Protein AF-A0A849WE98-F1 (afdb_monomer)

Secondary structure (DSSP, 8-state):
--------------PPPEEEEEEESS----PPPSSSSEEEE----S---EEEEE-SEEEEEEEEES-TTB--EEEEEEE-TT-EEEEEE-PPBPEEEEEEEESS-SEEEEEEETTT--EEEEEE-TT---EEEEESEEEEEEEEETTEEEEEEEEEE-TT-EEEEEE-PPBPSB---B-SS---------B--SSSS---B----SS---EEB-GGGTS--EE---S--S----------S-SSS----EE-SS-EEE-BSSSS---EE-TT--S--------SSSSS--------BSS---EE-STT--EEE-------EEE--B-SSSSEEE---SSS--EEESSS--EE------SSS------EEEEETTTEEEEE---SSS-S-B--TTT----S-----------EEEE-SSSSSS-EEEE-SSS-EEEETTTTEEEE----B-SSS-TTS-SSS-------B--SS-SS---B--B-SSS-----BTTTTB-------SS------B--SS-SS--------TT------SS----------SS--TT---BB--SSSS---BEE--TTSEEEE--TTT----EEEE-S-TTS---S---B--SSSSS----EEEETTEE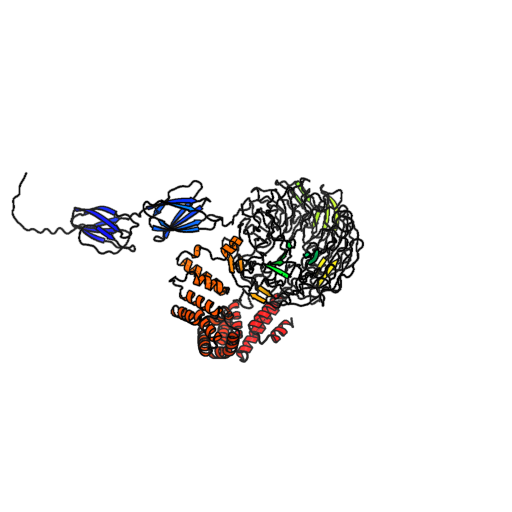EEE-TTS-EEEEEE-SS-----------SS-SSS-------STT-B---B-TTT--BS---------S-------SSSS---EEEEE--TTSS-SSEEEEEE-SSS----SS-EEESPPPS---------TTSSS-B------STTEEE---SSS---S-EEE-SSS-B-------TTSSSS------BTTTBEEEE-TTT--EEEEE------S-TT----------B----B--SSSSS-EE---BSSSS-EEEETTT--EEEE---SS--SS--SB------SSSSS------TTSB---BSSTTHHHHHHSSPPGGGGS-SHHHHHHHHHHHHHHHHTT-HHHHHHHHHHT-----TTHHHHHHHHHHHHHHTTS--HHHHHHHHHH-TT-HHHHHHHHHHHHHTT-HHHHHHHHHHHHHH-HHHHHHHHHHHGGGS-HHHHHHHHHHHHHHHHHHTHHHHHHHHHHHHHHTT-HHHHHHHHHHHHHTS-TTSHHHHHHHHHHHHHHHHHHHH--SGGGHHHHHHHHHHHHHHSGGGHHHHHHHTT--

Mean predicted aligned error: 20.15 Å

Foldseek 3Di:
DDDDDDDDDDDPPPQDFFKEKEWEQFAADDDDDDDDQEAEGEHDDDGDIDIDGDHFAKDWHWYYYPPPQWDIDIDIDGTDTPYYHYDYDYIDGAKFKEWEAEPDDQKKKWKAAPPPRDIDIDGRGVPRRDIDIDRFHKIWIWIDDVQFDIDIDIDGGDHPDYHYDYDDTHGLLKFWAFFPDFFWWAAKADAAFAQAAAAWAFAFAACTWTGTDDLVALDGFAIKDAFAAEAAFEWDWADFLPLPFIKTWWKWWLWGWIFGQAAQFTFDTFFFFQAFEWAFFQAPDPATTATFAAAFAFFWFATDFFQAQGGDFAAGAGFFFFEAWFFAAAFWTAFWFFFFGWIFGQAYTDIDTDGDDADATFFFFYWYKWAEPPRAIWIKAAFFAAGGATAANPPGHFAQAWDAWAFFAAEWEWDDFVPPRTTWIWTWFLKIFTDDLHFQFGLFIAFFEAAAQALLLAADDAFAHYWYKAPLAPPDGMWIKKFFWAFFFFAWFQHAQFTFKTWGTGHYYGAYYYYGADHDHFYDIYYYGGQKDWTADFSGSNSIYIDGDDQFRNAEWTWHCHPSSNGIDIWTHHPFQKTWDIDRGHYDGPDIGGDPDRNFGQHHYHHFNGANRVSAGWHWTGGQGKIFTGHPVRHTQEIDGDDGGIRTITFYWFHRHPCSGIWTYHFRFQQRWTWTAGRRYSHTNGIHRDGGHQEYYYYDHGHHRRHTWGWHWDQQQPHDDQFTKTFIGGRHHHGTTRDIDGDHAAASANGGWYMGHNRSHHFTWIDHHGWQQWGHTQTGSHGYHPRIDRDHATHFRHWYKHDQARPGRMWIWHDPSSGWIFTATTNHNHTPAIRRRDPDPFFLPVPCSNHGHKIYDTSRHPQVVPSTYKHFIGDLRRGTWIAGSNHRFTQFGHRDDPYDSGDGGIYTRYHTHNPSIGWTWGAYSSMTIMRGSCSCVSNVGSPPPPVLVDPDLVSVVVVLVVLVVCLQRVVLVVSVVVLPPCVDDDDLCVLSSLVSVLVSCLVVPHPNLVSLVVSCVSPVPPLLSLQVNLLVCLQVVVVPSNLVSLLVCCQPVVVVNVVSCSSCVVSHDPSSVVVCVVCLLVSCVNRVSLVVLQVQLVVCVVVVVNRRNSSSLLSSQQSDDPPDPVNVVSVVVVVVVLLVVVVVPPDSNCVNSNSNSLSSVCNSCVVCNVVSVVSSVVD

pLDDT: mean 71.1, std 13.67, range [28.27, 93.44]

Nearest PDB structures (foldseek):
  6hif-assembly1_Y  TM=7.312E-01  e=1.034E-02  Candidatus Kuenenia stuttgartensis
  1h8l-assembly1_A  TM=6.078E-01  e=1.089E-02  Lophonetta specularioides
  2nsm-assembly1_A  TM=5.826E-01  e=1.733E-02  Homo sapiens

Solvent-accessible surface area (backbone atoms only — not comparable to full-atom values): 52604 Å² total; per-residue (Å²): 137,81,81,88,85,89,80,90,78,93,74,89,77,79,73,56,61,9,40,34,38,40,38,43,83,69,10,49,73,69,82,87,73,99,74,74,70,67,47,69,42,62,58,75,70,70,88,48,71,50,75,47,76,44,73,61,44,80,46,69,41,41,39,35,60,68,52,78,48,44,49,69,47,74,48,76,49,77,38,56,71,66,40,75,50,75,52,75,55,78,81,52,70,36,55,13,39,36,32,52,41,59,86,66,53,61,33,39,39,40,37,33,31,76,87,78,69,51,73,47,79,45,76,43,45,83,91,45,70,58,74,47,79,42,68,36,45,50,29,41,36,37,37,41,38,91,44,32,49,64,50,73,48,76,49,75,40,43,71,89,44,74,51,73,47,83,41,81,61,54,63,34,36,30,30,51,36,72,39,62,72,93,40,24,16,22,11,16,27,39,34,43,18,35,62,69,55,16,22,19,4,31,9,18,4,48,49,2,24,11,19,32,24,47,24,94,64,45,62,58,19,27,57,13,48,22,30,3,32,38,74,19,37,42,46,43,55,46,54,56,57,66,87,82,24,21,16,21,30,16,10,5,19,17,10,16,14,20,4,6,6,29,62,36,32,6,6,27,18,29,37,21,4,1,20,20,19,23,27,76,20,71,25,56,69,64,77,38,42,11,4,18,23,17,38,18,4,60,57,12,22,24,27,15,15,5,36,46,2,41,80,72,35,54,70,40,35,38,20,14,37,21,7,12,11,11,26,41,77,44,50,25,17,30,51,28,18,10,62,43,22,34,36,26,43,22,82,79,49,51,78,46,69,64,49,76,41,42,75,68,21,22,18,24,9,29,33,25,39,40,72,36,81,92,85,40,48,17,9,12,1,9,11,42,10,42,15,39,18,8,34,18,68,89,81,54,60,74,60,41,64,25,19,31,51,40,14,6,15,24,19,48,31,64,44,46,34,85,74,82,85,46,46,23,38,37,21,32,10,35,31,4,10,23,24,44,54,79,57,24,22,22,72,21,23,5,24,14,26,17,78,67,43,58,38,47,38,12,53,45,56,50,37,64,48,29,29,41,55,38,48,26,11,64,76,80,54,28,10,40,16,33,42,22,42,44,14,22,40,39,18,15,5,44,70,63,24,28,28,3,26,42,42,31,28,45,41,48,9,55,24,50,64,64,19,17,40,78,44,83,48,40,19,38,36,15,26,9,6,42,23,10,27,40,39,43,48,28,69,18,74,45,29,52,22,50,61,78,53,73,90,15,1,23,20,7,32,45,45,19,24,14,88,73,66,40,19,22,15,32,21,15,8,2,61,48,16,33,34,27,20,22,37,52,65,69,61,43,77,78,44,73,52,60,50,97,59,42,83,41,29,9,20,20,18,50,11,20,33,22,13,64,49,86,70,44,50,22,22,26,47,22,13,32,29,41,14,23,18,16,35,67,86,74,46,76,60,31,61,41,68,36,100,52,77,12,83,22,47,16,31,23,63,6,5,31,42,11,68,25,8,23,12,35,14,20,6,20,21,84,61,9,40,13,47,34,30,17,31,48,59,37,55,64,72,41,14,4,66,47,57,25,45,76,48,44,23,39,65,44,62,23,52,56,4,28,14,22,24,21,13,2,31,18,40,40,94,90,53,102,62,94,37,29,30,27,19,4,15,42,12,32,6,7,48,45,57,51,51,79,10,66,46,76,55,66,41,85,38,47,28,21,14,27,48,28,43,23,8,40,34,6,29,42,2,8,14,46,40,21,21,29,24,34,16,21,5,1,27,26,30,6,10,2,42,78,47,76,39,77,52,87,46,30,29,17,45,15,16,27,49,20,6,47,66,66,78,56,38,27,26,21,36,19,20,18,13,31,44,29,36,32,34,26,31,25,67,67,35,54,71,69,41,70,43,67,70,55,76,72,90,68,51,91,78,62,72,80,38,54,38,34,26,44,22,31,34,40,25,22,10,53,58,88,74,76,86,48,18,20,22,39,9,29,25,28,7,26,62,21,22,25,26,31,43,72,71,61,47,45,60,37,56,45,57,78,82,90,61,62,74,39,26,22,15,13,7,43,4,43,15,27,80,50,81,69,43,5,13,12,43,33,37,29,74,26,17,44,28,2,13,30,62,26,22,63,42,38,54,54,41,45,50,73,66,74,73,57,72,51,96,46,71,65,29,53,50,51,49,51,48,49,52,51,48,36,55,77,45,64,23,42,70,60,48,45,51,62,58,59,79,65,77,83,74,96,54,103,54,52,39,55,54,28,39,53,52,17,47,37,24,47,78,70,73,42,91,18,68,66,31,32,50,55,14,33,76,71,38,80,84,46,60,69,47,54,52,49,50,24,43,53,24,32,62,68,68,41,53,70,61,20,51,55,45,49,41,51,40,38,53,76,40,51,79,56,40,57,61,52,44,69,78,48,50,88,75,42,45,73,70,19,47,54,47,46,66,73,45,45,66,63,43,33,73,75,37,51,40,21,58,54,26,41,51,49,13,53,52,25,48,79,70,68,39,55,72,59,13,51,42,21,46,45,47,20,48,61,48,37,56,96,83,42,75,71,36,55,56,54,48,51,55,51,49,53,49,52,47,55,54,56,63,69,56,79,49,83,87,48,55,27,54,55,50,38,52,48,59,54,45,40,72,43,44,56,94,44,50,73,57,55,52,47,66,68,65,80,111

Structure (mmCIF, N/CA/C/O backbone):
data_AF-A0A849WE98-F1
#
_entry.id   AF-A0A849WE98-F1
#
loop_
_atom_site.group_PDB
_atom_site.id
_atom_site.type_symbol
_atom_site.label_atom_id
_atom_site.label_alt_id
_atom_site.label_comp_id
_atom_site.label_asym_id
_atom_site.label_entity_id
_atom_site.label_seq_id
_atom_site.pdbx_PDB_ins_code
_atom_site.Cartn_x
_atom_site.Cartn_y
_atom_site.Cartn_z
_atom_site.occupancy
_atom_site.B_iso_or_equiv
_atom_site.auth_seq_id
_atom_site.auth_comp_id
_atom_site.auth_asym_id
_atom_site.auth_atom_id
_atom_site.pdbx_PDB_model_num
ATOM 1 N N . MET A 1 1 ? 22.144 98.375 -56.491 1.00 30.34 1 MET A N 1
ATOM 2 C CA . MET A 1 1 ? 22.682 98.282 -57.873 1.00 30.34 1 MET A CA 1
ATOM 3 C C . MET A 1 1 ? 23.345 96.912 -58.027 1.00 30.34 1 MET A C 1
ATOM 5 O O . MET A 1 1 ? 23.717 96.354 -57.009 1.00 30.34 1 MET A O 1
ATOM 9 N N . GLY A 1 2 ? 23.498 96.303 -59.203 1.00 35.88 2 GLY A N 1
ATOM 10 C CA . GLY A 1 2 ? 23.054 96.722 -60.537 1.00 35.88 2 GLY A CA 1
ATOM 11 C C . GLY A 1 2 ? 24.128 96.486 -61.607 1.00 35.88 2 GLY A C 1
ATOM 12 O O . GLY A 1 2 ? 25.064 97.265 -61.674 1.00 35.88 2 GLY A O 1
ATOM 13 N N . LYS A 1 3 ? 23.920 95.468 -62.458 1.00 30.59 3 LYS A N 1
ATOM 14 C CA . LYS A 1 3 ? 24.654 95.133 -63.703 1.00 30.59 3 LYS A CA 1
ATOM 15 C C . LYS A 1 3 ? 26.173 94.859 -63.618 1.00 30.59 3 LYS A C 1
ATOM 17 O O . LYS A 1 3 ? 26.987 95.758 -63.481 1.00 30.59 3 LYS A O 1
ATOM 22 N N . LEU A 1 4 ? 26.509 93.588 -63.868 1.00 41.06 4 LEU A N 1
ATOM 23 C CA . LEU A 1 4 ? 27.414 93.122 -64.938 1.00 41.06 4 LEU A CA 1
ATOM 24 C C . LEU A 1 4 ? 28.485 94.096 -65.472 1.00 41.06 4 LEU A C 1
ATOM 26 O O . LEU A 1 4 ? 28.142 95.056 -66.156 1.00 41.06 4 LEU A O 1
ATOM 30 N N . PHE A 1 5 ? 29.752 93.670 -65.414 1.00 30.39 5 PHE A N 1
ATOM 31 C CA . PHE A 1 5 ? 30.655 93.759 -66.571 1.00 30.39 5 PHE A CA 1
ATOM 32 C C . PHE A 1 5 ? 31.624 92.565 -66.624 1.00 30.39 5 PHE A C 1
ATOM 34 O O . PHE A 1 5 ? 31.990 92.005 -65.594 1.00 30.39 5 PHE A O 1
ATOM 41 N N . ASN A 1 6 ? 32.007 92.157 -67.837 1.00 31.67 6 ASN A N 1
ATOM 42 C CA . ASN A 1 6 ? 32.934 91.049 -68.094 1.00 31.67 6 ASN A CA 1
ATOM 43 C C . ASN A 1 6 ? 34.391 91.526 -68.152 1.00 31.67 6 ASN A C 1
ATOM 45 O O . ASN A 1 6 ? 34.673 92.483 -68.870 1.00 31.67 6 ASN A O 1
ATOM 49 N N . SER A 1 7 ? 35.322 90.731 -67.617 1.00 28.58 7 SER A N 1
ATOM 50 C CA . SER A 1 7 ? 36.527 90.317 -68.360 1.00 28.58 7 SER A CA 1
ATOM 51 C C . SER A 1 7 ? 37.216 89.113 -67.696 1.00 28.58 7 SER A C 1
ATOM 53 O O . SER A 1 7 ? 37.070 88.857 -66.505 1.00 28.58 7 SER A O 1
ATOM 55 N N . ARG A 1 8 ? 37.896 88.299 -68.514 1.00 36.81 8 ARG A N 1
ATOM 56 C CA . ARG A 1 8 ? 38.490 87.008 -68.126 1.00 36.81 8 ARG A CA 1
ATOM 57 C C . ARG A 1 8 ? 39.803 87.193 -67.363 1.00 36.81 8 ARG A C 1
ATOM 59 O O . ARG A 1 8 ? 40.654 87.923 -67.851 1.00 36.81 8 ARG A O 1
ATOM 66 N N . PHE A 1 9 ? 40.042 86.358 -66.352 1.00 28.70 9 PHE A N 1
ATOM 67 C CA . PHE A 1 9 ? 41.324 85.657 -66.180 1.00 28.70 9 PHE A CA 1
ATOM 68 C C . PHE A 1 9 ? 41.082 84.290 -65.522 1.00 28.70 9 PHE A C 1
ATOM 70 O O . PHE A 1 9 ? 40.252 84.175 -64.623 1.00 28.70 9 PHE A O 1
ATOM 77 N N . LEU A 1 10 ? 41.779 83.244 -65.981 1.00 34.91 10 LEU A N 1
ATOM 78 C CA . LEU A 1 10 ? 41.752 81.932 -65.327 1.00 34.91 10 LEU A CA 1
ATOM 79 C C . LEU A 1 10 ? 42.755 81.922 -64.171 1.00 34.91 10 LEU A C 1
ATOM 81 O O . LEU A 1 10 ? 43.957 81.955 -64.414 1.00 34.91 10 LEU A O 1
ATOM 85 N N . TYR A 1 11 ? 42.262 81.765 -62.944 1.00 28.27 11 TYR A N 1
ATOM 86 C CA . TYR A 1 11 ? 43.051 81.250 -61.824 1.00 28.27 11 TYR A CA 1
ATOM 87 C C . TYR A 1 11 ? 42.263 80.147 -61.118 1.00 28.27 11 TYR A C 1
ATOM 89 O O . TYR A 1 11 ? 41.365 80.399 -60.316 1.00 28.27 11 TYR A O 1
ATOM 97 N N . SER A 1 12 ? 42.589 78.900 -61.456 1.00 31.42 12 SER A N 1
ATOM 98 C CA . SER A 1 12 ? 41.998 77.700 -60.865 1.00 31.42 12 SER A CA 1
ATOM 99 C C . SER A 1 12 ? 42.571 77.446 -59.468 1.00 31.42 12 SER A C 1
ATOM 101 O O . SER A 1 12 ? 43.470 76.621 -59.293 1.00 31.42 12 SER A O 1
ATOM 103 N N . PHE A 1 13 ? 42.048 78.156 -58.468 1.00 33.81 13 PHE A N 1
ATOM 104 C CA . PHE A 1 13 ? 42.307 77.851 -57.062 1.00 33.81 13 PHE A CA 1
ATOM 105 C C . PHE A 1 13 ? 41.612 76.542 -56.671 1.00 33.81 13 PHE A C 1
ATOM 107 O O . PHE A 1 13 ? 40.451 76.527 -56.262 1.00 33.81 13 PHE A O 1
ATOM 114 N N . TYR A 1 14 ? 42.346 75.433 -56.784 1.00 37.06 14 TYR A N 1
ATOM 115 C CA . TYR A 1 14 ? 41.977 74.158 -56.171 1.00 37.06 14 TYR A CA 1
ATOM 116 C C . TYR A 1 14 ? 42.051 74.278 -54.642 1.00 37.06 14 TYR A C 1
ATOM 118 O O . TYR A 1 14 ? 43.050 73.923 -54.019 1.00 37.06 14 TYR A O 1
ATOM 126 N N . PHE A 1 15 ? 40.973 74.757 -54.021 1.00 39.69 15 PHE A N 1
ATOM 127 C CA . PHE A 1 15 ? 40.740 74.489 -52.606 1.00 39.69 15 PHE A CA 1
ATOM 128 C C . PHE A 1 15 ? 40.537 72.983 -52.436 1.00 39.69 15 PHE A C 1
ATOM 130 O O . PHE A 1 15 ? 39.613 72.408 -53.013 1.00 39.69 15 PHE A O 1
ATOM 137 N N . ALA A 1 16 ? 41.413 72.338 -51.664 1.00 39.88 16 ALA A N 1
ATOM 138 C CA . ALA A 1 16 ? 41.295 70.913 -51.385 1.00 39.88 16 ALA A CA 1
ATOM 139 C C . ALA A 1 16 ? 39.941 70.627 -50.694 1.00 39.88 16 ALA A C 1
ATOM 141 O O . ALA A 1 16 ? 39.622 71.290 -49.697 1.00 39.88 16 ALA A O 1
ATOM 142 N N . PRO A 1 17 ? 39.132 69.675 -51.201 1.00 44.41 17 PRO A N 1
ATOM 143 C CA . PRO A 1 17 ? 37.835 69.364 -50.610 1.00 44.41 17 PRO A CA 1
ATOM 144 C C . PRO A 1 17 ? 38.007 68.847 -49.178 1.00 44.41 17 PRO A C 1
ATOM 146 O O . PRO A 1 17 ? 38.946 68.102 -48.884 1.00 44.41 17 PRO A O 1
ATOM 149 N N . GLY A 1 18 ? 37.093 69.237 -48.287 1.00 46.66 18 GLY A N 1
ATOM 150 C CA . GLY A 1 18 ? 37.065 68.718 -46.921 1.00 46.66 18 GLY A CA 1
ATOM 151 C C . GLY A 1 18 ? 36.717 67.227 -46.923 1.00 46.66 18 GLY A C 1
ATOM 152 O O . GLY A 1 18 ? 35.858 66.789 -47.691 1.00 46.66 18 GLY A O 1
ATOM 153 N N . GLN A 1 19 ? 37.378 66.442 -46.070 1.00 48.06 19 GLN A N 1
ATOM 154 C CA . GLN A 1 19 ? 37.110 65.005 -45.932 1.00 48.06 19 GLN A CA 1
ATOM 155 C C . GLN A 1 19 ? 36.353 64.731 -44.635 1.00 48.06 19 GLN A C 1
ATOM 157 O O . GLN A 1 19 ? 36.938 64.711 -43.554 1.00 48.06 19 GLN A O 1
ATOM 162 N N . ILE A 1 20 ? 35.050 64.489 -44.736 1.00 44.78 20 ILE A N 1
ATOM 163 C CA . ILE A 1 20 ? 34.236 64.068 -43.596 1.00 44.78 20 ILE A CA 1
ATOM 164 C C . ILE A 1 20 ? 34.424 62.562 -43.429 1.00 44.78 20 ILE A C 1
ATOM 166 O O . ILE A 1 20 ? 34.173 61.820 -44.374 1.00 44.78 20 ILE A O 1
ATOM 170 N N . THR A 1 21 ? 34.802 62.092 -42.243 1.00 45.47 21 THR A N 1
ATOM 171 C CA . THR A 1 21 ? 34.803 60.662 -41.902 1.00 45.47 21 THR A CA 1
ATOM 172 C C . THR A 1 21 ? 33.703 60.400 -40.880 1.00 45.47 21 THR A C 1
ATOM 174 O O . THR A 1 21 ? 33.859 60.684 -39.694 1.00 45.47 21 THR A O 1
ATOM 177 N N . ILE A 1 22 ? 32.571 59.873 -41.340 1.00 48.91 22 ILE A N 1
ATOM 178 C CA . ILE A 1 22 ? 31.440 59.521 -40.479 1.00 48.91 22 ILE A CA 1
ATOM 179 C C . ILE A 1 22 ? 31.675 58.107 -39.932 1.00 48.91 22 ILE A C 1
ATOM 181 O O . ILE A 1 22 ? 31.893 57.154 -40.685 1.00 48.91 22 ILE A O 1
ATOM 185 N N . GLU A 1 23 ? 31.638 57.973 -38.608 1.00 42.00 23 GLU A N 1
ATOM 186 C CA . GLU A 1 23 ? 31.730 56.703 -37.885 1.00 42.00 23 GLU A CA 1
ATOM 187 C C . GLU A 1 23 ? 30.379 56.383 -37.243 1.00 42.00 23 GLU A C 1
ATOM 189 O O . GLU A 1 23 ? 30.131 56.655 -36.072 1.00 42.00 23 GLU A O 1
ATOM 194 N N . ALA A 1 24 ? 29.477 55.788 -38.024 1.00 42.25 24 ALA A N 1
ATOM 195 C CA . ALA A 1 24 ? 28.269 55.184 -37.478 1.00 42.25 24 ALA A CA 1
ATOM 196 C C . ALA A 1 24 ? 28.631 53.868 -36.764 1.00 42.25 24 ALA A C 1
ATOM 198 O O . ALA A 1 24 ? 29.145 52.944 -37.395 1.00 42.25 24 ALA A O 1
ATOM 199 N N . ARG A 1 25 ? 28.335 53.738 -35.460 1.00 39.88 25 ARG A N 1
ATOM 200 C CA . ARG A 1 25 ? 28.444 52.444 -34.751 1.00 39.88 25 ARG A CA 1
ATOM 201 C C . ARG A 1 25 ? 27.200 51.583 -34.947 1.00 39.88 25 ARG A C 1
ATOM 203 O O . ARG A 1 25 ? 26.441 51.326 -34.019 1.00 39.88 25 ARG A O 1
ATOM 210 N N . ALA A 1 26 ? 27.041 51.152 -36.188 1.00 38.09 26 ALA A N 1
ATOM 211 C CA . ALA A 1 26 ? 26.282 49.995 -36.636 1.00 38.09 26 ALA A CA 1
ATOM 212 C C . ALA A 1 26 ? 26.922 49.623 -37.983 1.00 38.09 26 ALA A C 1
ATOM 214 O O . ALA A 1 26 ? 26.966 50.447 -38.893 1.00 38.09 26 ALA A O 1
ATOM 215 N N . GLU A 1 27 ? 27.589 48.476 -38.050 1.00 36.53 27 GLU A N 1
ATOM 216 C CA . GLU A 1 27 ? 28.874 48.399 -38.758 1.00 36.53 27 GLU A CA 1
ATOM 217 C C . GLU A 1 27 ? 28.785 47.535 -40.030 1.00 36.53 27 GLU A C 1
ATOM 219 O O . GLU A 1 27 ? 28.421 46.368 -39.944 1.00 36.53 27 GLU A O 1
ATOM 224 N N . ILE A 1 28 ? 29.042 48.113 -41.213 1.00 37.34 28 ILE A N 1
ATOM 225 C CA . ILE A 1 28 ? 28.553 47.574 -42.501 1.00 37.34 28 ILE A CA 1
ATOM 226 C C . ILE A 1 28 ? 29.520 47.891 -43.671 1.00 37.34 28 ILE A C 1
ATOM 228 O O . ILE A 1 28 ? 30.320 48.825 -43.590 1.00 37.34 28 ILE A O 1
ATOM 232 N N . GLN A 1 29 ? 29.419 47.168 -44.799 1.00 36.12 29 GLN A N 1
ATOM 233 C CA . GLN A 1 29 ? 29.899 47.617 -46.121 1.00 36.12 29 GLN A CA 1
ATOM 234 C C . GLN A 1 29 ? 28.736 47.915 -47.081 1.00 36.12 29 GLN A C 1
ATOM 236 O O . GLN A 1 29 ? 27.791 47.139 -47.152 1.00 36.12 29 GLN A O 1
ATOM 241 N N . GLY A 1 30 ? 28.860 48.982 -47.874 1.00 36.53 30 GLY A N 1
ATOM 242 C CA . GLY A 1 30 ? 27.962 49.320 -48.985 1.00 36.53 30 GLY A CA 1
ATOM 243 C C . GLY A 1 30 ? 28.723 50.027 -50.116 1.00 36.53 30 GLY A C 1
ATOM 244 O O . GLY A 1 30 ? 29.850 50.487 -49.913 1.00 36.53 30 GLY A O 1
ATOM 245 N N . LYS A 1 31 ? 28.134 50.103 -51.318 1.00 35.88 31 LYS A N 1
ATOM 246 C CA . LYS A 1 31 ? 28.678 50.876 -52.455 1.00 35.88 31 LYS A CA 1
ATOM 247 C C . LYS A 1 31 ? 28.008 52.249 -52.541 1.00 35.88 31 LYS A C 1
ATOM 249 O O . LYS A 1 31 ? 26.790 52.345 -52.463 1.00 35.88 31 LYS A O 1
ATOM 254 N N . LEU A 1 32 ? 28.804 53.294 -52.767 1.00 34.97 32 LEU A N 1
ATOM 255 C CA . LEU A 1 32 ? 28.311 54.657 -52.985 1.00 34.97 32 LEU A CA 1
ATOM 256 C C . LEU A 1 32 ? 27.745 54.839 -54.403 1.00 34.97 32 LEU A C 1
ATOM 258 O O . LEU A 1 32 ? 28.328 54.353 -55.374 1.00 34.97 32 LEU A O 1
ATOM 262 N N . SER A 1 33 ? 26.654 55.602 -54.509 1.00 34.09 33 SER A N 1
ATOM 263 C CA . SER A 1 33 ? 26.149 56.175 -55.764 1.00 34.09 33 SER A CA 1
ATOM 264 C C . SER A 1 33 ? 26.646 57.628 -55.912 1.00 34.09 33 SER A C 1
ATOM 266 O O . SER A 1 33 ? 26.826 58.287 -54.887 1.00 34.09 33 SER A O 1
ATOM 268 N N . PRO A 1 34 ? 26.897 58.170 -57.124 1.00 37.91 34 PRO A N 1
ATOM 269 C CA . PRO A 1 34 ? 27.644 59.429 -57.265 1.00 37.91 34 PRO A CA 1
ATOM 270 C C . PRO A 1 34 ? 26.826 60.730 -57.163 1.00 37.91 34 PRO A C 1
ATOM 272 O O . PRO A 1 34 ? 27.397 61.798 -57.381 1.00 37.91 34 PRO A O 1
ATOM 275 N N . VAL A 1 35 ? 25.507 60.680 -56.929 1.00 40.25 35 VAL A N 1
ATOM 276 C CA . VAL A 1 35 ? 24.614 61.844 -57.104 1.00 40.25 35 VAL A CA 1
ATOM 277 C C . VAL A 1 35 ? 23.612 61.964 -55.947 1.00 40.25 35 VAL A C 1
ATOM 279 O O . VAL A 1 35 ? 22.845 61.038 -55.707 1.00 40.25 35 VAL A O 1
ATOM 282 N N . PHE A 1 36 ? 23.602 63.138 -55.300 1.00 37.28 36 PHE A N 1
ATOM 283 C CA . PHE A 1 36 ? 22.893 63.506 -54.055 1.00 37.28 36 PHE A CA 1
ATOM 284 C C . PHE A 1 36 ? 23.398 62.820 -52.756 1.00 37.28 36 PHE A C 1
ATOM 286 O O . PHE A 1 36 ? 23.848 61.677 -52.791 1.00 37.28 36 PHE A O 1
ATOM 293 N N . PRO A 1 37 ? 23.379 63.519 -51.595 1.00 46.62 37 PRO A N 1
ATOM 294 C CA . PRO A 1 37 ? 24.010 63.061 -50.350 1.00 46.62 37 PRO A CA 1
ATOM 295 C C . PRO A 1 37 ? 23.102 62.134 -49.517 1.00 46.62 37 PRO A C 1
ATOM 297 O O . PRO A 1 37 ? 22.776 62.425 -48.365 1.00 46.62 37 PRO A O 1
ATOM 300 N N . GLU A 1 38 ? 22.699 61.004 -50.095 1.00 43.53 38 GLU A N 1
ATOM 301 C CA . GLU A 1 38 ? 21.949 59.952 -49.399 1.00 43.53 38 GLU A CA 1
ATOM 302 C C . GLU A 1 38 ? 22.844 58.727 -49.149 1.00 43.53 38 GLU A C 1
ATOM 304 O O . GLU A 1 38 ? 23.472 58.200 -50.068 1.00 43.53 38 GLU A O 1
ATOM 309 N N . ILE A 1 39 ? 22.923 58.277 -47.892 1.00 52.22 39 ILE A N 1
ATOM 310 C CA . ILE A 1 39 ? 23.792 57.166 -47.479 1.00 52.22 39 ILE A CA 1
ATOM 311 C C . ILE A 1 39 ? 22.919 55.966 -47.098 1.00 52.22 39 ILE A C 1
ATOM 313 O O . ILE A 1 39 ? 22.299 55.955 -46.033 1.00 52.22 39 ILE A O 1
ATOM 317 N N . ILE A 1 40 ? 22.889 54.953 -47.967 1.00 48.66 40 ILE A N 1
ATOM 318 C CA . ILE A 1 40 ? 22.177 53.682 -47.757 1.00 48.66 40 ILE A CA 1
ATOM 319 C C . ILE A 1 40 ? 23.166 52.625 -47.245 1.00 48.66 40 ILE A C 1
ATOM 321 O O . ILE A 1 40 ? 24.296 52.553 -47.732 1.00 48.66 40 ILE A O 1
ATOM 325 N N . ILE A 1 41 ? 22.762 51.836 -46.242 1.00 50.31 41 ILE A N 1
ATOM 326 C CA . ILE A 1 41 ? 23.650 50.897 -45.541 1.00 50.31 41 ILE A CA 1
ATOM 327 C C . ILE A 1 41 ? 22.968 49.535 -45.278 1.00 50.31 41 ILE A C 1
ATOM 329 O O . ILE A 1 41 ? 21.850 49.482 -44.770 1.00 50.31 41 ILE A O 1
ATOM 333 N N . ASP A 1 42 ? 23.646 48.432 -45.616 1.00 41.50 42 ASP A N 1
ATOM 334 C CA . ASP A 1 42 ? 23.004 47.141 -45.930 1.00 41.50 42 ASP A CA 1
ATOM 335 C C . ASP A 1 42 ? 22.797 46.147 -44.751 1.00 41.50 42 ASP A C 1
ATOM 337 O O . ASP A 1 42 ? 21.653 45.786 -44.478 1.00 41.50 42 ASP A O 1
ATOM 341 N N . LYS A 1 43 ? 23.850 45.667 -44.052 1.00 41.47 43 LYS A N 1
ATOM 342 C CA . LYS A 1 43 ? 23.759 44.741 -42.885 1.00 41.47 43 LYS A CA 1
ATOM 343 C C . LYS A 1 43 ? 24.882 44.906 -41.841 1.00 41.47 43 LYS A C 1
ATOM 345 O O . LYS A 1 43 ? 26.052 44.905 -42.206 1.00 41.47 43 LYS A O 1
ATOM 350 N N . ILE A 1 44 ? 24.517 44.944 -40.555 1.00 45.09 44 ILE A N 1
ATOM 351 C CA . ILE A 1 44 ? 25.394 45.017 -39.357 1.00 45.09 44 ILE A CA 1
ATOM 352 C C . ILE A 1 44 ? 25.997 43.614 -39.090 1.00 45.09 44 ILE A C 1
ATOM 354 O O . ILE A 1 44 ? 25.173 42.707 -38.938 1.00 45.09 44 ILE A O 1
ATOM 358 N N . PRO A 1 45 ? 27.341 43.363 -39.054 1.00 39.22 45 PRO A N 1
ATOM 359 C CA . PRO A 1 45 ? 28.258 43.880 -38.010 1.00 39.22 45 PRO A CA 1
ATOM 360 C C . PRO A 1 45 ? 29.782 44.060 -38.355 1.00 39.22 45 PRO A C 1
ATOM 362 O O . PRO A 1 45 ? 30.275 43.706 -39.424 1.00 39.22 45 PRO A O 1
ATOM 365 N N . GLN A 1 46 ? 30.539 44.514 -37.340 1.00 37.75 46 GLN A N 1
ATOM 366 C CA . GLN A 1 46 ? 31.988 44.777 -37.197 1.00 37.75 46 GLN A CA 1
ATOM 367 C C . GLN A 1 46 ? 32.652 45.957 -37.956 1.00 37.75 46 GLN A C 1
ATOM 369 O O . GLN A 1 46 ? 32.500 46.195 -39.155 1.00 37.75 46 GLN A O 1
ATOM 374 N N . LYS A 1 47 ? 33.405 46.733 -37.159 1.00 42.06 47 LYS A N 1
ATOM 375 C CA . LYS A 1 47 ? 33.650 48.187 -37.239 1.00 42.06 47 LYS A CA 1
ATOM 376 C C . LYS A 1 47 ? 34.282 48.719 -38.531 1.00 42.06 47 LYS A C 1
ATOM 378 O O . LYS A 1 47 ? 35.446 48.444 -38.820 1.00 42.06 47 LYS A O 1
ATOM 383 N N . LYS A 1 48 ? 33.563 49.600 -39.242 1.00 46.50 48 LYS A N 1
ATOM 384 C CA . LYS A 1 48 ? 34.068 50.381 -40.392 1.00 46.50 48 LYS A CA 1
ATOM 385 C C . LYS A 1 48 ? 33.557 51.825 -40.383 1.00 46.50 48 LYS A C 1
ATOM 387 O O . LYS A 1 48 ? 32.478 52.107 -39.874 1.00 46.50 48 LYS A O 1
ATOM 392 N N . SER A 1 49 ? 34.355 52.725 -40.955 1.00 48.81 49 SER A N 1
ATOM 393 C CA . SER A 1 49 ? 34.059 54.149 -41.142 1.00 48.81 49 SER A CA 1
ATOM 394 C C . SER A 1 49 ? 33.829 54.471 -42.622 1.00 48.81 49 SER A C 1
ATOM 396 O O . SER A 1 49 ? 34.363 53.790 -43.500 1.00 48.81 49 SER A O 1
ATOM 398 N N . ALA A 1 50 ? 33.059 55.522 -42.913 1.00 51.47 50 ALA A N 1
ATOM 399 C CA . ALA A 1 50 ? 32.819 56.000 -44.275 1.00 51.47 50 ALA A CA 1
ATOM 400 C C . ALA A 1 50 ? 33.367 57.424 -44.437 1.00 51.47 50 ALA A C 1
ATOM 402 O O . ALA A 1 50 ? 32.987 58.327 -43.695 1.00 51.47 50 ALA A O 1
ATOM 403 N N . THR A 1 51 ? 34.264 57.634 -45.407 1.00 54.59 51 THR A N 1
ATOM 404 C CA . THR A 1 51 ? 34.799 58.971 -45.715 1.00 54.59 51 THR A CA 1
ATOM 405 C C . THR A 1 51 ? 34.164 59.521 -46.986 1.00 54.59 51 THR A C 1
ATOM 407 O O . THR A 1 51 ? 34.307 58.917 -48.047 1.00 54.59 51 THR A O 1
ATOM 410 N N . LEU A 1 52 ? 33.496 60.672 -46.884 1.00 58.16 52 LEU A N 1
ATOM 411 C CA . LEU A 1 52 ? 32.958 61.425 -48.014 1.00 58.16 52 LEU A CA 1
ATOM 412 C C . LEU A 1 52 ? 33.720 62.746 -48.170 1.00 58.16 52 LEU A C 1
ATOM 414 O O . LEU A 1 52 ? 33.881 63.509 -47.216 1.00 58.16 52 LEU A O 1
ATOM 418 N N . SER A 1 53 ? 34.159 63.030 -49.394 1.00 56.91 53 SER A N 1
ATOM 419 C CA . SER A 1 53 ? 34.689 64.342 -49.773 1.00 56.91 53 SER A CA 1
ATOM 420 C C . SER A 1 53 ? 33.530 65.228 -50.227 1.00 56.91 53 SER A C 1
ATOM 422 O O . SER A 1 53 ? 32.989 65.001 -51.308 1.00 56.91 53 SER A O 1
ATOM 424 N N . LEU A 1 54 ? 33.154 66.229 -49.427 1.00 59.28 54 LEU A N 1
ATOM 425 C CA . LEU A 1 54 ? 32.137 67.223 -49.797 1.00 59.28 54 LEU A CA 1
ATOM 426 C C . LEU A 1 54 ? 32.786 68.603 -50.011 1.00 59.28 54 LEU A C 1
ATOM 428 O O . LEU A 1 54 ? 33.803 68.912 -49.378 1.00 59.28 54 LEU A O 1
ATOM 432 N N . PRO A 1 55 ? 32.230 69.457 -50.893 1.00 52.38 55 PRO A N 1
ATOM 433 C CA . PRO A 1 55 ? 32.692 70.833 -51.023 1.00 52.38 55 PRO A CA 1
ATOM 434 C C . PRO A 1 55 ? 32.415 71.621 -49.725 1.00 52.38 55 PRO A C 1
ATOM 436 O O . PRO A 1 55 ? 31.443 71.313 -49.027 1.00 52.38 55 PRO A O 1
ATOM 439 N N . PRO A 1 56 ? 33.231 72.636 -49.382 1.00 54.97 56 PRO A N 1
ATOM 440 C CA . PRO A 1 56 ? 33.074 73.367 -48.125 1.00 54.97 56 PRO A CA 1
ATOM 441 C C . PRO A 1 56 ? 31.724 74.091 -48.032 1.00 54.97 56 PRO A C 1
ATOM 443 O O . PRO A 1 56 ? 31.312 74.750 -48.987 1.00 54.97 56 PRO A O 1
ATOM 446 N N . GLY A 1 57 ? 31.041 73.986 -46.891 1.00 59.22 57 GLY A N 1
ATOM 447 C CA . GLY A 1 57 ? 29.706 74.565 -46.693 1.00 59.22 57 GLY A CA 1
ATOM 448 C C . GLY A 1 57 ? 28.822 73.788 -45.714 1.00 59.22 57 GLY A C 1
ATOM 449 O O . GLY A 1 57 ? 29.273 72.843 -45.069 1.00 59.22 57 GLY A O 1
ATOM 450 N N . ASN A 1 58 ? 27.556 74.202 -45.606 1.00 66.75 58 ASN A N 1
ATOM 451 C CA . ASN A 1 58 ? 26.511 73.471 -44.882 1.00 66.75 58 ASN A CA 1
ATOM 452 C C . ASN A 1 58 ? 25.872 72.415 -45.793 1.00 66.75 58 ASN A C 1
ATOM 454 O O . ASN A 1 58 ? 25.502 72.726 -46.924 1.00 66.75 58 ASN A O 1
ATOM 458 N N . HIS A 1 59 ? 25.677 71.207 -45.269 1.00 65.25 59 HIS A N 1
ATOM 459 C CA . HIS A 1 59 ? 24.990 70.095 -45.932 1.00 65.25 59 HIS A CA 1
ATOM 460 C C . HIS A 1 59 ? 23.991 69.459 -44.961 1.00 65.25 59 HIS A C 1
ATOM 462 O O . HIS A 1 59 ? 24.242 69.453 -43.756 1.00 65.25 59 HIS A O 1
ATOM 468 N N . SER A 1 60 ? 22.896 68.889 -45.466 1.00 62.50 60 SER A N 1
ATOM 469 C CA . SER A 1 60 ? 22.109 67.904 -44.709 1.00 62.50 60 SER A CA 1
ATOM 470 C C . SER A 1 60 ? 22.517 66.506 -45.161 1.00 62.50 60 SER A C 1
ATOM 472 O O . SER A 1 60 ? 22.721 66.290 -46.358 1.00 62.50 60 SER A O 1
ATOM 474 N N . ILE A 1 61 ? 22.677 65.574 -44.222 1.00 64.12 61 ILE A N 1
ATOM 475 C CA . ILE A 1 61 ? 23.010 64.177 -44.512 1.00 64.12 61 ILE A CA 1
ATOM 476 C C . ILE A 1 61 ? 21.873 63.294 -44.016 1.00 64.12 61 ILE A C 1
ATOM 478 O O . ILE A 1 61 ? 21.571 63.272 -42.822 1.00 64.12 61 ILE A O 1
ATOM 482 N N . LEU A 1 62 ? 21.287 62.539 -44.947 1.00 63.59 62 LEU A N 1
ATOM 483 C CA . LEU A 1 62 ? 20.263 61.536 -44.685 1.00 63.59 62 LEU A CA 1
ATOM 484 C C . LEU A 1 62 ? 20.900 60.141 -44.725 1.00 63.59 62 LEU A C 1
ATOM 486 O O . LEU A 1 62 ? 21.390 59.698 -45.767 1.00 63.59 62 LEU A O 1
ATOM 490 N N . MET A 1 63 ? 20.893 59.447 -43.588 1.00 62.59 63 MET A N 1
ATOM 491 C CA . MET A 1 63 ? 21.370 58.069 -43.463 1.00 62.59 63 MET A CA 1
ATOM 492 C C . MET A 1 63 ? 20.188 57.108 -43.312 1.00 62.59 63 MET A C 1
ATOM 494 O O . MET A 1 63 ? 19.312 57.308 -42.465 1.00 62.59 63 MET A O 1
ATOM 49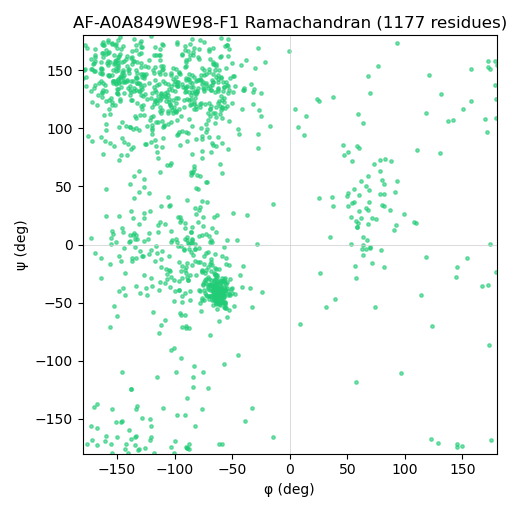8 N N . LYS A 1 64 ? 20.184 56.036 -44.108 1.00 56.94 64 LYS A N 1
ATOM 499 C CA . LYS A 1 64 ? 19.148 54.996 -44.133 1.00 56.94 64 LYS A CA 1
ATOM 500 C C . LYS A 1 64 ? 19.779 53.612 -44.035 1.00 56.94 64 LYS A C 1
ATOM 502 O O . LYS A 1 64 ? 20.645 53.261 -44.830 1.00 56.94 64 LYS A O 1
ATOM 507 N N . LEU A 1 65 ? 19.295 52.797 -43.106 1.00 58.25 65 LEU A N 1
ATOM 508 C CA . LEU A 1 65 ? 19.522 51.354 -43.149 1.00 58.25 65 LEU A CA 1
ATOM 509 C C . LEU A 1 65 ? 18.580 50.731 -44.195 1.00 58.25 65 LEU A C 1
ATOM 511 O O . LEU A 1 65 ? 17.448 51.191 -44.354 1.00 58.25 65 LEU A O 1
ATOM 515 N N . GLN A 1 66 ? 19.015 49.673 -44.890 1.00 52.53 66 GLN A N 1
ATOM 516 C CA . GLN A 1 66 ? 18.089 48.796 -45.628 1.00 52.53 66 GLN A CA 1
ATOM 517 C C . GLN A 1 66 ? 17.124 48.076 -44.674 1.00 52.53 66 GLN A C 1
ATOM 519 O O . GLN A 1 66 ? 16.018 47.695 -45.060 1.00 52.53 66 GLN A O 1
ATOM 524 N N . ASP A 1 67 ? 17.556 47.890 -43.426 1.00 56.78 67 ASP A N 1
ATOM 525 C CA . ASP A 1 67 ? 16.767 47.293 -42.364 1.00 56.78 67 ASP A CA 1
ATOM 526 C C . ASP A 1 67 ? 15.614 48.220 -41.945 1.00 56.78 67 ASP A C 1
ATOM 528 O O . ASP A 1 67 ? 15.822 49.290 -41.364 1.00 56.78 67 ASP A O 1
ATOM 532 N N . LYS A 1 68 ? 14.382 47.808 -42.265 1.00 60.88 68 LYS A N 1
ATOM 533 C CA . LYS A 1 68 ? 13.166 48.614 -42.070 1.00 60.88 68 LYS A CA 1
ATOM 534 C C . LYS A 1 68 ? 12.803 48.821 -40.601 1.00 60.88 68 LYS A C 1
ATOM 536 O O . LYS A 1 68 ? 12.010 49.714 -40.315 1.00 60.88 68 LYS A O 1
ATOM 541 N N . ASP A 1 69 ? 13.392 48.051 -39.690 1.00 59.59 69 ASP A N 1
ATOM 542 C CA . ASP A 1 69 ? 13.094 48.101 -38.256 1.00 59.59 69 ASP A CA 1
ATOM 543 C C . ASP A 1 69 ? 13.649 49.368 -37.569 1.00 59.59 69 ASP A C 1
ATOM 545 O O . ASP A 1 69 ? 13.336 49.632 -36.408 1.00 59.59 69 ASP A O 1
ATOM 549 N N . TYR A 1 70 ? 14.439 50.181 -38.281 1.00 65.25 70 TYR A N 1
ATOM 550 C CA . TYR A 1 70 ? 15.051 51.420 -37.791 1.00 65.25 70 TYR A CA 1
ATOM 551 C C . TYR A 1 70 ? 14.486 52.682 -38.466 1.00 65.25 70 TYR A C 1
ATOM 553 O O . TYR A 1 70 ? 13.907 52.651 -39.561 1.00 65.25 70 TYR A O 1
ATOM 561 N N . GLU A 1 71 ? 14.652 53.820 -37.795 1.00 63.47 71 GLU A N 1
ATOM 562 C CA . GLU A 1 71 ? 14.291 55.146 -38.303 1.00 63.47 71 GLU A CA 1
ATOM 563 C C . GLU A 1 71 ? 15.437 55.774 -39.122 1.00 63.47 71 GLU A C 1
ATOM 565 O O . GLU A 1 71 ? 16.609 55.605 -38.771 1.00 63.47 71 GLU A O 1
ATOM 570 N N . PRO A 1 72 ? 15.138 56.505 -40.214 1.00 61.47 72 PRO A N 1
ATOM 571 C CA . PRO A 1 72 ? 16.149 57.243 -40.965 1.00 61.47 72 PRO A CA 1
ATOM 572 C C . PRO A 1 72 ? 16.674 58.434 -40.150 1.00 61.47 72 PRO A C 1
ATOM 574 O O . PRO A 1 72 ? 15.899 59.186 -39.563 1.00 61.47 72 PRO A O 1
ATOM 577 N N . LEU A 1 73 ? 17.990 58.642 -40.156 1.00 63.69 73 LEU A N 1
ATOM 578 C CA . LEU A 1 73 ? 18.631 59.770 -39.477 1.00 63.69 73 LEU A CA 1
ATOM 579 C C . LEU A 1 73 ? 18.926 60.887 -40.475 1.00 63.69 73 LEU A C 1
ATOM 581 O O . LEU A 1 73 ? 19.809 60.722 -41.315 1.00 63.69 73 LEU A O 1
ATOM 585 N N . GLU A 1 74 ? 18.270 62.037 -40.337 1.00 69.19 74 GLU A N 1
ATOM 586 C CA . GLU A 1 74 ? 18.703 63.274 -40.993 1.00 69.19 74 GLU A CA 1
ATOM 587 C C . GLU A 1 74 ? 19.390 64.209 -39.989 1.00 69.19 74 GLU A C 1
ATOM 589 O O . GLU A 1 74 ? 18.930 64.366 -38.855 1.00 69.19 74 GLU A O 1
ATOM 594 N N . PHE A 1 75 ? 20.508 64.825 -40.378 1.00 68.56 75 PHE A N 1
ATOM 595 C CA . PHE A 1 75 ? 21.158 65.863 -39.577 1.00 68.56 75 PHE A CA 1
ATOM 596 C C . PHE A 1 75 ? 21.993 66.833 -40.433 1.00 68.56 75 PHE A C 1
ATOM 598 O O . PHE A 1 75 ? 22.644 66.409 -41.392 1.00 68.56 75 PHE A O 1
ATOM 605 N N . PRO A 1 76 ? 22.052 68.125 -40.057 1.00 65.31 76 PRO A N 1
ATOM 606 C CA . PRO A 1 76 ? 22.942 69.089 -40.688 1.00 65.31 76 PRO A CA 1
ATOM 607 C C . PRO A 1 76 ? 24.403 68.893 -40.252 1.00 65.31 76 PRO A C 1
ATOM 609 O O . PRO A 1 76 ? 24.692 68.498 -39.119 1.00 65.31 76 PRO A O 1
ATOM 612 N N . ILE A 1 77 ? 25.333 69.237 -41.143 1.00 70.44 77 ILE A N 1
ATOM 613 C CA . ILE A 1 77 ? 26.778 69.302 -40.897 1.00 70.44 77 ILE A CA 1
ATOM 614 C C . ILE A 1 77 ? 27.387 70.511 -41.623 1.00 70.44 77 ILE A C 1
ATOM 616 O O . ILE A 1 77 ? 27.025 70.809 -42.761 1.00 70.44 77 ILE A O 1
ATOM 620 N N . TYR A 1 78 ? 28.350 71.183 -40.986 1.00 68.31 78 TYR A N 1
ATOM 621 C CA . TYR A 1 78 ? 29.224 72.155 -41.647 1.00 68.31 78 TYR A CA 1
ATOM 622 C C . TYR A 1 78 ? 30.589 71.532 -41.959 1.00 68.31 78 TYR A C 1
ATOM 624 O O . TYR A 1 78 ? 31.158 70.814 -41.135 1.00 68.31 78 TYR A O 1
ATOM 632 N N . VAL A 1 79 ? 31.120 71.823 -43.146 1.00 66.81 79 VAL A N 1
ATOM 633 C CA . VAL A 1 79 ? 32.346 71.231 -43.692 1.00 66.81 79 VAL A CA 1
ATOM 634 C C . VAL A 1 79 ? 33.371 72.343 -43.945 1.00 66.81 79 VAL A C 1
ATOM 636 O O . VAL A 1 79 ? 33.237 73.073 -44.930 1.00 66.81 79 VAL A O 1
ATOM 639 N N . PRO A 1 80 ? 34.397 72.510 -43.088 1.00 54.44 80 PRO A N 1
ATOM 640 C CA . PRO A 1 80 ? 35.455 73.491 -43.310 1.00 54.44 80 PRO A CA 1
ATOM 641 C C . PRO A 1 80 ? 36.398 73.063 -44.446 1.00 54.44 80 PRO A C 1
ATOM 643 O O . PRO A 1 80 ? 36.690 71.879 -44.623 1.00 54.44 80 PRO A O 1
ATOM 646 N N . ALA A 1 81 ? 36.919 74.033 -45.202 1.00 56.94 81 ALA A N 1
ATOM 647 C CA . ALA A 1 81 ? 37.857 73.768 -46.292 1.00 56.94 81 ALA A CA 1
ATOM 648 C C . ALA A 1 81 ? 39.163 73.126 -45.786 1.00 56.94 81 ALA A C 1
ATOM 650 O O . ALA A 1 81 ? 39.736 73.574 -44.794 1.00 56.94 81 ALA A O 1
ATOM 651 N N . GLY A 1 82 ? 39.630 72.074 -46.467 1.00 54.31 82 GLY A N 1
ATOM 652 C CA . GLY A 1 82 ? 40.879 71.367 -46.152 1.00 54.31 82 GLY A CA 1
ATOM 653 C C . GLY A 1 82 ? 40.929 70.595 -44.822 1.00 54.31 82 GLY A C 1
ATOM 654 O O . GLY A 1 82 ? 41.927 69.927 -44.563 1.00 54.31 82 GLY A O 1
ATOM 655 N N . GLN A 1 83 ? 39.892 70.649 -43.979 1.00 55.16 83 GLN A N 1
ATOM 656 C CA . GLN A 1 83 ? 39.866 69.946 -42.690 1.00 55.16 83 GLN A CA 1
ATOM 657 C C . GLN A 1 83 ? 39.204 68.565 -42.787 1.00 55.16 83 GLN A C 1
ATOM 659 O O . GLN A 1 83 ? 38.488 68.257 -43.746 1.00 55.16 83 GLN A O 1
ATOM 664 N N . LYS A 1 84 ? 39.431 67.733 -41.760 1.00 57.94 84 LYS A N 1
ATOM 665 C CA . LYS A 1 84 ? 38.692 66.483 -41.563 1.00 57.94 84 LYS A CA 1
ATOM 666 C C . LYS A 1 84 ? 37.717 66.608 -40.403 1.00 57.94 84 LYS A C 1
ATOM 668 O O . LYS A 1 84 ? 38.128 66.913 -39.287 1.00 57.94 84 LYS A O 1
ATOM 673 N N . VAL A 1 85 ? 36.440 66.348 -40.669 1.00 59.78 85 VAL A N 1
ATOM 674 C CA . VAL A 1 85 ? 35.373 66.357 -39.657 1.00 59.78 85 VAL A CA 1
ATOM 675 C C . VAL A 1 85 ? 34.984 64.916 -39.359 1.00 59.78 85 VAL A C 1
ATOM 677 O O . VAL A 1 85 ? 34.709 64.154 -40.284 1.00 59.78 85 VAL A O 1
ATOM 680 N N . LYS A 1 86 ? 34.951 64.538 -38.080 1.00 61.88 86 LYS A N 1
ATOM 681 C CA . LYS A 1 86 ? 34.523 63.210 -37.630 1.00 61.88 86 LYS A CA 1
ATOM 682 C C . LYS A 1 86 ? 33.270 63.327 -36.770 1.00 61.88 86 LYS A C 1
ATOM 684 O O . LYS A 1 86 ? 33.229 64.144 -35.857 1.00 61.88 86 LYS A O 1
ATOM 689 N N . LEU A 1 87 ? 32.263 62.508 -37.071 1.00 61.88 87 LEU A N 1
ATOM 690 C CA . LEU A 1 87 ? 30.993 62.450 -36.343 1.00 61.88 87 LEU A CA 1
ATOM 691 C C . LEU A 1 87 ? 30.599 61.004 -36.054 1.00 61.88 87 LEU A C 1
ATOM 693 O O . LEU A 1 87 ? 30.799 60.123 -36.889 1.00 61.88 87 LEU A O 1
ATOM 697 N N . GLU A 1 88 ? 29.987 60.804 -34.891 1.00 58.31 88 GLU A N 1
ATOM 698 C CA . GLU A 1 88 ? 29.429 59.536 -34.423 1.00 58.31 88 GLU A CA 1
ATOM 699 C C . GLU A 1 88 ? 27.910 59.707 -34.235 1.00 58.31 88 GLU A C 1
ATOM 701 O O . GLU A 1 88 ? 27.441 60.750 -33.769 1.00 58.31 88 GLU A O 1
ATOM 706 N N . LYS A 1 89 ? 27.127 58.727 -34.699 1.00 60.78 89 LYS A N 1
ATOM 707 C CA . LYS A 1 89 ? 25.652 58.757 -34.738 1.00 60.78 89 LYS A CA 1
ATOM 708 C C . LYS A 1 89 ? 25.093 57.350 -34.501 1.00 60.78 89 LYS A C 1
ATOM 710 O O . LYS A 1 89 ? 25.703 56.366 -34.920 1.00 60.78 89 LYS A O 1
ATOM 715 N N . HIS A 1 90 ? 23.920 57.273 -33.872 1.00 58.16 90 HIS A N 1
ATOM 716 C CA . HIS A 1 90 ? 23.245 56.025 -33.503 1.00 58.16 90 HIS A CA 1
ATOM 717 C C . HIS A 1 90 ? 21.816 56.008 -34.052 1.00 58.16 90 HIS A C 1
ATOM 719 O O . HIS A 1 90 ? 21.078 56.972 -33.856 1.00 58.16 90 HIS A O 1
ATOM 725 N N . PHE A 1 91 ? 21.436 54.929 -34.740 1.00 59.84 91 PHE A N 1
ATOM 726 C CA . PHE A 1 91 ? 20.084 54.747 -35.275 1.00 59.84 91 PHE A CA 1
ATOM 727 C C . PHE A 1 91 ? 19.094 54.376 -34.166 1.00 59.84 91 PHE A C 1
ATOM 729 O O . PHE A 1 91 ? 19.409 53.568 -33.290 1.00 59.84 91 PHE A O 1
ATOM 736 N N . VAL A 1 92 ? 17.887 54.940 -34.232 1.00 60.12 92 VAL A N 1
ATOM 737 C CA . VAL A 1 92 ? 16.783 54.624 -33.317 1.00 60.12 92 VAL A CA 1
ATOM 738 C C . VAL A 1 92 ? 15.967 53.468 -33.897 1.00 60.12 92 VAL A C 1
ATOM 740 O O . VAL A 1 92 ? 15.685 53.432 -35.095 1.00 60.12 92 VAL A O 1
ATOM 743 N N . HIS A 1 93 ? 15.623 52.499 -33.052 1.00 63.69 93 HIS A N 1
ATOM 744 C CA . HIS A 1 93 ? 14.783 51.360 -33.420 1.00 63.69 93 HIS A CA 1
ATOM 745 C C . HIS A 1 93 ? 13.312 51.789 -33.389 1.00 63.69 93 HIS A C 1
ATOM 747 O O . HIS A 1 93 ? 12.869 52.374 -32.394 1.00 63.69 93 HIS A O 1
ATOM 753 N N . ARG A 1 94 ? 12.549 51.476 -34.440 1.00 70.31 94 ARG A N 1
ATOM 754 C CA . ARG A 1 94 ? 11.102 51.730 -34.478 1.00 70.31 94 ARG A CA 1
ATOM 755 C C . ARG A 1 94 ? 10.400 50.960 -33.373 1.00 70.31 94 ARG A C 1
ATOM 757 O O . ARG A 1 94 ? 10.830 49.864 -32.997 1.00 70.31 94 ARG A O 1
ATOM 764 N N . LYS A 1 95 ? 9.290 51.521 -32.899 1.00 70.12 95 LYS A N 1
ATOM 765 C CA . LYS A 1 95 ? 8.495 50.978 -31.799 1.00 70.12 95 LYS A CA 1
ATOM 766 C C . LYS A 1 95 ? 7.109 50.522 -32.251 1.00 70.12 95 LYS A C 1
ATOM 768 O O . LYS A 1 95 ? 6.437 51.218 -33.012 1.00 70.12 95 LYS A O 1
ATOM 773 N N . GLY A 1 96 ? 6.685 49.371 -31.739 1.00 75.75 96 GLY A N 1
ATOM 774 C CA . GLY A 1 96 ? 5.303 48.896 -31.783 1.00 75.75 96 GLY A CA 1
ATOM 775 C C . GLY A 1 96 ? 4.689 48.866 -30.383 1.00 75.75 96 GLY A C 1
ATOM 776 O O . GLY A 1 96 ? 5.400 49.001 -29.381 1.00 75.75 96 GLY A O 1
ATOM 777 N N . LYS A 1 97 ? 3.367 48.692 -30.310 1.00 78.31 97 LYS A N 1
ATOM 778 C CA . LYS A 1 97 ? 2.620 48.603 -29.050 1.00 78.31 97 LYS A CA 1
ATOM 779 C C . LYS A 1 97 ? 1.965 47.235 -28.896 1.00 78.31 97 LYS A C 1
ATOM 781 O O . LYS A 1 97 ? 1.434 46.673 -29.852 1.00 78.31 97 LYS A O 1
ATOM 786 N N . VAL A 1 98 ? 1.964 46.727 -27.671 1.00 79.25 98 VAL A N 1
ATOM 787 C CA . VAL A 1 98 ? 1.263 45.499 -27.288 1.00 79.25 98 VAL A CA 1
ATOM 788 C C . VAL A 1 98 ? 0.419 45.783 -26.055 1.00 79.25 98 VAL A C 1
ATOM 790 O O . VAL A 1 98 ? 0.895 46.416 -25.113 1.00 79.25 98 VAL A O 1
ATOM 793 N N . ARG A 1 99 ? -0.823 45.297 -26.061 1.00 79.38 99 ARG A N 1
ATOM 794 C CA . ARG A 1 99 ? -1.694 45.246 -24.889 1.00 79.38 99 ARG A CA 1
ATOM 795 C C . ARG A 1 99 ? -1.826 43.790 -24.451 1.00 79.38 99 ARG A C 1
ATOM 797 O O . ARG A 1 99 ? -2.070 42.901 -25.269 1.00 79.38 99 ARG A O 1
ATOM 804 N N . LEU A 1 100 ? -1.626 43.548 -23.165 1.00 75.31 100 LEU A N 1
ATOM 805 C CA . LEU A 1 100 ? -1.721 42.222 -22.567 1.00 75.31 100 LEU A CA 1
ATOM 806 C C . LEU A 1 100 ? -2.984 42.146 -21.711 1.00 75.31 100 LEU A C 1
ATOM 808 O O . LEU A 1 100 ? -3.413 43.148 -21.151 1.00 75.31 100 LEU A O 1
ATOM 812 N N . SER A 1 101 ? -3.602 40.970 -21.655 1.00 71.69 101 SER A N 1
ATOM 813 C CA . SER A 1 101 ? -4.820 40.737 -20.878 1.00 71.69 101 SER A CA 1
ATOM 814 C C . SER A 1 101 ? -4.928 39.251 -20.557 1.00 71.69 101 SER A C 1
ATOM 816 O O . SER A 1 101 ? -5.051 38.439 -21.471 1.00 71.69 101 SER A O 1
ATOM 818 N N . SER A 1 102 ? -4.880 38.871 -19.284 1.00 69.94 102 SER A N 1
ATOM 819 C CA . SER A 1 102 ? -5.146 37.489 -18.874 1.00 69.94 102 SER A CA 1
ATOM 820 C C . SER A 1 102 ? -6.538 37.375 -18.268 1.00 69.94 102 SER A C 1
ATOM 822 O O . SER A 1 102 ? -6.992 38.303 -17.605 1.00 69.94 102 SER A O 1
ATOM 824 N N . ILE A 1 103 ? -7.189 36.232 -18.488 1.00 68.31 103 ILE A N 1
ATOM 825 C CA . ILE A 1 103 ? -8.379 35.829 -17.724 1.00 68.31 103 ILE A CA 1
ATOM 826 C C . ILE A 1 103 ? -8.016 35.178 -16.379 1.00 68.31 103 ILE A C 1
ATOM 828 O O . ILE A 1 103 ? -8.876 35.051 -15.520 1.00 68.31 103 ILE A O 1
ATOM 832 N N . VAL A 1 104 ? -6.746 34.800 -16.187 1.00 68.00 104 VAL A N 1
ATOM 833 C CA . VAL A 1 104 ? -6.221 34.129 -14.986 1.00 68.00 104 VAL A CA 1
ATOM 834 C C . VAL A 1 104 ? -5.002 34.863 -14.391 1.00 68.00 104 VAL A C 1
ATOM 836 O O . VAL A 1 104 ? -3.979 34.224 -14.135 1.00 68.00 104 VAL A O 1
ATOM 839 N N . PRO A 1 105 ? -5.043 36.194 -14.169 1.00 71.44 105 PRO A N 1
ATOM 840 C CA . PRO A 1 105 ? -3.929 36.927 -13.561 1.00 71.44 105 PRO A CA 1
ATOM 841 C C . PRO A 1 105 ? -3.573 36.406 -12.145 1.00 71.44 105 PRO A C 1
ATOM 843 O O . PRO A 1 105 ? -4.383 35.727 -11.515 1.00 71.44 105 PRO A O 1
ATOM 846 N N . PRO A 1 106 ? -2.373 36.723 -11.620 1.00 75.94 106 PRO A N 1
ATOM 847 C CA . PRO A 1 106 ? -1.266 37.361 -12.324 1.00 75.94 106 PRO A CA 1
ATOM 848 C C . PRO A 1 106 ? -0.545 36.389 -13.277 1.00 75.94 106 PRO A C 1
ATOM 850 O O . PRO A 1 106 ? -0.408 35.212 -12.969 1.00 75.94 106 PRO A O 1
ATOM 853 N N . VAL A 1 107 ? -0.055 36.877 -14.422 1.00 78.38 107 VAL A N 1
ATOM 854 C CA . VAL A 1 107 ? 0.690 36.069 -15.415 1.00 78.38 107 VAL A CA 1
ATOM 855 C C . VAL A 1 107 ? 1.980 36.774 -15.829 1.00 78.38 107 VAL A C 1
ATOM 857 O O . VAL A 1 107 ? 1.961 37.949 -16.197 1.00 78.38 107 VAL A O 1
ATOM 860 N N . GLU A 1 108 ? 3.099 36.052 -15.836 1.00 82.38 108 GLU A N 1
ATOM 861 C CA . GLU A 1 108 ? 4.352 36.512 -16.430 1.00 82.38 108 GLU A CA 1
ATOM 862 C C . GLU A 1 108 ? 4.349 36.320 -17.952 1.00 82.38 108 GLU A C 1
ATOM 864 O O . GLU A 1 108 ? 4.037 35.248 -18.470 1.00 82.38 108 GLU A O 1
ATOM 869 N N . ALA A 1 109 ? 4.744 37.357 -18.686 1.00 82.75 109 ALA A N 1
ATOM 870 C CA . ALA A 1 109 ? 4.879 37.356 -20.137 1.00 82.75 109 ALA A CA 1
ATOM 871 C C . ALA A 1 109 ? 6.318 37.709 -20.538 1.00 82.75 109 ALA A C 1
ATOM 873 O O . ALA A 1 109 ? 6.745 38.865 -20.449 1.00 82.75 109 ALA A O 1
ATOM 874 N N . ARG A 1 110 ? 7.070 36.711 -21.015 1.00 84.81 110 ARG A N 1
ATOM 875 C CA . ARG A 1 110 ? 8.450 36.859 -21.494 1.00 84.81 110 ARG A CA 1
ATOM 876 C C . ARG A 1 110 ? 8.497 36.951 -23.016 1.00 84.81 110 ARG A C 1
ATOM 878 O O . ARG A 1 110 ? 8.260 35.970 -23.714 1.00 84.81 110 ARG A O 1
ATOM 885 N N . PHE A 1 111 ? 8.915 38.102 -23.521 1.00 84.88 111 PHE A N 1
ATOM 886 C CA . PHE A 1 111 ? 9.130 38.378 -24.940 1.00 84.88 111 PHE A CA 1
ATOM 887 C C . PHE A 1 111 ? 10.612 38.243 -25.299 1.00 84.88 111 PHE A C 1
ATOM 889 O O . PHE A 1 111 ? 11.450 38.915 -24.702 1.00 84.88 111 PHE A O 1
ATOM 896 N N . VAL A 1 112 ? 10.945 37.437 -26.308 1.00 81.62 112 VAL A N 1
ATOM 897 C CA . VAL A 1 112 ? 12.310 37.265 -26.831 1.00 81.62 112 VAL A CA 1
ATOM 898 C C . VAL A 1 112 ? 12.345 37.646 -28.310 1.00 81.62 112 VAL A C 1
ATOM 900 O O . VAL A 1 112 ? 11.802 36.934 -29.156 1.00 81.62 112 VAL A O 1
ATOM 903 N N . ASN A 1 113 ? 12.988 38.772 -28.631 1.00 80.56 113 ASN A N 1
ATOM 904 C CA . ASN A 1 113 ? 13.138 39.241 -30.008 1.00 80.56 113 ASN A CA 1
ATOM 905 C C . ASN A 1 113 ? 14.088 38.305 -30.776 1.00 80.56 113 ASN A C 1
ATOM 907 O O . ASN A 1 113 ? 15.275 38.217 -30.457 1.00 80.56 113 ASN A O 1
ATOM 911 N N . GLN A 1 114 ? 13.581 37.632 -31.807 1.00 75.38 114 GLN A N 1
ATOM 912 C CA . GLN A 1 114 ? 14.273 36.538 -32.507 1.00 75.38 114 GLN A CA 1
ATOM 913 C C . GLN A 1 114 ? 15.494 36.999 -33.326 1.00 75.38 114 GLN A C 1
ATOM 915 O O . GLN A 1 114 ? 16.334 36.185 -33.698 1.00 75.38 114 GLN A O 1
ATOM 920 N N . LYS A 1 115 ? 15.601 38.304 -33.610 1.00 65.31 115 LYS A N 1
ATOM 921 C CA . LYS A 1 115 ? 16.644 38.909 -34.458 1.00 65.31 115 LYS A CA 1
ATOM 922 C C . LYS A 1 115 ? 17.773 39.566 -33.656 1.00 65.31 115 LYS A C 1
ATOM 924 O O . LYS A 1 115 ? 18.907 39.603 -34.120 1.00 65.31 115 LYS A O 1
ATOM 929 N N . SER A 1 116 ? 17.469 40.083 -32.463 1.00 64.62 116 SER A N 1
ATOM 930 C CA . SER A 1 116 ? 18.421 40.794 -31.591 1.00 64.62 116 SER A CA 1
ATOM 931 C C . SER A 1 116 ? 18.706 40.096 -30.256 1.00 64.62 116 SER A C 1
ATOM 933 O O . SER A 1 116 ? 19.558 40.559 -29.502 1.00 64.62 116 SER A O 1
ATOM 935 N N . GLY A 1 117 ? 17.983 39.022 -29.923 1.00 62.72 117 GLY A N 1
ATOM 936 C CA . GLY A 1 117 ? 18.118 38.285 -28.661 1.00 62.72 117 GLY A CA 1
ATOM 937 C C . GLY A 1 117 ? 17.621 39.030 -27.413 1.00 62.72 117 GLY A C 1
ATOM 938 O O . GLY A 1 117 ? 17.639 38.460 -26.321 1.00 62.72 117 GLY A O 1
ATOM 939 N N . LYS A 1 118 ? 17.165 40.286 -27.546 1.00 72.12 118 LYS A N 1
ATOM 940 C CA . LYS A 1 118 ? 16.635 41.090 -26.434 1.00 72.12 118 LYS A CA 1
ATOM 941 C C . LYS A 1 118 ? 15.450 40.390 -25.771 1.00 72.12 118 LYS A C 1
ATOM 943 O O . LYS A 1 118 ? 14.504 39.990 -26.453 1.00 72.12 118 LYS A O 1
ATOM 948 N N . LYS A 1 119 ? 15.488 40.322 -24.440 1.00 78.56 119 LYS A N 1
ATOM 949 C CA . LYS A 1 119 ? 14.407 39.802 -23.599 1.00 78.56 119 LYS A CA 1
ATOM 950 C C . LYS A 1 119 ? 13.685 40.953 -22.902 1.00 78.56 119 LYS A C 1
ATOM 952 O O . LYS A 1 119 ? 14.337 41.866 -22.402 1.00 78.56 119 LYS A O 1
ATOM 957 N N . PHE A 1 120 ? 12.362 40.884 -22.852 1.00 81.56 120 PHE A N 1
ATOM 958 C CA . PHE A 1 120 ? 11.493 41.791 -22.104 1.00 81.56 120 PHE A CA 1
ATOM 959 C C . PHE A 1 120 ? 10.537 40.944 -21.259 1.00 81.56 120 PHE A C 1
ATOM 961 O O . PHE A 1 120 ? 10.166 39.844 -21.671 1.00 81.56 120 PHE A O 1
ATOM 968 N N . TYR A 1 121 ? 10.165 41.444 -20.086 1.00 83.00 121 TYR A N 1
ATOM 969 C CA . TYR A 1 121 ? 9.357 40.729 -19.101 1.00 83.00 121 TYR A CA 1
ATOM 970 C C . TYR A 1 121 ? 8.256 41.666 -18.606 1.00 83.00 121 TYR A C 1
ATOM 972 O O . TYR A 1 121 ? 8.540 42.821 -18.281 1.00 83.00 121 TYR A O 1
ATOM 980 N N . PHE A 1 122 ? 7.023 41.171 -18.550 1.00 84.12 122 PHE A N 1
ATOM 981 C CA . PHE A 1 122 ? 5.860 41.897 -18.042 1.00 84.12 122 PHE A CA 1
ATOM 982 C C . PHE A 1 122 ? 5.093 40.993 -17.076 1.00 84.12 122 PHE A C 1
ATOM 984 O O . PHE A 1 122 ? 4.939 39.808 -17.353 1.00 84.12 122 PHE A O 1
ATOM 991 N N . LEU A 1 123 ? 4.616 41.544 -15.960 1.00 81.31 123 LEU A N 1
ATOM 992 C CA . LEU A 1 123 ? 3.768 40.842 -14.997 1.00 81.31 123 LEU A CA 1
ATOM 993 C C . LEU A 1 123 ? 2.360 41.423 -15.108 1.00 81.31 123 LEU A C 1
ATOM 995 O O . LEU A 1 123 ? 2.102 42.513 -14.606 1.00 81.31 123 LEU A O 1
ATOM 999 N N . ILE A 1 124 ? 1.479 40.702 -15.791 1.00 79.94 124 ILE A N 1
ATOM 1000 C CA . ILE A 1 124 ? 0.103 41.108 -16.076 1.00 79.94 124 ILE A CA 1
ATOM 1001 C C . ILE A 1 124 ? -0.716 40.880 -14.811 1.00 79.94 124 ILE A C 1
ATOM 1003 O O . ILE A 1 124 ? -0.773 39.751 -14.326 1.00 79.94 124 ILE A O 1
ATOM 1007 N N . ARG A 1 125 ? -1.338 41.928 -14.270 1.00 78.75 125 ARG A N 1
ATOM 1008 C CA . ARG A 1 125 ? -2.142 41.872 -13.037 1.00 78.75 125 ARG A CA 1
ATOM 1009 C C . ARG A 1 125 ? -3.630 42.050 -13.335 1.00 78.75 125 ARG A C 1
ATOM 1011 O O . ARG A 1 125 ? -4.014 42.379 -14.457 1.00 78.75 125 ARG A O 1
ATOM 1018 N N . GLU A 1 126 ? -4.473 41.844 -12.328 1.00 63.03 126 GLU A N 1
ATOM 1019 C CA . GLU A 1 126 ? -5.881 42.236 -12.418 1.00 63.03 126 GLU A CA 1
ATOM 1020 C C . GLU A 1 126 ? -6.002 43.716 -12.802 1.00 63.03 126 GLU A C 1
ATOM 1022 O O . GLU A 1 126 ? -5.277 44.566 -12.285 1.00 63.03 126 GLU A O 1
ATOM 1027 N N . GLN A 1 127 ? -6.920 44.010 -13.727 1.00 58.62 127 GLN A N 1
ATOM 1028 C CA . GLN A 1 127 ? -7.176 45.347 -14.285 1.00 58.62 127 GLN A CA 1
ATOM 1029 C C . GLN A 1 127 ? -6.012 45.980 -15.086 1.00 58.62 127 GLN A C 1
ATOM 1031 O O . GLN A 1 127 ? -6.135 47.127 -15.521 1.00 58.62 127 GLN A O 1
ATOM 1036 N N . ASP A 1 128 ? -4.910 45.264 -15.341 1.00 58.38 128 ASP A N 1
ATOM 1037 C CA . ASP A 1 128 ? -3.754 45.819 -16.055 1.00 58.38 128 ASP A CA 1
ATOM 1038 C C . ASP A 1 128 ? -3.940 45.803 -17.585 1.00 58.38 128 ASP A C 1
ATOM 1040 O O . ASP A 1 128 ? -3.606 44.844 -18.278 1.00 58.38 128 ASP A O 1
ATOM 1044 N N . TYR A 1 129 ? -4.490 46.899 -18.117 1.00 61.56 129 TYR A N 1
ATOM 1045 C CA . TYR A 1 129 ? -4.680 47.137 -19.556 1.00 61.56 129 TYR A CA 1
ATOM 1046 C C . TYR A 1 129 ? -3.532 47.945 -20.201 1.00 61.56 129 TYR A C 1
ATOM 1048 O O . TYR A 1 129 ? -3.735 48.585 -21.241 1.00 61.56 129 TYR A O 1
ATOM 1056 N N . ALA A 1 130 ? -2.341 47.977 -19.590 1.00 60.12 130 ALA A N 1
ATOM 1057 C CA . ALA A 1 130 ? -1.234 48.817 -20.041 1.00 60.12 130 ALA A CA 1
ATOM 1058 C C . ALA A 1 130 ? -0.770 48.524 -21.485 1.00 60.12 130 ALA A C 1
ATOM 1060 O O . ALA A 1 130 ? -0.707 47.385 -21.950 1.00 60.12 130 ALA A O 1
ATOM 1061 N N . GLU A 1 131 ? -0.390 49.587 -22.204 1.00 72.31 131 GLU A N 1
ATOM 1062 C CA . GLU A 1 131 ? 0.219 49.485 -23.534 1.00 72.31 131 GLU A CA 1
ATOM 1063 C C . GLU A 1 131 ? 1.746 49.472 -23.426 1.00 72.31 131 GLU A C 1
ATOM 1065 O O . GLU A 1 131 ? 2.404 50.515 -23.348 1.00 72.31 131 GLU A O 1
ATOM 1070 N N . HIS A 1 132 ? 2.330 48.279 -23.452 1.00 77.25 132 HIS A N 1
ATOM 1071 C CA . HIS A 1 132 ? 3.776 48.110 -23.434 1.00 77.25 132 HIS A CA 1
ATOM 1072 C C . HIS A 1 132 ? 4.379 48.427 -24.809 1.00 77.25 132 HIS A C 1
ATOM 1074 O O . HIS A 1 132 ? 3.849 48.050 -25.856 1.00 77.25 132 HIS A O 1
ATOM 1080 N N . THR A 1 133 ? 5.507 49.139 -24.809 1.00 77.12 133 THR A N 1
ATOM 1081 C CA . THR A 1 133 ? 6.174 49.609 -26.032 1.00 77.12 133 THR A CA 1
ATOM 1082 C C . THR A 1 133 ? 7.430 48.783 -26.302 1.00 77.12 133 THR A C 1
ATOM 1084 O O . THR A 1 133 ? 8.405 48.856 -25.552 1.00 77.12 133 THR A O 1
ATOM 1087 N N . LEU A 1 134 ? 7.415 48.010 -27.387 1.00 79.31 134 LEU A N 1
ATOM 1088 C CA . LEU A 1 134 ? 8.479 47.081 -27.782 1.00 79.31 134 LEU A CA 1
ATOM 1089 C C . LEU A 1 134 ? 9.169 47.545 -29.072 1.00 79.31 134 LEU A C 1
ATOM 1091 O O . LEU A 1 134 ? 8.660 48.408 -29.786 1.00 79.31 134 LEU A O 1
ATOM 1095 N N . ASP A 1 135 ? 10.355 47.005 -29.357 1.00 79.00 135 ASP A N 1
ATOM 1096 C CA . ASP A 1 135 ? 11.005 47.205 -30.658 1.00 79.00 135 ASP A CA 1
ATOM 1097 C C . ASP A 1 135 ? 10.176 46.504 -31.758 1.00 79.00 135 ASP A C 1
ATOM 1099 O O . ASP A 1 135 ? 9.554 45.474 -31.507 1.00 79.00 135 ASP A O 1
ATOM 1103 N N . VAL A 1 136 ? 10.142 47.046 -32.977 1.00 77.88 136 VAL A N 1
ATOM 1104 C CA . VAL A 1 136 ? 9.532 46.367 -34.140 1.00 77.88 136 VAL A CA 1
ATOM 1105 C C . VAL A 1 136 ? 10.343 45.115 -34.505 1.00 77.88 136 VAL A C 1
ATOM 1107 O O . VAL A 1 136 ? 11.573 45.146 -34.469 1.00 77.88 136 VAL A O 1
ATOM 1110 N N . GLY A 1 137 ? 9.668 44.015 -34.855 1.00 76.12 137 GLY A N 1
ATOM 1111 C CA . GLY A 1 137 ? 10.308 42.770 -35.299 1.00 76.12 137 GLY A CA 1
ATOM 1112 C C . GLY A 1 137 ? 9.581 41.492 -34.865 1.00 76.12 137 GLY A C 1
ATOM 1113 O O . GLY A 1 137 ? 8.480 41.534 -34.324 1.00 76.12 137 GLY A O 1
ATOM 1114 N N . GLU A 1 138 ? 10.214 40.342 -35.103 1.00 80.50 138 GLU A N 1
ATOM 1115 C CA . GLU A 1 138 ? 9.706 39.019 -34.709 1.00 80.50 138 GLU A CA 1
ATOM 1116 C C . GLU A 1 138 ? 10.025 38.686 -33.247 1.00 80.50 138 GLU A C 1
ATOM 1118 O O . GLU A 1 138 ? 11.175 38.797 -32.807 1.00 80.50 138 GLU A O 1
ATOM 1123 N N . TYR A 1 139 ? 9.018 38.212 -32.514 1.00 83.00 139 TYR A N 1
ATOM 1124 C CA . TYR A 1 139 ? 9.118 37.820 -31.111 1.00 83.00 139 TYR A CA 1
ATOM 1125 C C . TYR A 1 139 ? 8.610 36.400 -30.873 1.00 83.00 139 TYR A C 1
ATOM 1127 O O . TYR A 1 139 ? 7.621 35.963 -31.456 1.00 83.00 139 TYR A O 1
ATOM 1135 N N . GLU A 1 140 ? 9.259 35.707 -29.944 1.00 80.75 140 GLU A N 1
ATOM 1136 C CA . GLU A 1 140 ? 8.723 34.518 -29.284 1.00 80.75 140 GLU A CA 1
ATOM 1137 C C . GLU A 1 140 ? 8.301 34.929 -27.870 1.00 80.75 140 GLU A C 1
ATOM 1139 O O . GLU A 1 140 ? 9.080 35.522 -27.122 1.00 80.75 140 GLU A O 1
ATOM 1144 N N . MET A 1 141 ? 7.030 34.708 -27.559 1.00 78.94 141 MET A N 1
ATOM 1145 C CA . MET A 1 141 ? 6.324 35.218 -26.391 1.00 78.94 141 MET A CA 1
ATOM 1146 C C . MET A 1 141 ? 5.849 34.023 -25.567 1.00 78.94 141 MET A C 1
ATOM 1148 O O . MET A 1 141 ? 4.983 33.270 -26.011 1.00 78.94 141 MET A O 1
ATOM 1152 N N . THR A 1 142 ? 6.446 33.838 -24.394 1.00 77.38 142 THR A N 1
ATOM 1153 C CA . THR A 1 142 ? 6.130 32.761 -23.449 1.00 77.38 142 THR A CA 1
ATOM 1154 C C . THR A 1 142 ? 5.333 33.334 -22.284 1.00 77.38 142 THR A C 1
ATOM 1156 O O . THR A 1 142 ? 5.794 34.272 -21.635 1.00 77.38 142 THR A O 1
ATOM 1159 N N . PHE A 1 143 ? 4.165 32.761 -22.014 1.00 75.94 143 PHE A N 1
ATOM 1160 C CA . PHE A 1 143 ? 3.339 33.056 -20.848 1.00 75.94 143 PHE A CA 1
ATOM 1161 C C . PHE A 1 143 ? 3.540 31.984 -19.778 1.00 75.94 143 PHE A C 1
ATOM 1163 O O . PHE A 1 143 ? 3.500 30.792 -20.088 1.00 75.94 143 PHE A O 1
ATOM 1170 N N . GLN A 1 144 ? 3.763 32.406 -18.537 1.00 69.25 144 GLN A N 1
ATOM 1171 C CA . GLN A 1 144 ? 4.033 31.549 -17.384 1.00 69.25 144 GLN A CA 1
ATOM 1172 C C . GLN A 1 144 ? 3.268 32.057 -16.159 1.00 69.25 144 GLN A C 1
ATOM 1174 O O . GLN A 1 144 ? 3.164 33.258 -15.926 1.00 69.25 144 GLN A O 1
ATOM 1179 N N . LYS A 1 145 ? 2.738 31.125 -15.376 1.00 65.44 145 LYS A N 1
ATOM 1180 C CA . LYS A 1 145 ? 2.151 31.342 -14.055 1.00 65.44 145 LYS A CA 1
ATOM 1181 C C . LYS A 1 145 ? 2.404 30.045 -13.277 1.00 65.44 145 LYS A C 1
ATOM 1183 O O . LYS A 1 145 ? 2.402 28.973 -13.885 1.00 65.44 145 LYS A O 1
ATOM 1188 N N . GLU A 1 146 ? 2.715 30.139 -11.985 1.00 59.56 146 GLU A N 1
ATOM 1189 C CA . GLU A 1 146 ? 2.730 28.958 -11.107 1.00 59.56 146 GLU A CA 1
ATOM 1190 C C . GLU A 1 146 ? 1.354 28.295 -11.226 1.00 59.56 146 GLU A C 1
ATOM 1192 O O . GLU A 1 146 ? 0.363 29.018 -11.297 1.00 59.56 146 GLU A O 1
ATOM 1197 N N . ASN A 1 147 ? 1.288 26.967 -11.321 1.00 54.00 147 ASN A N 1
ATOM 1198 C CA . ASN A 1 147 ? 0.022 26.233 -11.446 1.00 54.00 147 ASN A CA 1
ATOM 1199 C C . ASN A 1 147 ? -0.655 26.320 -12.835 1.00 54.00 147 ASN A C 1
ATOM 1201 O O . ASN A 1 147 ? -1.858 26.165 -12.962 1.00 54.00 147 ASN A O 1
ATOM 1205 N N . TYR A 1 148 ? 0.079 26.627 -13.917 1.00 65.00 148 TYR A N 1
ATOM 1206 C CA . TYR A 1 148 ? -0.507 26.816 -15.259 1.00 65.00 148 TYR A CA 1
ATOM 1207 C C . TYR A 1 148 ? 0.419 26.355 -16.399 1.00 65.00 148 TYR A C 1
ATOM 1209 O O . TYR A 1 148 ? 1.607 26.691 -16.426 1.00 65.00 148 TYR A O 1
ATOM 1217 N N . PHE A 1 149 ? -0.120 25.632 -17.392 1.00 59.41 149 PHE A N 1
ATOM 1218 C CA . PHE A 1 149 ? 0.653 25.116 -18.529 1.00 59.41 149 PHE A CA 1
ATOM 1219 C C . PHE A 1 149 ? 1.198 26.267 -19.381 1.00 59.41 149 PHE A C 1
ATOM 1221 O O . PHE A 1 149 ? 0.454 27.004 -20.029 1.00 59.41 149 PHE A O 1
ATOM 1228 N N . SER A 1 150 ? 2.524 26.439 -19.392 1.00 62.25 150 SER A N 1
ATOM 1229 C CA . SER A 1 150 ? 3.137 27.624 -19.994 1.00 62.25 150 SER A CA 1
ATOM 1230 C C . SER A 1 150 ? 2.973 27.656 -21.514 1.00 62.25 150 SER A C 1
ATOM 1232 O O . SER A 1 150 ? 3.497 26.799 -22.225 1.00 62.25 150 SER A O 1
ATOM 1234 N N . GLN A 1 151 ? 2.304 28.678 -22.039 1.00 66.75 151 GLN A N 1
ATOM 1235 C CA . GLN A 1 151 ? 1.979 28.778 -23.459 1.00 66.75 151 GLN A CA 1
ATOM 1236 C C . GLN A 1 151 ? 2.996 29.660 -24.195 1.00 66.75 151 GLN A C 1
ATOM 1238 O O . GLN A 1 151 ? 3.207 30.812 -23.822 1.00 66.75 151 GLN A O 1
ATOM 1243 N N . THR A 1 152 ? 3.609 29.160 -25.274 1.00 68.88 152 THR A N 1
ATOM 1244 C CA . THR A 1 152 ? 4.515 29.956 -26.127 1.00 68.88 152 THR A CA 1
ATOM 1245 C C . THR A 1 152 ? 3.915 30.193 -27.512 1.00 68.88 152 THR A C 1
ATOM 1247 O O . THR A 1 152 ? 3.496 29.254 -28.185 1.00 68.88 152 THR A O 1
ATOM 1250 N N . LYS A 1 153 ? 3.897 31.455 -27.953 1.00 72.56 153 LYS A N 1
ATOM 1251 C CA . LYS A 1 153 ? 3.405 31.906 -29.265 1.00 72.56 153 LYS A CA 1
ATOM 1252 C C . LYS A 1 153 ? 4.470 32.763 -29.958 1.00 72.56 153 LYS A C 1
ATOM 1254 O O . LYS A 1 153 ? 5.211 33.489 -29.301 1.00 72.56 153 LYS A O 1
ATOM 1259 N N . ARG A 1 154 ? 4.550 32.707 -31.290 1.00 78.25 154 ARG A N 1
ATOM 1260 C CA . ARG A 1 154 ? 5.385 33.619 -32.097 1.00 78.25 154 ARG A CA 1
ATOM 1261 C C . ARG A 1 154 ? 4.527 34.736 -32.680 1.00 78.25 154 ARG A C 1
ATOM 1263 O O . ARG A 1 154 ? 3.402 34.464 -33.096 1.00 78.25 154 ARG A O 1
ATOM 1270 N N . VAL A 1 155 ? 5.036 35.968 -32.718 1.00 78.75 155 VAL A N 1
ATOM 1271 C CA . VAL A 1 155 ? 4.305 37.110 -33.284 1.00 78.75 155 VAL A CA 1
ATOM 1272 C C . VAL A 1 155 ? 5.216 38.223 -33.816 1.00 78.75 155 VAL A C 1
ATOM 1274 O O . VAL A 1 155 ? 6.217 38.584 -33.194 1.00 78.75 155 VAL A O 1
ATOM 1277 N N . THR A 1 156 ? 4.820 38.812 -34.946 1.00 82.50 156 THR A N 1
ATOM 1278 C CA . THR A 1 156 ? 5.425 40.025 -35.509 1.00 82.50 156 THR A CA 1
ATOM 1279 C C . THR A 1 156 ? 4.863 41.269 -34.817 1.00 82.50 156 THR A C 1
ATOM 1281 O O . THR A 1 156 ? 3.674 41.555 -34.941 1.00 82.50 156 THR A O 1
ATOM 1284 N N . ILE A 1 157 ? 5.701 42.068 -34.159 1.00 80.62 157 ILE A N 1
ATOM 1285 C CA . ILE A 1 157 ? 5.324 43.399 -33.660 1.00 80.62 157 ILE A CA 1
ATOM 1286 C C . ILE A 1 157 ? 5.611 44.434 -34.752 1.00 80.62 157 ILE A C 1
ATOM 1288 O O . ILE A 1 157 ? 6.738 44.521 -35.243 1.00 80.62 157 ILE A O 1
ATOM 1292 N N . ARG A 1 158 ? 4.601 45.228 -35.129 1.00 78.62 158 ARG A N 1
ATOM 1293 C CA . ARG A 1 158 ? 4.673 46.213 -36.223 1.00 78.62 158 ARG A CA 1
ATOM 1294 C C . ARG A 1 158 ? 4.457 47.650 -35.744 1.00 78.62 158 ARG A C 1
ATOM 1296 O O . ARG A 1 158 ? 3.967 47.905 -34.647 1.00 78.62 158 ARG A O 1
ATOM 1303 N N . GLU A 1 159 ? 4.846 48.605 -36.584 1.00 68.56 159 GLU A N 1
ATOM 1304 C CA . GLU A 1 159 ? 4.669 50.037 -36.330 1.00 68.56 159 GLU A CA 1
ATOM 1305 C C . GLU A 1 159 ? 3.173 50.414 -36.372 1.00 68.56 159 GLU A C 1
ATOM 1307 O O . GLU A 1 159 ? 2.474 50.040 -37.312 1.00 68.56 159 GLU A O 1
ATOM 1312 N N . LYS A 1 160 ? 2.692 51.181 -35.380 1.00 61.41 160 LYS A N 1
ATOM 1313 C CA . LYS A 1 160 ? 1.296 51.673 -35.236 1.00 61.41 160 LYS A CA 1
ATOM 1314 C C . LYS A 1 160 ? 0.198 50.608 -35.049 1.00 61.41 160 LYS A C 1
ATOM 1316 O O . LYS A 1 160 ? -0.958 50.978 -34.863 1.00 61.41 160 LYS A O 1
ATOM 1321 N N . GLU A 1 161 ? 0.538 49.325 -35.040 1.00 57.84 161 GLU A N 1
ATOM 1322 C CA . GLU A 1 161 ? -0.376 48.234 -34.689 1.00 57.84 161 GLU A CA 1
ATOM 1323 C C . GLU A 1 161 ? -0.435 48.066 -33.155 1.00 57.84 161 GLU A C 1
ATOM 1325 O O . GLU A 1 161 ? 0.572 48.266 -32.470 1.00 57.84 161 GLU A O 1
ATOM 1330 N N . VAL A 1 162 ? -1.613 47.731 -32.613 1.00 66.00 162 VAL A N 1
ATOM 1331 C CA . VAL A 1 162 ? -1.809 47.389 -31.192 1.00 66.00 162 VAL A CA 1
ATOM 1332 C C . VAL A 1 162 ? -2.343 45.967 -31.132 1.00 66.00 162 VAL A C 1
ATOM 1334 O O . VAL A 1 162 ? -3.527 45.726 -31.359 1.00 66.00 162 VAL A O 1
ATOM 1337 N N . LEU A 1 163 ? -1.456 45.017 -30.851 1.00 63.22 163 LEU A N 1
ATOM 1338 C CA . LEU A 1 163 ? -1.834 43.615 -30.695 1.00 63.22 163 LEU A CA 1
ATOM 1339 C C . LEU A 1 163 ? -2.381 43.390 -29.283 1.00 63.22 163 LEU A C 1
ATOM 1341 O O . LEU A 1 163 ? -1.738 43.786 -28.311 1.00 63.22 163 LEU A O 1
ATOM 1345 N N . SER A 1 164 ? -3.552 42.758 -29.189 1.00 65.81 164 SER A N 1
ATOM 1346 C CA . SER A 1 164 ? -4.191 42.379 -27.927 1.00 65.81 164 SER A CA 1
ATOM 1347 C C . SER A 1 164 ? -4.188 40.862 -27.796 1.00 65.81 164 SER A C 1
ATOM 1349 O O . SER A 1 164 ? -4.675 40.167 -28.687 1.00 65.81 164 SER A O 1
ATOM 1351 N N . PHE A 1 165 ? -3.667 40.350 -26.684 1.00 68.25 165 PHE A N 1
ATOM 1352 C CA . PHE A 1 165 ? -3.609 38.913 -26.420 1.00 68.25 165 PHE A CA 1
ATOM 1353 C C . PHE A 1 165 ? -4.504 38.563 -25.227 1.00 68.25 165 PHE A C 1
ATOM 1355 O O . PHE A 1 165 ? -4.102 38.849 -24.099 1.00 68.25 165 PHE A O 1
ATOM 1362 N N . PRO A 1 166 ? -5.689 37.954 -25.437 1.00 64.19 166 PRO A N 1
ATOM 1363 C CA . PRO A 1 166 ? -6.409 37.269 -24.371 1.00 64.19 166 PRO A CA 1
ATOM 1364 C C . PRO A 1 166 ? -5.648 35.985 -24.022 1.00 64.19 166 PRO A C 1
ATOM 1366 O O . PRO A 1 166 ? -5.503 35.078 -24.846 1.00 64.19 166 PRO A O 1
ATOM 1369 N N . ILE A 1 167 ? -5.098 35.938 -22.813 1.00 69.50 167 ILE A N 1
ATOM 1370 C CA . ILE A 1 167 ? -4.257 34.838 -22.343 1.00 69.50 167 ILE A CA 1
ATOM 1371 C C . ILE A 1 167 ? -5.122 33.883 -21.533 1.00 69.50 167 ILE A C 1
ATOM 1373 O O . ILE A 1 167 ? -5.329 34.081 -20.333 1.00 69.50 167 ILE A O 1
ATOM 1377 N N . HIS A 1 168 ? -5.596 32.852 -22.227 1.00 68.75 168 HIS A N 1
ATOM 1378 C CA . HIS A 1 168 ? -6.037 31.600 -21.633 1.00 68.75 168 HIS A CA 1
ATOM 1379 C C . HIS A 1 168 ? -4.788 30.729 -21.456 1.00 68.75 168 HIS A C 1
ATOM 1381 O O . HIS A 1 168 ? -4.253 30.192 -22.432 1.00 68.75 168 HIS A O 1
ATOM 1387 N N . LEU A 1 169 ? -4.279 30.665 -20.227 1.00 62.34 169 LEU A N 1
ATOM 1388 C CA . LEU A 1 169 ? -3.474 29.525 -19.808 1.00 62.34 169 LEU A CA 1
ATOM 1389 C C . LEU A 1 169 ? -4.467 28.462 -19.348 1.00 62.34 169 LEU A C 1
ATOM 1391 O O . LEU A 1 169 ? -5.384 28.779 -18.594 1.00 62.34 169 LEU A O 1
ATOM 1395 N N . GLU A 1 170 ? -4.310 27.232 -19.816 1.00 59.28 170 GLU A N 1
ATOM 1396 C CA . GLU A 1 170 ? -4.935 26.099 -19.140 1.00 59.28 170 GLU A CA 1
ATOM 1397 C C . GLU A 1 170 ? -4.238 25.936 -17.786 1.00 59.28 170 GLU A C 1
ATOM 1399 O O . GLU A 1 170 ? -3.002 26.066 -17.734 1.00 59.28 170 GLU A O 1
ATOM 1404 N N . PRO A 1 171 ? -4.977 25.690 -16.691 1.00 58.16 171 PRO A N 1
ATOM 1405 C CA . PRO A 1 171 ? -4.329 25.224 -15.484 1.00 58.16 171 PRO A CA 1
ATOM 1406 C C . PRO A 1 171 ? -3.504 23.988 -15.867 1.00 58.16 171 PRO A C 1
ATOM 1408 O O . PRO A 1 171 ? -4.002 23.048 -16.485 1.00 58.16 171 PRO A O 1
ATOM 1411 N N . MET A 1 172 ? -2.227 23.974 -15.465 1.00 58.22 172 MET A N 1
ATOM 1412 C CA . MET A 1 172 ? -1.802 22.739 -14.841 1.00 58.22 172 MET A CA 1
ATOM 1413 C C . MET A 1 172 ? -2.738 22.727 -13.678 1.00 58.22 172 MET A C 1
ATOM 1415 O O . MET A 1 172 ? -2.766 23.675 -12.905 1.00 58.22 172 MET A O 1
ATOM 1419 N N . LEU A 1 173 ? -3.503 21.687 -13.533 1.00 63.38 173 LEU A N 1
ATOM 1420 C CA . LEU A 1 173 ? -4.375 21.665 -12.398 1.00 63.38 173 LEU A CA 1
ATOM 1421 C C . LEU A 1 173 ? -3.544 21.479 -11.099 1.00 63.38 173 LEU A C 1
ATOM 1423 O O . LEU A 1 173 ? -4.120 21.284 -10.041 1.00 63.38 173 LEU A O 1
ATOM 1427 N N . LEU A 1 174 ? -2.189 21.530 -11.222 1.00 66.00 174 LEU A N 1
ATOM 1428 C CA . LEU A 1 174 ? -1.095 21.569 -10.243 1.00 66.00 174 LEU A CA 1
ATOM 1429 C C . LEU A 1 174 ? -1.250 22.807 -9.395 1.00 66.00 174 LEU A C 1
ATOM 1431 O O . LEU A 1 174 ? -1.081 23.869 -9.949 1.00 66.00 174 LEU A O 1
ATOM 1435 N N . GLU A 1 175 ? -1.419 22.718 -8.091 1.00 67.88 175 GLU A N 1
ATOM 1436 C CA . GLU A 1 175 ? -1.395 23.843 -7.163 1.00 67.88 175 GLU A CA 1
ATOM 1437 C C . GLU A 1 175 ? -0.571 23.492 -5.943 1.00 67.88 175 GLU A C 1
ATOM 1439 O O . GLU A 1 175 ? 0.050 22.446 -5.919 1.00 67.88 175 GLU A O 1
ATOM 1444 N N . SER A 1 176 ? -0.368 24.416 -5.008 1.00 71.19 176 SER A N 1
ATOM 1445 C CA . SER A 1 176 ? 0.611 24.226 -3.935 1.00 71.19 176 SER A CA 1
ATOM 1446 C C . SER A 1 176 ? 0.515 25.274 -2.824 1.00 71.19 176 SER A C 1
ATOM 1448 O O . SER A 1 176 ? 0.049 26.385 -3.022 1.00 71.19 176 SER A O 1
ATOM 1450 N N . TRP A 1 177 ? 1.014 24.934 -1.640 1.00 68.00 177 TRP A N 1
ATOM 1451 C CA . TRP A 1 177 ? 0.876 25.612 -0.343 1.00 68.00 177 TRP A CA 1
ATOM 1452 C C . TRP A 1 177 ? 2.237 25.302 0.396 1.00 68.00 177 TRP A C 1
ATOM 1454 O O . TRP A 1 177 ? 2.931 24.363 -0.001 1.00 68.00 177 TRP A O 1
ATOM 1464 N N . THR A 1 178 ? 2.699 25.993 1.460 1.00 71.62 178 THR A N 1
ATOM 1465 C CA . THR A 1 178 ? 3.830 25.481 2.314 1.00 71.62 178 THR A CA 1
ATOM 1466 C C . THR A 1 178 ? 3.604 25.612 3.826 1.00 71.62 178 THR A C 1
ATOM 1468 O O . THR A 1 178 ? 3.129 26.645 4.285 1.00 71.62 178 THR A O 1
ATOM 1471 N N . LEU A 1 179 ? 3.922 24.537 4.558 1.00 70.56 179 LEU A N 1
ATOM 1472 C CA . LEU A 1 179 ? 3.474 24.164 5.894 1.00 70.56 179 LEU A CA 1
ATOM 1473 C C . LEU A 1 179 ? 4.372 24.690 7.000 1.00 70.56 179 LEU A C 1
ATOM 1475 O O . LEU A 1 179 ? 5.589 24.704 6.868 1.00 70.56 179 LEU A O 1
ATOM 1479 N N . GLY A 1 180 ? 3.726 25.231 8.034 1.00 57.78 180 GLY A N 1
ATOM 1480 C CA . GLY A 1 180 ? 4.348 26.162 8.967 1.00 57.78 180 GLY A CA 1
ATOM 1481 C C . GLY A 1 180 ? 5.005 25.484 10.159 1.00 57.78 180 GLY A C 1
ATOM 1482 O O . GLY A 1 180 ? 4.346 24.725 10.841 1.00 57.78 180 GLY A O 1
ATOM 1483 N N . GLU A 1 181 ? 6.246 25.865 10.462 1.00 53.22 181 GLU A N 1
ATOM 1484 C CA . GLU A 1 181 ? 7.183 25.136 11.340 1.00 53.22 181 GLU A CA 1
ATOM 1485 C C . GLU A 1 181 ? 7.800 23.914 10.626 1.00 53.22 181 GLU A C 1
ATOM 1487 O O . GLU A 1 181 ? 7.223 23.376 9.684 1.00 53.22 181 GLU A O 1
ATOM 1492 N N . GLU A 1 182 ? 8.999 23.487 11.033 1.00 48.44 182 GLU A N 1
ATOM 1493 C CA . GLU A 1 182 ? 9.875 22.607 10.235 1.00 48.44 182 GLU A CA 1
ATOM 1494 C C . GLU A 1 182 ? 10.104 21.234 10.876 1.00 48.44 182 GLU A C 1
ATOM 1496 O O . GLU A 1 182 ? 11.152 20.940 11.457 1.00 48.44 182 GLU A O 1
ATOM 1501 N N . GLN A 1 183 ? 9.138 20.346 10.718 1.00 52.09 183 GLN A N 1
ATOM 1502 C CA . GLN A 1 183 ? 9.328 18.916 10.904 1.00 52.09 183 GLN A CA 1
ATOM 1503 C C . GLN A 1 183 ? 8.766 18.247 9.617 1.00 52.09 183 GLN A C 1
ATOM 1505 O O . GLN A 1 183 ? 8.357 18.923 8.681 1.00 52.09 183 GLN A O 1
ATOM 1510 N N . GLU A 1 184 ? 8.967 16.957 9.398 1.00 60.06 184 GLU A N 1
ATOM 1511 C CA . GLU A 1 184 ? 9.146 16.421 8.026 1.00 60.06 184 GLU A CA 1
ATOM 1512 C C . GLU A 1 184 ? 7.848 15.776 7.466 1.00 60.06 184 GLU A C 1
ATOM 1514 O O . GLU A 1 184 ? 6.860 15.976 8.128 1.00 60.06 184 GLU A O 1
ATOM 1519 N N . THR A 1 185 ? 7.720 15.019 6.345 1.00 62.97 185 THR A N 1
ATOM 1520 C CA . THR A 1 185 ? 6.390 14.414 5.968 1.00 62.97 185 THR A CA 1
ATOM 1521 C C . THR A 1 185 ? 6.338 12.939 5.539 1.00 62.97 185 THR A C 1
ATOM 1523 O O . THR A 1 185 ? 6.741 12.603 4.431 1.00 62.97 185 THR A O 1
ATOM 1526 N N . LYS A 1 186 ? 5.760 12.127 6.440 1.00 65.25 186 LYS A N 1
ATOM 1527 C CA . LYS A 1 186 ? 5.358 10.719 6.404 1.00 65.25 186 LYS A CA 1
ATOM 1528 C C . LYS A 1 186 ? 3.885 10.556 5.876 1.00 65.25 186 LYS A C 1
ATOM 1530 O O . LYS A 1 186 ? 3.641 11.131 4.839 1.00 65.25 186 LYS A O 1
ATOM 1535 N N . SER A 1 187 ? 2.933 9.805 6.457 1.00 70.06 187 SER A N 1
ATOM 1536 C CA . SER A 1 187 ? 1.806 9.097 5.762 1.00 70.06 187 SER A CA 1
ATOM 1537 C C . SER A 1 187 ? 0.320 9.341 5.947 1.00 70.06 187 SER A C 1
ATOM 1539 O O . SER A 1 187 ? -0.111 9.431 7.078 1.00 70.06 187 SER A O 1
ATOM 1541 N N . ILE A 1 188 ? -0.452 9.164 4.876 1.00 73.12 188 ILE A N 1
ATOM 1542 C CA . ILE A 1 188 ? -1.863 9.536 4.742 1.00 73.12 188 ILE A CA 1
ATOM 1543 C C . ILE A 1 188 ? -2.886 8.365 4.821 1.00 73.12 188 ILE A C 1
ATOM 1545 O O . ILE A 1 188 ? -2.849 7.497 3.963 1.00 73.12 188 ILE A O 1
ATOM 1549 N N . TYR A 1 189 ? -3.824 8.364 5.793 1.00 79.75 189 TYR A N 1
ATOM 1550 C CA . TYR A 1 189 ? -4.825 7.305 6.141 1.00 79.75 189 TYR A CA 1
ATOM 1551 C C . TYR A 1 189 ? -6.191 7.900 6.525 1.00 79.75 189 TYR A C 1
ATOM 1553 O O . TYR A 1 189 ? -6.165 9.099 6.580 1.00 79.75 189 TYR A O 1
ATOM 1561 N N . LEU A 1 190 ? -7.302 7.201 6.897 1.00 76.88 190 LEU A N 1
ATOM 1562 C CA . LEU A 1 190 ? -8.472 7.802 7.632 1.00 76.88 190 LEU A CA 1
ATOM 1563 C C . LEU A 1 190 ? -9.685 6.869 8.113 1.00 76.88 190 LEU A C 1
ATOM 1565 O O . LEU A 1 190 ? -9.632 5.706 7.775 1.00 76.88 190 LEU A O 1
ATOM 1569 N N . ALA A 1 191 ? -10.698 7.242 8.955 1.00 74.19 191 ALA A N 1
ATOM 1570 C CA . ALA A 1 191 ? -12.206 7.071 8.801 1.00 74.19 191 ALA A CA 1
ATOM 1571 C C . ALA A 1 191 ? -13.193 7.905 9.711 1.00 74.19 191 ALA A C 1
ATOM 1573 O O . ALA A 1 191 ? -12.733 8.316 10.761 1.00 74.19 191 ALA A O 1
ATOM 1574 N N . ASP A 1 192 ? -14.443 8.204 9.230 1.00 72.06 192 ASP A N 1
ATOM 1575 C CA . ASP A 1 192 ? -15.401 9.392 9.368 1.00 72.06 192 ASP A CA 1
ATOM 1576 C C . ASP A 1 192 ? -15.395 10.350 10.594 1.00 72.06 192 ASP A C 1
ATOM 1578 O O . ASP A 1 192 ? -15.844 9.874 11.610 1.00 72.06 192 ASP A O 1
ATOM 1582 N N . VAL A 1 193 ? -15.082 11.677 10.523 1.00 69.62 193 VAL A N 1
ATOM 1583 C CA . VAL A 1 193 ? -14.952 12.596 11.702 1.00 69.62 193 VAL A CA 1
ATOM 1584 C C . VAL A 1 193 ? -16.098 13.477 12.228 1.00 69.62 193 VAL A C 1
ATOM 1586 O O . VAL A 1 193 ? -16.780 13.091 13.156 1.00 69.62 193 VAL A O 1
ATOM 1589 N N . ASP A 1 194 ? -16.179 14.761 11.868 1.00 65.81 194 ASP A N 1
ATOM 1590 C CA . ASP A 1 194 ? -16.717 15.895 12.628 1.00 65.81 194 ASP A CA 1
ATOM 1591 C C . ASP A 1 194 ? -18.271 15.780 12.803 1.00 65.81 194 ASP A C 1
ATOM 1593 O O . ASP A 1 194 ? -18.930 16.630 13.396 1.00 65.81 194 ASP A O 1
ATOM 1597 N N . GLY A 1 195 ? -18.866 14.675 12.331 1.00 67.06 195 GLY A N 1
ATOM 1598 C CA . GLY A 1 195 ? -20.226 14.214 12.589 1.00 67.06 195 GLY A CA 1
ATOM 1599 C C . GLY A 1 195 ? -21.287 14.707 11.610 1.00 67.06 195 GLY A C 1
ATOM 1600 O O . GLY A 1 195 ? -22.474 14.624 11.935 1.00 67.06 195 GLY A O 1
ATOM 1601 N N . ASN A 1 196 ? -20.916 15.299 10.461 1.00 68.75 196 ASN A N 1
ATOM 1602 C CA . ASN A 1 196 ? -21.885 15.979 9.588 1.00 68.75 196 ASN A CA 1
ATOM 1603 C C . ASN A 1 196 ? -21.885 15.716 8.036 1.00 68.75 196 ASN A C 1
ATOM 1605 O O . ASN A 1 196 ? -22.656 16.394 7.353 1.00 68.75 196 ASN A O 1
ATOM 1609 N N . GLY A 1 197 ? -21.125 14.762 7.445 1.00 66.19 197 GLY A N 1
ATOM 1610 C CA . GLY A 1 197 ? -20.960 14.489 5.977 1.00 66.19 197 GLY A CA 1
ATOM 1611 C C . GLY A 1 197 ? -19.864 15.226 5.119 1.00 66.19 197 GLY A C 1
ATOM 1612 O O . GLY A 1 197 ? -20.242 16.092 4.330 1.00 66.19 197 GLY A O 1
ATOM 1613 N N . LYS A 1 198 ? -18.548 14.936 5.269 1.00 67.75 198 LYS A N 1
ATOM 1614 C CA . LYS A 1 198 ? -17.359 14.892 4.343 1.00 67.75 198 LYS A CA 1
ATOM 1615 C C . LYS A 1 198 ? -15.953 15.023 4.945 1.00 67.75 198 LYS A C 1
ATOM 1617 O O . LYS A 1 198 ? -15.810 15.683 5.964 1.00 67.75 198 LYS A O 1
ATOM 1622 N N . LEU A 1 199 ? -14.936 14.420 4.293 1.00 75.31 199 LEU A N 1
ATOM 1623 C CA . LEU A 1 199 ? -13.553 14.134 4.770 1.00 75.31 199 LEU A CA 1
ATOM 1624 C C . LEU A 1 199 ? -12.476 15.242 4.794 1.00 75.31 199 LEU A C 1
ATOM 1626 O O . LEU A 1 199 ? -12.524 16.224 4.057 1.00 75.31 199 LEU A O 1
ATOM 1630 N N . GLU A 1 200 ? -11.449 14.984 5.627 1.00 78.88 200 GLU A N 1
ATOM 1631 C CA . GLU A 1 200 ? -10.360 15.897 6.021 1.00 78.88 200 GLU A CA 1
ATOM 1632 C C . GLU A 1 200 ? -8.951 15.261 6.000 1.00 78.88 200 GLU A C 1
ATOM 1634 O O . GLU A 1 200 ? -8.818 14.050 6.126 1.00 78.88 200 GLU A O 1
ATOM 1639 N N . LEU A 1 201 ? -7.847 16.027 5.895 1.00 81.19 201 LEU A N 1
ATOM 1640 C CA . LEU A 1 201 ? -6.519 15.473 6.204 1.00 81.19 201 LEU A CA 1
ATOM 1641 C C . LEU A 1 201 ? -6.318 15.513 7.725 1.00 81.19 201 LEU A C 1
ATOM 1643 O O . LEU A 1 201 ? -6.244 16.584 8.304 1.00 81.19 201 LEU A O 1
ATOM 1647 N N . LEU A 1 202 ? -6.175 14.360 8.385 1.00 77.81 202 LEU A N 1
ATOM 1648 C CA . LEU A 1 202 ? -5.645 14.215 9.764 1.00 77.81 202 LEU A CA 1
ATOM 1649 C C . LEU A 1 202 ? -4.105 14.395 9.678 1.00 77.81 202 LEU A C 1
ATOM 1651 O O . LEU A 1 202 ? -3.709 15.259 8.914 1.00 77.81 202 LEU A O 1
ATOM 1655 N N . CYS A 1 203 ? -3.211 13.695 10.387 1.00 74.06 203 CYS A N 1
ATOM 1656 C CA . CYS A 1 203 ? -1.773 13.591 10.088 1.00 74.06 203 CYS A CA 1
ATOM 1657 C C . CYS A 1 203 ? -0.949 12.749 11.047 1.00 74.06 203 CYS A C 1
ATOM 1659 O O . CYS A 1 203 ? -0.928 13.067 12.220 1.00 74.06 203 CYS A O 1
ATOM 1661 N N . PHE A 1 204 ? -0.224 11.749 10.527 1.00 74.31 204 PHE A N 1
ATOM 1662 C CA . PHE A 1 204 ? 0.738 10.854 11.208 1.00 74.31 204 PHE A CA 1
ATOM 1663 C C . PHE A 1 204 ? 1.958 11.654 11.892 1.00 74.31 204 PHE A C 1
ATOM 1665 O O . PHE A 1 204 ? 1.961 12.853 11.670 1.00 74.31 204 PHE A O 1
ATOM 1672 N N . SER A 1 205 ? 3.016 11.159 12.639 1.00 65.31 205 SER A N 1
ATOM 1673 C CA . SER A 1 205 ? 4.502 11.551 12.529 1.00 65.31 205 SER A CA 1
ATOM 1674 C C . SER A 1 205 ? 5.673 10.656 13.135 1.00 65.31 205 SER A C 1
ATOM 1676 O O . SER A 1 205 ? 5.376 9.981 14.079 1.00 65.31 205 SER A O 1
ATOM 1678 N N . PRO A 1 206 ? 6.954 10.503 12.632 1.00 61.72 206 PRO A N 1
ATOM 1679 C CA . PRO A 1 206 ? 8.129 9.695 13.092 1.00 61.72 206 PRO A CA 1
ATOM 1680 C C . PRO A 1 206 ? 8.663 9.745 14.521 1.00 61.72 206 PRO A C 1
ATOM 1682 O O . PRO A 1 206 ? 9.236 8.800 15.069 1.00 61.72 206 PRO A O 1
ATOM 1685 N N . GLN A 1 207 ? 8.672 10.910 15.106 1.00 57.34 207 GLN A N 1
ATOM 1686 C CA . GLN A 1 207 ? 9.312 11.163 16.366 1.00 57.34 207 GLN A CA 1
ATOM 1687 C C . GLN A 1 207 ? 8.434 12.058 17.235 1.00 57.34 207 GLN A C 1
ATOM 1689 O O . GLN A 1 207 ? 8.924 12.360 18.319 1.00 57.34 207 GLN A O 1
ATOM 1694 N N . GLY A 1 208 ? 7.194 12.485 16.876 1.00 59.25 208 GLY A N 1
ATOM 1695 C CA . GLY A 1 208 ? 6.126 11.889 16.033 1.00 59.25 208 GLY A CA 1
ATOM 1696 C C . GLY A 1 208 ? 4.587 12.025 16.396 1.00 59.25 208 GLY A C 1
ATOM 1697 O O . GLY A 1 208 ? 4.128 11.364 17.320 1.00 59.25 208 GLY A O 1
ATOM 1698 N N . SER A 1 209 ? 3.777 12.832 15.683 1.00 66.88 209 SER A N 1
ATOM 1699 C CA . SER A 1 209 ? 2.522 13.518 16.065 1.00 66.88 209 SER A CA 1
ATOM 1700 C C . SER A 1 209 ? 1.216 13.204 15.286 1.00 66.88 209 SER A C 1
ATOM 1702 O O . SER A 1 209 ? 1.233 13.393 14.099 1.00 66.88 209 SER A O 1
ATOM 1704 N N . ILE A 1 210 ? 0.060 12.898 15.888 1.00 77.06 210 ILE A N 1
ATOM 1705 C CA . ILE A 1 210 ? -1.311 12.936 15.333 1.00 77.06 210 ILE A CA 1
ATOM 1706 C C . ILE A 1 210 ? -1.765 14.414 15.247 1.00 77.06 210 ILE A C 1
ATOM 1708 O O . ILE A 1 210 ? -1.591 15.144 16.230 1.00 77.06 210 ILE A O 1
ATOM 1712 N N . THR A 1 211 ? -2.379 14.892 14.150 1.00 74.38 211 THR A N 1
ATOM 1713 C CA . THR A 1 211 ? -2.934 16.277 14.012 1.00 74.38 211 THR A CA 1
ATOM 1714 C C . THR A 1 211 ? -3.857 16.444 12.823 1.00 74.38 211 THR A C 1
ATOM 1716 O O . THR A 1 211 ? -3.461 15.987 11.781 1.00 74.38 211 THR A O 1
ATOM 1719 N N . ALA A 1 212 ? -4.987 17.136 12.869 1.00 80.25 212 ALA A N 1
ATOM 1720 C CA . ALA A 1 212 ? -5.971 17.063 11.798 1.00 80.25 212 ALA A CA 1
ATOM 1721 C C . ALA A 1 212 ? -6.722 18.322 11.460 1.00 80.25 212 ALA A C 1
ATOM 1723 O O . ALA A 1 212 ? -6.746 19.298 12.224 1.00 80.25 212 ALA A O 1
ATOM 1724 N N . TYR A 1 213 ? -7.226 18.308 10.225 1.00 75.44 213 TYR A N 1
ATOM 1725 C CA . TYR A 1 213 ? -7.509 19.542 9.572 1.00 75.44 213 TYR A CA 1
ATOM 1726 C C . TYR A 1 213 ? -8.158 19.526 8.183 1.00 75.44 213 TYR A C 1
ATOM 1728 O O . TYR A 1 213 ? -7.651 18.990 7.208 1.00 75.44 213 TYR A O 1
ATOM 1736 N N . ASP A 1 214 ? -9.107 20.446 8.143 1.00 76.31 214 ASP A N 1
ATOM 1737 C CA . ASP A 1 214 ? -9.880 21.059 7.071 1.00 76.31 214 ASP A CA 1
ATOM 1738 C C . ASP A 1 214 ? -9.090 21.787 5.968 1.00 76.31 214 ASP A C 1
ATOM 1740 O O . ASP A 1 214 ? -8.910 23.012 5.997 1.00 76.31 214 ASP A O 1
ATOM 1744 N N . PHE A 1 215 ? -8.639 21.105 4.919 1.00 72.06 215 PHE A N 1
ATOM 1745 C CA . PHE A 1 215 ? -8.202 21.838 3.729 1.00 72.06 215 PHE A CA 1
ATOM 1746 C C . PHE A 1 215 ? -9.368 22.579 3.105 1.00 72.06 215 PHE A C 1
ATOM 1748 O O . PHE A 1 215 ? -9.164 23.600 2.486 1.00 72.06 215 PHE A O 1
ATOM 1755 N N . TRP A 1 216 ? -10.613 22.230 3.347 1.00 73.44 216 TRP A N 1
ATOM 1756 C CA . TRP A 1 216 ? -11.728 23.068 2.915 1.00 73.44 216 TRP A CA 1
ATOM 1757 C C . TRP A 1 216 ? -11.734 24.525 3.472 1.00 73.44 216 TRP A C 1
ATOM 1759 O O . TRP A 1 216 ? -12.444 25.396 2.945 1.00 73.44 216 TRP A O 1
ATOM 1769 N N . LYS A 1 217 ? -10.863 24.878 4.447 1.00 72.69 217 LYS A N 1
ATOM 1770 C CA . LYS A 1 217 ? -10.819 26.199 5.117 1.00 72.69 217 LYS A CA 1
ATOM 1771 C C . LYS A 1 217 ? -9.462 26.922 5.296 1.00 72.69 217 LYS A C 1
ATOM 1773 O O . LYS A 1 217 ? -9.471 28.038 5.816 1.00 72.69 217 LYS A O 1
ATOM 1778 N N . LYS A 1 218 ? -8.305 26.471 4.790 1.00 74.19 218 LYS A N 1
ATOM 1779 C CA . LYS A 1 218 ? -7.027 27.265 4.811 1.00 74.19 218 LYS A CA 1
ATOM 1780 C C . LYS A 1 218 ? -6.524 27.681 6.218 1.00 74.19 218 LYS A C 1
ATOM 1782 O O . LYS A 1 218 ? -5.736 28.616 6.318 1.00 74.19 218 LYS A O 1
ATOM 1787 N N . ALA A 1 219 ? -6.981 27.043 7.308 1.00 70.25 219 ALA A N 1
ATOM 1788 C CA . ALA A 1 219 ? -6.832 27.589 8.668 1.00 70.25 219 ALA A CA 1
ATOM 1789 C C . ALA A 1 219 ? -7.002 26.579 9.833 1.00 70.25 219 ALA A C 1
ATOM 1791 O O . ALA A 1 219 ? -8.062 26.543 10.445 1.00 70.25 219 ALA A O 1
ATOM 1792 N N . ARG A 1 220 ? -5.959 25.772 10.097 1.00 79.62 220 ARG A N 1
ATOM 1793 C CA . ARG A 1 220 ? -5.669 24.903 11.272 1.00 79.62 220 ARG A CA 1
ATOM 1794 C C . ARG A 1 220 ? -6.859 24.415 12.152 1.00 79.62 220 ARG A C 1
ATOM 1796 O O . ARG A 1 220 ? -7.507 25.256 12.755 1.00 79.62 220 ARG A O 1
ATOM 1803 N N . LEU A 1 221 ? -7.035 23.094 12.388 1.00 76.38 221 LEU A N 1
ATOM 1804 C CA . LEU A 1 221 ? -7.926 22.568 13.450 1.00 76.38 221 LEU A CA 1
ATOM 1805 C C . LEU A 1 221 ? -7.279 21.900 14.743 1.00 76.38 221 LEU A C 1
ATOM 1807 O O . LEU A 1 221 ? -7.471 22.510 15.789 1.00 76.38 221 LEU A O 1
ATOM 1811 N N . TRP A 1 222 ? -6.535 20.758 14.802 1.00 74.00 222 TRP A N 1
ATOM 1812 C CA . TRP A 1 222 ? -6.144 20.088 16.116 1.00 74.00 222 TRP A CA 1
ATOM 1813 C C . TRP A 1 222 ? -4.795 19.253 16.155 1.00 74.00 222 TRP A C 1
ATOM 1815 O O . TRP A 1 222 ? -4.458 18.781 15.091 1.00 74.00 222 TRP A O 1
ATOM 1825 N N . HIS A 1 223 ? -4.002 19.055 17.273 1.00 76.00 223 HIS A N 1
ATOM 1826 C CA . HIS A 1 223 ? -2.721 18.208 17.451 1.00 76.00 223 HIS A CA 1
ATOM 1827 C C . HIS A 1 223 ? -2.283 17.867 18.890 1.00 76.00 223 HIS A C 1
ATOM 1829 O O . HIS A 1 223 ? -2.029 18.746 19.707 1.00 76.00 223 HIS A O 1
ATOM 1835 N N . ILE A 1 224 ? -1.988 16.607 19.188 1.00 71.31 224 ILE A N 1
ATOM 1836 C CA . ILE A 1 224 ? -2.338 16.049 20.499 1.00 71.31 224 ILE A CA 1
ATOM 1837 C C . ILE A 1 224 ? -1.218 15.454 21.424 1.00 71.31 224 ILE A C 1
ATOM 1839 O O . ILE A 1 224 ? -1.440 14.480 22.100 1.00 71.31 224 ILE A O 1
ATOM 1843 N N . PRO A 1 225 ? -0.053 16.090 21.611 1.00 56.47 225 PRO A N 1
ATOM 1844 C CA . PRO A 1 225 ? 1.225 15.584 22.239 1.00 56.47 225 PRO A CA 1
ATOM 1845 C C . PRO A 1 225 ? 1.479 14.152 22.846 1.00 56.47 225 PRO A C 1
ATOM 1847 O O . PRO A 1 225 ? 0.614 13.368 23.177 1.00 56.47 225 PRO A O 1
ATOM 1850 N N . TYR A 1 226 ? 2.760 13.842 23.098 1.00 56.41 226 TYR A N 1
ATOM 1851 C CA . TYR A 1 226 ? 3.379 12.554 23.501 1.00 56.41 226 TYR A CA 1
ATOM 1852 C C . TYR A 1 226 ? 2.524 11.423 24.275 1.00 56.41 226 TYR A C 1
ATOM 1854 O O . TYR A 1 226 ? 2.460 11.512 25.486 1.00 56.41 226 TYR A O 1
ATOM 1862 N N . LYS A 1 227 ? 2.198 10.229 23.657 1.00 50.81 227 LYS A N 1
ATOM 1863 C CA . LYS A 1 227 ? 1.674 8.847 24.107 1.00 50.81 227 LYS A CA 1
ATOM 1864 C C . LYS A 1 227 ? 2.398 7.481 23.723 1.00 50.81 227 LYS A C 1
ATOM 1866 O O . LYS A 1 227 ? 1.754 6.501 23.980 1.00 50.81 227 LYS A O 1
ATOM 1871 N N . LEU A 1 228 ? 3.557 7.296 23.033 1.00 51.62 228 LEU A N 1
ATOM 1872 C CA . LEU A 1 228 ? 4.054 6.134 22.183 1.00 51.62 228 LEU A CA 1
ATOM 1873 C C . LEU A 1 228 ? 5.457 6.249 21.460 1.00 51.62 228 LEU A C 1
ATOM 1875 O O . LEU A 1 228 ? 5.622 7.323 20.967 1.00 51.62 228 LEU A O 1
ATOM 1879 N N . PRO A 1 229 ? 6.491 5.360 21.303 1.00 39.09 229 PRO A N 1
ATOM 1880 C CA . PRO A 1 229 ? 7.829 5.671 20.682 1.00 39.09 229 PRO A CA 1
ATOM 1881 C C . PRO A 1 229 ? 8.159 5.382 19.200 1.00 39.09 229 PRO A C 1
ATOM 1883 O O . PRO A 1 229 ? 8.941 6.144 18.626 1.00 39.09 229 PRO A O 1
ATOM 1886 N N . GLU A 1 230 ? 7.727 4.270 18.598 1.00 49.75 230 GLU A N 1
ATOM 1887 C CA . GLU A 1 230 ? 8.359 3.745 17.370 1.00 49.75 230 GLU A CA 1
ATOM 1888 C C . GLU A 1 230 ? 7.350 3.331 16.283 1.00 49.75 230 GLU A C 1
ATOM 1890 O O . GLU A 1 230 ? 6.184 3.663 16.378 1.00 49.75 230 GLU A O 1
ATOM 1895 N N . ILE A 1 231 ? 7.793 2.709 15.192 1.00 47.25 231 ILE A N 1
ATOM 1896 C CA . ILE A 1 231 ? 7.132 2.809 13.880 1.00 47.25 231 ILE A CA 1
ATOM 1897 C C . ILE A 1 231 ? 5.787 2.090 13.726 1.00 47.25 231 ILE A C 1
ATOM 1899 O O . ILE A 1 231 ? 5.837 0.913 13.475 1.00 47.25 231 ILE A O 1
ATOM 1903 N N . ALA A 1 232 ? 4.615 2.737 13.672 1.00 43.34 232 ALA A N 1
ATOM 1904 C CA . ALA A 1 232 ? 3.363 2.080 13.226 1.00 43.34 232 ALA A CA 1
ATOM 1905 C C . ALA A 1 232 ? 2.986 2.334 11.776 1.00 43.34 232 ALA A C 1
ATOM 1907 O O . ALA A 1 232 ? 3.125 3.436 11.267 1.00 43.34 232 ALA A O 1
ATOM 1908 N N . TYR A 1 233 ? 2.498 1.287 11.119 1.00 49.28 233 TYR A N 1
ATOM 1909 C CA . TYR A 1 233 ? 2.556 1.160 9.665 1.00 49.28 233 TYR A CA 1
ATOM 1910 C C . TYR A 1 233 ? 1.249 0.655 9.044 1.00 49.28 233 TYR A C 1
ATOM 1912 O O . TYR A 1 233 ? 1.290 0.067 7.970 1.00 49.28 233 TYR A O 1
ATOM 1920 N N . HIS A 1 234 ? 0.120 0.822 9.724 1.00 57.69 234 HIS A N 1
ATOM 1921 C CA . HIS A 1 234 ? -1.226 0.579 9.194 1.00 57.69 234 HIS A CA 1
ATOM 1922 C C . HIS A 1 234 ? -2.231 1.053 10.229 1.00 57.69 234 HIS A C 1
ATOM 1924 O O . HIS A 1 234 ? -1.840 1.108 11.386 1.00 57.69 234 HIS A O 1
ATOM 1930 N N . VAL A 1 235 ? -3.477 1.329 9.834 1.00 63.94 235 VAL A N 1
ATOM 1931 C CA . VAL A 1 235 ? -4.636 1.743 10.658 1.00 63.94 235 VAL A CA 1
ATOM 1932 C C . VAL A 1 235 ? -5.913 1.222 9.996 1.00 63.94 235 VAL A C 1
ATOM 1934 O O . VAL A 1 235 ? -5.875 0.935 8.804 1.00 63.94 235 VAL A O 1
ATOM 1937 N N . VAL A 1 236 ? -7.014 1.083 10.735 1.00 72.25 236 VAL A N 1
ATOM 1938 C CA . VAL A 1 236 ? -8.360 0.680 10.282 1.00 72.25 236 VAL A CA 1
ATOM 1939 C C . VAL A 1 236 ? -9.419 1.408 11.134 1.00 72.25 236 VAL A C 1
ATOM 1941 O O . VAL A 1 236 ? -9.030 2.032 12.107 1.00 72.25 236 VAL A O 1
ATOM 1944 N N . PHE A 1 237 ? -10.713 1.399 10.788 1.00 73.62 237 PHE A N 1
ATOM 1945 C CA . PHE A 1 237 ? -11.756 2.204 11.457 1.00 73.62 237 PHE A CA 1
ATOM 1946 C C . PHE A 1 237 ? -13.133 1.516 11.488 1.00 73.62 237 PHE A C 1
ATOM 1948 O O . PHE A 1 237 ? -13.464 0.874 10.494 1.00 73.62 237 PHE A O 1
ATOM 1955 N N . HIS A 1 238 ? -13.940 1.657 12.558 1.00 74.75 238 HIS A N 1
ATOM 1956 C CA . HIS A 1 238 ? -15.289 1.042 12.661 1.00 74.75 238 HIS A CA 1
ATOM 1957 C C . HIS A 1 238 ? -16.106 1.510 13.887 1.00 74.75 238 HIS A C 1
ATOM 1959 O O . HIS A 1 238 ? -15.648 1.280 14.993 1.00 74.75 238 HIS A O 1
ATOM 1965 N N . ASP A 1 239 ? -17.312 2.085 13.776 1.00 75.50 239 ASP A N 1
ATOM 1966 C CA . ASP A 1 239 ? -18.080 2.527 14.975 1.00 75.50 239 ASP A CA 1
ATOM 1967 C C . ASP A 1 239 ? -18.536 1.344 15.850 1.00 75.50 239 ASP A C 1
ATOM 1969 O O . ASP A 1 239 ? -19.341 0.502 15.444 1.00 75.50 239 ASP A O 1
ATOM 1973 N N . ILE A 1 240 ? -17.980 1.256 17.054 1.00 73.69 240 ILE A N 1
ATOM 1974 C CA . ILE A 1 240 ? -17.957 0.051 17.874 1.00 73.69 240 ILE A CA 1
ATOM 1975 C C . ILE A 1 240 ? -18.784 0.186 19.162 1.00 73.69 240 ILE A C 1
ATOM 1977 O O . ILE A 1 240 ? -19.407 -0.805 19.552 1.00 73.69 240 ILE A O 1
ATOM 1981 N N . ASP A 1 241 ? -18.796 1.325 19.860 1.00 69.25 241 ASP A N 1
ATOM 1982 C CA . ASP A 1 241 ? -19.780 1.518 20.948 1.00 69.25 241 ASP A CA 1
ATOM 1983 C C . ASP A 1 241 ? -21.134 2.012 20.409 1.00 69.25 241 ASP A C 1
ATOM 1985 O O . ASP A 1 241 ? -22.132 1.946 21.130 1.00 69.25 241 ASP A O 1
ATOM 1989 N N . ARG A 1 242 ? -21.172 2.372 19.116 1.00 76.00 242 ARG A N 1
ATOM 1990 C CA . ARG A 1 242 ? -22.329 2.856 18.364 1.00 76.00 242 ARG A CA 1
ATOM 1991 C C . ARG A 1 242 ? -22.784 4.240 18.798 1.00 76.00 242 ARG A C 1
ATOM 1993 O O . ARG A 1 242 ? -23.978 4.480 18.996 1.00 76.00 242 ARG A O 1
ATOM 2000 N N . ASP A 1 243 ? -21.812 5.137 18.933 1.00 69.69 243 ASP A N 1
ATOM 2001 C CA . ASP A 1 243 ? -22.031 6.564 19.163 1.00 69.69 243 ASP A CA 1
ATOM 2002 C C . ASP A 1 243 ? -22.380 7.347 17.887 1.00 69.69 243 ASP A C 1
ATOM 2004 O O . ASP A 1 243 ? -22.964 8.429 17.980 1.00 69.69 243 ASP A O 1
ATOM 2008 N N . GLY A 1 244 ? -22.143 6.751 16.719 1.00 68.44 244 GLY A N 1
ATOM 2009 C CA . GLY A 1 244 ? -22.440 7.279 15.393 1.00 68.44 244 GLY A CA 1
ATOM 2010 C C . GLY A 1 244 ? -21.196 7.470 14.531 1.00 68.44 244 GLY A C 1
ATOM 2011 O O . GLY A 1 244 ? -21.342 7.739 13.339 1.00 68.44 244 GLY A O 1
ATOM 2012 N N . ILE A 1 245 ? -20.000 7.365 15.114 1.00 72.62 245 ILE A N 1
ATOM 2013 C CA . ILE A 1 245 ? -18.781 7.910 14.533 1.00 72.62 245 ILE A CA 1
ATOM 2014 C C . ILE A 1 245 ? -17.652 6.842 14.657 1.00 72.62 245 ILE A C 1
ATOM 2016 O O . ILE A 1 245 ? -17.559 6.210 15.700 1.00 72.62 245 ILE A O 1
ATOM 2020 N N . PRO A 1 246 ? -16.853 6.501 13.614 1.00 73.44 246 PRO A N 1
ATOM 2021 C CA . PRO A 1 246 ? -16.106 5.223 13.519 1.00 73.44 246 PRO A CA 1
ATOM 2022 C C . PRO A 1 246 ? -14.729 5.029 14.185 1.00 73.44 246 PRO A C 1
ATOM 2024 O O . PRO A 1 246 ? -13.777 5.780 13.982 1.00 73.44 246 PRO A O 1
ATOM 2027 N N . ASP A 1 247 ? -14.557 3.878 14.849 1.00 75.50 247 ASP A N 1
ATOM 2028 C CA . ASP A 1 247 ? -13.405 3.577 15.690 1.00 75.50 247 ASP A CA 1
ATOM 2029 C C . ASP A 1 247 ? -12.048 3.299 14.998 1.00 75.50 247 ASP A C 1
ATOM 2031 O O . ASP A 1 247 ? -11.778 2.161 14.631 1.00 75.50 247 ASP A O 1
ATOM 2035 N N . PHE A 1 248 ? -11.155 4.301 14.935 1.00 76.56 248 PHE A N 1
ATOM 2036 C CA . PHE A 1 248 ? -9.759 4.367 14.458 1.00 76.56 248 PHE A CA 1
ATOM 2037 C C . PHE A 1 248 ? -8.734 3.190 14.665 1.00 76.56 248 PHE A C 1
ATOM 2039 O O . PHE A 1 248 ? -7.551 3.483 14.695 1.00 76.56 248 PHE A O 1
ATOM 2046 N N . ILE A 1 249 ? -9.033 1.894 14.815 1.00 75.44 249 ILE A N 1
ATOM 2047 C CA . ILE A 1 249 ? -8.084 0.738 14.965 1.00 75.44 249 ILE A CA 1
ATOM 2048 C C . ILE A 1 249 ? -6.633 0.762 14.362 1.00 75.44 249 ILE A C 1
ATOM 2050 O O . ILE A 1 249 ? -6.393 0.265 13.267 1.00 75.44 249 ILE A O 1
ATOM 2054 N N . ILE A 1 250 ? -5.614 1.147 15.174 1.00 71.06 250 ILE A N 1
ATOM 2055 C CA . ILE A 1 250 ? -4.135 0.797 15.149 1.00 71.06 250 ILE A CA 1
ATOM 2056 C C . ILE A 1 250 ? -3.478 -0.510 16.026 1.00 71.06 250 ILE A C 1
ATOM 2058 O O . ILE A 1 250 ? -3.568 -1.150 17.940 1.00 71.06 250 ILE A O 1
ATOM 2062 N N . PRO A 1 251 ? -2.945 -0.993 14.778 1.00 61.25 251 PRO A N 1
ATOM 2063 C CA . PRO A 1 251 ? -1.700 -1.587 14.184 1.00 61.25 251 PRO A CA 1
ATOM 2064 C C . PRO A 1 251 ? -0.208 -1.188 14.356 1.00 61.25 251 PRO A C 1
ATOM 2066 O O . PRO A 1 251 ? 0.342 -0.440 13.555 1.00 61.25 251 PRO A O 1
ATOM 2069 N N . HIS A 1 252 ? 0.539 -1.904 15.234 1.00 57.97 252 HIS A N 1
ATOM 2070 C CA . HIS A 1 252 ? 2.021 -1.968 15.305 1.00 57.97 252 HIS A CA 1
ATOM 2071 C C . HIS A 1 252 ? 2.587 -3.042 16.299 1.00 57.97 252 HIS A C 1
ATOM 2073 O O . HIS A 1 252 ? 1.901 -3.947 16.732 1.00 57.97 252 HIS A O 1
ATOM 2079 N N . HIS A 1 253 ? 3.899 -2.943 16.563 1.00 56.47 253 HIS A N 1
ATOM 2080 C CA . HIS A 1 253 ? 4.857 -3.621 17.436 1.00 56.47 253 HIS A CA 1
ATOM 2081 C C . HIS A 1 253 ? 4.457 -3.887 18.861 1.00 56.47 253 HIS A C 1
ATOM 2083 O O . HIS A 1 253 ? 3.995 -4.931 19.184 1.00 56.47 253 HIS A O 1
ATOM 2089 N N . HIS A 1 254 ? 4.819 -3.028 19.773 1.00 51.31 254 HIS A N 1
ATOM 2090 C CA . HIS A 1 254 ? 4.412 -3.108 21.139 1.00 51.31 254 HIS A CA 1
ATOM 2091 C C . HIS A 1 254 ? 2.986 -2.521 21.305 1.00 51.31 254 HIS A C 1
ATOM 2093 O O . HIS A 1 254 ? 2.919 -1.648 22.160 1.00 51.31 254 HIS A O 1
ATOM 2099 N N . CYS A 1 255 ? 1.949 -2.885 20.483 1.00 58.72 255 CYS A N 1
ATOM 2100 C CA . CYS A 1 255 ? 0.498 -2.619 20.709 1.00 58.72 255 CYS A CA 1
ATOM 2101 C C . CYS A 1 255 ? -0.708 -3.169 19.968 1.00 58.72 255 CYS A C 1
ATOM 2103 O O . CYS A 1 255 ? -0.646 -3.546 18.813 1.00 58.72 255 CYS A O 1
ATOM 2105 N N . PHE A 1 256 ? -1.772 -3.262 20.798 1.00 68.38 256 PHE A N 1
ATOM 2106 C CA . PHE A 1 256 ? -3.172 -3.063 20.493 1.00 68.38 256 PHE A CA 1
ATOM 2107 C C . PHE A 1 256 ? -3.760 -1.859 21.232 1.00 68.38 256 PHE A C 1
ATOM 2109 O O . PHE A 1 256 ? -3.572 -1.874 22.448 1.00 68.38 256 PHE A O 1
ATOM 2116 N N . LEU A 1 257 ? -4.586 -1.002 20.604 1.00 70.50 257 LEU A N 1
ATOM 2117 C CA . LEU A 1 257 ? -5.407 0.041 21.257 1.00 70.50 257 LEU A CA 1
ATOM 2118 C C . LEU A 1 257 ? -6.626 0.527 20.331 1.00 70.50 257 LEU A C 1
ATOM 2120 O O . LEU A 1 257 ? -6.301 1.010 19.281 1.00 70.50 257 LEU A O 1
ATOM 2124 N N . VAL A 1 258 ? -7.979 0.549 20.561 1.00 73.94 258 VAL A N 1
ATOM 2125 C CA . VAL A 1 258 ? -9.058 1.160 19.599 1.00 73.94 258 VAL A CA 1
ATOM 2126 C C . VAL A 1 258 ? -10.001 2.190 20.226 1.00 73.94 258 VAL A C 1
ATOM 2128 O O . VAL A 1 258 ? -10.193 1.784 21.360 1.00 73.94 258 VAL A O 1
ATOM 2131 N N . ILE A 1 259 ? -10.488 3.335 19.555 1.00 73.81 259 ILE A N 1
ATOM 2132 C CA . ILE A 1 259 ? -11.158 4.786 19.693 1.00 73.81 259 ILE A CA 1
ATOM 2133 C C . ILE A 1 259 ? -12.055 5.103 18.468 1.00 73.81 259 ILE A C 1
ATOM 2135 O O . ILE A 1 259 ? -11.551 4.565 17.508 1.00 73.81 259 ILE A O 1
ATOM 2139 N N . SER A 1 260 ? -13.145 5.982 18.465 1.00 72.38 260 SER A N 1
ATOM 2140 C CA . SER A 1 260 ? -14.074 6.588 17.343 1.00 72.38 260 SER A CA 1
ATOM 2141 C C . SER A 1 260 ? -14.526 8.116 16.908 1.00 72.38 260 SER A C 1
ATOM 2143 O O . SER A 1 260 ? -15.616 8.230 16.383 1.00 72.38 260 SER A O 1
ATOM 2145 N N . GLY A 1 261 ? -13.862 9.318 17.073 1.00 70.56 261 GLY A N 1
ATOM 2146 C CA . GLY A 1 261 ? -14.086 10.707 17.810 1.00 70.56 261 GLY A CA 1
ATOM 2147 C C . GLY A 1 261 ? -14.020 11.220 19.414 1.00 70.56 261 GLY A C 1
ATOM 2148 O O . GLY A 1 261 ? -13.080 11.962 19.634 1.00 70.56 261 GLY A O 1
ATOM 2149 N N . LYS A 1 262 ? -14.558 10.903 20.683 1.00 74.75 262 LYS A N 1
ATOM 2150 C CA . LYS A 1 262 ? -15.854 10.514 21.500 1.00 74.75 262 LYS A CA 1
ATOM 2151 C C . LYS A 1 262 ? -15.762 11.177 22.812 1.00 74.75 262 LYS A C 1
ATOM 2153 O O . LYS A 1 262 ? -16.725 11.590 23.451 1.00 74.75 262 LYS A O 1
ATOM 2158 N N . THR A 1 263 ? -14.544 11.055 23.294 1.00 67.44 263 THR A N 1
ATOM 2159 C CA . THR A 1 263 ? -13.917 11.978 24.196 1.00 67.44 263 THR A CA 1
ATOM 2160 C C . THR A 1 263 ? -12.410 11.796 24.123 1.00 67.44 263 THR A C 1
ATOM 2162 O O . THR A 1 263 ? -11.728 12.095 25.088 1.00 67.44 263 THR A O 1
ATOM 2165 N N . HIS A 1 264 ? -11.868 11.275 23.012 1.00 71.75 264 HIS A N 1
ATOM 2166 C CA . HIS A 1 264 ? -10.475 10.844 22.787 1.00 71.75 264 HIS A CA 1
ATOM 2167 C C . HIS A 1 264 ? -9.883 9.795 23.710 1.00 71.75 264 HIS A C 1
ATOM 2169 O O . HIS A 1 264 ? -8.832 9.221 23.456 1.00 71.75 264 HIS A O 1
ATOM 2175 N N . ARG A 1 265 ? -10.538 9.659 24.842 1.00 67.69 265 ARG A N 1
ATOM 2176 C CA . ARG A 1 265 ? -10.066 9.131 26.087 1.00 67.69 265 ARG A CA 1
ATOM 2177 C C . ARG A 1 265 ? -10.215 7.630 26.017 1.00 67.69 265 ARG A C 1
ATOM 2179 O O . ARG A 1 265 ? -11.129 7.120 26.637 1.00 67.69 265 ARG A O 1
ATOM 2186 N N . GLU A 1 266 ? -9.269 7.022 25.313 1.00 71.50 266 GLU A N 1
ATOM 2187 C CA . GLU A 1 266 ? -9.138 5.660 24.780 1.00 71.50 266 GLU A CA 1
ATOM 2188 C C . GLU A 1 266 ? -10.086 4.468 25.275 1.00 71.50 266 GLU A C 1
ATOM 2190 O O . GLU A 1 266 ? -11.164 4.756 25.724 1.00 71.50 266 GLU A O 1
ATOM 2195 N N . LEU A 1 267 ? -9.939 3.142 25.104 1.00 70.38 267 LEU A N 1
ATOM 2196 C CA . LEU A 1 267 ? -10.850 2.055 25.615 1.00 70.38 267 LEU A CA 1
ATOM 2197 C C . LEU A 1 267 ? -10.224 0.693 25.799 1.00 70.38 267 LEU A C 1
ATOM 2199 O O . LEU A 1 267 ? -10.140 0.230 26.935 1.00 70.38 267 LEU A O 1
ATOM 2203 N N . PHE A 1 268 ? -9.897 0.008 24.681 1.00 69.69 268 PHE A N 1
ATOM 2204 C CA . PHE A 1 268 ? -9.495 -1.383 24.730 1.00 69.69 268 PHE A CA 1
ATOM 2205 C C . PHE A 1 268 ? -8.108 -1.714 24.223 1.00 69.69 268 PHE A C 1
ATOM 2207 O O . PHE A 1 268 ? -7.801 -1.508 23.068 1.00 69.69 268 PHE A O 1
ATOM 2214 N N . SER A 1 269 ? -7.275 -2.235 25.114 1.00 64.94 269 SER A N 1
ATOM 2215 C CA . SER A 1 269 ? -5.853 -2.534 25.044 1.00 64.94 269 SER A CA 1
ATOM 2216 C C . SER A 1 269 ? -5.625 -3.834 25.774 1.00 64.94 269 SER A C 1
ATOM 2218 O O . SER A 1 269 ? -6.440 -4.158 26.620 1.00 64.94 269 SER A O 1
ATOM 2220 N N . LEU A 1 270 ? -4.506 -4.528 25.570 1.00 63.41 270 LEU A N 1
ATOM 2221 C CA . LEU A 1 270 ? -4.102 -5.631 26.449 1.00 63.41 270 LEU A CA 1
ATOM 2222 C C . LEU A 1 270 ? -2.650 -6.059 26.290 1.00 63.41 270 LEU A C 1
ATOM 2224 O O . LEU A 1 270 ? -2.254 -6.111 25.127 1.00 63.41 270 LEU A O 1
ATOM 2228 N N . PRO A 1 271 ? -1.957 -6.530 27.369 1.00 42.75 271 PRO A N 1
ATOM 2229 C CA . PRO A 1 271 ? -0.519 -6.893 27.437 1.00 42.75 271 PRO A CA 1
ATOM 2230 C C . PRO A 1 271 ? 0.170 -7.826 26.416 1.00 42.75 271 PRO A C 1
ATOM 2232 O O . PRO A 1 271 ? -0.132 -9.006 26.281 1.00 42.75 271 PRO A O 1
ATOM 2235 N N . SER A 1 272 ? 1.200 -7.213 25.810 1.00 49.62 272 SER A N 1
ATOM 2236 C CA . SER A 1 272 ? 2.183 -7.529 24.763 1.00 49.62 272 SER A CA 1
ATOM 2237 C C . SER A 1 272 ? 1.779 -7.884 23.315 1.00 49.62 272 SER A C 1
ATOM 2239 O O . SER A 1 272 ? 2.405 -8.756 22.724 1.00 49.62 272 SER A O 1
ATOM 2241 N N . TYR A 1 273 ? 0.806 -7.176 22.692 1.00 53.69 273 TYR A N 1
ATOM 2242 C CA . TYR A 1 273 ? 0.534 -7.280 21.236 1.00 53.69 273 TYR A CA 1
ATOM 2243 C C . TYR A 1 273 ? 1.712 -6.848 20.387 1.00 53.69 273 TYR A C 1
ATOM 2245 O O . TYR A 1 273 ? 1.772 -5.705 19.987 1.00 53.69 273 TYR A O 1
ATOM 2253 N N . TRP A 1 274 ? 2.516 -7.850 20.060 1.00 45.28 274 TRP A N 1
ATOM 2254 C CA . TRP A 1 274 ? 3.701 -7.968 19.238 1.00 45.28 274 TRP A CA 1
ATOM 2255 C C . TRP A 1 274 ? 3.506 -8.810 17.918 1.00 45.28 274 TRP A C 1
ATOM 2257 O O . TRP A 1 274 ? 4.426 -9.430 17.389 1.00 45.28 274 TRP A O 1
ATOM 2267 N N . GLY A 1 275 ? 2.336 -8.796 17.273 1.00 50.53 275 GLY A N 1
ATOM 2268 C CA . GLY A 1 275 ? 2.091 -9.461 15.973 1.00 50.53 275 GLY A CA 1
ATOM 2269 C C . GLY A 1 275 ? 0.944 -8.803 15.189 1.00 50.53 275 GLY A C 1
ATOM 2270 O O . GLY A 1 275 ? 1.018 -7.596 15.302 1.00 50.53 275 GLY A O 1
ATOM 2271 N N . ARG A 1 276 ? -0.008 -9.448 14.426 1.00 53.28 276 ARG A N 1
ATOM 2272 C CA . ARG A 1 276 ? -0.926 -8.729 13.474 1.00 53.28 276 ARG A CA 1
ATOM 2273 C C . ARG A 1 276 ? -2.364 -9.217 12.840 1.00 53.28 276 ARG A C 1
ATOM 2275 O O . ARG A 1 276 ? -2.463 -8.925 11.679 1.00 53.28 276 ARG A O 1
ATOM 2282 N N . ILE A 1 277 ? -3.524 -9.780 13.329 1.00 65.00 277 ILE A N 1
ATOM 2283 C CA . ILE A 1 277 ? -4.915 -9.737 12.577 1.00 65.00 277 ILE A CA 1
ATOM 2284 C C . ILE A 1 277 ? -6.187 -9.410 13.435 1.00 65.00 277 ILE A C 1
ATOM 2286 O O . ILE A 1 277 ? -6.006 -9.612 14.613 1.00 65.00 277 ILE A O 1
ATOM 2290 N N . PHE A 1 278 ? -7.377 -8.917 12.927 1.00 73.25 278 PHE A N 1
ATOM 2291 C CA . PHE A 1 278 ? -8.769 -8.588 13.490 1.00 73.25 278 PHE A CA 1
ATOM 2292 C C . PHE A 1 278 ? -9.852 -8.810 12.417 1.00 73.25 278 PHE A C 1
ATOM 2294 O O . PHE A 1 278 ? -9.520 -9.110 11.279 1.00 73.25 278 PHE A O 1
ATOM 2301 N N . ALA A 1 279 ? -11.121 -8.634 12.819 1.00 71.81 279 ALA A N 1
ATOM 2302 C CA . ALA A 1 279 ? -12.414 -8.949 12.188 1.00 71.81 279 ALA A CA 1
ATOM 2303 C C . ALA A 1 279 ? -13.800 -8.512 12.879 1.00 71.81 279 ALA A C 1
ATOM 2305 O O . ALA A 1 279 ? -14.320 -9.240 13.708 1.00 71.81 279 ALA A O 1
ATOM 2306 N N . LEU A 1 280 ? -14.479 -7.374 12.628 1.00 77.31 280 LEU A N 1
ATOM 2307 C CA . LEU A 1 280 ? -15.644 -6.881 13.459 1.00 77.31 280 LEU A CA 1
ATOM 2308 C C . LEU A 1 280 ? -17.091 -7.337 13.120 1.00 77.31 280 LEU A C 1
ATOM 2310 O O . LEU A 1 280 ? -17.723 -6.657 12.318 1.00 77.31 280 LEU A O 1
ATOM 2314 N N . VAL A 1 281 ? -17.681 -8.386 13.749 1.00 75.19 281 VAL A N 1
ATOM 2315 C CA . VAL A 1 281 ? -18.919 -9.006 13.167 1.00 75.19 281 VAL A CA 1
ATOM 2316 C C . VAL A 1 281 ? -19.968 -9.890 13.966 1.00 75.19 281 VAL A C 1
ATOM 2318 O O . VAL A 1 281 ? -19.830 -11.095 14.112 1.00 75.19 281 VAL A O 1
ATOM 2321 N N . ASP A 1 282 ? -21.136 -9.341 14.317 1.00 78.81 282 ASP A N 1
ATOM 2322 C CA . ASP A 1 282 ? -22.486 -9.971 14.520 1.00 78.81 282 ASP A CA 1
ATOM 2323 C C . ASP A 1 282 ? -22.791 -11.412 15.115 1.00 78.81 282 ASP A C 1
ATOM 2325 O O . ASP A 1 282 ? -23.969 -11.770 15.214 1.00 78.81 282 ASP A O 1
ATOM 2329 N N . ALA A 1 283 ? -21.857 -12.209 15.638 1.00 72.00 283 ALA A N 1
ATOM 2330 C CA . ALA A 1 283 ? -21.936 -13.641 16.029 1.00 72.00 283 ALA A CA 1
ATOM 2331 C C . ALA A 1 283 ? -23.001 -14.157 17.070 1.00 72.00 283 ALA A C 1
ATOM 2333 O O . ALA A 1 283 ? -24.152 -14.449 16.742 1.00 72.00 283 ALA A O 1
ATOM 2334 N N . ASN A 1 284 ? -22.630 -14.436 18.338 1.00 70.12 284 ASN A N 1
ATOM 2335 C CA . ASN A 1 284 ? -23.330 -15.319 19.309 1.00 70.12 284 ASN A CA 1
ATOM 2336 C C . ASN A 1 284 ? -24.523 -14.707 20.100 1.00 70.12 284 ASN A C 1
ATOM 2338 O O . ASN A 1 284 ? -25.222 -15.429 20.808 1.00 70.12 284 ASN A O 1
ATOM 2342 N N . GLN A 1 285 ? -24.837 -13.438 19.845 1.00 76.69 285 GLN A N 1
ATOM 2343 C CA . GLN A 1 285 ? -26.106 -12.722 20.097 1.00 76.69 285 GLN A CA 1
ATOM 2344 C C . GLN A 1 285 ? -26.370 -11.909 21.411 1.00 76.69 285 GLN A C 1
ATOM 2346 O O . GLN A 1 285 ? -27.447 -12.059 21.985 1.00 76.69 285 GLN A O 1
ATOM 2351 N N . ASP A 1 286 ? -25.536 -10.932 21.815 1.00 70.06 286 ASP A N 1
ATOM 2352 C CA . ASP A 1 286 ? -26.000 -9.754 22.619 1.00 70.06 286 ASP A CA 1
ATOM 2353 C C . ASP A 1 286 ? -26.355 -8.530 21.751 1.00 70.06 286 ASP A C 1
ATOM 2355 O O . ASP A 1 286 ? -27.429 -7.964 21.953 1.00 70.06 286 ASP A O 1
ATOM 2359 N N . GLY A 1 287 ? -25.542 -8.157 20.749 1.00 69.81 287 GLY A N 1
ATOM 2360 C CA . GLY A 1 287 ? -25.954 -7.145 19.761 1.00 69.81 287 GLY A CA 1
ATOM 2361 C C . GLY A 1 287 ? -24.895 -6.192 19.203 1.00 69.81 287 GLY A C 1
ATOM 2362 O O . GLY A 1 287 ? -25.145 -5.629 18.140 1.00 69.81 287 GLY A O 1
ATOM 2363 N N . TYR A 1 288 ? -23.747 -6.014 19.853 1.00 71.25 288 TYR A N 1
ATOM 2364 C CA . TYR A 1 288 ? -22.600 -5.278 19.294 1.00 71.25 288 TYR A CA 1
ATOM 2365 C C . TYR A 1 288 ? -21.616 -6.300 18.706 1.00 71.25 288 TYR A C 1
ATOM 2367 O O . TYR A 1 288 ? -21.877 -7.499 18.809 1.00 71.25 288 TYR A O 1
ATOM 2375 N N . GLU A 1 289 ? -20.550 -5.844 18.047 1.00 75.88 289 GLU A N 1
ATOM 2376 C CA . GLU A 1 289 ? -19.422 -6.714 17.690 1.00 75.88 289 GLU A CA 1
ATOM 2377 C C . GLU A 1 289 ? -18.553 -7.031 18.917 1.00 75.88 289 GLU A C 1
ATOM 2379 O O . GLU A 1 289 ? -18.747 -6.465 19.994 1.00 75.88 289 GLU A O 1
ATOM 2384 N N . ASP A 1 290 ? -17.566 -7.913 18.747 1.00 77.12 290 ASP A N 1
ATOM 2385 C CA . ASP A 1 290 ? -16.718 -8.440 19.816 1.00 77.12 290 ASP A CA 1
ATOM 2386 C C . ASP A 1 290 ? -15.229 -8.279 19.424 1.00 77.12 290 ASP A C 1
ATOM 2388 O O . ASP A 1 290 ? -14.911 -7.292 18.759 1.00 77.12 290 ASP A O 1
ATOM 2392 N N . ILE A 1 291 ? -14.272 -9.133 19.823 1.00 82.00 291 ILE A N 1
ATOM 2393 C CA . ILE A 1 291 ? -12.897 -9.099 19.252 1.00 82.00 291 ILE A CA 1
ATOM 2394 C C . ILE A 1 291 ? -12.345 -10.511 18.997 1.00 82.00 291 ILE A C 1
ATOM 2396 O O . ILE A 1 291 ? -12.502 -11.284 19.910 1.00 82.00 291 ILE A O 1
ATOM 2400 N N . ILE A 1 292 ? -11.742 -10.811 17.812 1.00 75.94 292 ILE A N 1
ATOM 2401 C CA . ILE A 1 292 ? -11.351 -12.100 17.140 1.00 75.94 292 ILE A CA 1
ATOM 2402 C C . ILE A 1 292 ? -9.882 -12.393 17.362 1.00 75.94 292 ILE A C 1
ATOM 2404 O O . ILE A 1 292 ? -9.091 -11.565 16.972 1.00 75.94 292 ILE A O 1
ATOM 2408 N N . LEU A 1 293 ? -9.421 -13.502 17.953 1.00 74.31 293 LEU A N 1
ATOM 2409 C CA . LEU A 1 293 ? -8.116 -13.431 18.628 1.00 74.31 293 LEU A CA 1
ATOM 2410 C C . LEU A 1 293 ? -6.941 -14.034 17.924 1.00 74.31 293 LEU A C 1
ATOM 2412 O O . LEU A 1 293 ? -6.631 -15.212 17.919 1.00 74.31 293 LEU A O 1
ATOM 2416 N N . MET A 1 294 ? -6.153 -13.123 17.415 1.00 70.94 294 MET A N 1
ATOM 2417 C CA . MET A 1 294 ? -5.517 -13.359 16.153 1.00 70.94 294 MET A CA 1
ATOM 2418 C C . MET A 1 294 ? -4.023 -13.524 16.174 1.00 70.94 294 MET A C 1
ATOM 2420 O O . MET A 1 294 ? -3.270 -12.679 15.668 1.00 70.94 294 MET A O 1
ATOM 2424 N N . ARG A 1 295 ? -3.574 -14.581 16.874 1.00 67.19 295 ARG A N 1
ATOM 2425 C CA . ARG A 1 295 ? -2.174 -14.603 17.245 1.00 67.19 295 ARG A CA 1
ATOM 2426 C C . ARG A 1 295 ? -1.401 -15.952 17.385 1.00 67.19 295 ARG A C 1
ATOM 2428 O O . ARG A 1 295 ? -1.920 -16.944 17.878 1.00 67.19 295 ARG A O 1
ATOM 2435 N N . GLY A 1 296 ? -0.112 -15.959 16.956 1.00 55.06 296 GLY A N 1
ATOM 2436 C CA . GLY A 1 296 ? 0.879 -17.089 16.834 1.00 55.06 296 GLY A CA 1
ATOM 2437 C C . GLY A 1 296 ? 1.444 -18.150 17.892 1.00 55.06 296 GLY A C 1
ATOM 2438 O O . GLY A 1 296 ? 1.445 -19.276 17.428 1.00 55.06 296 GLY A O 1
ATOM 2439 N N . TYR A 1 297 ? 1.985 -17.916 19.154 1.00 49.88 297 TYR A N 1
ATOM 2440 C CA . TYR A 1 297 ? 3.089 -18.598 19.958 1.00 49.88 297 TYR A CA 1
ATOM 2441 C C . TYR A 1 297 ? 2.947 -18.699 21.586 1.00 49.88 297 TYR A C 1
ATOM 2443 O O . TYR A 1 297 ? 2.509 -17.737 22.194 1.00 49.88 297 TYR A O 1
ATOM 2451 N N . ASN A 1 298 ? 3.294 -19.815 22.325 1.00 44.50 298 ASN A N 1
ATOM 2452 C CA . ASN A 1 298 ? 2.969 -20.555 23.657 1.00 44.50 298 ASN A CA 1
ATOM 2453 C C . ASN A 1 298 ? 1.562 -20.956 24.365 1.00 44.50 298 ASN A C 1
ATOM 2455 O O . ASN A 1 298 ? 1.298 -20.358 25.395 1.00 44.50 298 ASN A O 1
ATOM 2459 N N . LYS A 1 299 ? 0.733 -22.009 23.990 1.00 49.44 299 LYS A N 1
ATOM 2460 C CA . LYS A 1 299 ? -0.622 -22.556 24.553 1.00 49.44 299 LYS A CA 1
ATOM 2461 C C . LYS A 1 299 ? -2.019 -22.761 23.763 1.00 49.44 299 LYS A C 1
ATOM 2463 O O . LYS A 1 299 ? -2.378 -23.925 23.741 1.00 49.44 299 LYS A O 1
ATOM 2468 N N . GLY A 1 300 ? -2.867 -21.790 23.291 1.00 65.69 300 GLY A N 1
ATOM 2469 C CA . GLY A 1 300 ? -4.330 -21.792 22.893 1.00 65.69 300 GLY A CA 1
ATOM 2470 C C . GLY A 1 300 ? -4.816 -20.768 21.799 1.00 65.69 300 GLY A C 1
ATOM 2471 O O . GLY A 1 300 ? -3.958 -20.475 20.993 1.00 65.69 300 GLY A O 1
ATOM 2472 N N . ILE A 1 301 ? -6.092 -20.284 21.728 1.00 76.25 301 ILE A N 1
ATOM 2473 C CA . ILE A 1 301 ? -6.757 -19.130 20.979 1.00 76.25 301 ILE A CA 1
ATOM 2474 C C . ILE A 1 301 ? -8.130 -18.654 21.644 1.00 76.25 301 ILE A C 1
ATOM 2476 O O . ILE A 1 301 ? -8.466 -19.304 22.625 1.00 76.25 301 ILE A O 1
ATOM 2480 N N . GLU A 1 302 ? -8.905 -17.580 21.273 1.00 76.56 302 GLU A N 1
ATOM 2481 C CA . GLU A 1 302 ? -9.840 -16.851 22.228 1.00 76.56 302 GLU A CA 1
ATOM 2482 C C . GLU A 1 302 ? -11.049 -15.899 21.827 1.00 76.56 302 GLU A C 1
ATOM 2484 O O . GLU A 1 302 ? -11.181 -15.569 20.658 1.00 76.56 302 GLU A O 1
ATOM 2489 N N . CYS A 1 303 ? -11.913 -15.434 22.779 1.00 82.38 303 CYS A N 1
ATOM 2490 C CA . CYS A 1 303 ? -12.752 -14.175 22.779 1.00 82.38 303 CYS A CA 1
ATOM 2491 C C . CYS A 1 303 ? -13.482 -13.844 24.126 1.00 82.38 303 CYS A C 1
ATOM 2493 O O . CYS A 1 303 ? -13.914 -14.767 24.824 1.00 82.38 303 CYS A O 1
ATOM 2495 N N . TYR A 1 304 ? -13.709 -12.537 24.393 1.00 79.00 304 TYR A N 1
ATOM 2496 C CA . TYR A 1 304 ? -14.258 -11.764 25.537 1.00 79.00 304 TYR A CA 1
ATOM 2497 C C . TYR A 1 304 ? -15.303 -10.719 25.072 1.00 79.00 304 TYR A C 1
ATOM 2499 O O . TYR A 1 304 ? -15.154 -10.139 23.993 1.00 79.00 304 TYR A O 1
ATOM 2507 N N . ASP A 1 305 ? -16.161 -10.362 26.037 1.00 74.25 305 ASP A N 1
ATOM 2508 C CA . ASP A 1 305 ? -17.017 -9.176 26.249 1.00 74.25 305 ASP A CA 1
ATOM 2509 C C . ASP A 1 305 ? -16.343 -7.782 25.916 1.00 74.25 305 ASP A C 1
ATOM 2511 O O . ASP A 1 305 ? -15.137 -7.706 26.038 1.00 74.25 305 ASP A O 1
ATOM 2515 N N . SER A 1 306 ? -17.068 -6.676 25.563 1.00 71.00 306 SER A N 1
ATOM 2516 C CA . SER A 1 306 ? -16.664 -5.316 25.062 1.00 71.00 306 SER A CA 1
ATOM 2517 C C . SER A 1 306 ? -16.700 -4.419 26.260 1.00 71.00 306 SER A C 1
ATOM 2519 O O . SER A 1 306 ? -15.978 -4.712 27.181 1.00 71.00 306 SER A O 1
ATOM 2521 N N . LYS A 1 307 ? -17.646 -3.482 26.384 1.00 69.44 307 LYS A N 1
ATOM 2522 C CA . LYS A 1 307 ? -18.839 -3.537 27.241 1.00 69.44 307 LYS A CA 1
ATOM 2523 C C . LYS A 1 307 ? -18.823 -4.408 28.505 1.00 69.44 307 LYS A C 1
ATOM 2525 O O . LYS A 1 307 ? -19.603 -4.125 29.397 1.00 69.44 307 LYS A O 1
ATOM 2530 N N . THR A 1 308 ? -18.007 -5.449 28.624 1.00 64.81 308 THR A N 1
ATOM 2531 C CA . THR A 1 308 ? -17.530 -5.970 29.916 1.00 64.81 308 THR A CA 1
ATOM 2532 C C . THR A 1 308 ? -16.150 -6.651 29.873 1.00 64.81 308 THR A C 1
ATOM 2534 O O . THR A 1 308 ? -15.714 -7.171 30.895 1.00 64.81 308 THR A O 1
ATOM 2537 N N . GLY A 1 309 ? -15.456 -6.698 28.743 1.00 67.25 309 GLY A N 1
ATOM 2538 C CA . GLY A 1 309 ? -14.078 -7.108 28.570 1.00 67.25 309 GLY A CA 1
ATOM 2539 C C . GLY A 1 309 ? -13.810 -8.584 28.768 1.00 67.25 309 GLY A C 1
ATOM 2540 O O . GLY A 1 309 ? -12.657 -8.960 28.692 1.00 67.25 309 GLY A O 1
ATOM 2541 N N . LYS A 1 310 ? -14.822 -9.378 29.129 1.00 73.75 310 LYS A N 1
ATOM 2542 C CA . LYS A 1 310 ? -14.838 -10.653 29.881 1.00 73.75 310 LYS A CA 1
ATOM 2543 C C . LYS A 1 310 ? -14.893 -12.007 29.138 1.00 73.75 310 LYS A C 1
ATOM 2545 O O . LYS A 1 310 ? -15.646 -12.158 28.198 1.00 73.75 310 LYS A O 1
ATOM 2550 N N . PRO A 1 311 ? -14.138 -13.021 29.617 1.00 72.31 311 PRO A N 1
ATOM 2551 C CA . PRO A 1 311 ? -13.702 -14.143 28.790 1.00 72.31 311 PRO A CA 1
ATOM 2552 C C . PRO A 1 311 ? -14.832 -15.109 28.506 1.00 72.31 311 PRO A C 1
ATOM 2554 O O . PRO A 1 311 ? -15.441 -15.600 29.461 1.00 72.31 311 PRO A O 1
ATOM 2557 N N . LEU A 1 312 ? -14.985 -15.522 27.249 1.00 79.06 312 LEU A N 1
ATOM 2558 C CA . LEU A 1 312 ? -15.742 -16.725 26.927 1.00 79.06 312 LEU A CA 1
ATOM 2559 C C . LEU A 1 312 ? -14.875 -17.983 26.769 1.00 79.06 312 LEU A C 1
ATOM 2561 O O . LEU A 1 312 ? -15.150 -18.947 27.490 1.00 79.06 312 LEU A O 1
ATOM 2565 N N . TRP A 1 313 ? -13.883 -18.073 25.864 1.00 78.06 313 TRP A N 1
ATOM 2566 C CA . TRP A 1 313 ? -13.362 -19.422 25.514 1.00 78.06 313 TRP A CA 1
ATOM 2567 C C . TRP A 1 313 ? -11.938 -19.580 24.929 1.00 78.06 313 TRP A C 1
ATOM 2569 O O . TRP A 1 313 ? -11.245 -18.620 24.648 1.00 78.06 313 TRP A O 1
ATOM 2579 N N . SER A 1 314 ? -11.451 -20.837 24.930 1.00 75.62 314 SER A N 1
ATOM 2580 C CA . SER A 1 314 ? -10.037 -21.261 24.802 1.00 75.62 314 SER A CA 1
ATOM 2581 C C . SER A 1 314 ? -9.905 -22.797 24.594 1.00 75.62 314 SER A C 1
ATOM 2583 O O . SER A 1 314 ? -10.732 -23.553 25.097 1.00 75.62 314 SER A O 1
ATOM 2585 N N . ASN A 1 315 ? -8.878 -23.282 23.872 1.00 68.25 315 ASN A N 1
ATOM 2586 C CA . ASN A 1 315 ? -8.531 -24.682 23.486 1.00 68.25 315 ASN A CA 1
ATOM 2587 C C . ASN A 1 315 ? -7.025 -25.016 23.304 1.00 68.25 315 ASN A C 1
ATOM 2589 O O . ASN A 1 315 ? -6.583 -25.922 24.012 1.00 68.25 315 ASN A O 1
ATOM 2593 N N . GLY A 1 316 ? -6.212 -24.427 22.395 1.00 58.88 316 GLY A N 1
ATOM 2594 C CA . GLY A 1 316 ? -4.926 -25.125 22.099 1.00 58.88 316 GLY A CA 1
ATOM 2595 C C . GLY A 1 316 ? -3.869 -24.815 21.002 1.00 58.88 316 GLY A C 1
ATOM 2596 O O . GLY A 1 316 ? -2.716 -25.150 21.266 1.00 58.88 316 GLY A O 1
ATOM 2597 N N . GLN A 1 317 ? -4.118 -24.352 19.766 1.00 64.62 317 GLN A N 1
ATOM 2598 C CA . GLN A 1 317 ? -3.246 -24.679 18.584 1.00 64.62 317 GLN A CA 1
ATOM 2599 C C . GLN A 1 317 ? -2.848 -23.456 17.654 1.00 64.62 317 GLN A C 1
ATOM 2601 O O . GLN A 1 317 ? -3.212 -22.357 17.990 1.00 64.62 317 GLN A O 1
ATOM 2606 N N . THR A 1 318 ? -1.940 -23.574 16.654 1.00 60.44 318 THR A N 1
ATOM 2607 C CA . THR A 1 318 ? -0.666 -22.778 16.353 1.00 60.44 318 THR A CA 1
ATOM 2608 C C . THR A 1 318 ? -0.456 -21.855 15.052 1.00 60.44 318 THR A C 1
ATOM 2610 O O . THR A 1 318 ? -0.475 -22.396 13.952 1.00 60.44 318 THR A O 1
ATOM 2613 N N . VAL A 1 319 ? -0.113 -20.526 15.079 1.00 61.72 319 VAL A N 1
ATOM 2614 C CA . VAL A 1 319 ? 0.139 -19.667 13.841 1.00 61.72 319 VAL A CA 1
ATOM 2615 C C . VAL A 1 319 ? 1.541 -19.069 13.608 1.00 61.72 319 VAL A C 1
ATOM 2617 O O . VAL A 1 319 ? 1.851 -17.991 14.114 1.00 61.72 319 VAL A O 1
ATOM 2620 N N . GLY A 1 320 ? 2.330 -19.599 12.670 1.00 51.72 320 GLY A N 1
ATOM 2621 C CA . GLY A 1 320 ? 3.037 -18.695 11.730 1.00 51.72 320 GLY A CA 1
ATOM 2622 C C . GLY A 1 320 ? 2.006 -17.826 11.071 1.00 51.72 320 GLY A C 1
ATOM 2623 O O . GLY A 1 320 ? 1.000 -18.465 10.818 1.00 51.72 320 GLY A O 1
ATOM 2624 N N . THR A 1 321 ? 2.304 -16.510 10.874 1.00 54.00 321 THR A N 1
ATOM 2625 C CA . THR A 1 321 ? 1.641 -15.130 10.801 1.00 54.00 321 THR A CA 1
ATOM 2626 C C . THR A 1 321 ? 1.628 -14.294 9.465 1.00 54.00 3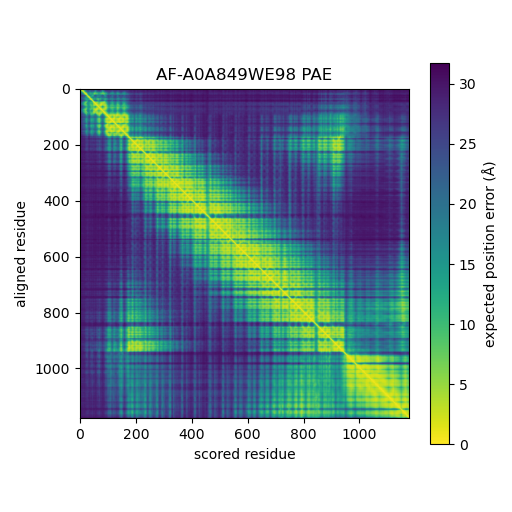21 THR A C 1
ATOM 2628 O O . THR A 1 321 ? 2.711 -13.980 8.990 1.00 54.00 321 THR A O 1
ATOM 2631 N N . PHE A 1 322 ? 0.465 -13.884 8.878 1.00 55.25 322 PHE A N 1
ATOM 2632 C CA . PHE A 1 322 ? 0.340 -13.154 7.572 1.00 55.25 322 PHE A CA 1
ATOM 2633 C C . PHE A 1 322 ? -0.983 -12.407 7.139 1.00 55.25 322 PHE A C 1
ATOM 2635 O O . PHE A 1 322 ? -0.792 -11.416 6.482 1.00 55.25 322 PHE A O 1
ATOM 2642 N N . CYS A 1 323 ? -2.270 -12.679 7.478 1.00 60.19 323 CYS A N 1
ATOM 2643 C CA . CYS A 1 323 ? -3.471 -12.415 6.640 1.00 60.19 323 CYS A CA 1
ATOM 2644 C C . CYS A 1 323 ? -4.909 -12.252 7.193 1.00 60.19 323 CYS A C 1
ATOM 2646 O O . CYS A 1 323 ? -5.307 -13.018 8.055 1.00 60.19 323 CYS A O 1
ATOM 2648 N N . PRO A 1 324 ? -5.763 -11.384 6.602 1.00 62.66 324 PRO A N 1
ATOM 2649 C CA . PRO A 1 324 ? -7.180 -11.255 6.915 1.00 62.66 324 PRO A CA 1
ATOM 2650 C C . PRO A 1 324 ? -8.012 -12.530 6.879 1.00 62.66 324 PRO A C 1
ATOM 2652 O O . PRO A 1 324 ? -8.009 -13.200 5.857 1.00 62.66 324 PRO A O 1
ATOM 2655 N N . PRO A 1 325 ? -8.823 -12.736 7.919 1.00 71.50 325 PRO A N 1
ATOM 2656 C CA . PRO A 1 325 ? -9.927 -13.685 8.048 1.00 71.50 325 PRO A CA 1
ATOM 2657 C C . PRO A 1 325 ? -11.323 -13.064 8.122 1.00 71.50 325 PRO A C 1
ATOM 2659 O O . PRO A 1 325 ? -11.458 -11.894 8.463 1.00 71.50 325 PRO A O 1
ATOM 2662 N N . VAL A 1 326 ? -12.326 -13.833 7.702 1.00 75.62 326 VAL A N 1
ATOM 2663 C CA . VAL A 1 326 ? -13.404 -13.415 6.781 1.00 75.62 326 VAL A CA 1
ATOM 2664 C C . VAL A 1 326 ? -14.550 -14.606 7.016 1.00 75.62 326 VAL A C 1
ATOM 2666 O O . VAL A 1 326 ? -14.228 -15.533 7.754 1.00 75.62 326 VAL A O 1
ATOM 2669 N N . LEU A 1 327 ? -15.849 -14.688 6.536 1.00 74.88 327 LEU A N 1
ATOM 2670 C CA . LEU A 1 327 ? -17.190 -15.190 7.141 1.00 74.88 327 LEU A CA 1
ATOM 2671 C C . LEU A 1 327 ? -18.027 -16.553 6.705 1.00 74.88 327 LEU A C 1
ATOM 2673 O O . LEU A 1 327 ? -17.391 -17.590 6.581 1.00 74.88 327 LEU A O 1
ATOM 2677 N N . LEU A 1 328 ? -19.435 -16.610 6.606 1.00 69.50 328 LEU A N 1
ATOM 2678 C CA . LEU A 1 328 ? -20.578 -17.571 6.064 1.00 69.50 328 LEU A CA 1
ATOM 2679 C C . LEU A 1 328 ? -22.143 -17.294 6.319 1.00 69.50 328 LEU A C 1
ATOM 2681 O O . LEU A 1 328 ? -22.792 -16.801 5.413 1.00 69.50 328 LEU A O 1
ATOM 2685 N N . ASN A 1 329 ? -22.855 -17.687 7.411 1.00 71.12 329 ASN A N 1
ATOM 2686 C CA . ASN A 1 329 ? -24.320 -17.493 7.594 1.00 71.12 329 ASN A CA 1
ATOM 2687 C C . ASN A 1 329 ? -24.816 -16.856 8.929 1.00 71.12 329 ASN A C 1
ATOM 2689 O O . ASN A 1 329 ? -25.735 -16.048 8.848 1.00 71.12 329 ASN A O 1
ATOM 2693 N N . GLN A 1 330 ? -24.282 -17.196 10.123 1.00 66.00 330 GLN A N 1
ATOM 2694 C CA . GLN A 1 330 ? -24.216 -16.301 11.322 1.00 66.00 330 GLN A CA 1
ATOM 2695 C C . GLN A 1 330 ? -23.390 -16.832 12.537 1.00 66.00 330 GLN A C 1
ATOM 2697 O O . GLN A 1 330 ? -23.470 -16.274 13.634 1.00 66.00 330 GLN A O 1
ATOM 2702 N N . LYS A 1 331 ? -22.695 -17.981 12.420 1.00 71.62 331 LYS A N 1
ATOM 2703 C CA . LYS A 1 331 ? -22.156 -18.763 13.553 1.00 71.62 331 LYS A CA 1
ATOM 2704 C C . LYS A 1 331 ? -20.821 -19.524 13.386 1.00 71.62 331 LYS A C 1
ATOM 2706 O O . LYS A 1 331 ? -20.538 -20.351 14.257 1.00 71.62 331 LYS A O 1
ATOM 2711 N N . ASN A 1 332 ? -19.982 -19.293 12.370 1.00 75.62 332 ASN A N 1
ATOM 2712 C CA . ASN A 1 332 ? -18.651 -19.925 12.257 1.00 75.62 332 ASN A CA 1
ATOM 2713 C C . ASN A 1 332 ? -17.591 -19.046 11.526 1.00 75.62 332 ASN A C 1
ATOM 2715 O O . ASN A 1 332 ? -17.921 -18.204 10.723 1.00 75.62 332 ASN A O 1
ATOM 2719 N N . LEU A 1 333 ? -16.301 -19.240 11.763 1.00 81.69 333 LEU A N 1
ATOM 2720 C CA . LEU A 1 333 ? -15.159 -18.486 11.268 1.00 81.69 333 LEU A CA 1
ATOM 2721 C C . LEU A 1 333 ? -14.549 -19.267 10.041 1.00 81.69 333 LEU A C 1
ATOM 2723 O O . LEU A 1 333 ? -14.676 -20.510 10.010 1.00 81.69 333 LEU A O 1
ATOM 2727 N N . LEU A 1 334 ? -13.910 -18.628 9.031 1.00 79.56 334 LEU A N 1
ATOM 2728 C CA . LEU A 1 334 ? -12.975 -19.311 8.091 1.00 79.56 334 LEU A CA 1
ATOM 2729 C C . LEU A 1 334 ? -11.490 -18.839 7.935 1.00 79.56 334 LEU A C 1
ATOM 2731 O O . LEU A 1 334 ? -11.141 -17.668 7.797 1.00 79.56 334 LEU A O 1
ATOM 2735 N N . TYR A 1 335 ? -10.595 -19.853 7.841 1.00 79.44 335 TYR A N 1
ATOM 2736 C CA . TYR A 1 335 ? -9.127 -19.737 7.662 1.00 79.44 335 TYR A CA 1
ATOM 2737 C C . TYR A 1 335 ? -8.490 -20.860 6.847 1.00 79.44 335 TYR A C 1
ATOM 2739 O O . TYR A 1 335 ? -9.165 -21.824 6.496 1.00 79.44 335 TYR A O 1
ATOM 2747 N N . ALA A 1 336 ? -7.178 -20.813 6.615 1.00 77.06 336 ALA A N 1
ATOM 2748 C CA . ALA A 1 336 ? -6.485 -21.760 5.751 1.00 77.06 336 ALA A CA 1
ATOM 2749 C C . ALA A 1 336 ? -5.098 -22.277 6.222 1.00 77.06 336 ALA A C 1
ATOM 2751 O O . ALA A 1 336 ? -4.089 -21.616 6.028 1.00 77.06 336 ALA A O 1
ATOM 2752 N N . ARG A 1 337 ? -5.003 -23.502 6.788 1.00 77.75 337 ARG A N 1
ATOM 2753 C CA . ARG A 1 337 ? -3.718 -24.090 7.253 1.00 77.75 337 ARG A CA 1
ATOM 2754 C C . ARG A 1 337 ? -3.575 -25.619 7.316 1.00 77.75 337 ARG A C 1
ATOM 2756 O O . ARG A 1 337 ? -4.136 -26.140 8.245 1.00 77.75 337 ARG A O 1
ATOM 2763 N N . ASP A 1 338 ? -2.780 -26.522 6.746 1.00 71.75 338 ASP A N 1
ATOM 2764 C CA . ASP A 1 338 ? -1.927 -26.909 5.611 1.00 71.75 338 ASP A CA 1
ATOM 2765 C C . ASP A 1 338 ? -2.233 -28.430 5.283 1.00 71.75 338 ASP A C 1
ATOM 2767 O O . ASP A 1 338 ? -1.645 -29.314 5.902 1.00 71.75 338 ASP A O 1
ATOM 2771 N N . GLY A 1 339 ? -3.295 -28.822 4.523 1.00 70.31 339 GLY A N 1
ATOM 2772 C CA . GLY A 1 339 ? -3.698 -30.253 4.344 1.00 70.31 339 GLY A CA 1
ATOM 2773 C C . GLY A 1 339 ? -5.177 -30.762 4.224 1.00 70.31 339 GLY A C 1
ATOM 2774 O O . GLY A 1 339 ? -5.333 -31.805 3.580 1.00 70.31 339 GLY A O 1
ATOM 2775 N N . LYS A 1 340 ? -6.224 -30.117 4.792 1.00 81.81 340 LYS A N 1
ATOM 2776 C CA . LYS A 1 340 ? -7.725 -30.377 4.755 1.00 81.81 340 LYS A CA 1
ATOM 2777 C C . LYS A 1 340 ? -8.453 -29.007 4.497 1.00 81.81 340 LYS A C 1
ATOM 2779 O O . LYS A 1 340 ? -7.703 -28.112 4.190 1.00 81.81 340 LYS A O 1
ATOM 2784 N N . LEU A 1 341 ? -9.768 -28.740 4.658 1.00 83.75 341 LEU A N 1
ATOM 2785 C CA . LEU A 1 341 ? -10.244 -27.386 5.125 1.00 83.75 341 LEU A CA 1
ATOM 2786 C C . LEU A 1 341 ? -10.643 -27.415 6.591 1.00 83.75 341 LEU A C 1
ATOM 2788 O O . LEU A 1 341 ? -10.453 -28.447 7.219 1.00 83.75 341 LEU A O 1
ATOM 2792 N N . ILE A 1 342 ? -11.196 -26.320 7.119 1.00 82.44 342 ILE A N 1
ATOM 2793 C CA . ILE A 1 342 ? -12.092 -26.253 8.268 1.00 82.44 342 ILE A CA 1
ATOM 2794 C C . ILE A 1 342 ? -13.026 -25.006 8.169 1.00 82.44 342 ILE A C 1
ATOM 2796 O O . ILE A 1 342 ? -12.671 -24.003 7.563 1.00 82.44 342 ILE A O 1
ATOM 2800 N N . LYS A 1 343 ? -14.197 -25.031 8.800 1.00 85.56 343 LYS A N 1
ATOM 2801 C CA . LYS A 1 343 ? -14.976 -23.868 9.258 1.00 85.56 343 LYS A CA 1
ATOM 2802 C C . LYS A 1 343 ? -15.186 -23.988 10.761 1.00 85.56 343 LYS A C 1
ATOM 2804 O O . LYS A 1 343 ? -15.060 -25.086 11.303 1.00 85.56 343 LYS A O 1
ATOM 2809 N N . LEU A 1 344 ? -15.463 -22.893 11.445 1.00 83.00 344 LEU A N 1
ATOM 2810 C CA . LEU A 1 344 ? -15.127 -22.853 12.859 1.00 83.00 344 LEU A CA 1
ATOM 2811 C C . LEU A 1 344 ? -16.172 -22.110 13.715 1.00 83.00 344 LEU A C 1
ATOM 2813 O O . LEU A 1 344 ? -16.199 -20.906 13.751 1.00 83.00 344 LEU A O 1
ATOM 2817 N N . ASP A 1 345 ? -17.039 -22.811 14.433 1.00 83.06 345 ASP A N 1
ATOM 2818 C CA . ASP A 1 345 ? -18.125 -22.274 15.284 1.00 83.06 345 ASP A CA 1
ATOM 2819 C C . ASP A 1 345 ? -17.775 -20.974 16.077 1.00 83.06 345 ASP A C 1
ATOM 2821 O O . ASP A 1 345 ? -16.607 -20.764 16.377 1.00 83.06 345 ASP A O 1
ATOM 2825 N N . ILE A 1 346 ? -18.743 -20.159 16.542 1.00 81.75 346 ILE A N 1
ATOM 2826 C CA . ILE A 1 346 ? -18.528 -19.019 17.497 1.00 81.75 346 ILE A CA 1
ATOM 2827 C C . ILE A 1 346 ? -19.305 -19.053 18.820 1.00 81.75 346 ILE A C 1
ATOM 2829 O O . ILE A 1 346 ? -19.325 -18.114 19.603 1.00 81.75 346 ILE A O 1
ATOM 2833 N N . THR A 1 347 ? -19.946 -20.165 19.129 1.00 79.50 347 THR A N 1
ATOM 2834 C CA . THR A 1 347 ? -20.692 -20.370 20.376 1.00 79.50 347 THR A CA 1
ATOM 2835 C C . THR A 1 347 ? -19.892 -21.171 21.416 1.00 79.50 347 THR A C 1
ATOM 2837 O O . THR A 1 347 ? -19.866 -20.818 22.588 1.00 79.50 347 THR A O 1
ATOM 2840 N N . ASN A 1 348 ? -19.143 -22.208 20.996 1.00 76.69 348 ASN A N 1
ATOM 2841 C CA . ASN A 1 348 ? -18.395 -23.149 21.867 1.00 76.69 348 ASN A CA 1
ATOM 2842 C C . ASN A 1 348 ? -16.839 -23.243 21.744 1.00 76.69 348 ASN A C 1
ATOM 2844 O O . ASN A 1 348 ? -16.153 -23.038 22.738 1.00 76.69 348 ASN A O 1
ATOM 2848 N N . GLY A 1 349 ? -16.290 -23.570 20.569 1.00 75.12 349 GLY A N 1
ATOM 2849 C CA . GLY A 1 349 ? -14.857 -23.478 20.212 1.00 75.12 349 GLY A CA 1
ATOM 2850 C C . GLY A 1 349 ? -14.530 -23.961 18.781 1.00 75.12 349 GLY A C 1
ATOM 2851 O O . GLY A 1 349 ? -13.527 -23.599 18.178 1.00 75.12 349 GLY A O 1
ATOM 2852 N N . LYS A 1 350 ? -15.399 -24.815 18.234 1.00 81.38 350 LYS A N 1
ATOM 2853 C CA . LYS A 1 350 ? -14.978 -26.000 17.473 1.00 81.38 350 LYS A CA 1
ATOM 2854 C C . LYS A 1 350 ? -14.811 -25.827 15.968 1.00 81.38 350 LYS A C 1
ATOM 2856 O O . LYS A 1 350 ? -15.206 -24.834 15.382 1.00 81.38 350 LYS A O 1
ATOM 2861 N N . GLU A 1 351 ? -14.256 -26.870 15.359 1.00 84.38 351 GLU A N 1
ATOM 2862 C CA . GLU A 1 351 ? -13.714 -26.873 14.010 1.00 84.38 351 GLU A CA 1
ATOM 2863 C C . GLU A 1 351 ? -14.061 -28.126 13.195 1.00 84.38 351 GLU A C 1
ATOM 2865 O O . GLU A 1 351 ? -13.690 -29.230 13.594 1.00 84.38 351 GLU A O 1
ATOM 2870 N N . ASP A 1 352 ? -14.665 -27.944 12.014 1.00 82.44 352 ASP A N 1
ATOM 2871 C CA . ASP A 1 352 ? -15.035 -29.019 11.078 1.00 82.44 352 ASP A CA 1
ATOM 2872 C C . ASP A 1 352 ? -14.581 -28.791 9.628 1.00 82.44 352 ASP A C 1
ATOM 2874 O O . ASP A 1 352 ? -14.757 -27.706 9.081 1.00 82.44 352 ASP A O 1
ATOM 2878 N N . ILE A 1 353 ? -13.962 -29.804 9.002 1.00 81.31 353 ILE A N 1
ATOM 2879 C CA . ILE A 1 353 ? -13.363 -29.707 7.658 1.00 81.31 353 ILE A CA 1
ATOM 2880 C C . ILE A 1 353 ? -14.387 -29.256 6.623 1.00 81.31 353 ILE A C 1
ATOM 2882 O O . ILE A 1 353 ? -15.366 -29.958 6.405 1.00 81.31 353 ILE A O 1
ATOM 2886 N N . TYR A 1 354 ? -14.115 -28.151 5.930 1.00 81.38 354 TYR A N 1
ATOM 2887 C CA . TYR A 1 354 ? -15.021 -27.628 4.912 1.00 81.38 354 TYR A CA 1
ATOM 2888 C C . TYR A 1 354 ? -14.765 -28.239 3.506 1.00 81.38 354 TYR A C 1
ATOM 2890 O O . TYR A 1 354 ? -15.545 -29.097 3.109 1.00 81.38 354 TYR A O 1
ATOM 2898 N N . LEU A 1 355 ? -13.689 -27.933 2.756 1.00 82.25 355 LEU A N 1
ATOM 2899 C CA . LEU A 1 355 ? -13.420 -28.537 1.417 1.00 82.25 355 LEU A CA 1
ATOM 2900 C C . LEU A 1 355 ? -11.917 -28.915 1.123 1.00 82.25 355 LEU A C 1
ATOM 2902 O O . LEU A 1 355 ? -11.190 -29.196 2.074 1.00 82.25 355 LEU A O 1
ATOM 2906 N N . LYS A 1 356 ? -11.456 -29.078 -0.148 1.00 82.19 356 LYS A N 1
ATOM 2907 C CA . LYS A 1 356 ? -10.025 -29.339 -0.537 1.00 82.19 356 LYS A CA 1
ATOM 2908 C C . LYS A 1 356 ? -9.432 -28.486 -1.697 1.00 82.19 356 LYS A C 1
ATOM 2910 O O . LYS A 1 356 ? -9.918 -28.579 -2.815 1.00 82.19 356 LYS A O 1
ATOM 2915 N N . TYR A 1 357 ? -8.347 -27.758 -1.402 1.00 79.06 357 TYR A N 1
ATOM 2916 C CA . TYR A 1 357 ? -7.501 -26.916 -2.276 1.00 79.06 357 TYR A CA 1
ATOM 2917 C C . TYR A 1 357 ? -6.456 -27.773 -2.988 1.00 79.06 357 TYR A C 1
ATOM 2919 O O . TYR A 1 357 ? -6.780 -28.807 -3.586 1.00 79.06 357 TYR A O 1
ATOM 2927 N N . SER A 1 358 ? -5.201 -27.442 -2.809 1.00 76.06 358 SER A N 1
ATOM 2928 C CA . SER A 1 358 ? -4.084 -27.942 -3.593 1.00 76.06 358 SER A CA 1
ATOM 2929 C C . SER A 1 358 ? -3.492 -29.261 -3.075 1.00 76.06 358 SER A C 1
ATOM 2931 O O . SER A 1 358 ? -4.067 -29.848 -2.160 1.00 76.06 358 SER A O 1
ATOM 2933 N N . ASP A 1 359 ? -2.353 -29.758 -3.604 1.00 67.44 359 ASP A N 1
ATOM 2934 C CA . ASP A 1 359 ? -1.733 -31.059 -3.306 1.00 67.44 359 ASP A CA 1
ATOM 2935 C C . ASP A 1 359 ? -0.374 -31.228 -2.527 1.00 67.44 359 ASP A C 1
ATOM 2937 O O . ASP A 1 359 ? -0.174 -32.355 -2.078 1.00 67.44 359 ASP A O 1
ATOM 2941 N N . ASN A 1 360 ? 0.448 -30.220 -2.135 1.00 64.25 360 ASN A N 1
ATOM 2942 C CA . ASN A 1 360 ? 1.594 -30.359 -1.158 1.00 64.25 360 ASN A CA 1
ATOM 2943 C C . ASN A 1 360 ? 1.434 -29.840 0.321 1.00 64.25 360 ASN A C 1
ATOM 2945 O O . ASN A 1 360 ? 1.032 -30.670 1.135 1.00 64.25 360 ASN A O 1
ATOM 2949 N N . ALA A 1 361 ? 1.751 -28.591 0.753 1.00 56.50 361 ALA A N 1
ATOM 2950 C CA . ALA A 1 361 ? 1.524 -28.170 2.179 1.00 56.50 361 ALA A CA 1
ATOM 2951 C C . ALA A 1 361 ? 1.343 -26.658 2.535 1.00 56.50 361 ALA A C 1
ATOM 2953 O O . ALA A 1 361 ? 1.232 -26.325 3.695 1.00 56.50 361 ALA A O 1
ATOM 2954 N N . SER A 1 362 ? 1.282 -25.754 1.579 1.00 63.22 362 SER A N 1
ATOM 2955 C CA . SER A 1 362 ? 1.262 -24.276 1.562 1.00 63.22 362 SER A CA 1
ATOM 2956 C C . SER A 1 362 ? 0.041 -23.429 1.994 1.00 63.22 362 SER A C 1
ATOM 2958 O O . SER A 1 362 ? -1.019 -23.747 1.536 1.00 63.22 362 SER A O 1
ATOM 2960 N N . ASN A 1 363 ? 0.124 -22.313 2.747 1.00 69.81 363 ASN A N 1
ATOM 2961 C CA . ASN A 1 363 ? -1.057 -21.608 3.345 1.00 69.81 363 ASN A CA 1
ATOM 2962 C C . ASN A 1 363 ? -1.442 -20.161 2.913 1.00 69.81 363 ASN A C 1
ATOM 2964 O O . ASN A 1 363 ? -1.982 -19.987 1.845 1.00 69.81 363 ASN A O 1
ATOM 2968 N N . ALA A 1 364 ? -1.357 -19.147 3.790 1.00 71.12 364 ALA A N 1
ATOM 2969 C CA . ALA A 1 364 ? -2.423 -18.153 3.921 1.00 71.12 364 ALA A CA 1
ATOM 2970 C C . ALA A 1 364 ? -2.125 -16.626 3.999 1.00 71.12 364 ALA A C 1
ATOM 2972 O O . ALA A 1 364 ? -1.737 -16.102 5.037 1.00 71.12 364 ALA A O 1
ATOM 2973 N N . ASP A 1 365 ? -2.476 -15.866 2.974 1.00 70.25 365 ASP A N 1
ATOM 2974 C CA . ASP A 1 365 ? -2.109 -14.475 2.706 1.00 70.25 365 ASP A CA 1
ATOM 2975 C C . ASP A 1 365 ? -3.260 -13.606 2.020 1.00 70.25 365 ASP A C 1
ATOM 2977 O O . ASP A 1 365 ? -3.263 -13.404 0.809 1.00 70.25 365 ASP A O 1
ATOM 2981 N N . ASP A 1 366 ? -4.122 -13.001 2.861 1.00 71.81 366 ASP A N 1
ATOM 2982 C CA . ASP A 1 366 ? -5.302 -12.052 2.888 1.00 71.81 366 ASP A CA 1
ATOM 2983 C C . ASP A 1 366 ? -6.718 -12.831 2.845 1.00 71.81 366 ASP A C 1
ATOM 2985 O O . ASP A 1 366 ? -6.638 -14.028 2.711 1.00 71.81 366 ASP A O 1
ATOM 2989 N N . ILE A 1 367 ? -7.995 -12.367 2.977 1.00 77.00 367 ILE A N 1
ATOM 2990 C CA . ILE A 1 367 ? -9.259 -12.949 2.326 1.00 77.00 367 ILE A CA 1
ATOM 2991 C C . ILE A 1 367 ? -10.307 -11.842 2.038 1.00 77.00 367 ILE A C 1
ATOM 2993 O O . ILE A 1 367 ? -10.299 -10.825 2.733 1.00 77.00 367 ILE A O 1
ATOM 2997 N N . ARG A 1 368 ? -11.201 -11.987 1.031 1.00 79.94 368 ARG A N 1
ATOM 2998 C CA . ARG A 1 368 ? -12.580 -11.417 1.016 1.00 79.94 368 ARG A CA 1
ATOM 2999 C C . ARG A 1 368 ? -13.683 -12.464 0.678 1.00 79.94 368 ARG A C 1
ATOM 3001 O O . ARG A 1 368 ? -13.389 -13.576 0.250 1.00 79.94 368 ARG A O 1
ATOM 3008 N N . ILE A 1 369 ? -14.952 -12.095 0.849 1.00 82.94 369 ILE A N 1
ATOM 3009 C CA . ILE A 1 369 ? -16.174 -12.638 0.227 1.00 82.94 369 ILE A CA 1
ATOM 3010 C C . ILE A 1 369 ? -16.401 -11.840 -1.034 1.00 82.94 369 ILE A C 1
ATOM 3012 O O . ILE A 1 369 ? -15.992 -10.680 -1.081 1.00 82.94 369 ILE A O 1
ATOM 3016 N N . VAL A 1 370 ? -17.151 -12.392 -1.983 1.00 78.19 370 VAL A N 1
ATOM 3017 C CA . VAL A 1 370 ? -17.817 -11.591 -3.013 1.00 78.19 370 VAL A CA 1
ATOM 3018 C C . VAL A 1 370 ? -19.234 -12.042 -3.303 1.00 78.19 370 VAL A C 1
ATOM 3020 O O . VAL A 1 370 ? -19.636 -13.180 -3.063 1.00 78.19 370 VAL A O 1
ATOM 3023 N N . SER A 1 371 ? -19.995 -11.134 -3.898 1.00 71.81 371 SER A N 1
ATOM 3024 C CA . SER A 1 371 ? -21.233 -11.492 -4.578 1.00 71.81 371 SER A CA 1
ATOM 3025 C C . SER A 1 371 ? -20.937 -11.897 -6.022 1.00 71.81 371 SER A C 1
ATOM 3027 O O . SER A 1 371 ? -20.121 -11.284 -6.705 1.00 71.81 371 SER A O 1
ATOM 3029 N N . LEU A 1 372 ? -21.618 -12.938 -6.495 1.00 69.56 372 LEU A N 1
ATOM 3030 C CA . LEU A 1 372 ? -21.505 -13.461 -7.855 1.00 69.56 372 LEU A CA 1
ATOM 3031 C C . LEU A 1 372 ? -22.825 -13.309 -8.617 1.00 69.56 372 LEU A C 1
ATOM 3033 O O . LEU A 1 372 ? -23.896 -13.217 -8.005 1.00 69.56 372 LEU A O 1
ATOM 3037 N N . PRO A 1 373 ? -22.791 -13.414 -9.960 1.00 64.75 373 PRO A N 1
ATOM 3038 C CA . PRO A 1 373 ? -24.001 -13.493 -10.766 1.00 64.75 373 PRO A CA 1
ATOM 3039 C C . PRO A 1 373 ? -25.010 -14.543 -10.272 1.00 64.75 373 PRO A C 1
ATOM 3041 O O . PRO A 1 373 ? -24.653 -15.648 -9.852 1.00 64.75 373 PRO A O 1
ATOM 3044 N N . GLU A 1 374 ? -26.296 -14.218 -10.431 1.00 65.19 374 GLU A N 1
ATOM 3045 C CA . GLU A 1 374 ? -27.450 -15.060 -10.064 1.00 65.19 374 GLU A CA 1
ATOM 3046 C C . GLU A 1 374 ? -27.656 -15.271 -8.545 1.00 65.19 374 GLU A C 1
ATOM 3048 O O . GLU A 1 374 ? -28.195 -16.302 -8.140 1.00 65.19 374 GLU A O 1
ATOM 3053 N N . ASN A 1 375 ? -27.260 -14.305 -7.702 1.00 61.62 375 ASN A N 1
ATOM 3054 C CA . ASN A 1 375 ? -27.312 -14.384 -6.229 1.00 61.62 375 ASN A CA 1
ATOM 3055 C C . ASN A 1 375 ? -26.560 -15.603 -5.663 1.00 61.62 375 ASN A C 1
ATOM 3057 O O . ASN A 1 375 ? -26.984 -16.222 -4.683 1.00 61.62 375 ASN A O 1
ATOM 3061 N N . LYS A 1 376 ? -25.439 -15.957 -6.291 1.00 68.00 376 LYS A N 1
ATOM 3062 C CA . LYS A 1 376 ? -24.439 -16.835 -5.680 1.00 68.00 376 LYS A CA 1
ATOM 3063 C C . LYS A 1 376 ? -23.480 -15.969 -4.872 1.00 68.00 376 LYS A C 1
ATOM 3065 O O . LYS A 1 376 ? -23.370 -14.769 -5.113 1.00 68.00 376 LYS A O 1
ATOM 3070 N N . GLN A 1 377 ? -22.775 -16.580 -3.937 1.00 79.25 377 GLN A N 1
ATOM 3071 C CA . GLN A 1 377 ? -21.688 -15.920 -3.233 1.00 79.25 377 GLN A CA 1
ATOM 3072 C C . GLN A 1 377 ? -20.389 -16.623 -3.610 1.00 79.25 377 GLN A C 1
ATOM 3074 O O . GLN A 1 377 ? -20.292 -17.851 -3.566 1.00 79.25 377 GLN A O 1
ATOM 3079 N N . GLY A 1 378 ? -19.443 -15.807 -4.044 1.00 81.38 378 GLY A N 1
ATOM 3080 C CA . GLY A 1 378 ? -18.063 -16.158 -4.299 1.00 81.38 378 GLY A CA 1
ATOM 3081 C C . GLY A 1 378 ? -17.248 -15.753 -3.091 1.00 81.38 378 GLY A C 1
ATOM 3082 O O . GLY A 1 378 ? -17.751 -15.171 -2.128 1.00 81.38 378 GLY A O 1
ATOM 3083 N N . ILE A 1 379 ? -15.990 -16.135 -3.089 1.00 85.38 379 ILE A N 1
ATOM 3084 C CA . ILE A 1 379 ? -15.149 -16.000 -1.925 1.00 85.38 379 ILE A CA 1
ATOM 3085 C C . ILE A 1 379 ? -13.718 -16.138 -2.395 1.00 85.38 379 ILE A C 1
ATOM 3087 O O . ILE A 1 379 ? -13.286 -17.142 -2.953 1.00 85.38 379 ILE A O 1
ATOM 3091 N N . LEU A 1 380 ? -12.960 -15.148 -2.017 1.00 85.88 380 LEU A N 1
ATOM 3092 C CA . LEU A 1 380 ? -12.309 -14.335 -2.989 1.00 85.88 380 LEU A CA 1
ATOM 3093 C C . LEU A 1 380 ? -10.930 -14.182 -2.439 1.00 85.88 380 LEU A C 1
ATOM 3095 O O . LEU A 1 380 ? -10.755 -13.431 -1.479 1.00 85.88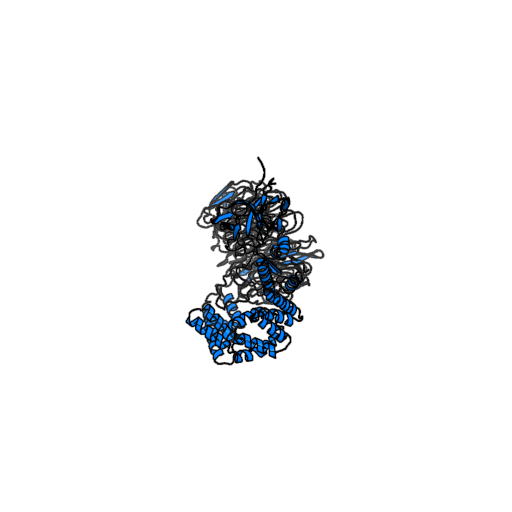 380 LEU A O 1
ATOM 3099 N N . CYS A 1 381 ? -9.986 -14.970 -2.945 1.00 79.44 381 CYS A N 1
ATOM 3100 C CA . CYS A 1 381 ? -8.665 -14.942 -2.372 1.00 79.44 381 CYS A CA 1
ATOM 3101 C C . CYS A 1 381 ? -7.544 -15.401 -3.329 1.00 79.44 381 CYS A C 1
ATOM 3103 O O . CYS A 1 381 ? -7.816 -15.968 -4.362 1.00 79.44 381 CYS A O 1
ATOM 3105 N N . TYR A 1 382 ? -6.290 -15.010 -3.130 1.00 80.00 382 TYR A N 1
ATOM 3106 C CA . TYR A 1 382 ? -5.206 -15.177 -4.108 1.00 80.00 382 TYR A CA 1
ATOM 3107 C C . TYR A 1 382 ? -3.991 -15.747 -3.440 1.00 80.00 382 TYR A C 1
ATOM 3109 O O . TYR A 1 382 ? -3.895 -15.326 -2.318 1.00 80.00 382 TYR A O 1
ATOM 3117 N N . SER A 1 383 ? -3.150 -16.641 -4.017 1.00 71.94 383 SER A N 1
ATOM 3118 C CA . SER A 1 383 ? -2.408 -17.742 -3.321 1.00 71.94 383 SER A CA 1
ATOM 3119 C C . SER A 1 383 ? -0.780 -17.730 -3.215 1.00 71.94 383 SER A C 1
ATOM 3121 O O . SER A 1 383 ? -0.205 -17.034 -4.001 1.00 71.94 383 SER A O 1
ATOM 3123 N N . GLU A 1 384 ? 0.134 -18.411 -2.419 1.00 70.69 384 GLU A N 1
ATOM 3124 C CA . GLU A 1 384 ? 1.653 -18.795 -2.755 1.00 70.69 384 GLU A CA 1
ATOM 3125 C C . GLU A 1 384 ? 2.347 -20.273 -3.170 1.00 70.69 384 GLU A C 1
ATOM 3127 O O . GLU A 1 384 ? 3.417 -20.570 -2.671 1.00 70.69 384 GLU A O 1
ATOM 3132 N N . ASP A 1 385 ? 1.843 -21.339 -3.885 1.00 65.19 385 ASP A N 1
ATOM 3133 C CA . ASP A 1 385 ? 2.137 -22.213 -5.101 1.00 65.19 385 ASP A CA 1
ATOM 3134 C C . ASP A 1 385 ? 1.014 -22.651 -6.238 1.00 65.19 385 ASP A C 1
ATOM 3136 O O . ASP A 1 385 ? 1.131 -23.746 -6.729 1.00 65.19 385 ASP A O 1
ATOM 3140 N N . GLU A 1 386 ? -0.014 -21.924 -6.811 1.00 69.88 386 GLU A N 1
ATOM 3141 C CA . GLU A 1 386 ? -1.243 -22.278 -7.635 1.00 69.88 386 GLU A CA 1
ATOM 3142 C C . GLU A 1 386 ? -2.068 -21.194 -8.489 1.00 69.88 386 GLU A C 1
ATOM 3144 O O . GLU A 1 386 ? -2.864 -21.608 -9.330 1.00 69.88 386 GLU A O 1
ATOM 3149 N N . GLY A 1 387 ? -1.942 -19.853 -8.437 1.00 72.44 387 GLY A N 1
ATOM 3150 C CA . GLY A 1 387 ? -2.941 -18.819 -8.852 1.00 72.44 387 GLY A CA 1
ATOM 3151 C C . GLY A 1 387 ? -3.413 -17.615 -7.944 1.00 72.44 387 GLY A C 1
ATOM 3152 O O . GLY A 1 387 ? -2.880 -17.260 -6.919 1.00 72.44 387 GLY A O 1
ATOM 3153 N N . LEU A 1 388 ? -4.439 -16.870 -8.361 1.00 81.75 388 LEU A N 1
ATOM 3154 C CA . LEU A 1 388 ? -5.301 -16.079 -7.484 1.00 81.75 388 LEU A CA 1
ATOM 3155 C C . LEU A 1 388 ? -6.262 -17.095 -6.751 1.00 81.75 388 LEU A C 1
ATOM 3157 O O . LEU A 1 388 ? -5.700 -17.900 -6.023 1.00 81.75 388 LEU A O 1
ATOM 3161 N N . LEU A 1 389 ? -7.575 -17.203 -6.994 1.00 84.12 389 LEU A N 1
ATOM 3162 C CA . LEU A 1 389 ? -8.511 -18.357 -6.818 1.00 84.12 389 LEU A CA 1
ATOM 3163 C C . LEU A 1 389 ? -9.784 -18.276 -5.888 1.00 84.12 389 LEU A C 1
ATOM 3165 O O . LEU A 1 389 ? -9.836 -17.619 -4.856 1.00 84.12 389 LEU A O 1
ATOM 3169 N N . CYS A 1 390 ? -10.874 -18.967 -6.289 1.00 86.06 390 CYS A N 1
ATOM 3170 C CA . CYS A 1 390 ? -12.172 -19.007 -5.569 1.00 86.06 390 CYS A CA 1
ATOM 3171 C C . CYS A 1 390 ? -13.060 -20.268 -5.805 1.00 86.06 390 CYS A C 1
ATOM 3173 O O . CYS A 1 390 ? -13.438 -20.485 -6.946 1.00 86.06 390 CYS A O 1
ATOM 3175 N N . PHE A 1 391 ? -13.469 -21.054 -4.778 1.00 84.56 391 PHE A N 1
ATOM 3176 C CA . PHE A 1 391 ? -13.825 -22.509 -4.833 1.00 84.56 391 PHE A CA 1
ATOM 3177 C C . PHE A 1 391 ? -15.164 -23.124 -4.218 1.00 84.56 391 PHE A C 1
ATOM 3179 O O . PHE A 1 391 ? -15.083 -24.200 -3.619 1.00 84.56 391 PHE A O 1
ATOM 3186 N N . ASP A 1 392 ? -16.355 -22.535 -4.416 1.00 83.56 392 ASP A N 1
ATOM 3187 C CA . ASP A 1 392 ? -17.808 -22.797 -4.096 1.00 83.56 392 ASP A CA 1
ATOM 3188 C C . ASP A 1 392 ? -18.336 -22.860 -2.650 1.00 83.56 392 ASP A C 1
ATOM 3190 O O . ASP A 1 392 ? -18.221 -23.878 -1.959 1.00 83.56 392 ASP A O 1
ATOM 3194 N N . LEU A 1 393 ? -19.026 -21.760 -2.285 1.00 81.75 393 LEU A N 1
ATOM 3195 C CA . LEU A 1 393 ? -19.536 -21.403 -0.960 1.00 81.75 393 LEU A CA 1
ATOM 3196 C C . LEU A 1 393 ? -20.613 -22.374 -0.485 1.00 81.75 393 LEU A C 1
ATOM 3198 O O . LEU A 1 393 ? -20.786 -22.563 0.712 1.00 81.75 393 LEU A O 1
ATOM 3202 N N . ILE A 1 394 ? -21.332 -23.020 -1.405 1.00 77.19 394 ILE A N 1
ATOM 3203 C CA . ILE A 1 394 ? -22.355 -24.022 -1.087 1.00 77.19 394 ILE A CA 1
ATOM 3204 C C . ILE A 1 394 ? -21.888 -25.442 -1.456 1.00 77.19 394 ILE A C 1
ATOM 3206 O O . ILE A 1 394 ? -22.291 -26.405 -0.798 1.00 77.19 394 ILE A O 1
ATOM 3210 N N . SER A 1 395 ? -21.081 -25.623 -2.512 1.00 75.94 395 SER A N 1
ATOM 3211 C CA . SER A 1 395 ? -20.811 -26.950 -3.105 1.00 75.94 395 SER A CA 1
ATOM 3212 C C . SER A 1 395 ? -19.348 -27.310 -3.413 1.00 75.94 395 SER A C 1
ATOM 3214 O O . SER A 1 395 ? -19.057 -28.486 -3.653 1.00 75.94 395 SER A O 1
ATOM 3216 N N . GLY A 1 396 ? -18.425 -26.355 -3.357 1.00 74.06 396 GLY A N 1
ATOM 3217 C CA . GLY A 1 396 ? -16.979 -26.563 -3.360 1.00 74.06 396 GLY A CA 1
ATOM 3218 C C . GLY A 1 396 ? -16.197 -26.833 -4.676 1.00 74.06 396 GLY A C 1
ATOM 3219 O O . GLY A 1 396 ? -15.244 -27.622 -4.600 1.00 74.06 396 GLY A O 1
ATOM 3220 N N . LYS A 1 397 ? -16.534 -26.278 -5.861 1.00 78.06 397 LYS A N 1
ATOM 3221 C CA . LYS A 1 397 ? -16.288 -26.824 -7.222 1.00 78.06 397 LYS A CA 1
ATOM 3222 C C . LYS A 1 397 ? -15.861 -25.844 -8.367 1.00 78.06 397 LYS A C 1
ATOM 3224 O O . LYS A 1 397 ? -16.677 -25.485 -9.218 1.00 78.06 397 LYS A O 1
ATOM 3229 N N . LYS A 1 398 ? -14.554 -25.588 -8.483 1.00 85.88 398 LYS A N 1
ATOM 3230 C CA . LYS A 1 398 ? -13.786 -25.012 -9.617 1.00 85.88 398 LYS A CA 1
ATOM 3231 C C . LYS A 1 398 ? -14.602 -24.466 -10.829 1.00 85.88 398 LYS A C 1
ATOM 3233 O O . LYS A 1 398 ? -14.942 -25.260 -11.711 1.00 85.88 398 LYS A O 1
ATOM 3238 N N . LEU A 1 399 ? -14.805 -23.142 -10.953 1.00 84.31 399 LEU A N 1
ATOM 3239 C CA . LEU A 1 399 ? -15.290 -22.436 -12.170 1.00 84.31 399 LEU A CA 1
ATOM 3240 C C . LEU A 1 399 ? -14.158 -21.735 -13.020 1.00 84.31 399 LEU A C 1
ATOM 3242 O O . LEU A 1 399 ? -13.654 -22.408 -13.918 1.00 84.31 399 LEU A O 1
ATOM 3246 N N . TRP A 1 400 ? -13.715 -20.466 -12.835 1.00 86.38 400 TRP A N 1
ATOM 3247 C CA . TRP A 1 400 ? -12.792 -19.700 -13.767 1.00 86.38 400 TRP A CA 1
ATOM 3248 C C . TRP A 1 400 ? -11.216 -19.888 -13.760 1.00 86.38 400 TRP A C 1
ATOM 3250 O O . TRP A 1 400 ? -10.498 -18.988 -14.191 1.00 86.38 400 TRP A O 1
ATOM 3260 N N . HIS A 1 401 ? -10.635 -21.040 -13.340 1.00 85.69 401 HIS A N 1
ATOM 3261 C CA . HIS A 1 401 ? -9.187 -21.252 -12.941 1.00 85.69 401 HIS A CA 1
ATOM 3262 C C . HIS A 1 401 ? -8.027 -20.590 -13.755 1.00 85.69 401 HIS A C 1
ATOM 3264 O O . HIS A 1 401 ? -7.904 -20.853 -14.945 1.00 85.69 401 HIS A O 1
ATOM 3270 N N . TRP A 1 402 ? -7.036 -19.942 -13.094 1.00 83.38 402 TRP A N 1
ATOM 3271 C CA . TRP A 1 402 ? -5.975 -19.113 -13.724 1.00 83.38 402 TRP A CA 1
ATOM 3272 C C . TRP A 1 402 ? -4.465 -19.089 -13.293 1.00 83.38 402 TRP A C 1
ATOM 3274 O O . TRP A 1 402 ? -3.766 -18.321 -13.883 1.00 83.38 402 TRP A O 1
ATOM 3284 N N . LYS A 1 403 ? -3.815 -19.797 -12.351 1.00 71.88 403 LYS A N 1
ATOM 3285 C CA . LYS A 1 403 ? -2.305 -19.768 -12.119 1.00 71.88 403 LYS A CA 1
ATOM 3286 C C . LYS A 1 403 ? -1.371 -18.643 -12.804 1.00 71.88 403 LYS A C 1
ATOM 3288 O O . LYS A 1 403 ? -0.898 -18.936 -13.889 1.00 71.88 403 LYS A O 1
ATOM 3293 N N . HIS A 1 404 ? -0.988 -17.463 -12.238 1.00 66.12 404 HIS A N 1
ATOM 3294 C CA . HIS A 1 404 ? 0.048 -16.451 -12.733 1.00 66.12 404 HIS A CA 1
ATOM 3295 C C . HIS A 1 404 ? 0.946 -15.943 -11.547 1.00 66.12 404 HIS A C 1
ATOM 3297 O O . HIS A 1 404 ? 0.554 -16.191 -10.411 1.00 66.12 404 HIS A O 1
ATOM 3303 N N . HIS A 1 405 ? 2.204 -15.456 -11.749 1.00 54.31 405 HIS A N 1
ATOM 3304 C CA . HIS A 1 405 ? 3.336 -15.616 -10.780 1.00 54.31 405 HIS A CA 1
ATOM 3305 C C . HIS A 1 405 ? 4.419 -14.461 -10.485 1.00 54.31 405 HIS A C 1
ATOM 3307 O O . HIS A 1 405 ? 5.566 -14.604 -10.919 1.00 54.31 405 HIS A O 1
ATOM 3313 N N . PRO A 1 406 ? 4.167 -13.376 -9.699 1.00 52.72 406 PRO A N 1
ATOM 3314 C CA . PRO A 1 406 ? 5.123 -12.443 -8.996 1.00 52.72 406 PRO A CA 1
ATOM 3315 C C . PRO A 1 406 ? 5.120 -12.469 -7.454 1.00 52.72 406 PRO A C 1
ATOM 3317 O O . PRO A 1 406 ? 4.057 -12.628 -6.896 1.00 52.72 406 PRO A O 1
ATOM 3320 N N . GLN A 1 407 ? 6.246 -12.217 -6.754 1.00 47.38 407 GLN A N 1
ATOM 3321 C CA . GLN A 1 407 ? 6.338 -12.181 -5.263 1.00 47.38 407 GLN A CA 1
ATOM 3322 C C . GLN A 1 407 ? 5.999 -10.813 -4.607 1.00 47.38 407 GLN A C 1
ATOM 3324 O O . GLN A 1 407 ? 6.091 -9.769 -5.216 1.00 47.38 407 GLN A O 1
ATOM 3329 N N . ASN A 1 408 ? 5.734 -10.797 -3.303 1.00 50.62 408 ASN A N 1
ATOM 3330 C CA . ASN A 1 408 ? 5.786 -9.634 -2.389 1.00 50.62 408 ASN A CA 1
ATOM 3331 C C . ASN A 1 408 ? 4.636 -8.582 -2.347 1.00 50.62 408 ASN A C 1
ATOM 3333 O O . ASN A 1 408 ? 4.946 -7.420 -2.193 1.00 50.62 408 ASN A O 1
ATOM 3337 N N . ILE A 1 409 ? 3.335 -8.885 -2.352 1.00 52.12 409 ILE A N 1
ATOM 3338 C CA . ILE A 1 409 ? 2.276 -7.843 -2.230 1.00 52.12 409 ILE A CA 1
ATOM 3339 C C . ILE A 1 409 ? 2.351 -6.896 -1.043 1.00 52.12 409 ILE A C 1
ATOM 3341 O O . ILE A 1 409 ? 3.182 -7.046 -0.160 1.00 52.12 409 ILE A O 1
ATOM 3345 N N . GLN A 1 410 ? 1.432 -5.931 -0.983 1.00 49.69 410 GLN A N 1
ATOM 3346 C CA . GLN A 1 410 ? 0.931 -5.486 0.313 1.00 49.69 410 GLN A CA 1
ATOM 3347 C C . GLN A 1 410 ? -0.530 -5.787 0.683 1.00 49.69 410 GLN A C 1
ATOM 3349 O O . GLN A 1 410 ? -0.737 -6.641 1.539 1.00 49.69 410 GLN A O 1
ATOM 3354 N N . ALA A 1 411 ? -1.552 -5.202 0.081 1.00 55.47 411 ALA A N 1
ATOM 3355 C CA . ALA A 1 411 ? -2.904 -5.756 0.235 1.00 55.47 411 ALA A CA 1
ATOM 3356 C C . ALA A 1 411 ? -3.808 -5.282 -0.895 1.00 55.47 411 ALA A C 1
ATOM 3358 O O . ALA A 1 411 ? -3.289 -4.835 -1.917 1.00 55.47 411 ALA A O 1
ATOM 3359 N N . MET A 1 412 ? -5.124 -5.423 -0.744 1.00 75.31 412 MET A N 1
ATOM 3360 C CA . MET A 1 412 ? -6.075 -5.241 -1.833 1.00 75.31 412 MET A CA 1
ATOM 3361 C C . MET A 1 412 ? -7.486 -4.838 -1.424 1.00 75.31 412 MET A C 1
ATOM 3363 O O . MET A 1 412 ? -7.850 -4.897 -0.249 1.00 75.31 412 MET A O 1
ATOM 3367 N N . THR A 1 413 ? -8.306 -4.518 -2.415 1.00 78.81 413 THR A N 1
ATOM 3368 C CA . THR A 1 413 ? -9.603 -3.870 -2.229 1.00 78.81 413 THR A CA 1
ATOM 3369 C C . THR A 1 413 ? -10.664 -4.399 -3.160 1.00 78.81 413 THR A C 1
ATOM 3371 O O . THR A 1 413 ? -10.350 -4.823 -4.265 1.00 78.81 413 THR A O 1
ATOM 3374 N N . LEU A 1 414 ? -11.913 -4.294 -2.725 1.00 83.06 414 LEU A N 1
ATOM 3375 C CA . LEU A 1 414 ? -13.095 -4.429 -3.567 1.00 83.06 414 LEU A CA 1
ATOM 3376 C C . LEU A 1 414 ? -13.666 -3.048 -3.841 1.00 83.06 414 LEU A C 1
ATOM 3378 O O . LEU A 1 414 ? -13.571 -2.182 -2.969 1.00 83.06 414 LEU A O 1
ATOM 3382 N N . ALA A 1 415 ? -14.251 -2.876 -5.017 1.00 79.75 415 ALA A N 1
ATOM 3383 C CA . ALA A 1 415 ? -15.247 -1.856 -5.289 1.00 79.75 415 ALA A CA 1
ATOM 3384 C C . ALA A 1 415 ? -15.945 -2.125 -6.617 1.00 79.75 415 ALA A C 1
ATOM 3386 O O . ALA A 1 415 ? -15.296 -2.253 -7.655 1.00 79.75 415 ALA A O 1
ATOM 3387 N N . ASP A 1 416 ? -17.270 -2.117 -6.575 1.00 77.12 416 ASP A N 1
ATOM 3388 C CA . ASP A 1 416 ? -18.128 -1.905 -7.736 1.00 77.12 416 ASP A CA 1
ATOM 3389 C C . ASP A 1 416 ? -17.893 -0.479 -8.265 1.00 77.12 416 ASP A C 1
ATOM 3391 O O . ASP A 1 416 ? -18.213 0.509 -7.599 1.00 77.12 416 ASP A O 1
ATOM 3395 N N . ILE A 1 417 ? -17.254 -0.374 -9.431 1.00 76.81 417 ILE A N 1
ATOM 3396 C CA . ILE A 1 417 ? -16.829 0.902 -10.035 1.00 76.81 417 ILE A CA 1
ATOM 3397 C C . ILE A 1 417 ? -17.706 1.342 -11.202 1.00 76.81 417 ILE A C 1
ATOM 3399 O O . ILE A 1 417 ? -17.735 2.533 -11.517 1.00 76.81 417 ILE A O 1
ATOM 3403 N N . ASP A 1 418 ? -18.430 0.411 -11.832 1.00 70.62 418 ASP A N 1
ATOM 3404 C CA . ASP A 1 418 ? -19.383 0.722 -12.901 1.00 70.62 418 ASP A CA 1
ATOM 3405 C C . ASP A 1 418 ? -20.852 0.698 -12.455 1.00 70.62 418 ASP A C 1
ATOM 3407 O O . ASP A 1 418 ? -21.740 1.013 -13.254 1.00 70.62 418 ASP A O 1
ATOM 3411 N N . GLN A 1 419 ? -21.085 0.440 -11.163 1.00 71.19 419 GLN A N 1
ATOM 3412 C CA . GLN A 1 419 ? -22.381 0.375 -10.487 1.00 71.19 419 GLN A CA 1
ATOM 3413 C C . GLN A 1 419 ? -23.313 -0.698 -11.072 1.00 71.19 419 GLN A C 1
ATOM 3415 O O . GLN A 1 419 ? -24.541 -0.557 -11.016 1.00 71.19 419 GLN A O 1
ATOM 3420 N N . ASP A 1 420 ? -22.761 -1.781 -11.640 1.00 69.12 420 ASP A N 1
ATOM 3421 C CA . ASP A 1 420 ? -23.562 -2.893 -12.169 1.00 69.12 420 ASP A CA 1
ATOM 3422 C C . ASP A 1 420 ? -24.013 -3.914 -11.103 1.00 69.12 420 ASP A C 1
ATOM 3424 O O . ASP A 1 420 ? -24.833 -4.795 -11.396 1.00 69.12 420 ASP A O 1
ATOM 3428 N N . GLY A 1 421 ? -23.575 -3.744 -9.849 1.00 65.25 421 GLY A N 1
ATOM 3429 C CA . GLY A 1 421 ? -23.933 -4.585 -8.707 1.00 65.25 421 GLY A CA 1
ATOM 3430 C C . GLY A 1 421 ? -22.969 -5.745 -8.462 1.00 65.25 421 GLY A C 1
ATOM 3431 O O . GLY A 1 421 ? -23.333 -6.702 -7.769 1.00 65.25 421 GLY A O 1
ATOM 3432 N N . LYS A 1 422 ? -21.764 -5.692 -9.035 1.00 72.81 422 LYS A N 1
ATOM 3433 C CA . LYS A 1 422 ? -20.661 -6.614 -8.757 1.00 72.81 422 LYS A CA 1
ATOM 3434 C C . LYS A 1 422 ? -19.429 -5.790 -8.436 1.00 72.81 422 LYS A C 1
ATOM 3436 O O . LYS A 1 422 ? -19.087 -4.886 -9.185 1.00 72.81 422 LYS A O 1
ATOM 3441 N N . ASP A 1 423 ? -18.727 -6.157 -7.373 1.00 80.88 423 ASP A N 1
ATOM 3442 C CA . ASP A 1 423 ? -17.414 -5.585 -7.123 1.00 80.88 423 ASP A CA 1
ATOM 3443 C C . ASP A 1 423 ? -16.493 -5.838 -8.320 1.00 80.88 423 ASP A C 1
ATOM 3445 O O . ASP A 1 423 ? -16.401 -6.963 -8.807 1.00 80.88 423 ASP A O 1
ATOM 3449 N N . GLU A 1 424 ? -15.743 -4.832 -8.745 1.00 86.38 424 GLU A N 1
ATOM 3450 C CA . GLU A 1 424 ? -14.396 -5.091 -9.211 1.00 86.38 424 GLU A CA 1
ATOM 3451 C C . GLU A 1 424 ? -13.412 -4.989 -8.031 1.00 86.38 424 GLU A C 1
ATOM 3453 O O . GLU A 1 424 ? -13.779 -4.962 -6.858 1.00 86.38 424 GLU A O 1
ATOM 3458 N N . ILE A 1 425 ? -12.119 -5.082 -8.311 1.00 85.44 425 ILE A N 1
ATOM 3459 C CA . ILE A 1 425 ? -11.152 -5.618 -7.359 1.00 85.44 425 ILE A CA 1
ATOM 3460 C C . ILE A 1 425 ? -9.791 -4.972 -7.639 1.00 85.44 425 ILE A C 1
ATOM 3462 O O . ILE A 1 425 ? -9.477 -4.796 -8.802 1.00 85.44 425 ILE A O 1
ATOM 3466 N N . PHE A 1 426 ? -8.966 -4.605 -6.654 1.00 83.19 426 PHE A N 1
ATOM 3467 C CA . PHE A 1 426 ? -7.784 -3.731 -6.840 1.00 83.19 426 PHE A CA 1
ATOM 3468 C C . PHE A 1 426 ? -6.581 -4.176 -5.992 1.00 83.19 426 PHE A C 1
ATOM 3470 O O . PHE A 1 426 ? -6.795 -4.539 -4.843 1.00 83.19 426 PHE A O 1
ATOM 3477 N N . ILE A 1 427 ? -5.318 -4.137 -6.473 1.00 75.62 427 ILE A N 1
ATOM 3478 C CA . ILE A 1 427 ? -4.130 -4.630 -5.699 1.00 75.62 427 ILE A CA 1
ATOM 3479 C C . ILE A 1 427 ? -2.750 -4.128 -6.187 1.00 75.62 427 ILE A C 1
ATOM 3481 O O . ILE A 1 427 ? -2.717 -3.628 -7.294 1.00 75.62 427 ILE A O 1
ATOM 3485 N N . HIS A 1 428 ? -1.604 -4.348 -5.495 1.00 74.50 428 HIS A N 1
ATOM 3486 C CA . HIS A 1 428 ? -0.330 -3.606 -5.565 1.00 74.50 428 HIS A CA 1
ATOM 3487 C C . HIS A 1 428 ? 1.038 -4.307 -5.840 1.00 74.50 428 HIS A C 1
ATOM 3489 O O . HIS A 1 428 ? 1.783 -4.648 -4.923 1.00 74.50 428 HIS A O 1
ATOM 3495 N N . LEU A 1 429 ? 1.345 -4.469 -7.136 1.00 66.88 429 LEU A N 1
ATOM 3496 C CA . LEU A 1 429 ? 2.497 -5.019 -7.904 1.00 66.88 429 LEU A CA 1
ATOM 3497 C C . LEU A 1 429 ? 3.544 -4.078 -8.467 1.00 66.88 429 LEU A C 1
ATOM 3499 O O . LEU A 1 429 ? 3.810 -3.032 -7.929 1.00 66.88 429 LEU A O 1
ATOM 3503 N N . GLU A 1 430 ? 4.117 -4.399 -9.614 1.00 61.25 430 GLU A N 1
ATOM 3504 C CA . GLU A 1 430 ? 4.541 -3.399 -10.563 1.00 61.25 430 GLU A CA 1
ATOM 3505 C C . GLU A 1 430 ? 3.459 -2.999 -11.520 1.00 61.25 430 GLU A C 1
ATOM 3507 O O . GLU A 1 430 ? 3.697 -2.085 -12.276 1.00 61.25 430 GLU A O 1
ATOM 3512 N N . GLN A 1 431 ? 2.275 -3.595 -11.502 1.00 70.19 431 GLN A N 1
ATOM 3513 C CA . GLN A 1 431 ? 1.100 -2.886 -11.970 1.00 70.19 431 GLN A CA 1
ATOM 3514 C C . GLN A 1 431 ? -0.177 -3.088 -11.106 1.00 70.19 431 GLN A C 1
ATOM 3516 O O . GLN A 1 431 ? -0.461 -4.214 -10.744 1.00 70.19 431 GLN A O 1
ATOM 3521 N N . LEU A 1 432 ? -0.905 -2.041 -10.657 1.00 74.06 432 LEU A N 1
ATOM 3522 C CA . LEU A 1 432 ? -2.117 -2.144 -9.816 1.00 74.06 432 LEU A CA 1
ATOM 3523 C C . LEU A 1 432 ? -3.186 -2.251 -10.894 1.00 74.06 432 LEU A C 1
ATOM 3525 O O . LEU A 1 432 ? -3.077 -1.688 -11.991 1.00 74.06 432 LEU A O 1
ATOM 3529 N N . TYR A 1 433 ? -4.102 -3.163 -10.652 1.00 80.75 433 TYR A N 1
ATOM 3530 C CA . TYR A 1 433 ? -4.880 -3.791 -11.697 1.00 80.75 433 TYR A CA 1
ATOM 3531 C C . TYR A 1 433 ? -6.291 -4.022 -11.185 1.00 80.75 433 TYR A C 1
ATOM 3533 O O . TYR A 1 433 ? -6.446 -4.349 -10.004 1.00 80.75 433 TYR A O 1
ATOM 3541 N N . CYS A 1 434 ? -7.301 -3.813 -12.040 1.00 86.25 434 CYS A N 1
ATOM 3542 C CA . CYS A 1 434 ? -8.705 -4.024 -11.673 1.00 86.25 434 CYS A CA 1
ATOM 3543 C C . CYS A 1 434 ? -9.504 -4.908 -12.656 1.00 86.25 434 CYS A C 1
ATOM 3545 O O . CYS A 1 434 ? -9.084 -5.106 -13.802 1.00 86.25 434 CYS A O 1
ATOM 3547 N N . LEU A 1 435 ? -10.545 -5.588 -12.147 1.00 86.00 435 LEU A N 1
ATOM 3548 C CA . LEU A 1 435 ? -11.027 -6.882 -12.639 1.00 86.00 435 LEU A CA 1
ATOM 3549 C C . LEU A 1 435 ? -12.516 -7.129 -12.462 1.00 86.00 435 LEU A C 1
ATOM 3551 O O . LEU A 1 435 ? -13.006 -7.125 -11.344 1.00 86.00 435 LEU A O 1
ATOM 3555 N N . ASP A 1 436 ? -13.167 -7.557 -13.536 1.00 83.25 436 ASP A N 1
ATOM 3556 C CA . ASP A 1 436 ? -14.443 -8.255 -13.485 1.00 83.25 436 ASP A CA 1
ATOM 3557 C C . ASP A 1 436 ? -14.350 -9.573 -12.681 1.00 83.25 436 ASP A C 1
ATOM 3559 O O . ASP A 1 436 ? -13.709 -10.561 -13.068 1.00 83.25 436 ASP A O 1
ATOM 3563 N N . MET A 1 437 ? -15.099 -9.575 -11.580 1.00 82.75 437 MET A N 1
ATOM 3564 C CA . MET A 1 437 ? -15.373 -10.692 -10.671 1.00 82.75 437 MET A CA 1
ATOM 3565 C C . MET A 1 437 ? -16.038 -11.909 -11.311 1.00 82.75 437 MET A C 1
ATOM 3567 O O . MET A 1 437 ? -15.893 -13.047 -10.868 1.00 82.75 437 MET A O 1
ATOM 3571 N N . SER A 1 438 ? -16.861 -11.680 -12.327 1.00 79.00 438 SER A N 1
ATOM 3572 C CA . SER A 1 438 ? -17.804 -12.686 -12.806 1.00 79.00 438 SER A CA 1
ATOM 3573 C C . SER A 1 438 ? -17.167 -13.713 -13.740 1.00 79.00 438 SER A C 1
ATOM 3575 O O . SER A 1 438 ? -17.641 -14.847 -13.833 1.00 79.00 438 SER A O 1
ATOM 3577 N N . THR A 1 439 ? -16.093 -13.327 -14.426 1.00 78.38 439 THR A N 1
ATOM 3578 C CA . THR A 1 439 ? -15.553 -14.070 -15.572 1.00 78.38 439 THR A CA 1
ATOM 3579 C C . THR A 1 439 ? -14.127 -14.542 -15.423 1.00 78.38 439 THR A C 1
ATOM 3581 O O . THR A 1 439 ? -13.768 -15.526 -16.070 1.00 78.38 439 THR A O 1
ATOM 3584 N N . GLY A 1 440 ? -13.308 -13.830 -14.660 1.00 75.81 440 GLY A N 1
ATOM 3585 C CA . GLY A 1 440 ? -11.878 -13.960 -14.830 1.00 75.81 440 GLY A CA 1
ATOM 3586 C C . GLY A 1 440 ? -11.266 -12.859 -15.667 1.00 75.81 440 GLY A C 1
ATOM 3587 O O . GLY A 1 440 ? -10.225 -13.106 -16.255 1.00 75.81 440 GLY A O 1
ATOM 3588 N N . LYS A 1 441 ? -11.840 -11.657 -15.746 1.00 81.69 441 LYS A N 1
ATOM 3589 C CA . LYS A 1 441 ? -11.315 -10.614 -16.634 1.00 81.69 441 LYS A CA 1
ATOM 3590 C C . LYS A 1 441 ? -10.815 -9.377 -15.921 1.00 81.69 441 LYS A C 1
ATOM 3592 O O . LYS A 1 441 ? -11.287 -8.992 -14.872 1.00 81.69 441 LYS A O 1
ATOM 3597 N N . VAL A 1 442 ? -9.873 -8.712 -16.557 1.00 84.50 442 VAL A N 1
ATOM 3598 C CA . VAL A 1 442 ? -9.594 -7.304 -16.349 1.00 84.50 442 VAL A CA 1
ATOM 3599 C C . VAL A 1 442 ? -10.912 -6.542 -16.521 1.00 84.50 442 VAL A C 1
ATOM 3601 O O . VAL A 1 442 ? -11.834 -6.986 -17.212 1.00 84.50 442 VAL A O 1
ATOM 3604 N N . LYS A 1 443 ? -10.877 -5.285 -16.119 1.00 84.25 443 LYS A N 1
ATOM 3605 C CA . LYS A 1 443 ? -11.075 -4.272 -17.151 1.00 84.25 443 LYS A CA 1
ATOM 3606 C C . LYS A 1 443 ? -9.696 -3.682 -17.559 1.00 84.25 443 LYS A C 1
ATOM 3608 O O . LYS A 1 443 ? -9.324 -3.822 -18.735 1.00 84.25 443 LYS A O 1
ATOM 3613 N N . TRP A 1 444 ? -8.811 -3.273 -16.612 1.00 82.56 444 TRP A N 1
ATOM 3614 C CA . TRP A 1 444 ? -7.614 -2.461 -16.956 1.00 82.56 444 TRP A CA 1
ATOM 3615 C C . TRP A 1 444 ? -6.305 -2.431 -15.972 1.00 82.56 444 TRP A C 1
ATOM 3617 O O . TRP A 1 444 ? -6.371 -3.093 -14.939 1.00 82.56 444 TRP A O 1
ATOM 3627 N N . GLN A 1 445 ? -5.104 -1.764 -16.247 1.00 80.12 445 GLN A N 1
ATOM 3628 C CA . GLN A 1 445 ? -3.773 -1.686 -15.435 1.00 80.12 445 GLN A CA 1
ATOM 3629 C C . GLN A 1 445 ? -2.992 -0.313 -15.171 1.00 80.12 445 GLN A C 1
ATOM 3631 O O . GLN A 1 445 ? -3.627 0.722 -15.375 1.00 80.12 445 GLN A O 1
ATOM 3636 N N . PHE A 1 446 ? -1.667 -0.288 -14.717 1.00 75.25 446 PHE A N 1
ATOM 3637 C CA . PHE A 1 446 ? -0.670 0.869 -14.640 1.00 75.25 446 PHE A CA 1
ATOM 3638 C C . PHE A 1 446 ? 0.968 0.589 -14.287 1.00 75.25 446 PHE A C 1
ATOM 3640 O O . PHE A 1 446 ? 1.017 -0.117 -13.316 1.00 75.25 446 PHE A O 1
ATOM 3647 N N . ASP A 1 447 ? 2.350 0.909 -14.662 1.00 70.62 447 ASP A N 1
ATOM 3648 C CA . ASP A 1 447 ? 3.646 1.833 -15.176 1.00 70.62 447 ASP A CA 1
ATOM 3649 C C . ASP A 1 447 ? 4.479 3.183 -14.590 1.00 70.62 447 ASP A C 1
ATOM 3651 O O . ASP A 1 447 ? 5.394 3.690 -15.215 1.00 70.62 447 ASP A O 1
ATOM 3655 N N . THR A 1 448 ? 4.221 4.019 -13.569 1.00 63.53 448 THR A N 1
ATOM 3656 C CA . THR A 1 448 ? 4.816 5.296 -13.084 1.00 63.53 448 THR A CA 1
ATOM 3657 C C . THR A 1 448 ? 6.348 5.411 -12.899 1.00 63.53 448 THR A C 1
ATOM 3659 O O . THR A 1 448 ? 6.842 6.218 -12.110 1.00 63.53 448 THR A O 1
ATOM 3662 N N . ARG A 1 449 ? 7.156 4.659 -13.628 1.00 64.81 449 ARG A N 1
ATOM 3663 C CA . ARG A 1 449 ? 8.584 4.692 -13.565 1.00 64.81 449 ARG A CA 1
ATOM 3664 C C . ARG A 1 449 ? 9.065 6.062 -13.940 1.00 64.81 449 ARG A C 1
ATOM 3666 O O . ARG A 1 449 ? 9.058 6.523 -15.068 1.00 64.81 449 ARG A O 1
ATOM 3673 N N . ASN A 1 450 ? 9.607 6.702 -12.947 1.00 54.41 450 ASN A N 1
ATOM 3674 C CA . ASN A 1 450 ? 10.590 7.747 -13.030 1.00 54.41 450 ASN A CA 1
ATOM 3675 C C . ASN A 1 450 ? 11.712 7.124 -14.063 1.00 54.41 450 ASN A C 1
ATOM 3677 O O . ASN A 1 450 ? 11.691 5.925 -14.335 1.00 54.41 450 ASN A O 1
ATOM 3681 N N . PRO A 1 451 ? 12.443 7.850 -14.978 1.00 42.94 451 PRO A N 1
ATOM 3682 C CA . PRO A 1 451 ? 13.877 7.737 -15.478 1.00 42.94 451 PRO A CA 1
ATOM 3683 C C . PRO A 1 451 ? 15.226 8.498 -14.992 1.00 42.94 451 PRO A C 1
ATOM 3685 O O . PRO A 1 451 ? 16.201 8.469 -15.746 1.00 42.94 451 PRO A O 1
ATOM 3688 N N . LYS A 1 452 ? 15.430 9.059 -13.759 1.00 39.88 452 LYS A N 1
ATOM 3689 C CA . LYS A 1 452 ? 16.678 9.382 -12.920 1.00 39.88 452 LYS A CA 1
ATOM 3690 C C . LYS A 1 452 ? 17.563 8.202 -12.294 1.00 39.88 452 LYS A C 1
ATOM 3692 O O . LYS A 1 452 ? 18.626 7.997 -12.872 1.00 39.88 452 LYS A O 1
ATOM 3697 N N . LYS A 1 453 ? 17.234 7.491 -11.169 1.00 40.62 453 LYS A N 1
ATOM 3698 C CA . LYS A 1 453 ? 17.892 6.256 -10.559 1.00 40.62 453 LYS A CA 1
ATOM 3699 C C . LYS A 1 453 ? 17.281 4.899 -11.052 1.00 40.62 453 LYS A C 1
ATOM 3701 O O . LYS A 1 453 ? 16.081 4.739 -10.894 1.00 40.62 453 LYS A O 1
ATOM 3706 N N . LEU A 1 454 ? 17.981 3.969 -11.719 1.00 39.75 454 LEU A N 1
ATOM 3707 C CA . LEU A 1 454 ? 17.362 2.900 -12.570 1.00 39.75 454 LEU A CA 1
ATOM 3708 C C . LEU A 1 454 ? 16.575 1.799 -11.830 1.00 39.75 454 LEU A C 1
ATOM 3710 O O . LEU A 1 454 ? 16.961 1.486 -10.712 1.00 39.75 454 LEU A O 1
ATOM 3714 N N . PRO A 1 455 ? 15.668 1.078 -12.534 1.00 40.84 455 PRO A N 1
ATOM 3715 C CA . PRO A 1 455 ? 15.421 -0.355 -12.410 1.00 40.84 455 PRO A CA 1
ATOM 3716 C C . PRO A 1 455 ? 16.082 -1.129 -11.276 1.00 40.84 455 PRO A C 1
ATOM 3718 O O . PRO A 1 455 ? 15.414 -1.585 -10.357 1.00 40.84 455 PRO A O 1
ATOM 3721 N N . ARG A 1 456 ? 17.403 -1.299 -11.282 1.00 34.44 456 ARG A N 1
ATOM 3722 C CA . ARG A 1 456 ? 18.031 -2.143 -10.255 1.00 34.44 456 ARG A CA 1
ATOM 3723 C C . ARG A 1 456 ? 18.291 -1.487 -8.903 1.00 34.44 456 ARG A C 1
ATOM 3725 O O . ARG A 1 456 ? 18.686 -2.168 -7.968 1.00 34.44 456 ARG A O 1
ATOM 3732 N N . GLU A 1 457 ? 18.019 -0.200 -8.754 1.00 37.50 457 GLU A N 1
ATOM 3733 C CA . GLU A 1 457 ? 18.228 0.556 -7.518 1.00 37.50 457 GLU A CA 1
ATOM 3734 C C . GLU A 1 457 ? 17.061 0.382 -6.522 1.00 37.50 457 GLU A C 1
ATOM 3736 O O . GLU A 1 457 ? 16.747 1.335 -5.813 1.00 37.50 457 GLU A O 1
ATOM 3741 N N . ILE A 1 458 ? 16.362 -0.771 -6.464 1.00 46.09 458 ILE A N 1
ATOM 3742 C CA . ILE A 1 458 ? 14.976 -0.812 -5.947 1.00 46.09 458 ILE A CA 1
ATOM 3743 C C . ILE A 1 458 ? 14.576 -1.958 -4.945 1.00 46.09 458 ILE A C 1
ATOM 3745 O O . ILE A 1 458 ? 13.440 -2.043 -4.513 1.00 46.09 458 ILE A O 1
ATOM 3749 N N . HIS A 1 459 ? 15.479 -2.784 -4.390 1.00 38.25 459 HIS A N 1
ATOM 3750 C CA . HIS A 1 459 ? 15.090 -3.951 -3.531 1.00 38.25 459 HIS A CA 1
ATOM 3751 C C . HIS A 1 459 ? 14.950 -3.847 -1.951 1.00 38.25 459 HIS A C 1
ATOM 3753 O O . HIS A 1 459 ? 14.662 -4.886 -1.347 1.00 38.25 459 HIS A O 1
ATOM 3759 N N . THR A 1 460 ? 15.228 -2.761 -1.185 1.00 34.75 460 THR A N 1
ATOM 3760 C CA . THR A 1 460 ? 15.335 -2.835 0.323 1.00 34.75 460 THR A CA 1
ATOM 3761 C C . THR A 1 460 ? 14.042 -2.476 0.970 1.00 34.75 460 THR A C 1
ATOM 3763 O O . THR A 1 460 ? 13.517 -3.259 1.765 1.00 34.75 460 THR A O 1
ATOM 3766 N N . GLU A 1 461 ? 13.612 -1.245 0.714 1.00 39.22 461 GLU A N 1
ATOM 3767 C CA . GLU A 1 461 ? 12.599 -0.596 1.514 1.00 39.22 461 GLU A CA 1
ATOM 3768 C C . GLU A 1 461 ? 11.331 -1.417 1.339 1.00 39.22 461 GLU A C 1
ATOM 3770 O O . GLU A 1 461 ? 11.180 -2.165 0.369 1.00 39.22 461 GLU A O 1
ATOM 3775 N N . LYS A 1 462 ? 10.446 -1.393 2.314 1.00 42.00 462 LYS A N 1
ATOM 3776 C CA . LYS A 1 462 ? 9.438 -2.435 2.464 1.00 42.00 462 LYS A CA 1
ATOM 3777 C C . LYS A 1 462 ? 8.089 -1.812 2.155 1.00 42.00 462 LYS A C 1
ATOM 3779 O O . LYS A 1 462 ? 7.733 -0.856 2.839 1.00 42.00 462 LYS A O 1
ATOM 3784 N N . TRP A 1 463 ? 7.424 -2.269 1.096 1.00 46.72 463 TRP A N 1
ATOM 3785 C CA . TRP A 1 463 ? 6.073 -1.815 0.758 1.00 46.72 463 TRP A CA 1
ATOM 3786 C C . TRP A 1 463 ? 5.224 -2.228 1.936 1.00 46.72 463 TRP A C 1
ATOM 3788 O O . TRP A 1 463 ? 5.458 -3.310 2.464 1.00 46.72 463 TRP A O 1
ATOM 3798 N N . GLU A 1 464 ? 4.282 -1.424 2.404 1.00 47.97 464 GLU A N 1
ATOM 3799 C CA . GLU A 1 464 ? 3.585 -1.701 3.665 1.00 47.97 464 GLU A CA 1
ATOM 3800 C C . GLU A 1 464 ? 2.015 -1.490 3.656 1.00 47.97 464 GLU A C 1
ATOM 3802 O O . GLU A 1 464 ? 1.492 -1.603 4.757 1.00 47.97 464 GLU A O 1
ATOM 3807 N N . THR A 1 465 ? 1.263 -1.234 2.538 1.00 52.38 465 THR A N 1
ATOM 3808 C CA . THR A 1 465 ? -0.252 -1.330 2.465 1.00 52.38 465 THR A CA 1
ATOM 3809 C C . THR A 1 465 ? -0.906 -1.702 1.104 1.00 52.38 465 THR A C 1
ATOM 3811 O O . THR A 1 465 ? -0.302 -1.664 0.040 1.00 52.38 465 THR A O 1
ATOM 3814 N N . ALA A 1 466 ? -2.214 -1.992 1.180 1.00 63.72 466 ALA A N 1
ATOM 3815 C CA . ALA A 1 466 ? -3.231 -2.101 0.130 1.00 63.72 466 ALA A CA 1
ATOM 3816 C C . ALA A 1 466 ? -3.605 -0.811 -0.630 1.00 63.72 466 ALA A C 1
ATOM 3818 O O . ALA A 1 466 ? -3.514 0.232 0.014 1.00 63.72 466 ALA A O 1
ATOM 3819 N N . PRO A 1 467 ? -4.161 -0.913 -1.872 1.00 75.81 467 PRO A N 1
ATOM 3820 C CA . PRO A 1 467 ? -5.249 -0.069 -2.369 1.00 75.81 467 PRO A CA 1
ATOM 3821 C C . PRO A 1 467 ? -6.421 -0.008 -1.378 1.00 75.81 467 PRO A C 1
ATOM 3823 O O . PRO A 1 467 ? -6.665 -0.952 -0.632 1.00 75.81 467 PRO A O 1
ATOM 3826 N N . LEU A 1 468 ? -7.230 1.037 -1.445 1.00 79.94 468 LEU A N 1
ATOM 3827 C CA . LEU A 1 468 ? -8.544 1.195 -0.793 1.00 79.94 468 LEU A CA 1
ATOM 3828 C C . LEU A 1 468 ? -9.425 2.037 -1.715 1.00 79.94 468 LEU A C 1
ATOM 3830 O O . LEU A 1 468 ? -8.893 2.922 -2.336 1.00 79.94 468 LEU A O 1
ATOM 3834 N N . VAL A 1 469 ? -10.718 1.830 -1.872 1.00 84.69 469 VAL A N 1
ATOM 3835 C CA . VAL A 1 469 ? -11.455 2.485 -2.964 1.00 84.69 469 VAL A CA 1
ATOM 3836 C C . VAL A 1 469 ? -12.607 3.265 -2.360 1.00 84.69 469 VAL A C 1
ATOM 3838 O O . VAL A 1 469 ? -13.380 2.664 -1.621 1.00 84.69 469 VAL A O 1
ATOM 3841 N N . ALA A 1 470 ? -12.723 4.566 -2.641 1.00 81.50 470 ALA A N 1
ATOM 3842 C CA . ALA A 1 470 ? -13.932 5.322 -2.326 1.00 81.50 470 ALA A CA 1
ATOM 3843 C C . ALA A 1 470 ? -14.046 6.668 -3.057 1.00 81.50 470 ALA A C 1
ATOM 3845 O O . ALA A 1 470 ? -13.089 7.440 -3.155 1.00 81.50 470 ALA A O 1
ATOM 3846 N N . ASP A 1 471 ? -15.291 6.930 -3.453 1.00 82.88 471 ASP A N 1
ATOM 3847 C CA . ASP A 1 471 ? -15.886 8.201 -3.872 1.00 82.88 471 ASP A CA 1
ATOM 3848 C C . ASP A 1 471 ? -15.820 9.242 -2.745 1.00 82.88 471 ASP A C 1
ATOM 3850 O O . ASP A 1 471 ? -16.826 9.595 -2.127 1.00 82.88 471 ASP A O 1
ATOM 3854 N N . LEU A 1 472 ? -14.617 9.720 -2.421 1.00 80.50 472 LEU A N 1
ATOM 3855 C CA . LEU A 1 472 ? -14.483 10.899 -1.563 1.00 80.50 472 LEU A CA 1
ATOM 3856 C C . LEU A 1 472 ? -14.797 12.217 -2.306 1.00 80.50 472 LEU A C 1
ATOM 3858 O O . LEU A 1 472 ? -14.732 13.348 -1.839 1.00 80.50 472 LEU A O 1
ATOM 3862 N N . ASP A 1 473 ? -15.281 12.063 -3.501 1.00 71.88 473 ASP A N 1
ATOM 3863 C CA . ASP A 1 473 ? -15.707 13.117 -4.357 1.00 71.88 473 ASP A CA 1
ATOM 3864 C C . ASP A 1 473 ? -17.200 13.357 -4.072 1.00 71.88 473 ASP A C 1
ATOM 3866 O O . ASP A 1 473 ? -17.527 14.254 -3.286 1.00 71.88 473 ASP A O 1
ATOM 3870 N N . GLN A 1 474 ? -18.061 12.433 -4.495 1.00 75.88 474 GLN A N 1
ATOM 3871 C CA . GLN A 1 474 ? -19.512 12.299 -4.287 1.00 75.88 474 GLN A CA 1
ATOM 3872 C C . GLN A 1 474 ? -20.441 12.941 -5.340 1.00 75.88 474 GLN A C 1
ATOM 3874 O O . GLN A 1 474 ? -21.467 13.524 -4.971 1.00 75.88 474 GLN A O 1
ATOM 3879 N N . ASP A 1 475 ? -20.199 12.793 -6.646 1.00 74.38 475 ASP A N 1
ATOM 3880 C CA . ASP A 1 475 ? -21.331 12.743 -7.598 1.00 74.38 475 ASP A CA 1
ATOM 3881 C C . ASP A 1 475 ? -21.908 11.311 -7.849 1.00 74.38 475 ASP A C 1
ATOM 3883 O O . ASP A 1 475 ? -22.773 11.158 -8.711 1.00 74.38 475 ASP A O 1
ATOM 3887 N N . GLY A 1 476 ? -21.426 10.252 -7.155 1.00 69.81 476 GLY A N 1
ATOM 3888 C CA . GLY A 1 476 ? -21.613 8.803 -7.441 1.00 69.81 476 GLY A CA 1
ATOM 3889 C C . GLY A 1 476 ? -20.711 8.068 -8.490 1.00 69.81 476 GLY A C 1
ATOM 3890 O O . GLY A 1 476 ? -21.247 7.705 -9.538 1.00 69.81 476 GLY A O 1
ATOM 3891 N N . SER A 1 477 ? -19.423 7.769 -8.215 1.00 77.50 477 SER A N 1
ATOM 3892 C CA . SER A 1 477 ? -18.507 6.797 -8.910 1.00 77.50 477 SER A CA 1
ATOM 3893 C C . SER A 1 477 ? -17.544 6.164 -7.880 1.00 77.50 477 SER A C 1
ATOM 3895 O O . SER A 1 477 ? -18.007 5.964 -6.763 1.00 77.50 477 SER A O 1
ATOM 3897 N N . SER A 1 478 ? -16.311 5.703 -8.181 1.00 83.56 478 SER A N 1
ATOM 3898 C CA . SER A 1 478 ? -15.413 5.181 -7.117 1.00 83.56 478 SER A CA 1
ATOM 3899 C C . SER A 1 478 ? -13.920 5.036 -7.439 1.00 83.56 478 SER A C 1
ATOM 3901 O O . SER A 1 478 ? -13.492 5.115 -8.588 1.00 83.56 478 SER A O 1
ATOM 3903 N N . GLU A 1 479 ? -13.104 4.879 -6.374 1.00 88.25 479 GLU A N 1
ATOM 3904 C CA . GLU A 1 479 ? -11.801 5.555 -6.317 1.00 88.25 479 GLU A CA 1
ATOM 3905 C C . GLU A 1 479 ? -10.644 5.032 -5.331 1.00 88.25 479 GLU A C 1
ATOM 3907 O O . GLU A 1 479 ? -10.525 5.488 -4.201 1.00 88.25 479 GLU A O 1
ATOM 3912 N N . VAL A 1 480 ? -9.767 4.084 -5.789 1.00 84.94 480 VAL A N 1
ATOM 3913 C CA . VAL A 1 480 ? -8.515 3.333 -5.283 1.00 84.94 480 VAL A CA 1
ATOM 3914 C C . VAL A 1 480 ? -7.256 3.995 -4.588 1.00 84.94 480 VAL A C 1
ATOM 3916 O O . VAL A 1 480 ? -6.724 4.869 -5.244 1.00 84.94 480 VAL A O 1
ATOM 3919 N N . VAL A 1 481 ? -6.637 3.462 -3.464 1.00 83.56 481 VAL A N 1
ATOM 3920 C CA . VAL A 1 481 ? -5.653 4.015 -2.402 1.00 83.56 481 VAL A CA 1
ATOM 3921 C C . VAL A 1 481 ? -4.244 3.304 -2.128 1.00 83.56 481 VAL A C 1
ATOM 3923 O O . VAL A 1 481 ? -4.309 2.400 -1.324 1.00 83.56 481 VAL A O 1
ATOM 3926 N N . VAL A 1 482 ? -2.972 3.657 -2.536 1.00 76.06 482 VAL A N 1
ATOM 3927 C CA . VAL A 1 482 ? -1.711 2.849 -2.146 1.00 76.06 482 VAL A CA 1
ATOM 3928 C C . VAL A 1 482 ? -0.250 3.367 -1.679 1.00 76.06 482 VAL A C 1
ATOM 3930 O O . VAL A 1 482 ? -0.205 3.950 -0.616 1.00 76.06 482 VAL A O 1
ATOM 3933 N N . TYR A 1 483 ? 0.994 3.088 -2.214 1.00 74.25 483 TYR A N 1
ATOM 3934 C CA . TYR A 1 483 ? 2.337 3.202 -1.469 1.00 74.25 483 TYR A CA 1
ATOM 3935 C C . TYR A 1 483 ? 3.707 3.526 -2.182 1.00 74.25 483 TYR A C 1
ATOM 3937 O O . TYR A 1 483 ? 3.655 3.518 -3.392 1.00 74.25 483 TYR A O 1
ATOM 3945 N N . THR A 1 484 ? 4.908 3.781 -1.532 1.00 66.62 484 THR A N 1
ATOM 3946 C CA . THR A 1 484 ? 6.374 3.676 -2.046 1.00 66.62 484 THR A CA 1
ATOM 3947 C C . THR A 1 484 ? 7.618 3.799 -1.052 1.00 66.62 484 THR A C 1
ATOM 3949 O O . THR A 1 484 ? 7.482 3.314 0.065 1.00 66.62 484 THR A O 1
ATOM 3952 N N . PRO A 1 485 ? 8.822 4.472 -1.291 1.00 57.31 485 PRO A N 1
ATOM 3953 C CA . PRO A 1 485 ? 9.757 5.026 -0.249 1.00 57.31 485 PRO A CA 1
ATOM 3954 C C . PRO A 1 485 ? 10.205 6.491 -0.185 1.00 57.31 485 PRO A C 1
ATOM 3956 O O . PRO A 1 485 ? 10.394 7.055 0.888 1.00 57.31 485 PRO A O 1
ATOM 3959 N N . GLU A 1 486 ? 10.558 7.129 -1.279 1.00 59.75 486 GLU A N 1
ATOM 3960 C CA . GLU A 1 486 ? 11.210 8.431 -1.218 1.00 59.75 486 GLU A CA 1
ATOM 3961 C C . GLU A 1 486 ? 10.221 9.536 -1.547 1.00 59.75 486 GLU A C 1
ATOM 3963 O O . GLU A 1 486 ? 10.308 10.267 -2.539 1.00 59.75 486 GLU A O 1
ATOM 3968 N N . ASN A 1 487 ? 9.334 9.685 -0.569 1.00 68.19 487 ASN A N 1
ATOM 3969 C CA . ASN A 1 487 ? 8.874 10.993 -0.173 1.00 68.19 487 ASN A CA 1
ATOM 3970 C C . ASN A 1 487 ? 7.789 11.646 -1.041 1.00 68.19 487 ASN A C 1
ATOM 3972 O O . ASN A 1 487 ? 8.045 12.732 -1.527 1.00 68.19 487 ASN A O 1
ATOM 3976 N N . LYS A 1 488 ? 6.628 11.021 -1.283 1.00 70.38 488 LYS A N 1
ATOM 3977 C CA . LYS A 1 488 ? 5.467 11.474 -2.090 1.00 70.38 488 LYS A CA 1
ATOM 3978 C C . LYS A 1 488 ? 4.286 10.451 -2.006 1.00 70.38 488 LYS A C 1
ATOM 3980 O O . LYS A 1 488 ? 4.405 9.524 -1.221 1.00 70.38 488 LYS A O 1
ATOM 3985 N N . ILE A 1 489 ? 3.212 10.607 -2.803 1.00 78.25 489 ILE A N 1
ATOM 3986 C CA . ILE A 1 489 ? 1.868 9.960 -2.763 1.00 78.25 489 ILE A CA 1
ATOM 3987 C C . ILE A 1 489 ? 1.156 9.837 -4.131 1.00 78.25 489 ILE A C 1
ATOM 3989 O O . ILE A 1 489 ? 1.664 10.376 -5.090 1.00 78.25 489 ILE A O 1
ATOM 3993 N N . TYR A 1 490 ? 0.031 9.143 -4.303 1.00 77.50 490 TYR A N 1
ATOM 3994 C CA . TYR A 1 490 ? -0.685 9.058 -5.584 1.00 77.50 490 TYR A CA 1
ATOM 3995 C C . TYR A 1 490 ? -2.185 8.857 -5.416 1.00 77.50 490 TYR A C 1
ATOM 3997 O O . TYR A 1 490 ? -2.495 8.298 -4.389 1.00 77.50 490 TYR A O 1
ATOM 4005 N N . ILE A 1 491 ? -3.048 9.175 -6.408 1.00 86.19 491 ILE A N 1
ATOM 4006 C CA . ILE A 1 491 ? -4.534 8.991 -6.475 1.00 86.19 491 ILE A CA 1
ATOM 4007 C C . ILE A 1 491 ? -5.032 9.046 -7.949 1.00 86.19 491 ILE A C 1
ATOM 4009 O O . ILE A 1 491 ? -4.434 9.777 -8.726 1.00 86.19 491 ILE A O 1
ATOM 4013 N N . LEU A 1 492 ? -5.951 8.168 -8.412 1.00 84.94 492 LEU A N 1
ATOM 4014 C CA . LEU A 1 492 ? -6.287 7.985 -9.859 1.00 84.94 492 LEU A CA 1
ATOM 4015 C C . LEU A 1 492 ? -7.642 7.279 -10.383 1.00 84.94 492 LEU A C 1
ATOM 4017 O O . LEU A 1 492 ? -7.769 6.069 -10.271 1.00 84.94 492 LEU A O 1
ATOM 4021 N N . ASN A 1 493 ? -8.634 7.958 -11.022 1.00 84.81 493 ASN A N 1
ATOM 4022 C CA . ASN A 1 493 ? -10.043 7.476 -11.307 1.00 84.81 493 ASN A CA 1
ATOM 4023 C C . ASN A 1 493 ? -10.226 5.972 -11.543 1.00 84.81 493 ASN A C 1
ATOM 4025 O O . ASN A 1 493 ? -9.712 5.450 -12.540 1.00 84.81 493 ASN A O 1
ATOM 4029 N N . ALA A 1 494 ? -11.052 5.310 -10.723 1.00 81.50 494 ALA A N 1
ATOM 4030 C CA . ALA A 1 494 ? -11.195 3.860 -10.796 1.00 81.50 494 ALA A CA 1
ATOM 4031 C C . ALA A 1 494 ? -12.204 3.344 -11.835 1.00 81.50 494 ALA A C 1
ATOM 4033 O O . ALA A 1 494 ? -12.349 2.129 -11.902 1.00 81.50 494 ALA A O 1
ATOM 4034 N N . GLN A 1 495 ? -12.839 4.191 -12.666 1.00 81.50 495 GLN A N 1
ATOM 4035 C CA . GLN A 1 495 ? -13.847 3.757 -13.664 1.00 81.50 495 GLN A CA 1
ATOM 4036 C C . GLN A 1 495 ? -13.498 3.993 -15.157 1.00 81.50 495 GLN A C 1
ATOM 4038 O O . GLN A 1 495 ? -14.125 3.433 -16.053 1.00 81.50 495 GLN A O 1
ATOM 4043 N N . THR A 1 496 ? -12.492 4.798 -15.489 1.00 78.19 496 THR A N 1
ATOM 4044 C CA . THR A 1 496 ? -11.905 4.842 -16.858 1.00 78.19 496 THR A CA 1
ATOM 4045 C C . THR A 1 496 ? -10.398 4.680 -16.864 1.00 78.19 496 THR A C 1
ATOM 4047 O O . THR A 1 496 ? -9.758 4.589 -17.919 1.00 78.19 496 THR A O 1
ATOM 4050 N N . GLY A 1 497 ? -9.841 4.739 -15.666 1.00 75.31 497 GLY A N 1
ATOM 4051 C CA . GLY A 1 497 ? -8.444 4.880 -15.446 1.00 75.31 497 GLY A CA 1
ATOM 4052 C C . GLY A 1 497 ? -7.955 6.306 -15.638 1.00 75.31 497 GLY A C 1
ATOM 4053 O O . GLY A 1 497 ? -7.258 6.575 -16.615 1.00 75.31 497 GLY A O 1
ATOM 4054 N N . ALA A 1 498 ? -8.267 7.216 -14.710 1.00 80.00 498 ALA A N 1
ATOM 4055 C CA . ALA A 1 498 ? -7.886 8.639 -14.786 1.00 80.00 498 ALA A CA 1
ATOM 4056 C C . ALA A 1 498 ? -7.340 9.333 -13.492 1.00 80.00 498 ALA A C 1
ATOM 4058 O O . ALA A 1 498 ? -8.064 10.036 -12.807 1.00 80.00 498 ALA A O 1
ATOM 4059 N N . LYS A 1 499 ? -6.029 9.197 -13.201 1.00 81.88 499 LYS A N 1
ATOM 4060 C CA . LYS A 1 499 ? -5.161 10.037 -12.329 1.00 81.88 499 LYS A CA 1
ATOM 4061 C C . LYS A 1 499 ? -5.652 11.485 -12.166 1.00 81.88 499 LYS A C 1
ATOM 4063 O O . LYS A 1 499 ? -5.865 12.084 -13.201 1.00 81.88 499 LYS A O 1
ATOM 4068 N N . ILE A 1 500 ? -5.782 12.074 -10.963 1.00 82.44 500 ILE A N 1
ATOM 4069 C CA . ILE A 1 500 ? -6.190 13.492 -10.804 1.00 82.44 500 ILE A CA 1
ATOM 4070 C C . ILE A 1 500 ? -5.298 14.492 -10.057 1.00 82.44 500 ILE A C 1
ATOM 4072 O O . ILE A 1 500 ? -5.515 15.627 -10.365 1.00 82.44 500 ILE A O 1
ATOM 4076 N N . ASN A 1 501 ? -4.182 14.275 -9.339 1.00 77.62 501 ASN A N 1
ATOM 4077 C CA . ASN A 1 501 ? -3.299 15.388 -8.859 1.00 77.62 501 ASN A CA 1
ATOM 4078 C C . ASN A 1 501 ? -1.707 15.322 -8.902 1.00 77.62 501 ASN A C 1
ATOM 4080 O O . ASN A 1 501 ? -1.173 15.284 -9.984 1.00 77.62 501 ASN A O 1
ATOM 4084 N N . GLU A 1 502 ? -0.897 15.498 -7.823 1.00 77.25 502 GLU A N 1
ATOM 4085 C CA . GLU A 1 502 ? 0.623 15.513 -7.699 1.00 77.25 502 GLU A CA 1
ATOM 4086 C C . GLU A 1 502 ? 1.315 16.670 -6.916 1.00 77.25 502 GLU A C 1
ATOM 4088 O O . GLU A 1 502 ? 1.192 17.831 -7.272 1.00 77.25 502 GLU A O 1
ATOM 4093 N N . PHE A 1 503 ? 2.209 16.321 -5.966 1.00 70.94 503 PHE A N 1
ATOM 4094 C CA . PHE A 1 503 ? 2.630 17.047 -4.751 1.00 70.94 503 PHE A CA 1
ATOM 4095 C C . PHE A 1 503 ? 4.228 17.099 -4.534 1.00 70.94 503 PHE A C 1
ATOM 4097 O O . PHE A 1 503 ? 4.911 17.208 -5.553 1.00 70.94 503 PHE A O 1
ATOM 4104 N N . SER A 1 504 ? 4.921 17.003 -3.343 1.00 71.88 504 SER A N 1
ATOM 4105 C CA . SER A 1 504 ? 6.341 16.423 -3.082 1.00 71.88 504 SER A CA 1
ATOM 4106 C C . SER A 1 504 ? 6.588 15.881 -1.574 1.00 71.88 504 SER A C 1
ATOM 4108 O O . SER A 1 504 ? 5.685 16.083 -0.830 1.00 71.88 504 SER A O 1
ATOM 4110 N N . THR A 1 505 ? 7.624 15.205 -0.979 1.00 67.25 505 THR A N 1
ATOM 4111 C CA . THR A 1 505 ? 7.820 14.968 0.546 1.00 67.25 505 THR A CA 1
ATOM 4112 C C . THR A 1 505 ? 9.214 15.114 1.294 1.00 67.25 505 THR A C 1
ATOM 4114 O O . THR A 1 505 ? 10.270 15.148 0.666 1.00 67.25 505 THR A O 1
ATOM 4117 N N . THR A 1 506 ? 9.262 15.259 2.650 1.00 55.91 506 THR A N 1
ATOM 4118 C CA . THR A 1 506 ? 10.492 15.575 3.467 1.00 55.91 506 THR A CA 1
ATOM 4119 C C . THR A 1 506 ? 11.358 14.396 4.007 1.00 55.91 506 THR A C 1
ATOM 4121 O O . THR A 1 506 ? 12.478 14.218 3.533 1.00 55.91 506 THR A O 1
ATOM 4124 N N . LYS A 1 507 ? 10.897 13.591 4.993 1.00 67.12 507 LYS A N 1
ATOM 4125 C CA . LYS A 1 507 ? 11.380 12.196 5.196 1.00 67.12 507 LYS A CA 1
ATOM 4126 C C . LYS A 1 507 ? 10.470 11.301 4.340 1.00 67.12 507 LYS A C 1
ATOM 4128 O O . LYS A 1 507 ? 9.571 11.813 3.684 1.00 67.12 507 LYS A O 1
ATOM 4133 N N . SER A 1 508 ? 10.670 9.983 4.453 1.00 64.62 508 SER A N 1
ATOM 4134 C CA . SER A 1 508 ? 9.688 8.881 4.289 1.00 64.62 508 SER A CA 1
ATOM 4135 C C . SER A 1 508 ? 8.223 9.270 4.615 1.00 64.62 508 SER A C 1
ATOM 4137 O O . SER A 1 508 ? 8.085 10.300 5.246 1.00 64.62 508 SER A O 1
ATOM 4139 N N . VAL A 1 509 ? 7.191 8.430 4.306 1.00 69.56 509 VAL A N 1
ATOM 4140 C CA . VAL A 1 509 ? 5.710 8.650 3.999 1.00 69.56 509 VAL A CA 1
ATOM 4141 C C . VAL A 1 509 ? 4.587 7.702 4.599 1.00 69.56 509 VAL A C 1
ATOM 4143 O O . VAL A 1 509 ? 3.610 7.606 3.917 1.00 69.56 509 VAL A O 1
ATOM 4146 N N . GLN A 1 510 ? 4.663 7.018 5.782 1.00 65.06 510 GLN A N 1
ATOM 4147 C CA . GLN A 1 510 ? 4.013 5.763 6.458 1.00 65.06 510 GLN A CA 1
ATOM 4148 C C . GLN A 1 510 ? 2.630 4.868 6.461 1.00 65.06 510 GLN A C 1
ATOM 4150 O O . GLN A 1 510 ? 2.757 3.892 7.200 1.00 65.06 510 GLN A O 1
ATOM 4155 N N . SER A 1 511 ? 1.442 4.963 5.753 1.00 67.69 511 SER A N 1
ATOM 4156 C CA . SER A 1 511 ? 0.211 4.045 5.525 1.00 67.69 511 SER A CA 1
ATOM 4157 C C . SER A 1 511 ? -1.214 4.732 5.386 1.00 67.69 511 SER A C 1
ATOM 4159 O O . SER A 1 511 ? -1.114 5.941 5.255 1.00 67.69 511 SER A O 1
ATOM 4161 N N . LEU A 1 512 ? -2.427 4.047 5.295 1.00 75.25 512 LEU A N 1
ATOM 4162 C CA . LEU A 1 512 ? -3.758 4.432 4.617 1.00 75.25 512 LEU A CA 1
ATOM 4163 C C . LEU A 1 512 ? -5.233 4.023 5.167 1.00 75.25 512 LEU A C 1
ATOM 4165 O O . LEU A 1 512 ? -5.298 2.877 5.595 1.00 75.25 512 LEU A O 1
ATOM 4169 N N . ILE A 1 513 ? -6.372 4.844 5.068 1.00 75.44 513 ILE A N 1
ATOM 4170 C CA . ILE A 1 513 ? -7.930 4.654 5.077 1.00 75.44 513 ILE A CA 1
ATOM 4171 C C . ILE A 1 513 ? -8.947 5.843 4.642 1.00 75.44 513 ILE A C 1
ATOM 4173 O O . ILE A 1 513 ? -8.661 6.378 3.591 1.00 75.44 513 ILE A O 1
ATOM 4177 N N . LEU A 1 514 ? -10.130 6.225 5.253 1.00 80.12 514 LEU A N 1
ATOM 4178 C CA . LEU A 1 514 ? -11.321 7.036 4.711 1.00 80.12 514 LEU A CA 1
ATOM 4179 C C . LEU A 1 514 ? -12.246 8.026 5.642 1.00 80.12 514 LEU A C 1
ATOM 4181 O O . LEU A 1 514 ? -13.375 7.623 5.912 1.00 80.12 514 LEU A O 1
ATOM 4185 N N . PHE A 1 515 ? -11.911 9.265 6.178 1.00 72.06 515 PHE A N 1
ATOM 4186 C CA . PHE A 1 515 ? -12.598 10.117 7.263 1.00 72.06 515 PHE A CA 1
ATOM 4187 C C . PHE A 1 515 ? -13.035 11.584 7.036 1.00 72.06 515 PHE A C 1
ATOM 4189 O O . PHE A 1 515 ? -12.238 12.365 6.570 1.00 72.06 515 PHE A O 1
ATOM 4196 N N . ASP A 1 516 ? -14.139 12.006 7.673 1.00 70.88 516 ASP A N 1
ATOM 4197 C CA . ASP A 1 516 ? -15.091 13.140 7.506 1.00 70.88 516 ASP A CA 1
ATOM 4198 C C . ASP A 1 516 ? -14.832 14.430 8.405 1.00 70.88 516 ASP A C 1
ATOM 4200 O O . ASP A 1 516 ? -15.289 14.274 9.495 1.00 70.88 516 ASP A O 1
ATOM 4204 N N . ALA A 1 517 ? -14.197 15.637 8.201 1.00 63.31 517 ALA A N 1
ATOM 4205 C CA . ALA A 1 517 ? -14.087 16.712 9.294 1.00 63.31 517 ALA A CA 1
ATOM 4206 C C . ALA A 1 517 ? -14.712 18.113 9.240 1.00 63.31 517 ALA A C 1
ATOM 4208 O O . ALA A 1 517 ? -14.523 18.881 10.199 1.00 63.31 517 ALA A O 1
ATOM 4209 N N . ASN A 1 518 ? -15.409 18.543 8.209 1.00 61.16 518 ASN A N 1
ATOM 4210 C CA . ASN A 1 518 ? -16.068 19.853 8.339 1.00 61.16 518 ASN A CA 1
ATOM 4211 C C . ASN A 1 518 ? -17.299 20.062 7.465 1.00 61.16 518 ASN A C 1
ATOM 4213 O O . ASN A 1 518 ? -17.736 21.199 7.262 1.00 61.16 518 ASN A O 1
ATOM 4217 N N . HIS A 1 519 ? -17.728 18.942 6.912 1.00 67.12 519 HIS A N 1
ATOM 4218 C CA . HIS A 1 519 ? -18.955 18.533 6.248 1.00 67.12 519 HIS A CA 1
ATOM 4219 C C . HIS A 1 519 ? -19.754 19.474 5.297 1.00 67.12 519 HIS A C 1
ATOM 4221 O O . HIS A 1 519 ? -20.067 20.622 5.598 1.00 67.12 519 HIS A O 1
ATOM 4227 N N . ASP A 1 520 ? -20.014 18.942 4.093 1.00 65.31 520 ASP A N 1
ATOM 4228 C CA . ASP A 1 520 ? -20.573 19.469 2.826 1.00 65.31 520 ASP A CA 1
ATOM 4229 C C . ASP A 1 520 ? -20.537 18.461 1.626 1.00 65.31 520 ASP A C 1
ATOM 4231 O O . ASP A 1 520 ? -21.007 18.821 0.551 1.00 65.31 520 ASP A O 1
ATOM 4235 N N . GLY A 1 521 ? -20.037 17.222 1.778 1.00 66.69 521 GLY A N 1
ATOM 4236 C CA . GLY A 1 521 ? -19.949 16.143 0.765 1.00 66.69 521 GLY A CA 1
ATOM 4237 C C . GLY A 1 521 ? -18.524 15.725 0.321 1.00 66.69 521 GLY A C 1
ATOM 4238 O O . GLY A 1 521 ? -18.179 14.554 0.327 1.00 66.69 521 GLY A O 1
ATOM 4239 N N . GLN A 1 522 ? -17.641 16.685 0.082 1.00 71.50 522 GLN A N 1
ATOM 4240 C CA . GLN A 1 522 ? -16.289 16.507 -0.481 1.00 71.50 522 GLN A CA 1
ATOM 4241 C C . GLN A 1 522 ? -15.155 16.272 0.531 1.00 71.50 522 GLN A C 1
ATOM 4243 O O . GLN A 1 522 ? -15.089 16.906 1.576 1.00 71.50 522 GLN A O 1
ATOM 4248 N N . MET A 1 523 ? -14.180 15.436 0.229 1.00 78.56 523 MET A N 1
ATOM 4249 C CA . MET A 1 523 ? -13.456 14.700 1.279 1.00 78.56 523 MET A CA 1
ATOM 4250 C C . MET A 1 523 ? -11.906 14.995 1.251 1.00 78.56 523 MET A C 1
ATOM 4252 O O . MET A 1 523 ? -11.577 15.989 0.622 1.00 78.56 523 MET A O 1
ATOM 4256 N N . GLU A 1 524 ? -10.974 14.290 1.952 1.00 78.25 524 GLU A N 1
ATOM 4257 C CA . GLU A 1 524 ? -9.500 14.537 2.164 1.00 78.25 524 GLU A CA 1
ATOM 4258 C C . GLU A 1 524 ? -8.780 13.336 2.919 1.00 78.25 524 GLU A C 1
ATOM 4260 O O . GLU A 1 524 ? -9.188 12.211 2.658 1.00 78.25 524 GLU A O 1
ATOM 4265 N N . ILE A 1 525 ? -7.608 13.483 3.634 1.00 81.25 525 ILE A N 1
ATOM 4266 C CA . ILE A 1 525 ? -6.422 12.553 3.502 1.00 81.25 525 ILE A CA 1
ATOM 4267 C C . ILE A 1 525 ? -5.386 12.090 4.688 1.00 81.25 525 ILE A C 1
ATOM 4269 O O . ILE A 1 525 ? -4.926 10.971 4.673 1.00 81.25 525 ILE A O 1
ATOM 4273 N N . LEU A 1 526 ? -4.873 12.789 5.733 1.00 79.19 526 LEU A N 1
ATOM 4274 C CA . LEU A 1 526 ? -3.982 12.356 6.918 1.00 79.19 526 LEU A CA 1
ATOM 4275 C C . LEU A 1 526 ? -2.391 12.068 7.051 1.00 79.19 526 LEU A C 1
ATOM 4277 O O . LEU A 1 526 ? -2.112 11.008 7.553 1.00 79.19 526 LEU A O 1
ATOM 4281 N N . PHE A 1 527 ? -1.289 12.899 6.891 1.00 76.94 527 PHE A N 1
ATOM 4282 C CA . PHE A 1 527 ? 0.211 12.524 7.115 1.00 76.94 527 PHE A CA 1
ATOM 4283 C C . PHE A 1 527 ? 1.274 12.765 8.271 1.00 76.94 527 PHE A C 1
ATOM 4285 O O . PHE A 1 527 ? 1.440 13.857 8.777 1.00 76.94 527 PHE A O 1
ATOM 4292 N N . LEU A 1 528 ? 2.138 11.727 8.525 1.00 73.38 528 LEU A N 1
ATOM 4293 C CA . LEU A 1 528 ? 3.395 11.601 9.363 1.00 73.38 528 LEU A CA 1
ATOM 4294 C C . LEU A 1 528 ? 4.526 12.579 8.947 1.00 73.38 528 LEU A C 1
ATOM 4296 O O . LEU A 1 528 ? 4.254 13.454 8.149 1.00 73.38 528 LEU A O 1
ATOM 4300 N N . ALA A 1 529 ? 5.771 12.479 9.475 1.00 73.19 529 ALA A N 1
ATOM 4301 C CA . ALA A 1 529 ? 7.035 13.199 9.143 1.00 73.19 529 ALA A CA 1
ATOM 4302 C C . ALA A 1 529 ? 7.727 14.081 10.242 1.00 73.19 529 ALA A C 1
ATOM 4304 O O . ALA A 1 529 ? 7.246 15.111 10.690 1.00 73.19 529 ALA A O 1
ATOM 4305 N N . GLY A 1 530 ? 8.917 13.680 10.715 1.00 71.38 530 GLY A N 1
ATOM 4306 C CA . GLY A 1 530 ? 9.578 14.258 11.879 1.00 71.38 530 GLY A CA 1
ATOM 4307 C C . GLY A 1 530 ? 8.670 14.146 13.095 1.00 71.38 530 GLY A C 1
ATOM 4308 O O . GLY A 1 530 ? 8.297 13.052 13.495 1.00 71.38 530 GLY A O 1
ATOM 4309 N N . ASN A 1 531 ? 8.301 15.288 13.641 1.00 69.12 531 ASN A N 1
ATOM 4310 C CA . ASN A 1 531 ? 7.361 15.452 14.739 1.00 69.12 531 ASN A CA 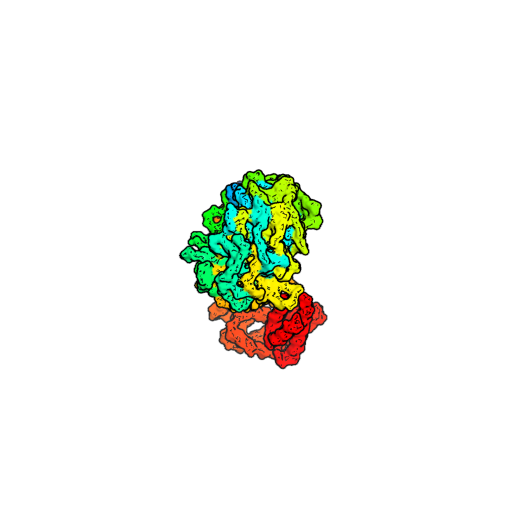1
ATOM 4311 C C . ASN A 1 531 ? 6.078 16.172 14.245 1.00 69.12 531 ASN A C 1
ATOM 4313 O O . ASN A 1 531 ? 5.358 16.745 15.062 1.00 69.12 531 ASN A O 1
ATOM 4317 N N . GLN A 1 532 ? 5.847 16.158 12.917 1.00 71.88 532 GLN A N 1
ATOM 4318 C CA . GLN A 1 532 ? 4.863 16.941 12.169 1.00 71.88 532 GLN A CA 1
ATOM 4319 C C . GLN A 1 532 ? 3.927 16.209 11.200 1.00 71.88 532 GLN A C 1
ATOM 4321 O O . GLN A 1 532 ? 4.011 15.020 10.916 1.00 71.88 532 GLN A O 1
ATOM 4326 N N . VAL A 1 533 ? 3.042 17.049 10.693 1.00 76.62 533 VAL A N 1
ATOM 4327 C CA . VAL A 1 533 ? 1.654 16.906 10.344 1.00 76.62 533 VAL A CA 1
ATOM 4328 C C . VAL A 1 533 ? 1.287 18.095 9.449 1.00 76.62 533 VAL A C 1
ATOM 4330 O O . VAL A 1 533 ? 1.941 19.125 9.539 1.00 76.62 533 VAL A O 1
ATOM 4333 N N . PHE A 1 534 ? 0.249 18.025 8.611 1.00 75.62 534 PHE A N 1
ATOM 4334 C CA . PHE A 1 534 ? 0.077 18.845 7.401 1.00 75.62 534 PHE A CA 1
ATOM 4335 C C . PHE A 1 534 ? -1.388 19.135 7.004 1.00 75.62 534 PHE A C 1
ATOM 4337 O O . PHE A 1 534 ? -2.216 18.959 7.842 1.00 75.62 534 PHE A O 1
ATOM 4344 N N . CYS A 1 535 ? -1.825 19.611 5.828 1.00 78.00 535 CYS A N 1
ATOM 4345 C CA . CYS A 1 535 ? -3.288 19.691 5.529 1.00 78.00 535 CYS A CA 1
ATOM 4346 C C . CYS A 1 535 ? -3.550 19.718 4.031 1.00 78.00 535 CYS A C 1
ATOM 4348 O O . CYS A 1 535 ? -2.929 20.571 3.387 1.00 78.00 535 CYS A O 1
ATOM 4350 N N . ILE A 1 536 ? -4.372 18.791 3.488 1.00 73.25 536 ILE A N 1
ATOM 4351 C CA . ILE A 1 536 ? -4.387 18.496 2.043 1.00 73.25 536 ILE A CA 1
ATOM 4352 C C . ILE A 1 536 ? -5.716 18.016 1.395 1.00 73.25 536 ILE A C 1
ATOM 4354 O O . ILE A 1 536 ? -6.283 17.010 1.812 1.00 73.25 536 ILE A O 1
ATOM 4358 N N . ARG A 1 537 ? -6.059 18.683 0.271 1.00 77.50 537 ARG A N 1
ATOM 4359 C CA . ARG A 1 537 ? -7.101 18.395 -0.744 1.00 77.50 537 ARG A CA 1
ATOM 4360 C C . ARG A 1 537 ? -6.520 18.465 -2.180 1.00 77.50 537 ARG A C 1
ATOM 4362 O O . ARG A 1 537 ? -5.341 18.757 -2.381 1.00 77.50 537 ARG A O 1
ATOM 4369 N N . HIS A 1 538 ? -7.448 18.300 -3.106 1.00 70.19 538 HIS A N 1
ATOM 4370 C CA . HIS A 1 538 ? -7.525 17.783 -4.477 1.00 70.19 538 HIS A CA 1
ATOM 4371 C C . HIS A 1 538 ? -7.174 18.643 -5.700 1.00 70.19 538 HIS A C 1
ATOM 4373 O O . HIS A 1 538 ? -5.997 18.892 -5.918 1.00 70.19 538 HIS A O 1
ATOM 4379 N N . LEU A 1 539 ? -8.174 19.123 -6.472 1.00 66.06 539 LEU A N 1
ATOM 4380 C CA . LEU A 1 539 ? -8.184 20.361 -7.361 1.00 66.06 539 LEU A CA 1
ATOM 4381 C C . LEU A 1 539 ? -7.785 21.339 -6.179 1.00 66.06 539 LEU A C 1
ATOM 4383 O O . LEU A 1 539 ? -8.339 21.471 -5.092 1.00 66.06 539 LEU A O 1
ATOM 4387 N N . SER A 1 540 ? -6.657 21.954 -6.329 1.00 52.75 540 SER A N 1
ATOM 4388 C CA . SER A 1 540 ? -5.539 21.681 -5.457 1.00 52.75 540 SER A CA 1
ATOM 4389 C C . SER A 1 540 ? -5.344 22.771 -4.441 1.00 52.75 540 SER A C 1
ATOM 4391 O O . SER A 1 540 ? -4.219 23.008 -3.987 1.00 52.75 540 SER A O 1
ATOM 4393 N N . GLU A 1 541 ? -6.509 23.326 -4.041 1.00 46.91 541 GLU A N 1
ATOM 4394 C CA . GLU A 1 541 ? -6.962 24.725 -3.839 1.00 46.91 541 GLU A CA 1
ATOM 4395 C C . GLU A 1 541 ? -6.226 25.510 -2.743 1.00 46.91 541 GLU A C 1
ATOM 4397 O O . GLU A 1 541 ? -6.699 26.463 -2.104 1.00 46.91 541 GLU A O 1
ATOM 4402 N N . HIS A 1 542 ? -5.005 25.052 -2.512 1.00 44.41 542 HIS A N 1
ATOM 4403 C CA . HIS A 1 542 ? -4.012 25.313 -1.503 1.00 44.41 542 HIS A CA 1
ATOM 4404 C C . HIS A 1 542 ? -4.607 25.799 -0.206 1.00 44.41 542 HIS A C 1
ATOM 4406 O O . HIS A 1 542 ? -4.112 26.771 0.375 1.00 44.41 542 HIS A O 1
ATOM 4412 N N . ARG A 1 543 ? -5.738 25.238 0.223 1.00 51.66 543 ARG A N 1
ATOM 4413 C CA . ARG A 1 543 ? -6.457 25.772 1.365 1.00 51.66 543 ARG A CA 1
ATOM 4414 C C . ARG A 1 543 ? -5.862 25.153 2.625 1.00 51.66 543 ARG A C 1
ATOM 4416 O O . ARG A 1 543 ? -6.615 24.575 3.402 1.00 51.66 543 ARG A O 1
ATOM 4423 N N . ILE A 1 544 ? -4.533 25.460 2.829 1.00 58.56 544 ILE A N 1
ATOM 4424 C CA . ILE A 1 544 ? -2.316 24.806 4.549 1.00 58.56 544 ILE A CA 1
ATOM 4425 C C . ILE A 1 544 ? -2.233 24.930 6.183 1.00 58.56 544 ILE A C 1
ATOM 4427 O O . ILE A 1 544 ? -2.385 25.995 6.799 1.00 58.56 544 ILE A O 1
ATOM 4431 N N . ARG A 1 545 ? -1.882 23.845 6.930 1.00 67.12 545 ARG A N 1
ATOM 4432 C CA . ARG A 1 545 ? -1.972 23.790 8.420 1.00 67.12 545 ARG A CA 1
ATOM 4433 C C . ARG A 1 545 ? -0.954 22.863 9.145 1.00 67.12 545 ARG A C 1
ATOM 4435 O O . ARG A 1 545 ? -0.786 21.752 8.683 1.00 67.12 545 ARG A O 1
ATOM 4442 N N . ILE A 1 546 ? -0.356 23.267 10.289 1.00 68.75 546 ILE A N 1
ATOM 4443 C CA . ILE A 1 546 ? 0.581 22.460 11.142 1.00 68.75 546 ILE A CA 1
ATOM 4444 C C . ILE A 1 546 ? 0.449 22.693 12.643 1.00 68.75 546 ILE A C 1
ATOM 4446 O O . ILE A 1 546 ? 0.374 23.845 13.064 1.00 68.75 546 ILE A O 1
ATOM 4450 N N . PHE A 1 547 ? 0.658 21.666 13.468 1.00 70.75 547 PHE A N 1
ATOM 4451 C CA . PHE A 1 547 ? 1.212 21.860 14.824 1.00 70.75 547 PHE A CA 1
ATOM 4452 C C . PHE A 1 547 ? 2.379 20.898 15.077 1.00 70.75 547 PHE A C 1
ATOM 4454 O O . PHE A 1 547 ? 2.567 19.931 14.357 1.00 70.75 547 PHE A O 1
ATOM 4461 N N . GLU A 1 548 ? 3.182 21.166 16.091 1.00 69.44 548 GLU A N 1
ATOM 4462 C CA . GLU A 1 548 ? 4.430 20.461 16.367 1.00 69.44 548 GLU A CA 1
ATOM 4463 C C . GLU A 1 548 ? 4.491 20.085 17.855 1.00 69.44 548 GLU A C 1
ATOM 4465 O O . GLU A 1 548 ? 4.124 20.894 18.714 1.00 69.44 548 GLU A O 1
ATOM 4470 N N . LYS A 1 549 ? 4.966 18.875 18.189 1.00 70.50 549 LYS A N 1
ATOM 4471 C CA . LYS A 1 549 ? 5.251 18.512 19.589 1.00 70.50 549 LYS A CA 1
ATOM 4472 C C . LYS A 1 549 ? 6.580 17.829 19.785 1.00 70.50 549 LYS A C 1
ATOM 4474 O O . LYS A 1 549 ? 7.324 17.486 18.871 1.00 70.50 549 LYS A O 1
ATOM 4479 N N . ASN A 1 550 ? 6.911 17.761 21.061 1.00 68.44 550 ASN A N 1
ATOM 4480 C CA . ASN A 1 550 ? 8.268 17.791 21.541 1.00 68.44 550 ASN A CA 1
ATOM 4481 C C . ASN A 1 550 ? 8.364 17.008 22.841 1.00 68.44 550 ASN A C 1
ATOM 4483 O O . ASN A 1 550 ? 7.450 17.142 23.648 1.00 68.44 550 ASN A O 1
ATOM 4487 N N . ASN A 1 551 ? 9.434 16.214 22.976 1.00 69.81 551 ASN A N 1
ATOM 4488 C CA . ASN A 1 551 ? 9.386 14.948 23.721 1.00 69.81 551 ASN A CA 1
ATOM 4489 C C . ASN A 1 551 ? 8.031 14.083 23.265 1.00 69.81 551 ASN A C 1
ATOM 4491 O O . ASN A 1 551 ? 7.377 14.570 24.241 1.00 69.81 551 ASN A O 1
ATOM 4495 N N . LEU A 1 552 ? 7.502 12.571 21.530 1.00 69.44 552 LEU A N 1
ATOM 4496 C CA . LEU A 1 552 ? 6.442 12.024 20.523 1.00 69.44 552 LEU A CA 1
ATOM 4497 C C . LEU A 1 552 ? 6.835 10.605 19.761 1.00 69.44 552 LEU A C 1
ATOM 4499 O O . LEU A 1 552 ? 7.870 10.053 20.145 1.00 69.44 552 LEU A O 1
ATOM 4503 N N . SER A 1 553 ? 6.135 9.981 18.714 1.00 62.00 553 SER A N 1
ATOM 4504 C CA . SER A 1 553 ? 6.489 8.728 17.847 1.00 62.00 553 SER A CA 1
ATOM 4505 C C . SER A 1 553 ? 5.988 8.454 16.404 1.00 62.00 553 SER A C 1
ATOM 4507 O O . SER A 1 553 ? 4.805 8.616 16.136 1.00 62.00 553 SER A O 1
ATOM 4509 N N . ASN A 1 554 ? 6.823 7.726 15.613 1.00 53.88 554 ASN A N 1
ATOM 4510 C CA . ASN A 1 554 ? 6.636 7.066 14.291 1.00 53.88 554 ASN A CA 1
ATOM 4511 C C . ASN A 1 554 ? 5.367 6.224 14.077 1.00 53.88 554 ASN A C 1
ATOM 4513 O O . ASN A 1 554 ? 5.249 5.585 13.038 1.00 53.88 554 ASN A O 1
ATOM 4517 N N . ALA A 1 555 ? 4.439 6.158 15.006 1.00 54.56 555 ALA A N 1
ATOM 4518 C CA . ALA A 1 555 ? 3.232 5.377 14.864 1.00 54.56 555 ALA A CA 1
ATOM 4519 C C . ALA A 1 555 ? 1.975 6.185 14.617 1.00 54.56 555 ALA A C 1
ATOM 4521 O O . ALA A 1 555 ? 1.009 5.657 14.088 1.00 54.56 555 ALA A O 1
ATOM 4522 N N . ALA A 1 556 ? 1.950 7.403 15.140 1.00 57.62 556 ALA A N 1
ATOM 4523 C CA . ALA A 1 556 ? 1.314 7.526 16.442 1.00 57.62 556 ALA A CA 1
ATOM 4524 C C . ALA A 1 556 ? -0.215 7.571 16.483 1.00 57.62 556 ALA A C 1
ATOM 4526 O O . ALA A 1 556 ? -0.765 7.994 17.494 1.00 57.62 556 ALA A O 1
ATOM 4527 N N . LEU A 1 557 ? -0.878 7.106 15.428 1.00 69.00 557 LEU A N 1
ATOM 4528 C CA . LEU A 1 557 ? -1.923 7.829 14.810 1.00 69.00 557 LEU A CA 1
ATOM 4529 C C . LEU A 1 557 ? -3.179 7.181 14.316 1.00 69.00 557 LEU A C 1
ATOM 4531 O O . LEU A 1 557 ? -3.103 6.087 13.815 1.00 69.00 557 LEU A O 1
ATOM 4535 N N . ALA A 1 558 ? -4.265 7.949 14.401 1.00 74.69 558 ALA A N 1
ATOM 4536 C CA . ALA A 1 558 ? -5.604 7.471 14.671 1.00 74.69 558 ALA A CA 1
ATOM 4537 C C . ALA A 1 558 ? -6.603 8.648 14.675 1.00 74.69 558 ALA A C 1
ATOM 4539 O O . ALA A 1 558 ? -6.256 9.677 15.266 1.00 74.69 558 ALA A O 1
ATOM 4540 N N . LEU A 1 559 ? -7.835 8.454 14.178 1.00 79.12 559 LEU A N 1
ATOM 4541 C CA . LEU A 1 559 ? -9.121 9.158 14.652 1.00 79.12 559 LEU A CA 1
ATOM 4542 C C . LEU A 1 559 ? -10.931 8.203 16.922 1.00 79.12 559 LEU A C 1
ATOM 4544 O O . LEU A 1 559 ? -11.420 7.115 17.024 1.00 79.12 559 LEU A O 1
ATOM 4548 N N . ALA A 1 560 ? -11.500 8.889 18.053 1.00 78.06 560 ALA A N 1
ATOM 4549 C CA . ALA A 1 560 ? -12.560 8.776 19.261 1.00 78.06 560 ALA A CA 1
ATOM 4550 C C . ALA A 1 560 ? -14.249 8.441 19.559 1.00 78.06 560 ALA A C 1
ATOM 4552 O O . ALA A 1 560 ? -14.342 7.479 20.323 1.00 78.06 560 ALA A O 1
ATOM 4553 N N . ASP A 1 561 ? -15.579 8.976 19.243 1.00 78.50 561 ASP A N 1
ATOM 4554 C CA . ASP A 1 561 ? -16.575 10.202 18.745 1.00 78.50 561 ASP A CA 1
ATOM 4555 C C . ASP A 1 561 ? -16.608 11.884 18.677 1.00 78.50 561 ASP A C 1
ATOM 4557 O O . ASP A 1 561 ? -17.108 12.234 17.621 1.00 78.50 561 ASP A O 1
ATOM 4561 N N . PHE A 1 562 ? -16.278 13.050 19.392 1.00 82.06 562 PHE A N 1
ATOM 4562 C CA . PHE A 1 562 ? -15.492 13.747 20.516 1.00 82.06 562 PHE A CA 1
ATOM 4563 C C . PHE A 1 562 ? -16.128 14.391 21.770 1.00 82.06 562 PHE A C 1
ATOM 4565 O O . PHE A 1 562 ? -15.810 13.888 22.832 1.00 82.06 562 PHE A O 1
ATOM 4572 N N . ASP A 1 563 ? -16.779 15.560 21.867 1.00 77.81 563 ASP A N 1
ATOM 4573 C CA . ASP A 1 563 ? -17.195 16.040 23.228 1.00 77.81 563 ASP A CA 1
ATOM 4574 C C . ASP A 1 563 ? -18.425 15.248 23.729 1.00 77.81 563 ASP A C 1
ATOM 4576 O O . ASP A 1 563 ? -19.234 15.770 24.499 1.00 77.81 563 ASP A O 1
ATOM 4580 N N . ASP A 1 564 ? -18.633 14.032 23.210 1.00 77.75 564 ASP A N 1
ATOM 4581 C CA . ASP A 1 564 ? -19.941 13.573 22.758 1.00 77.75 564 ASP A CA 1
ATOM 4582 C C . ASP A 1 564 ? -20.599 14.622 21.797 1.00 77.75 564 ASP A C 1
ATOM 4584 O O . ASP A 1 564 ? -21.814 14.828 21.822 1.00 77.75 564 ASP A O 1
ATOM 4588 N N . ASN A 1 565 ? -19.796 15.354 20.992 1.00 72.31 565 ASN A N 1
ATOM 4589 C CA . ASN A 1 565 ? -20.221 16.478 20.120 1.00 72.31 565 ASN A CA 1
ATOM 4590 C C . ASN A 1 565 ? -20.522 16.080 18.665 1.00 72.31 565 ASN A C 1
ATOM 4592 O O . ASN A 1 565 ? -20.886 16.948 17.870 1.00 72.31 565 ASN A O 1
ATOM 4596 N N . GLY A 1 566 ? -20.351 14.801 18.331 1.00 69.19 566 GLY A N 1
ATOM 4597 C CA . GLY A 1 566 ? -20.361 14.281 16.970 1.00 69.19 566 GLY A CA 1
ATOM 4598 C C . GLY A 1 566 ? -19.032 14.446 16.242 1.00 69.19 566 GLY A C 1
ATOM 4599 O O . GLY A 1 566 ? -18.832 13.736 15.269 1.00 69.19 566 GLY A O 1
ATOM 4600 N N . THR A 1 567 ? -18.131 15.336 16.684 1.00 70.62 567 THR A N 1
ATOM 4601 C CA . THR A 1 567 ? -16.906 15.614 15.943 1.00 70.62 567 THR A CA 1
ATOM 4602 C C . THR A 1 567 ? -15.790 14.662 16.273 1.00 70.62 567 THR A C 1
ATOM 4604 O O . THR A 1 567 ? -15.392 14.668 17.420 1.00 70.62 567 THR A O 1
ATOM 4607 N N . GLN A 1 568 ? -15.209 13.898 15.347 1.00 79.06 568 GLN A N 1
ATOM 4608 C CA . GLN A 1 568 ? -14.030 13.137 15.737 1.00 79.06 568 GLN A CA 1
ATOM 4609 C C . GLN A 1 568 ? -12.731 13.916 15.744 1.00 79.06 568 GLN A C 1
ATOM 4611 O O . GLN A 1 568 ? -12.389 14.643 14.809 1.00 79.06 568 GLN A O 1
ATOM 4616 N N . ASP A 1 569 ? -11.924 13.604 16.764 1.00 79.75 569 ASP A N 1
ATOM 4617 C CA . ASP A 1 569 ? -10.615 14.188 16.872 1.00 79.75 569 ASP A CA 1
ATOM 4618 C C . ASP A 1 569 ? -9.463 13.218 17.261 1.00 79.75 569 ASP A C 1
ATOM 4620 O O . ASP A 1 569 ? -9.590 12.219 17.958 1.00 79.75 569 ASP A O 1
ATOM 4624 N N . ILE A 1 570 ? -8.312 13.431 16.630 1.00 82.25 570 ILE A N 1
ATOM 4625 C CA . ILE A 1 570 ? -6.957 12.921 16.907 1.00 82.25 570 ILE A CA 1
ATOM 4626 C C . ILE A 1 570 ? -6.745 12.443 18.393 1.00 82.25 570 ILE A C 1
ATOM 4628 O O . ILE A 1 570 ? -7.325 12.970 19.329 1.00 82.25 570 ILE A O 1
ATOM 4632 N N . ILE A 1 571 ? -5.769 11.566 18.669 1.00 83.31 571 ILE A N 1
ATOM 4633 C CA . ILE A 1 571 ? -5.109 11.253 19.993 1.00 83.31 571 ILE A CA 1
ATOM 4634 C C . ILE A 1 571 ? -3.558 11.531 19.931 1.00 83.31 571 ILE A C 1
ATOM 4636 O O . ILE A 1 571 ? -3.219 12.224 19.012 1.00 83.31 571 ILE A O 1
ATOM 4640 N N . LEU A 1 572 ? -2.549 11.164 20.775 1.00 79.44 572 LEU A N 1
ATOM 4641 C CA . LEU A 1 572 ? -1.125 11.142 20.323 1.00 79.44 572 LEU A CA 1
ATOM 4642 C C . LEU A 1 572 ? 0.037 10.529 21.098 1.00 79.44 572 LEU A C 1
ATOM 4644 O O . LEU A 1 572 ? 0.192 10.901 22.224 1.00 79.44 572 LEU A O 1
ATOM 4648 N N . GLY A 1 573 ? 0.956 9.789 20.436 1.00 80.38 573 GLY A N 1
ATOM 4649 C CA . GLY A 1 573 ? 2.305 9.253 20.770 1.00 80.38 573 GLY A CA 1
ATOM 4650 C C . GLY A 1 573 ? 3.582 10.064 21.074 1.00 80.38 573 GLY A C 1
ATOM 4651 O O . GLY A 1 573 ? 3.644 11.172 20.594 1.00 80.38 573 GLY A O 1
ATOM 4652 N N . ASN A 1 574 ? 4.530 9.426 21.837 1.00 78.75 574 ASN A N 1
ATOM 4653 C CA . ASN A 1 574 ? 5.771 9.609 22.718 1.00 78.75 574 ASN A CA 1
ATOM 4654 C C . ASN A 1 574 ? 6.887 8.548 22.959 1.00 78.75 574 ASN A C 1
ATOM 4656 O O . ASN A 1 574 ? 6.668 7.433 23.408 1.00 78.75 574 ASN A O 1
ATOM 4660 N N . ARG A 1 575 ? 8.153 8.937 23.011 1.00 77.12 575 ARG A N 1
ATOM 4661 C CA . ARG A 1 575 ? 9.194 8.061 23.594 1.00 77.12 575 ARG A CA 1
ATOM 4662 C C . ARG A 1 575 ? 9.201 7.980 25.146 1.00 77.12 575 ARG A C 1
ATOM 4664 O O . ARG A 1 575 ? 10.203 7.530 25.687 1.00 77.12 575 ARG A O 1
ATOM 4671 N N . GLU A 1 576 ? 8.136 8.399 25.858 1.00 76.50 576 GLU A N 1
ATOM 4672 C CA . GLU A 1 576 ? 8.212 8.858 27.276 1.00 76.50 576 GLU A CA 1
ATOM 4673 C C . GLU A 1 576 ? 7.031 8.558 28.246 1.00 76.50 576 GLU A C 1
ATOM 4675 O O . GLU A 1 576 ? 6.980 9.111 29.348 1.00 76.50 576 GLU A O 1
ATOM 4680 N N . GLY A 1 577 ? 6.051 7.728 27.897 1.00 76.19 577 GLY A N 1
ATOM 4681 C CA . GLY A 1 577 ? 4.965 7.323 28.803 1.00 76.19 577 GLY A CA 1
ATOM 4682 C C . GLY A 1 577 ? 3.887 8.361 29.184 1.00 76.19 577 GLY A C 1
ATOM 4683 O O . GLY A 1 577 ? 2.841 7.961 29.675 1.00 76.19 577 GLY A O 1
ATOM 4684 N N . GLU A 1 578 ? 4.072 9.674 28.976 1.00 84.06 578 GLU A N 1
ATOM 4685 C CA . GLU A 1 578 ? 2.972 10.682 28.955 1.00 84.06 578 GLU A CA 1
ATOM 4686 C C . GLU A 1 578 ? 1.858 10.325 27.967 1.00 84.06 578 GLU A C 1
ATOM 4688 O O . GLU A 1 578 ? 2.041 9.357 27.247 1.00 84.06 578 GLU A O 1
ATOM 4693 N N . VAL A 1 579 ? 0.711 11.018 27.935 1.00 86.50 579 VAL A N 1
ATOM 4694 C CA . VAL A 1 579 ? -0.429 10.582 27.119 1.00 86.50 579 VAL A CA 1
ATOM 4695 C C . VAL A 1 579 ? -1.480 11.706 26.788 1.00 86.50 579 VAL A C 1
ATOM 4697 O O . VAL A 1 579 ? -2.309 11.941 27.647 1.00 86.50 579 VAL A O 1
ATOM 4700 N N . PHE A 1 580 ? -1.564 12.422 25.632 1.00 85.00 580 PHE A N 1
ATOM 4701 C CA . PHE A 1 580 ? -2.441 13.635 25.447 1.00 85.00 580 PHE A CA 1
ATOM 4702 C C . PHE A 1 580 ? -3.616 13.646 24.389 1.00 85.00 580 PHE A C 1
ATOM 4704 O O . PHE A 1 580 ? -3.785 12.682 23.645 1.00 85.00 580 PHE A O 1
ATOM 4711 N N . ILE A 1 581 ? -4.501 14.690 24.403 1.00 87.88 581 ILE A N 1
ATOM 4712 C CA . ILE A 1 581 ? -5.844 14.869 23.711 1.00 87.88 581 ILE A CA 1
ATOM 4713 C C . ILE A 1 581 ? -6.190 16.376 23.309 1.00 87.88 581 ILE A C 1
ATOM 4715 O O . ILE A 1 581 ? -5.946 17.229 24.153 1.00 87.88 581 ILE A O 1
ATOM 4719 N N . LEU A 1 582 ? -6.788 16.732 22.125 1.00 81.69 582 LEU A N 1
ATOM 4720 C CA . LEU A 1 582 ? -7.243 18.065 21.546 1.00 81.69 582 LEU A CA 1
ATOM 4721 C C . LEU A 1 582 ? -8.444 18.017 20.534 1.00 81.69 582 LEU A C 1
ATOM 4723 O O . LEU A 1 582 ? -8.545 17.078 19.777 1.00 81.69 582 LEU A O 1
ATOM 4727 N N . ASP A 1 583 ? -9.167 19.142 20.394 1.00 80.81 583 ASP A N 1
ATOM 4728 C CA . ASP A 1 583 ? -10.545 19.341 19.862 1.00 80.81 583 ASP A CA 1
ATOM 4729 C C . ASP A 1 583 ? -10.740 19.496 18.339 1.00 80.81 583 ASP A C 1
ATOM 4731 O O . ASP A 1 583 ? -10.047 20.329 17.757 1.00 80.81 583 ASP A O 1
ATOM 4735 N N . GLY A 1 584 ? -11.796 18.871 17.797 1.00 72.62 584 GLY A N 1
ATOM 4736 C CA . GLY A 1 584 ? -12.246 18.675 16.403 1.00 72.62 584 GLY A CA 1
ATOM 4737 C C . GLY A 1 584 ? -12.480 19.886 15.530 1.00 72.62 584 GLY A C 1
ATOM 4738 O O . GLY A 1 584 ? -12.691 19.755 14.324 1.00 72.62 584 GLY A O 1
ATOM 4739 N N . GLN A 1 585 ? -12.306 21.093 16.065 1.00 73.06 585 GLN A N 1
ATOM 4740 C CA . GLN A 1 585 ? -12.333 22.309 15.261 1.00 73.06 585 GLN A CA 1
ATOM 4741 C C . GLN A 1 585 ? -11.230 23.338 15.619 1.00 73.06 585 GLN A C 1
ATOM 4743 O O . GLN A 1 585 ? -11.052 24.288 14.850 1.00 73.06 585 GLN A O 1
ATOM 4748 N N . SER A 1 586 ? -10.471 23.231 16.735 1.00 73.62 586 SER A N 1
ATOM 4749 C CA . SER A 1 586 ? -10.004 24.482 17.398 1.00 73.62 586 SER A CA 1
ATOM 4750 C C . SER A 1 586 ? -8.627 24.664 18.098 1.00 73.62 586 SER A C 1
ATOM 4752 O O . SER A 1 586 ? -8.371 25.806 18.515 1.00 73.62 586 SER A O 1
ATOM 4754 N N . TRP A 1 587 ? -7.726 23.679 18.237 1.00 73.44 587 TRP A N 1
ATOM 4755 C CA . TRP A 1 587 ? -6.361 23.753 18.859 1.00 73.44 587 TRP A CA 1
ATOM 4756 C C . TRP A 1 587 ? -6.188 23.548 20.348 1.00 73.44 587 TRP A C 1
ATOM 4758 O O . TRP A 1 587 ? -5.283 24.127 20.964 1.00 73.44 587 TRP A O 1
ATOM 4768 N N . ARG A 1 588 ? -7.053 22.761 20.965 1.00 78.81 588 ARG A N 1
ATOM 4769 C CA . ARG A 1 588 ? -7.235 22.924 22.405 1.00 78.81 588 ARG A CA 1
ATOM 4770 C C . ARG A 1 588 ? -7.039 21.607 23.088 1.00 78.81 588 ARG A C 1
ATOM 4772 O O . ARG A 1 588 ? -7.841 20.721 22.888 1.00 78.81 588 ARG A O 1
ATOM 4779 N N . GLU A 1 589 ? -5.953 21.506 23.854 1.00 86.06 589 GLU A N 1
ATOM 4780 C CA . GLU A 1 589 ? -5.564 20.321 24.623 1.00 86.06 589 GLU A CA 1
ATOM 4781 C C . GLU A 1 589 ? -6.612 20.046 25.701 1.00 86.06 589 GLU A C 1
ATOM 4783 O O . GLU A 1 589 ? -6.515 20.538 26.823 1.00 86.06 589 GLU A O 1
ATOM 4788 N N . ILE A 1 590 ? -7.672 19.329 25.328 1.00 86.19 590 ILE A N 1
ATOM 4789 C CA . ILE A 1 590 ? -8.822 19.040 26.189 1.00 86.19 590 ILE A CA 1
ATOM 4790 C C . ILE A 1 590 ? -8.547 17.925 27.198 1.00 86.19 590 ILE A C 1
ATOM 4792 O O . ILE A 1 590 ? -9.266 17.827 28.192 1.00 86.19 590 ILE A O 1
ATOM 4796 N N . TRP A 1 591 ? -7.486 17.123 27.034 1.00 89.62 591 TRP A N 1
ATOM 4797 C CA . TRP A 1 591 ? -7.064 16.150 28.048 1.00 89.62 591 TRP A CA 1
ATOM 4798 C C . TRP A 1 591 ? -5.582 15.747 27.899 1.00 89.62 591 TRP A C 1
ATOM 4800 O O . TRP A 1 591 ? -4.967 15.894 26.850 1.00 89.62 591 TRP A O 1
ATOM 4810 N N . HIS A 1 592 ? -4.989 15.250 28.988 1.00 89.44 592 HIS A N 1
ATOM 4811 C CA . HIS A 1 592 ? -3.625 14.705 29.051 1.00 89.44 592 HIS A CA 1
ATOM 4812 C C . HIS A 1 592 ? -3.447 13.832 30.312 1.00 89.44 592 HIS A C 1
ATOM 4814 O O . HIS A 1 592 ? -3.949 14.176 31.385 1.00 89.44 592 HIS A O 1
ATOM 4820 N N . TYR A 1 593 ? -2.761 12.703 30.188 1.00 88.00 593 TYR A N 1
ATOM 4821 C CA . TYR A 1 593 ? -2.452 11.661 31.171 1.00 88.00 593 TYR A CA 1
ATOM 4822 C C . TYR A 1 593 ? -0.956 11.334 31.152 1.00 88.00 593 TYR A C 1
ATOM 4824 O O . TYR A 1 593 ? -0.220 11.817 30.308 1.00 88.00 593 TYR A O 1
ATOM 4832 N N . LYS A 1 594 ? -0.476 10.502 32.073 1.00 87.12 594 LYS A N 1
ATOM 4833 C CA . LYS A 1 594 ? 0.869 9.929 32.000 1.00 87.12 594 LYS A CA 1
ATOM 4834 C C . LYS A 1 594 ? 0.865 8.566 32.666 1.00 87.12 594 LYS A C 1
ATOM 4836 O O . LYS A 1 594 ? 0.311 8.429 33.757 1.00 87.12 594 LYS A O 1
ATOM 4841 N N . MET A 1 595 ? 1.461 7.573 32.010 1.00 83.06 595 MET A N 1
ATOM 4842 C CA . MET A 1 595 ? 1.662 6.245 32.575 1.00 83.06 595 MET A CA 1
ATOM 4843 C C . MET A 1 595 ? 2.340 6.339 33.942 1.00 83.06 595 MET A C 1
ATOM 4845 O O . MET A 1 595 ? 3.268 7.135 34.113 1.00 83.06 595 MET A O 1
ATOM 4849 N N . PRO A 1 596 ? 1.961 5.461 34.887 1.00 74.50 596 PRO A N 1
ATOM 4850 C CA . PRO A 1 596 ? 2.671 5.319 36.154 1.00 74.50 596 PRO A CA 1
ATOM 4851 C C . PRO A 1 596 ? 4.155 4.949 35.997 1.00 74.50 596 PRO A C 1
ATOM 4853 O O . PRO A 1 596 ? 4.958 5.312 36.853 1.00 74.50 596 PRO A O 1
ATOM 4856 N N . ASP A 1 597 ? 4.520 4.250 34.915 1.00 67.44 597 ASP A N 1
ATOM 4857 C CA . ASP A 1 597 ? 5.904 3.931 34.552 1.00 67.44 597 ASP A CA 1
ATOM 4858 C C . ASP A 1 597 ? 6.250 4.540 33.178 1.00 67.44 597 ASP A C 1
ATOM 4860 O O . ASP A 1 597 ? 5.912 3.957 32.147 1.00 67.44 597 ASP A O 1
ATOM 4864 N N . PRO A 1 598 ? 6.925 5.704 33.132 1.00 55.81 598 PRO A N 1
ATOM 4865 C CA . PRO A 1 598 ? 7.317 6.347 31.881 1.00 55.81 598 PRO A CA 1
ATOM 4866 C C . PRO A 1 598 ? 8.566 5.732 31.223 1.00 55.81 598 PRO A C 1
ATOM 4868 O O . PRO A 1 598 ? 9.095 6.304 30.269 1.00 55.81 598 PRO A O 1
ATOM 4871 N N . THR A 1 599 ? 9.085 4.607 31.735 1.00 58.88 599 THR A N 1
ATOM 4872 C CA . THR A 1 599 ? 10.281 3.941 31.187 1.00 58.88 599 THR A CA 1
ATOM 4873 C C . THR A 1 599 ? 9.969 2.840 30.184 1.00 58.88 599 THR A C 1
ATOM 4875 O O . THR A 1 599 ? 10.847 2.488 29.392 1.00 58.88 599 THR A O 1
ATOM 4878 N N . GLU A 1 600 ? 8.739 2.317 30.166 1.00 67.50 600 GLU A N 1
ATOM 4879 C CA . GLU A 1 600 ? 8.251 1.607 28.994 1.00 67.50 600 GLU A CA 1
ATOM 4880 C C . GLU A 1 600 ? 7.655 2.651 28.037 1.00 67.50 600 GLU A C 1
ATOM 4882 O O . GLU A 1 600 ? 6.695 3.340 28.380 1.00 67.50 600 GLU A O 1
ATOM 4887 N N . PRO A 1 601 ? 8.186 2.764 26.809 1.00 71.88 601 PRO A N 1
ATOM 4888 C CA . PRO A 1 601 ? 7.637 3.673 25.824 1.00 71.88 601 PRO A CA 1
ATOM 4889 C C . PRO A 1 601 ? 6.573 2.952 24.962 1.00 71.88 601 PRO A C 1
ATOM 4891 O O . PRO A 1 601 ? 6.769 1.841 24.457 1.00 71.88 601 PRO A O 1
ATOM 4894 N N . ILE A 1 602 ? 5.425 3.616 24.836 1.00 75.12 602 ILE A N 1
ATOM 4895 C CA . ILE A 1 602 ? 4.098 3.124 24.424 1.00 75.12 602 ILE A CA 1
ATOM 4896 C C . ILE A 1 602 ? 3.874 2.775 22.914 1.00 75.12 602 ILE A C 1
ATOM 4898 O O . ILE A 1 602 ? 3.085 3.442 22.315 1.00 75.12 602 ILE A O 1
ATOM 4902 N N . SER A 1 603 ? 4.604 1.948 22.153 1.00 62.47 603 SER A N 1
ATOM 4903 C CA . SER A 1 603 ? 4.949 2.302 20.727 1.00 62.47 603 SER A CA 1
ATOM 4904 C C . SER A 1 603 ? 3.928 2.685 19.615 1.00 62.47 603 SER A C 1
ATOM 4906 O O . SER A 1 603 ? 4.395 2.896 18.502 1.00 62.47 603 SER A O 1
ATOM 4908 N N . HIS A 1 604 ? 2.615 2.811 19.825 1.00 68.94 604 HIS A N 1
ATOM 4909 C CA . HIS A 1 604 ? 1.569 2.705 18.809 1.00 68.94 604 HIS A CA 1
ATOM 4910 C C . HIS A 1 604 ? 0.163 2.909 19.285 1.00 68.94 604 HIS A C 1
ATOM 4912 O O . HIS A 1 604 ? -0.179 2.560 20.403 1.00 68.94 604 HIS A O 1
ATOM 4918 N N . PRO A 1 605 ? -0.648 3.419 18.367 1.00 71.88 605 PRO A N 1
ATOM 4919 C CA . PRO A 1 605 ? -1.568 4.479 18.647 1.00 71.88 605 PRO A CA 1
ATOM 4920 C C . PRO A 1 605 ? -2.624 4.121 19.671 1.00 71.88 605 PRO A C 1
ATOM 4922 O O . PRO A 1 605 ? -2.999 2.974 19.716 1.00 71.88 605 PRO A O 1
ATOM 4925 N N . PRO A 1 606 ? -3.068 5.063 20.506 1.00 77.44 606 PRO A N 1
ATOM 4926 C CA . PRO A 1 606 ? -3.885 4.878 21.719 1.00 77.44 606 PRO A CA 1
ATOM 4927 C C . PRO A 1 606 ? -5.356 5.215 21.494 1.00 77.44 606 PRO A C 1
ATOM 4929 O O . PRO A 1 606 ? -5.590 6.289 20.980 1.00 77.44 606 PRO A O 1
ATOM 4932 N N . ILE A 1 607 ? -6.346 4.339 21.755 1.00 80.62 607 ILE A N 1
ATOM 4933 C CA . ILE A 1 607 ? -7.680 4.443 21.093 1.00 80.62 607 ILE A CA 1
ATOM 4934 C C . ILE A 1 607 ? -8.861 3.887 22.090 1.00 80.62 607 ILE A C 1
ATOM 4936 O O . ILE A 1 607 ? -8.478 3.047 22.876 1.00 80.62 607 ILE A O 1
ATOM 4940 N N . MET A 1 608 ? -10.199 4.301 22.133 1.00 80.81 608 MET A N 1
ATOM 4941 C CA . MET A 1 608 ? -11.682 3.995 22.557 1.00 80.81 608 MET A CA 1
ATOM 4942 C C . MET A 1 608 ? -12.673 2.940 21.752 1.00 80.81 608 MET A C 1
ATOM 4944 O O . MET A 1 608 ? -13.611 3.421 21.158 1.00 80.81 608 MET A O 1
ATOM 4948 N N . ALA A 1 609 ? -12.632 1.571 21.764 1.00 80.94 609 ALA A N 1
ATOM 4949 C CA . ALA A 1 609 ? -13.607 0.491 21.429 1.00 80.94 609 ALA A CA 1
ATOM 4950 C C . ALA A 1 609 ? -14.251 -0.190 22.666 1.00 80.94 609 ALA A C 1
ATOM 4952 O O . ALA A 1 609 ? -13.487 -0.753 23.437 1.00 80.94 609 ALA A O 1
ATOM 4953 N N . ASP A 1 610 ? -15.581 -0.150 22.883 1.00 79.19 610 ASP A N 1
ATOM 4954 C CA . ASP A 1 610 ? -16.218 -0.348 24.220 1.00 79.19 610 ASP A CA 1
ATOM 4955 C C . ASP A 1 610 ? -15.577 -1.459 25.091 1.00 79.19 610 ASP A C 1
ATOM 4957 O O . ASP A 1 610 ? -15.315 -2.555 24.599 1.00 79.19 610 ASP A O 1
ATOM 4961 N N . VAL A 1 611 ? -15.340 -1.194 26.390 1.00 77.94 611 VAL A N 1
ATOM 4962 C CA . VAL A 1 611 ? -14.738 -2.125 27.369 1.00 77.94 611 VAL A CA 1
ATOM 4963 C C . VAL A 1 611 ? -15.548 -2.316 28.648 1.00 77.94 611 VAL A C 1
ATOM 4965 O O . VAL A 1 611 ? -15.198 -3.163 29.473 1.00 77.94 611 VAL A O 1
ATOM 4968 N N . CYS A 1 612 ? -16.596 -1.519 28.882 1.00 74.00 612 CYS A N 1
ATOM 4969 C CA . CYS A 1 612 ? -17.253 -1.469 30.196 1.00 74.00 612 CYS A CA 1
ATOM 4970 C C . CYS A 1 612 ? -18.779 -1.306 30.201 1.00 74.00 612 CYS A C 1
ATOM 4972 O O . CYS A 1 612 ? -19.382 -1.763 31.175 1.00 74.00 612 CYS A O 1
ATOM 4974 N N . GLY A 1 613 ? -19.402 -0.735 29.163 1.00 71.75 613 GLY A N 1
ATOM 4975 C CA . GLY A 1 613 ? -20.782 -1.087 28.801 1.00 71.75 613 GLY A CA 1
ATOM 4976 C C . GLY A 1 613 ? -21.952 -0.447 29.546 1.00 71.75 613 GLY A C 1
ATOM 4977 O O . GLY A 1 613 ? -22.959 -1.118 29.779 1.00 71.75 613 GLY A O 1
ATOM 4978 N N . ASP A 1 614 ? -21.902 0.860 29.799 1.00 73.81 614 ASP A N 1
ATOM 4979 C CA . ASP A 1 614 ? -23.095 1.701 29.591 1.00 73.81 614 ASP A CA 1
ATOM 4980 C C . ASP A 1 614 ? -22.955 2.570 28.323 1.00 73.81 614 ASP A C 1
ATOM 4982 O O . ASP A 1 614 ? -23.330 3.739 28.340 1.00 73.81 614 ASP A O 1
ATOM 4986 N N . SER A 1 615 ? -22.401 1.965 27.251 1.00 74.44 615 SER A N 1
ATOM 4987 C CA . SER A 1 615 ? -22.004 2.576 25.965 1.00 74.44 615 SER A CA 1
ATOM 4988 C C . SER A 1 615 ? -21.059 3.750 26.186 1.00 74.44 615 SER A C 1
ATOM 4990 O O . SER A 1 615 ? -21.439 4.923 26.177 1.00 74.44 615 SER A O 1
ATOM 4992 N N . ARG A 1 616 ? -19.839 3.384 26.584 1.00 76.94 616 ARG A N 1
ATOM 4993 C CA . ARG A 1 616 ? -18.811 4.306 27.058 1.00 76.94 616 ARG A CA 1
ATOM 4994 C C . ARG A 1 616 ? -17.434 3.862 26.637 1.00 76.94 616 ARG A C 1
ATOM 4996 O O . ARG A 1 616 ? -17.250 2.801 26.049 1.00 76.94 616 ARG A O 1
ATOM 5003 N N . LYS A 1 617 ? -16.499 4.780 26.881 1.00 82.88 617 LYS A N 1
ATOM 5004 C CA . LYS A 1 617 ? -15.251 4.878 26.176 1.00 82.88 617 LYS A CA 1
ATOM 5005 C C . LYS A 1 617 ? -14.038 5.203 27.126 1.00 82.88 617 LYS A C 1
ATOM 5007 O O . LYS A 1 617 ? -13.931 6.328 27.587 1.00 82.88 617 LYS A O 1
ATOM 5012 N N . GLU A 1 618 ? -13.202 4.207 27.514 1.00 86.31 618 GLU A N 1
ATOM 5013 C CA . GLU A 1 618 ? -12.176 4.109 28.605 1.00 86.31 618 GLU A CA 1
ATOM 5014 C C . GLU A 1 618 ? -10.622 3.908 28.315 1.00 86.31 618 GLU A C 1
ATOM 5016 O O . GLU A 1 618 ? -10.044 2.828 28.474 1.00 86.31 618 GLU A O 1
ATOM 5021 N N . ILE A 1 619 ? -9.884 4.994 28.056 1.00 87.00 619 ILE A N 1
ATOM 5022 C CA . ILE A 1 619 ? -8.411 5.239 28.047 1.00 87.00 619 ILE A CA 1
ATOM 5023 C C . ILE A 1 619 ? -7.405 4.061 28.058 1.00 87.00 619 ILE A C 1
ATOM 5025 O O . ILE A 1 619 ? -7.061 3.478 29.067 1.00 87.00 619 ILE A O 1
ATOM 5029 N N . LEU A 1 620 ? -6.704 3.857 26.953 1.00 87.00 620 LEU A N 1
ATOM 5030 C CA . LEU A 1 620 ? -5.601 2.940 26.758 1.00 87.00 620 LEU A CA 1
ATOM 5031 C C . LEU A 1 620 ? -4.184 3.411 26.571 1.00 87.00 620 LEU A C 1
ATOM 5033 O O . LEU A 1 620 ? -3.867 4.373 25.881 1.00 87.00 620 LEU A O 1
ATOM 5037 N N . ILE A 1 621 ? -3.298 2.530 27.013 1.00 83.25 621 ILE A N 1
ATOM 5038 C CA . ILE A 1 621 ? -1.881 2.700 26.820 1.00 83.25 621 ILE A CA 1
ATOM 5039 C C . ILE A 1 621 ? -1.200 1.330 26.695 1.00 83.25 621 ILE A C 1
ATOM 5041 O O . ILE A 1 621 ? -1.403 0.519 27.586 1.00 83.25 621 ILE A O 1
ATOM 5045 N N . TYR A 1 622 ? -0.362 1.066 25.678 1.00 79.62 622 TYR A N 1
ATOM 5046 C CA . TYR A 1 622 ? 0.627 -0.035 25.694 1.00 79.62 622 TYR A CA 1
ATOM 5047 C C . TYR A 1 622 ? 2.035 0.417 25.349 1.00 79.62 622 TYR A C 1
ATOM 5049 O O . TYR A 1 622 ? 2.335 0.738 24.204 1.00 79.62 622 TYR A O 1
ATOM 5057 N N . ALA A 1 623 ? 2.931 0.277 26.320 1.00 75.00 623 ALA A N 1
ATOM 5058 C CA . ALA A 1 623 ? 4.370 0.306 26.128 1.00 75.00 623 ALA A CA 1
ATOM 5059 C C . ALA A 1 623 ? 5.123 -0.993 26.266 1.00 75.00 623 ALA A C 1
ATOM 5061 O O . ALA A 1 623 ? 4.872 -1.708 27.208 1.00 75.00 623 ALA A O 1
ATOM 5062 N N . GLN A 1 624 ? 6.098 -1.233 25.380 1.00 72.31 624 GLN A N 1
ATOM 5063 C CA . GLN A 1 624 ? 7.051 -2.357 25.292 1.00 72.31 624 GLN A CA 1
ATOM 5064 C C . GLN A 1 624 ? 6.640 -3.768 25.776 1.00 72.31 624 GLN A C 1
ATOM 5066 O O . GLN A 1 624 ? 6.727 -4.692 24.955 1.00 72.31 624 GLN A O 1
ATOM 5071 N N . LYS A 1 625 ? 6.156 -3.957 27.014 1.00 73.62 625 LYS A N 1
ATOM 5072 C CA . LYS A 1 625 ? 5.379 -5.126 27.489 1.00 73.62 625 LYS A CA 1
ATOM 5073 C C . LYS A 1 625 ? 4.019 -4.818 28.168 1.00 73.62 625 LYS A C 1
ATOM 5075 O O . LYS A 1 625 ? 3.178 -5.715 28.204 1.00 73.62 625 LYS A O 1
ATOM 5080 N N . THR A 1 626 ? 3.847 -3.633 28.759 1.00 78.19 626 THR A N 1
ATOM 5081 C CA . THR A 1 626 ? 2.830 -3.225 29.756 1.00 78.19 626 THR A CA 1
ATOM 5082 C C . THR A 1 626 ? 1.688 -2.412 29.179 1.00 78.19 626 THR A C 1
ATOM 5084 O O . THR A 1 626 ? 1.926 -1.457 28.443 1.00 78.19 626 THR A O 1
ATOM 5087 N N . ILE A 1 627 ? 0.452 -2.779 29.536 1.00 84.06 627 ILE A N 1
ATOM 5088 C CA . ILE A 1 627 ? -0.754 -2.297 28.852 1.00 84.06 627 ILE A CA 1
ATOM 5089 C C . ILE A 1 627 ? -1.945 -2.255 29.786 1.00 84.06 627 ILE A C 1
ATOM 5091 O O . ILE A 1 627 ? -2.013 -3.063 30.713 1.00 84.06 627 ILE A O 1
ATOM 5095 N N . MET A 1 628 ? -2.849 -1.317 29.539 1.00 84.69 628 MET A N 1
ATOM 5096 C CA . MET A 1 628 ? -3.819 -0.862 30.518 1.00 84.69 628 MET A CA 1
ATOM 5097 C C . MET A 1 628 ? -4.981 -0.118 29.867 1.00 84.69 628 MET A C 1
ATOM 5099 O O . MET A 1 628 ? -4.726 0.790 29.079 1.00 84.69 628 MET A O 1
ATOM 5103 N N . ALA A 1 629 ? -6.218 -0.452 30.245 1.00 87.94 629 ALA A N 1
ATOM 5104 C CA . ALA A 1 629 ? -7.372 0.440 30.105 1.00 87.94 629 ALA A CA 1
ATOM 5105 C C . ALA A 1 629 ? -7.547 1.310 31.362 1.00 87.94 629 ALA A C 1
ATOM 5107 O O . ALA A 1 629 ? -7.062 0.970 32.447 1.00 87.94 629 ALA A O 1
ATOM 5108 N N . VAL A 1 630 ? -8.216 2.450 31.226 1.00 87.94 630 VAL A N 1
ATOM 5109 C CA . VAL A 1 630 ? -8.224 3.589 32.157 1.00 87.94 630 VAL A CA 1
ATOM 5110 C C . VAL A 1 630 ? -9.501 4.403 31.850 1.00 87.94 630 VAL A C 1
ATOM 5112 O O . VAL A 1 630 ? -9.738 4.663 30.707 1.00 87.94 630 VAL A O 1
ATOM 5115 N N . SER A 1 631 ? -10.382 4.858 32.743 1.00 86.06 631 SER A N 1
ATOM 5116 C CA . SER A 1 631 ? -11.621 5.553 32.292 1.00 86.06 631 SER A CA 1
ATOM 5117 C C . SER A 1 631 ? -11.374 6.945 31.688 1.00 86.06 631 SER A C 1
ATOM 5119 O O . SER A 1 631 ? -10.327 7.535 31.969 1.00 86.06 631 SER A O 1
ATOM 5121 N N . LYS A 1 632 ? -12.385 7.535 31.007 1.00 84.69 632 LYS A N 1
ATOM 5122 C CA . LYS A 1 632 ? -12.492 8.973 30.636 1.00 84.69 632 LYS A CA 1
ATOM 5123 C C . LYS A 1 632 ? -11.888 9.922 31.698 1.00 84.69 632 LYS A C 1
ATOM 5125 O O . LYS A 1 632 ? -11.233 10.925 31.392 1.00 84.69 632 LYS A O 1
ATOM 5130 N N . GLU A 1 633 ? -12.051 9.608 32.974 1.00 86.50 633 GLU A N 1
ATOM 5131 C CA . GLU A 1 633 ? -11.624 10.370 34.155 1.00 86.50 633 GLU A CA 1
ATOM 5132 C C . GLU A 1 633 ? -10.171 10.094 34.590 1.00 86.50 633 GLU A C 1
ATOM 5134 O O . GLU A 1 633 ? -9.769 10.549 35.661 1.00 86.50 633 GLU A O 1
ATOM 5139 N N . LYS A 1 634 ? -9.367 9.400 33.770 1.00 88.38 634 LYS A N 1
ATOM 5140 C CA . LYS A 1 634 ? -7.965 9.002 34.027 1.00 88.38 634 LYS A CA 1
ATOM 5141 C C . LYS A 1 634 ? -7.799 7.886 35.078 1.00 88.38 634 LYS A C 1
ATOM 5143 O O . LYS A 1 634 ? -6.727 7.759 35.672 1.00 88.38 634 LYS A O 1
ATOM 5148 N N . GLN A 1 635 ? -8.832 7.072 35.316 1.00 87.00 635 GLN A N 1
ATOM 5149 C CA . GLN A 1 635 ? -8.830 6.014 36.342 1.00 87.00 635 GLN A CA 1
ATOM 5150 C C . GLN A 1 635 ? -8.422 4.649 35.780 1.00 87.00 635 GLN A C 1
ATOM 5152 O O . GLN A 1 635 ? -9.203 4.063 35.050 1.00 87.00 635 GLN A O 1
ATOM 5157 N N . ILE A 1 636 ? -7.253 4.104 36.131 1.00 89.56 636 ILE A N 1
ATOM 5158 C CA . ILE A 1 636 ? -6.808 2.797 35.603 1.00 89.56 636 ILE A CA 1
ATOM 5159 C C . ILE A 1 636 ? -7.814 1.697 35.963 1.00 89.56 636 ILE A C 1
ATOM 5161 O O . ILE A 1 636 ? -8.102 1.498 37.142 1.00 89.56 636 ILE A O 1
ATOM 5165 N N . LEU A 1 637 ? -8.313 0.987 34.952 1.00 86.00 637 LEU A N 1
ATOM 5166 C CA . LEU A 1 637 ? -9.298 -0.083 35.091 1.00 86.00 637 LEU A CA 1
ATOM 5167 C C . LEU A 1 637 ? -8.612 -1.419 35.363 1.00 86.00 637 LEU A C 1
ATOM 5169 O O . LEU A 1 637 ? -8.961 -2.112 36.315 1.00 86.00 637 LEU A O 1
ATOM 5173 N N . TRP A 1 638 ? -7.581 -1.744 34.583 1.00 90.12 638 TRP A N 1
ATOM 5174 C CA . TRP A 1 638 ? -6.755 -2.933 34.784 1.00 90.12 638 TRP A CA 1
ATOM 5175 C C . TRP A 1 638 ? -5.389 -2.772 34.089 1.00 90.12 638 TRP A C 1
ATOM 5177 O O . TRP A 1 638 ? -5.198 -1.888 33.256 1.00 90.12 638 TRP A O 1
ATOM 5187 N N . ILE A 1 639 ? -4.425 -3.626 34.459 1.00 88.19 639 ILE A N 1
ATOM 5188 C CA . ILE A 1 639 ? -3.101 -3.773 33.823 1.00 88.19 639 ILE A CA 1
ATOM 5189 C C . ILE A 1 639 ? -2.709 -5.264 33.880 1.00 88.19 639 ILE A C 1
ATOM 5191 O O . ILE A 1 639 ? -2.951 -5.920 34.891 1.00 88.19 639 ILE A O 1
ATOM 5195 N N . PHE A 1 640 ? -2.033 -5.797 32.863 1.00 86.12 640 PHE A N 1
ATOM 5196 C CA . PHE A 1 640 ? -1.269 -7.067 32.933 1.00 86.12 640 PHE A CA 1
ATOM 5197 C C . PHE A 1 640 ? 0.142 -6.819 32.320 1.00 86.12 640 PHE A C 1
ATOM 5199 O O . PHE A 1 640 ? 0.474 -5.696 31.928 1.00 86.12 640 PHE A O 1
ATOM 5206 N N . GLN A 1 641 ? 0.995 -7.835 32.202 1.00 84.94 641 GLN A N 1
ATOM 5207 C CA . GLN A 1 641 ? 2.252 -7.754 31.443 1.00 84.94 641 GLN A CA 1
ATOM 5208 C C . GLN A 1 641 ? 2.515 -9.087 30.749 1.00 84.94 641 GLN A C 1
ATOM 5210 O O . GLN A 1 641 ? 2.492 -10.134 31.398 1.00 84.94 641 GLN A O 1
ATOM 5215 N N . ALA A 1 642 ? 2.813 -9.057 29.452 1.00 76.38 642 ALA A N 1
ATOM 5216 C CA . ALA A 1 642 ? 3.181 -10.264 28.721 1.00 76.38 642 ALA A CA 1
ATOM 5217 C C . ALA A 1 642 ? 4.698 -10.483 28.658 1.00 76.38 642 ALA A C 1
ATOM 5219 O O . ALA A 1 642 ? 5.527 -9.614 28.938 1.00 76.38 642 ALA A O 1
ATOM 5220 N N . GLU A 1 643 ? 5.066 -11.718 28.333 1.00 72.94 643 GLU A N 1
ATOM 5221 C CA . GLU A 1 643 ? 6.339 -12.331 28.712 1.00 72.94 643 GLU A CA 1
ATOM 5222 C C . GLU A 1 643 ? 7.496 -12.001 27.744 1.00 72.94 643 GLU A C 1
ATOM 5224 O O . GLU A 1 643 ? 8.541 -12.667 27.772 1.00 72.94 643 GLU A O 1
ATOM 5229 N N . ASP A 1 644 ? 7.332 -10.991 26.872 1.00 66.44 644 ASP A N 1
ATOM 5230 C CA . ASP A 1 644 ? 8.415 -10.496 26.013 1.00 66.44 644 ASP A CA 1
ATOM 5231 C C . ASP A 1 644 ? 8.221 -9.092 25.373 1.00 66.44 644 ASP A C 1
ATOM 5233 O O . ASP A 1 644 ? 7.101 -8.585 25.297 1.00 66.44 644 ASP A O 1
ATOM 5237 N N . LYS A 1 645 ? 9.333 -8.476 24.918 1.00 59.34 645 LYS A N 1
ATOM 5238 C CA . LYS A 1 645 ? 9.464 -7.084 24.417 1.00 59.34 645 LYS A CA 1
ATOM 5239 C C . LYS A 1 645 ? 9.067 -6.884 22.940 1.00 59.34 645 LYS A C 1
ATOM 5241 O O . LYS A 1 645 ? 9.734 -7.360 22.034 1.00 59.34 645 LYS A O 1
ATOM 5246 N N . GLY A 1 646 ? 8.085 -6.019 22.715 1.00 52.91 646 GLY A N 1
ATOM 5247 C CA . GLY A 1 646 ? 7.193 -5.990 21.547 1.00 52.91 646 GLY A CA 1
ATOM 5248 C C . GLY A 1 646 ? 7.564 -5.689 20.056 1.00 52.91 646 GLY A C 1
ATOM 5249 O O . GLY A 1 646 ? 6.658 -5.330 19.348 1.00 52.91 646 GLY A O 1
ATOM 5250 N N . TYR A 1 647 ? 8.743 -5.810 19.442 1.00 50.19 647 TYR A N 1
ATOM 5251 C CA . TYR A 1 647 ? 8.982 -5.443 17.990 1.00 50.19 647 TYR A CA 1
ATOM 5252 C C . TYR A 1 647 ? 8.180 -6.124 16.768 1.00 50.19 647 TYR A C 1
ATOM 5254 O O . TYR A 1 647 ? 8.799 -6.871 16.003 1.00 50.19 647 TYR A O 1
ATOM 5262 N N . ASN A 1 648 ? 6.829 -6.050 16.608 1.00 51.59 648 ASN A N 1
ATOM 5263 C CA . ASN A 1 648 ? 5.944 -6.445 15.429 1.00 51.59 648 ASN A CA 1
ATOM 5264 C C . ASN A 1 648 ? 4.413 -6.151 15.539 1.00 51.59 648 ASN A C 1
ATOM 5266 O O . ASN A 1 648 ? 3.854 -6.453 16.564 1.00 51.59 648 ASN A O 1
ATOM 5270 N N . LYS A 1 649 ? 3.617 -5.782 14.536 1.00 49.09 649 LYS A N 1
ATOM 5271 C CA . LYS A 1 649 ? 3.689 -4.580 13.683 1.00 49.09 649 LYS A CA 1
ATOM 5272 C C . LYS A 1 649 ? 2.306 -4.180 13.102 1.00 49.09 649 LYS A C 1
ATOM 5274 O O . LYS A 1 649 ? 2.263 -3.307 12.249 1.00 49.09 649 LYS A O 1
ATOM 5279 N N . LEU A 1 650 ? 1.208 -4.791 13.531 1.00 54.78 650 LEU A N 1
ATOM 5280 C CA . LEU A 1 650 ? -0.152 -4.434 13.137 1.00 54.78 650 LEU A CA 1
ATOM 5281 C C . LEU A 1 650 ? -1.098 -5.003 14.222 1.00 54.78 650 LEU A C 1
ATOM 5283 O O . LEU A 1 650 ? -0.620 -5.707 15.089 1.00 54.78 650 LEU A O 1
ATOM 5287 N N . PHE A 1 651 ? -2.380 -4.665 14.316 1.00 64.19 651 PHE A N 1
ATOM 5288 C CA . PHE A 1 651 ? -3.117 -4.920 15.557 1.00 64.19 651 PHE A CA 1
ATOM 5289 C C . PHE A 1 651 ? -4.636 -4.747 15.484 1.00 64.19 651 PHE A C 1
ATOM 5291 O O . PHE A 1 651 ? -5.161 -4.228 14.504 1.00 64.19 651 PHE A O 1
ATOM 5298 N N . PHE A 1 652 ? -5.391 -5.281 16.454 1.00 72.50 652 PHE A N 1
ATOM 5299 C CA . PHE A 1 652 ? -6.729 -5.753 16.131 1.00 72.50 652 PHE A CA 1
ATOM 5300 C C . PHE A 1 652 ? -7.898 -5.821 17.241 1.00 72.50 652 PHE A C 1
ATOM 5302 O O . PHE A 1 652 ? -7.654 -6.229 18.380 1.00 72.50 652 PHE A O 1
ATOM 5309 N N . VAL A 1 653 ? -9.165 -5.440 16.883 1.00 74.44 653 VAL A N 1
ATOM 5310 C CA . VAL A 1 653 ? -10.501 -5.375 17.619 1.00 74.44 653 VAL A CA 1
ATOM 5311 C C . VAL A 1 653 ? -11.670 -5.869 16.699 1.00 74.44 653 VAL A C 1
ATOM 5313 O O . VAL A 1 653 ? -11.563 -5.472 15.554 1.00 74.44 653 VAL A O 1
ATOM 5316 N N . ALA A 1 654 ? -12.697 -6.709 17.058 1.00 77.88 654 ALA A N 1
ATOM 5317 C CA . ALA A 1 654 ? -13.411 -7.662 16.121 1.00 77.88 654 ALA A CA 1
ATOM 5318 C C . ALA A 1 654 ? -14.450 -8.832 16.482 1.00 77.88 654 ALA A C 1
ATOM 5320 O O . ALA A 1 654 ? -14.000 -9.872 16.890 1.00 77.88 654 ALA A O 1
ATOM 5321 N N . ASP A 1 655 ? -15.778 -8.895 16.283 1.00 75.31 655 ASP A N 1
ATOM 5322 C CA . ASP A 1 655 ? -16.572 -10.086 16.777 1.00 75.31 655 ASP A CA 1
ATOM 5323 C C . ASP A 1 655 ? -16.225 -11.533 16.331 1.00 75.31 655 ASP A C 1
ATOM 5325 O O . ASP A 1 655 ? -16.090 -11.817 15.152 1.00 75.31 655 ASP A O 1
ATOM 5329 N N . VAL A 1 656 ? -16.210 -12.464 17.297 1.00 76.69 656 VAL A N 1
ATOM 5330 C CA . VAL A 1 656 ? -15.880 -13.916 17.240 1.00 76.69 656 VAL A CA 1
ATOM 5331 C C . VAL A 1 656 ? -16.685 -14.731 18.259 1.00 76.69 656 VAL A C 1
ATOM 5333 O O . VAL A 1 656 ? -16.611 -15.949 18.189 1.00 76.69 656 VAL A O 1
ATOM 5336 N N . ASN A 1 657 ? -17.425 -14.166 19.222 1.00 72.12 657 ASN A N 1
ATOM 5337 C CA . ASN A 1 657 ? -18.031 -14.973 20.302 1.00 72.12 657 ASN A CA 1
ATOM 5338 C C . ASN A 1 657 ? -19.443 -14.628 20.717 1.00 72.12 657 ASN A C 1
ATOM 5340 O O . ASN A 1 657 ? -19.916 -15.209 21.704 1.00 72.12 657 ASN A O 1
ATOM 5344 N N . LYS A 1 658 ? -20.085 -13.727 19.962 1.00 74.94 658 LYS A N 1
ATOM 5345 C CA . LYS A 1 658 ? -20.839 -12.620 20.539 1.00 74.94 658 LYS A CA 1
ATOM 5346 C C . LYS A 1 658 ? -21.460 -12.764 21.930 1.00 74.94 658 LYS A C 1
ATOM 5348 O O . LYS A 1 658 ? -22.667 -13.005 22.035 1.00 74.94 658 LYS A O 1
ATOM 5353 N N . ASP A 1 659 ? -20.667 -12.537 22.992 1.00 70.75 659 ASP A N 1
ATOM 5354 C CA . ASP A 1 659 ? -21.251 -11.958 24.207 1.00 70.75 659 ASP A CA 1
ATOM 5355 C C . ASP A 1 659 ? -21.675 -10.491 24.002 1.00 70.75 659 ASP A C 1
ATOM 5357 O O . ASP A 1 659 ? -22.301 -9.941 24.906 1.00 70.75 659 ASP A O 1
ATOM 5361 N N . GLY A 1 660 ? -21.509 -9.956 22.776 1.00 70.06 660 GLY A N 1
ATOM 5362 C CA . GLY A 1 660 ? -22.001 -8.716 22.131 1.00 70.06 660 GLY A CA 1
ATOM 5363 C C . GLY A 1 660 ? -21.207 -7.486 22.449 1.00 70.06 660 GLY A C 1
ATOM 5364 O O . GLY A 1 660 ? -21.757 -6.418 22.740 1.00 70.06 660 GLY A O 1
ATOM 5365 N N . ARG A 1 661 ? -19.934 -7.787 22.612 1.00 74.88 661 ARG A N 1
ATOM 5366 C CA . ARG A 1 661 ? -19.074 -7.357 23.674 1.00 74.88 661 ARG A CA 1
ATOM 5367 C C . ARG A 1 661 ? -17.683 -8.076 23.321 1.00 74.88 661 ARG A C 1
ATOM 5369 O O . ARG A 1 661 ? -17.726 -9.249 23.543 1.00 74.88 661 ARG A O 1
ATOM 5376 N N . LYS A 1 662 ? -16.409 -7.815 22.870 1.00 81.56 662 LYS A N 1
ATOM 5377 C CA . LYS A 1 662 ? -15.132 -7.005 22.611 1.00 81.56 662 LYS A CA 1
ATOM 5378 C C . LYS A 1 662 ? -13.841 -7.400 23.402 1.00 81.56 662 LYS A C 1
ATOM 5380 O O . LYS A 1 662 ? -13.519 -6.604 24.258 1.00 81.56 662 LYS A O 1
ATOM 5385 N N . GLU A 1 663 ? -13.035 -8.440 23.005 1.00 86.12 663 GLU A N 1
ATOM 5386 C CA . GLU A 1 663 ? -11.668 -8.970 23.470 1.00 86.12 663 GLU A CA 1
ATOM 5387 C C . GLU A 1 663 ? -10.300 -8.639 22.770 1.00 86.12 663 GLU A C 1
ATOM 5389 O O . GLU A 1 663 ? -9.920 -9.223 21.767 1.00 86.12 663 GLU A O 1
ATOM 5394 N N . VAL A 1 664 ? -9.403 -7.821 23.299 1.00 83.00 664 VAL A N 1
ATOM 5395 C CA . VAL A 1 664 ? -8.306 -7.289 22.466 1.00 83.00 664 VAL A CA 1
ATOM 5396 C C . VAL A 1 664 ? -7.204 -8.248 21.999 1.00 83.00 664 VAL A C 1
ATOM 5398 O O . VAL A 1 664 ? -6.826 -9.200 22.665 1.00 83.00 664 VAL A O 1
ATOM 5401 N N . ILE A 1 665 ? -6.601 -7.968 20.841 1.00 82.19 665 ILE A N 1
ATOM 5402 C CA . ILE A 1 665 ? -5.658 -8.852 20.143 1.00 82.19 665 ILE A CA 1
ATOM 5403 C C . ILE A 1 665 ? -4.179 -8.622 20.543 1.00 82.19 665 ILE A C 1
ATOM 5405 O O . ILE A 1 665 ? -3.867 -7.544 21.003 1.00 82.19 665 ILE A O 1
ATOM 5409 N N . ILE A 1 666 ? -3.288 -9.641 20.447 1.00 77.12 666 ILE A N 1
ATOM 5410 C CA . ILE A 1 666 ? -1.860 -9.697 20.873 1.00 77.12 666 ILE A CA 1
ATOM 5411 C C . ILE A 1 666 ? -1.002 -10.888 20.265 1.00 77.12 666 ILE A C 1
ATOM 5413 O O . ILE A 1 666 ? -0.991 -11.968 20.849 1.00 77.12 666 ILE A O 1
ATOM 5417 N N . THR A 1 667 ? -0.263 -10.796 19.133 1.00 74.12 667 THR A N 1
ATOM 5418 C CA . THR A 1 667 ? 0.849 -11.761 18.775 1.00 74.12 667 THR A CA 1
ATOM 5419 C C . THR A 1 667 ? 2.205 -11.336 19.381 1.00 74.12 667 THR A C 1
ATOM 5421 O O . THR A 1 667 ? 2.172 -10.432 20.191 1.00 74.12 667 THR A O 1
ATOM 5424 N N . THR A 1 668 ? 3.363 -11.972 19.146 1.00 68.44 668 THR A N 1
ATOM 5425 C CA . THR A 1 668 ? 4.728 -11.467 19.419 1.00 68.44 668 THR A CA 1
ATOM 5426 C C . THR A 1 668 ? 5.707 -11.775 18.252 1.00 68.44 668 THR A C 1
ATOM 5428 O O . THR A 1 668 ? 5.366 -12.579 17.397 1.00 68.44 668 THR A O 1
ATOM 5431 N N . ASN A 1 669 ? 6.925 -11.198 18.150 1.00 62.62 669 ASN A N 1
ATOM 5432 C CA . ASN A 1 669 ? 7.920 -11.523 17.087 1.00 62.62 669 ASN A CA 1
ATOM 5433 C C . ASN A 1 669 ? 8.944 -12.589 17.476 1.00 62.62 669 ASN A C 1
ATOM 5435 O O . ASN A 1 669 ? 8.927 -13.687 16.928 1.00 62.62 669 ASN A O 1
ATOM 5439 N N . HIS A 1 670 ? 9.891 -12.279 18.373 1.00 61.97 670 HIS A N 1
ATOM 5440 C CA . HIS A 1 670 ? 11.113 -13.094 18.478 1.00 61.97 670 HIS A CA 1
ATOM 5441 C C . HIS A 1 670 ? 10.883 -14.474 19.119 1.00 61.97 670 HIS A C 1
ATOM 5443 O O . HIS A 1 670 ? 11.592 -15.411 18.765 1.00 61.97 670 HIS A O 1
ATOM 5449 N N . LYS A 1 671 ? 9.904 -14.604 20.026 1.00 62.31 671 LYS A N 1
ATOM 5450 C CA . LYS A 1 671 ? 9.395 -15.891 20.564 1.00 62.31 671 LYS A CA 1
ATOM 5451 C C . LYS A 1 671 ? 8.045 -16.290 19.950 1.00 62.31 671 LYS A C 1
ATOM 5453 O O . LYS A 1 671 ? 7.304 -17.085 20.515 1.00 62.31 671 LYS A O 1
ATOM 5458 N N . GLY A 1 672 ? 7.672 -15.585 18.900 1.00 67.00 672 GLY A N 1
ATOM 5459 C CA . GLY A 1 672 ? 6.493 -14.737 18.793 1.00 67.00 672 GLY A CA 1
ATOM 5460 C C . GLY A 1 672 ? 5.301 -14.757 19.770 1.00 67.00 672 GLY A C 1
ATOM 5461 O O . GLY A 1 672 ? 4.179 -14.545 19.333 1.00 67.00 672 GLY A O 1
ATOM 5462 N N . PHE A 1 673 ? 5.481 -14.986 21.072 1.00 76.44 673 PHE A N 1
ATOM 5463 C CA . PHE A 1 673 ? 4.398 -15.149 22.042 1.00 76.44 673 PHE A CA 1
ATOM 5464 C C . PHE A 1 673 ? 3.111 -14.360 21.852 1.00 76.44 673 PHE A C 1
ATOM 5466 O O . PHE A 1 673 ? 3.016 -13.199 21.561 1.00 76.44 673 PHE A O 1
ATOM 5473 N N . VAL A 1 674 ? 2.037 -15.036 22.083 1.00 81.12 674 VAL A N 1
ATOM 5474 C CA . VAL A 1 674 ? 0.695 -14.563 21.857 1.00 81.12 674 VAL A CA 1
ATOM 5475 C C . VAL A 1 6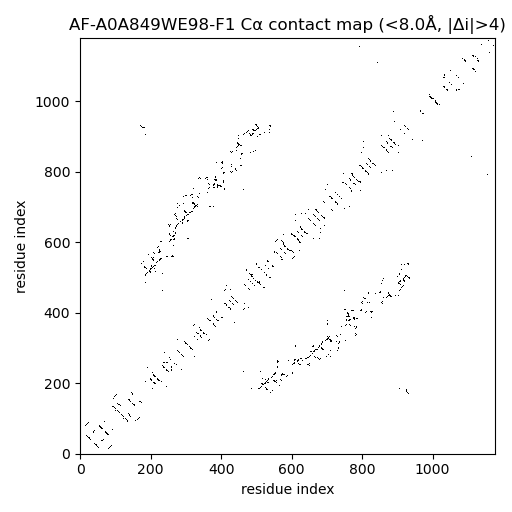74 ? 0.019 -14.677 23.154 1.00 81.12 674 VAL A C 1
ATOM 5477 O O . VAL A 1 674 ? 0.398 -15.574 23.866 1.00 81.12 674 VAL A O 1
ATOM 5480 N N . TYR A 1 675 ? -0.982 -13.895 23.467 1.00 81.25 675 TYR A N 1
ATOM 5481 C CA . TYR A 1 675 ? -1.696 -14.118 24.718 1.00 81.25 675 TYR A CA 1
ATOM 5482 C C . TYR A 1 675 ? -3.162 -14.377 24.412 1.00 81.25 675 TYR A C 1
ATOM 5484 O O . TYR A 1 675 ? -3.436 -14.840 23.313 1.00 81.25 675 TYR A O 1
ATOM 5492 N N . CYS A 1 676 ? -4.077 -14.031 25.295 1.00 87.06 676 CYS A N 1
ATOM 5493 C CA . CYS A 1 676 ? -5.085 -12.996 25.073 1.00 87.06 676 CYS A CA 1
ATOM 5494 C C . CYS A 1 676 ? -5.799 -12.703 26.412 1.00 87.06 676 CYS A C 1
ATOM 5496 O O . CYS A 1 676 ? -5.559 -13.462 27.341 1.00 87.06 676 CYS A O 1
ATOM 5498 N N . LEU A 1 677 ? -6.402 -11.519 26.614 1.00 85.56 677 LEU A N 1
ATOM 5499 C CA . LEU A 1 677 ? -6.763 -10.984 27.942 1.00 85.56 677 LEU A CA 1
ATOM 5500 C C . LEU A 1 677 ? -7.888 -9.894 28.055 1.00 85.56 677 LEU A C 1
ATOM 5502 O O . LEU A 1 677 ? -8.330 -9.303 27.087 1.00 85.56 677 LEU A O 1
ATOM 5506 N N . ASN A 1 678 ? -8.417 -9.638 29.250 1.00 84.88 678 ASN A N 1
ATOM 5507 C CA . ASN A 1 678 ? -9.741 -9.008 29.445 1.00 84.88 678 ASN A CA 1
ATOM 5508 C C . ASN A 1 678 ? -9.808 -7.451 29.412 1.00 84.88 678 ASN A C 1
ATOM 5510 O O . ASN A 1 678 ? -8.924 -6.782 29.937 1.00 84.88 678 ASN A O 1
ATOM 5514 N N . GLY A 1 679 ? -10.891 -6.853 28.899 1.00 79.88 679 GLY A N 1
ATOM 5515 C CA . GLY A 1 679 ? -11.148 -5.395 28.830 1.00 79.88 679 GLY A CA 1
ATOM 5516 C C . GLY A 1 679 ? -11.762 -4.698 30.046 1.00 79.88 679 GLY A C 1
ATOM 5517 O O . GLY A 1 679 ? -11.571 -3.495 30.200 1.00 79.88 679 GLY A O 1
ATOM 5518 N N . GLN A 1 680 ? -12.365 -5.427 30.984 1.00 81.88 680 GLN A N 1
ATOM 5519 C CA . GLN A 1 680 ? -12.627 -4.950 32.342 1.00 81.88 680 GLN A CA 1
ATOM 5520 C C . GLN A 1 680 ? -11.520 -5.351 33.313 1.00 81.88 680 GLN A C 1
ATOM 5522 O O . GLN A 1 680 ? -11.420 -4.725 34.366 1.00 81.88 680 GLN A O 1
ATOM 5527 N N . THR A 1 681 ? -10.733 -6.403 33.042 1.00 82.56 681 THR A N 1
ATOM 5528 C CA . THR A 1 681 ? -9.908 -7.040 34.094 1.00 82.56 681 THR A CA 1
ATOM 5529 C C . THR A 1 681 ? -8.464 -7.414 33.727 1.00 82.56 681 THR A C 1
ATOM 5531 O O . THR A 1 681 ? -7.683 -7.716 34.628 1.00 82.56 681 THR A O 1
ATOM 5534 N N . GLY A 1 682 ? -8.066 -7.429 32.453 1.00 80.19 682 GLY A N 1
ATOM 5535 C CA . GLY A 1 682 ? -6.757 -7.915 31.985 1.00 80.19 682 GLY A CA 1
ATOM 5536 C C . GLY A 1 682 ? -6.487 -9.426 32.142 1.00 80.19 682 GLY A C 1
ATOM 5537 O O . GLY A 1 682 ? -5.373 -9.876 31.871 1.00 80.19 682 GLY A O 1
ATOM 5538 N N . GLU A 1 683 ? -7.456 -10.225 32.603 1.00 85.81 683 GLU A N 1
ATOM 5539 C CA . GLU A 1 683 ? -7.361 -11.686 32.782 1.00 85.81 683 GLU A CA 1
ATOM 5540 C C . GLU A 1 683 ? -7.238 -12.456 31.473 1.00 85.81 683 GLU A C 1
ATOM 5542 O O . GLU A 1 683 ? -7.958 -12.140 30.546 1.00 85.81 683 GLU A O 1
ATOM 5547 N N . LYS A 1 684 ? -6.416 -13.516 31.441 1.00 90.81 684 LYS A N 1
ATOM 5548 C CA . LYS A 1 684 ? -5.954 -14.205 30.223 1.00 90.81 684 LYS A CA 1
ATOM 5549 C C . LYS A 1 684 ? -6.504 -15.620 30.017 1.00 90.81 684 LYS A C 1
ATOM 5551 O O . LYS A 1 684 ? -6.281 -16.467 30.887 1.00 90.81 684 LYS A O 1
ATOM 5556 N N . LEU A 1 685 ? -7.078 -15.937 28.855 1.00 83.69 685 LEU A N 1
ATOM 5557 C CA . LEU A 1 685 ? -7.624 -17.271 28.530 1.00 83.69 685 LEU A CA 1
ATOM 5558 C C . LEU A 1 685 ? -6.541 -18.210 27.883 1.00 83.69 685 LEU A C 1
ATOM 5560 O O . LEU A 1 685 ? -6.575 -19.427 28.127 1.00 83.69 685 LEU A O 1
ATOM 5564 N N . TRP A 1 686 ? -5.499 -17.724 27.165 1.00 87.88 686 TRP A N 1
ATOM 5565 C CA . TRP A 1 686 ? -4.278 -18.479 26.710 1.00 87.88 686 TRP A CA 1
ATOM 5566 C C . TRP A 1 686 ? -3.090 -17.616 26.168 1.00 87.88 686 TRP A C 1
ATOM 5568 O O . TRP A 1 686 ? -2.860 -16.499 26.613 1.00 87.88 686 TRP A O 1
ATOM 5578 N N . LYS A 1 687 ? -2.216 -18.251 25.350 1.00 88.19 687 LYS A N 1
ATOM 5579 C CA . LYS A 1 687 ? -0.929 -17.875 24.691 1.00 88.19 687 LYS A CA 1
ATOM 5580 C C . LYS A 1 687 ? -0.549 -18.991 23.634 1.00 88.19 687 LYS A C 1
ATOM 5582 O O . LYS A 1 687 ? -1.173 -19.985 23.864 1.00 88.19 687 LYS A O 1
ATOM 5587 N N . LYS A 1 688 ? 0.284 -19.076 22.538 1.00 85.38 688 LYS A N 1
ATOM 5588 C CA . LYS A 1 688 ? 0.279 -20.252 21.503 1.00 85.38 688 LYS A CA 1
ATOM 5589 C C . LYS A 1 688 ? 1.428 -20.999 20.607 1.00 85.38 688 LYS A C 1
ATOM 5591 O O . LYS A 1 688 ? 1.423 -20.883 19.413 1.00 85.38 688 LYS A O 1
ATOM 5596 N N . ASP A 1 689 ? 2.369 -21.918 20.961 1.00 82.12 689 ASP A N 1
ATOM 5597 C CA . ASP A 1 689 ? 3.763 -22.051 20.309 1.00 82.12 689 ASP A CA 1
ATOM 5598 C C . ASP A 1 689 ? 4.081 -22.318 18.793 1.00 82.12 689 ASP A C 1
ATOM 5600 O O . ASP A 1 689 ? 4.099 -23.482 18.405 1.00 82.12 689 ASP A O 1
ATOM 5604 N N . ILE A 1 690 ? 4.605 -21.338 18.005 1.00 72.62 690 ILE A N 1
ATOM 5605 C CA . ILE A 1 690 ? 5.149 -21.558 16.618 1.00 72.62 690 ILE A CA 1
ATOM 5606 C C . ILE A 1 690 ? 6.551 -21.003 16.188 1.00 72.62 690 ILE A C 1
ATOM 5608 O O . ILE A 1 690 ? 6.822 -21.005 14.994 1.00 72.62 690 ILE A O 1
ATOM 5612 N N . THR A 1 691 ? 7.504 -20.605 17.045 1.00 70.69 691 THR A N 1
ATOM 5613 C CA . THR A 1 691 ? 8.892 -20.128 16.675 1.00 70.69 691 THR A CA 1
ATOM 5614 C C . THR A 1 691 ? 9.158 -18.603 16.562 1.00 70.69 691 THR A C 1
ATOM 5616 O O . THR A 1 691 ? 9.180 -17.957 17.610 1.00 70.69 691 THR A O 1
ATOM 5619 N N . ARG A 1 692 ? 9.398 -17.999 15.375 1.00 67.31 692 ARG A N 1
ATOM 5620 C CA . ARG A 1 692 ? 9.594 -16.532 15.174 1.00 67.31 692 ARG A CA 1
ATOM 5621 C C . ARG A 1 692 ? 8.698 -15.914 14.074 1.00 67.31 692 ARG A C 1
ATOM 5623 O O . ARG A 1 692 ? 8.414 -16.556 13.069 1.00 67.31 692 ARG A O 1
ATOM 5630 N N . LEU A 1 693 ? 8.231 -14.675 14.273 1.00 63.59 693 LEU A N 1
ATOM 5631 C CA . LEU A 1 693 ? 7.373 -13.909 13.338 1.00 63.59 693 LEU A CA 1
ATOM 5632 C C . LEU A 1 693 ? 8.214 -13.148 12.314 1.00 63.59 693 LEU A C 1
ATOM 5634 O O . LEU A 1 693 ? 9.444 -13.093 12.391 1.00 63.59 693 LEU A O 1
ATOM 5638 N N . TYR A 1 694 ? 7.544 -12.556 11.331 1.00 59.09 694 TYR A N 1
ATOM 5639 C CA . TYR A 1 694 ? 8.217 -11.900 10.231 1.00 59.09 694 TYR A CA 1
ATOM 5640 C C . TYR A 1 694 ? 7.452 -10.754 9.563 1.00 59.09 694 TYR A C 1
ATOM 5642 O O . TYR A 1 694 ? 7.963 -9.635 9.469 1.00 59.09 694 TYR A O 1
ATOM 5650 N N . SER A 1 695 ? 6.218 -11.004 9.150 1.00 58.53 695 SER A N 1
ATOM 5651 C CA . SER A 1 695 ? 5.435 -10.139 8.269 1.00 58.53 695 SER A CA 1
ATOM 5652 C C . SER A 1 695 ? 4.135 -9.676 8.909 1.00 58.53 695 SER A C 1
ATOM 5654 O O . SER A 1 695 ? 3.901 -9.981 10.084 1.00 58.53 695 SER A O 1
ATOM 5656 N N . SER A 1 696 ? 3.351 -8.858 8.183 1.00 63.22 696 SER A N 1
ATOM 5657 C CA . SER A 1 696 ? 1.987 -8.549 8.614 1.00 63.22 696 SER A CA 1
ATOM 5658 C C . SER A 1 696 ? 1.067 -9.640 8.262 1.00 63.22 696 SER A C 1
ATOM 5660 O O . SER A 1 696 ? 1.334 -10.242 7.251 1.00 63.22 696 SER A O 1
ATOM 5662 N N . PRO A 1 697 ? 0.231 -9.987 9.234 1.00 70.25 697 PRO A N 1
ATOM 5663 C CA . PRO A 1 697 ? -1.245 -10.066 9.221 1.00 70.25 697 PRO A CA 1
ATOM 5664 C C . PRO A 1 697 ? -2.138 -8.741 9.061 1.00 70.25 697 PRO A C 1
ATOM 5666 O O . PRO A 1 697 ? -1.617 -7.661 9.336 1.00 70.25 697 PRO A O 1
ATOM 5669 N N . GLN A 1 698 ? -3.419 -8.801 8.558 1.00 75.12 698 GLN A N 1
ATOM 5670 C CA . GLN A 1 698 ? -4.419 -7.700 8.202 1.00 75.12 698 GLN A CA 1
ATOM 5671 C C . GLN A 1 698 ? -5.972 -8.039 8.465 1.00 75.12 698 GLN A C 1
ATOM 5673 O O . GLN A 1 698 ? -6.210 -8.795 9.400 1.00 75.12 698 GLN A O 1
ATOM 5678 N N . ILE A 1 699 ? -7.031 -7.501 7.767 1.00 75.56 699 ILE A N 1
ATOM 5679 C CA . ILE A 1 699 ? -8.534 -7.653 8.044 1.00 75.56 699 ILE A CA 1
ATOM 5680 C C . ILE A 1 699 ? -9.542 -7.420 6.834 1.00 75.56 699 ILE A C 1
ATOM 5682 O O . ILE A 1 699 ? -9.210 -6.565 6.020 1.00 75.56 699 ILE A O 1
ATOM 5686 N N . CYS A 1 700 ? -10.715 -8.140 6.709 1.00 74.75 700 CYS A N 1
ATOM 5687 C CA . CYS A 1 700 ? -12.032 -7.837 5.989 1.00 74.75 700 CYS A CA 1
ATOM 5688 C C . CYS A 1 700 ? -13.078 -9.051 6.009 1.00 74.75 700 CYS A C 1
ATOM 5690 O O . CYS A 1 700 ? -12.827 -9.953 6.784 1.00 74.75 700 CYS A O 1
ATOM 5692 N N . ASP A 1 701 ? -14.226 -9.146 5.272 1.00 74.44 701 ASP A N 1
ATOM 5693 C CA . ASP A 1 701 ? -15.374 -10.156 5.387 1.00 74.44 701 ASP A CA 1
ATOM 5694 C C . ASP A 1 701 ? -15.483 -11.300 4.302 1.00 74.44 701 ASP A C 1
ATOM 5696 O O . ASP A 1 701 ? -15.286 -10.916 3.157 1.00 74.44 701 ASP A O 1
ATOM 5700 N N . LEU A 1 702 ? -15.711 -12.643 4.603 1.00 74.75 702 LEU A N 1
ATOM 5701 C CA . LEU A 1 702 ? -15.584 -13.898 3.685 1.00 74.75 702 LEU A CA 1
ATOM 5702 C C . LEU A 1 702 ? -16.778 -14.754 3.246 1.00 74.75 702 LEU A C 1
ATOM 5704 O O . LEU A 1 702 ? -16.696 -15.247 2.135 1.00 74.75 702 LEU A O 1
ATOM 5708 N N . GLU A 1 703 ? -17.857 -14.963 3.986 1.00 70.00 703 GLU A N 1
ATOM 5709 C CA . GLU A 1 703 ? -18.996 -15.733 3.435 1.00 70.00 703 GLU A CA 1
ATOM 5710 C C . GLU A 1 703 ? -20.383 -15.234 3.976 1.00 70.00 703 GLU A C 1
ATOM 5712 O O . GLU A 1 703 ? -21.397 -15.580 3.382 1.00 70.00 703 GLU A O 1
ATOM 5717 N N . GLY A 1 704 ? -20.451 -14.411 5.058 1.00 66.31 704 GLY A N 1
ATOM 5718 C CA . GLY A 1 704 ? -21.660 -13.990 5.840 1.00 66.31 704 GLY A CA 1
ATOM 5719 C C . GLY A 1 704 ? -21.976 -14.477 7.315 1.00 66.31 704 GLY A C 1
ATOM 5720 O O . GLY A 1 704 ? -23.130 -14.389 7.709 1.00 66.31 704 GLY A O 1
ATOM 5721 N N . GLU A 1 705 ? -21.071 -15.025 8.170 1.00 61.53 705 GLU A N 1
ATOM 5722 C CA . GLU A 1 705 ? -21.355 -15.580 9.531 1.00 61.53 705 GLU A CA 1
ATOM 5723 C C . GLU A 1 705 ? -21.207 -14.560 10.652 1.00 61.53 705 GLU A C 1
ATOM 5725 O O . GLU A 1 705 ? -21.606 -14.782 11.787 1.00 61.53 705 GLU A O 1
ATOM 5730 N N . GLY A 1 706 ? -20.446 -13.533 10.363 1.00 57.25 706 GLY A N 1
ATOM 5731 C CA . GLY A 1 706 ? -19.738 -12.775 11.354 1.00 57.25 706 GLY A CA 1
ATOM 5732 C C . GLY A 1 706 ? -18.713 -13.561 12.152 1.00 57.25 706 GLY A C 1
ATOM 5733 O O . GLY A 1 706 ? -18.784 -13.605 13.375 1.00 57.25 706 GLY A O 1
ATOM 5734 N N . CYS A 1 707 ? -17.762 -14.225 11.486 1.00 66.12 707 CYS A N 1
ATOM 5735 C CA . CYS A 1 707 ? -16.653 -14.836 12.189 1.00 66.12 707 CYS A CA 1
ATOM 5736 C C . CYS A 1 707 ? -15.392 -15.095 11.306 1.00 66.12 707 CYS A C 1
ATOM 5738 O O . CYS A 1 707 ? -15.557 -15.285 10.114 1.00 66.12 707 CYS A O 1
ATOM 5740 N N . GLN A 1 708 ? -14.162 -14.992 11.862 1.00 80.00 708 GLN A N 1
ATOM 5741 C CA . GLN A 1 708 ? -12.833 -14.748 11.250 1.00 80.00 708 GLN A CA 1
ATOM 5742 C C . GLN A 1 708 ? -11.618 -15.314 12.143 1.00 80.00 708 GLN A C 1
ATOM 5744 O O . GLN A 1 708 ? -11.917 -16.007 13.093 1.00 80.00 708 GLN A O 1
ATOM 5749 N N . GLU A 1 709 ? -10.281 -15.107 11.924 1.00 83.00 709 GLU A N 1
ATOM 5750 C CA . GLU A 1 709 ? -9.091 -16.057 12.047 1.00 83.00 709 GLU A CA 1
ATOM 5751 C C . GLU A 1 709 ? -7.589 -15.687 11.614 1.00 83.00 709 GLU A C 1
ATOM 5753 O O . GLU A 1 709 ? -7.311 -14.930 10.702 1.00 83.00 709 GLU A O 1
ATOM 5758 N N . ILE A 1 710 ? -6.501 -16.227 12.198 1.00 81.56 710 ILE A N 1
ATOM 5759 C CA . ILE A 1 710 ? -5.126 -15.801 11.815 1.00 81.56 710 ILE A CA 1
ATOM 5760 C C . ILE A 1 710 ? -4.657 -16.516 10.560 1.00 81.56 710 ILE A C 1
ATOM 5762 O O . ILE A 1 710 ? -4.591 -17.726 10.595 1.00 81.56 710 ILE A O 1
ATOM 5766 N N . LEU A 1 711 ? -4.133 -15.884 9.523 1.00 82.56 711 LEU A N 1
ATOM 5767 C CA . LEU A 1 711 ? -3.688 -16.631 8.329 1.00 82.56 711 LEU A CA 1
ATOM 5768 C C . LEU A 1 711 ? -2.278 -16.291 7.889 1.00 82.56 711 LEU A C 1
ATOM 5770 O O . LEU A 1 711 ? -1.973 -15.124 7.975 1.00 82.56 711 LEU A O 1
ATOM 5774 N N . ALA A 1 712 ? -1.299 -17.225 7.848 1.00 75.31 712 ALA A N 1
ATOM 5775 C CA . ALA A 1 712 ? -0.048 -16.837 8.517 1.00 75.31 712 ALA A CA 1
ATOM 5776 C C . ALA A 1 712 ? 1.442 -17.408 8.205 1.00 75.31 712 ALA A C 1
ATOM 5778 O O . ALA A 1 712 ? 1.695 -18.589 8.325 1.00 75.31 712 ALA A O 1
ATOM 5779 N N . THR A 1 713 ? 2.553 -16.646 7.913 1.00 74.75 713 THR A N 1
ATOM 5780 C CA . THR A 1 713 ? 3.987 -17.175 7.995 1.00 74.75 713 THR A CA 1
ATOM 5781 C C . THR A 1 713 ? 4.742 -16.963 9.308 1.00 74.75 713 THR A C 1
ATOM 5783 O O . THR A 1 713 ? 4.854 -15.860 9.841 1.00 74.75 713 THR A O 1
ATOM 5786 N N . ALA A 1 714 ? 5.430 -18.006 9.767 1.00 67.19 714 ALA A N 1
ATOM 5787 C CA . ALA A 1 714 ? 6.623 -17.873 10.595 1.00 67.19 714 ALA A CA 1
ATOM 5788 C C . ALA A 1 714 ? 7.872 -17.809 9.715 1.00 67.19 714 ALA A C 1
ATOM 5790 O O . ALA A 1 714 ? 7.939 -18.443 8.659 1.00 67.19 714 ALA A O 1
ATOM 5791 N N . SER A 1 715 ? 8.925 -17.171 10.224 1.00 62.78 715 SER A N 1
ATOM 5792 C CA . SER A 1 715 ? 10.250 -17.327 9.633 1.00 62.78 715 SER A CA 1
ATOM 5793 C C . SER A 1 715 ? 11.229 -18.055 10.549 1.00 62.78 715 SER A C 1
ATOM 5795 O O . SER A 1 715 ? 11.205 -17.961 11.775 1.00 62.78 715 SER A O 1
ATOM 5797 N N . VAL A 1 716 ? 12.107 -18.807 9.895 1.00 58.88 716 VAL A N 1
ATOM 5798 C CA . VAL A 1 716 ? 12.870 -19.934 10.435 1.00 58.88 716 VAL A CA 1
ATOM 5799 C C . VAL A 1 716 ? 14.297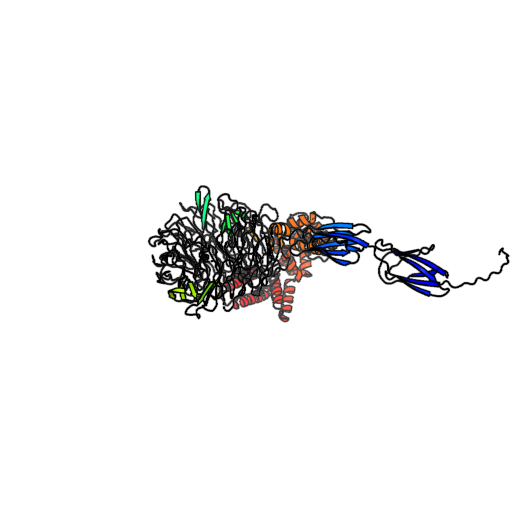 -19.554 10.857 1.00 58.88 716 VAL A C 1
ATOM 5801 O O . VAL A 1 716 ? 15.010 -20.407 11.377 1.00 58.88 716 VAL A O 1
ATOM 5804 N N . PHE A 1 717 ? 14.685 -18.273 10.737 1.00 50.62 717 PHE A N 1
ATOM 5805 C CA . PHE A 1 717 ? 16.039 -17.687 10.900 1.00 50.62 717 PHE A CA 1
ATOM 5806 C C . PHE A 1 717 ? 16.951 -18.182 12.043 1.00 50.62 717 PHE A C 1
ATOM 5808 O O . PHE A 1 717 ? 18.153 -17.939 11.990 1.00 50.62 717 PHE A O 1
ATOM 5815 N N . TYR A 1 718 ? 16.419 -18.836 13.077 1.00 42.53 718 TYR A N 1
ATOM 5816 C CA . TYR A 1 718 ? 17.172 -19.352 14.230 1.00 42.53 718 TYR A CA 1
ATOM 5817 C C . TYR A 1 718 ? 16.919 -20.852 14.489 1.00 42.53 718 TYR A C 1
ATOM 5819 O O . TYR A 1 718 ? 17.079 -21.332 15.610 1.00 42.53 718 TYR A O 1
ATOM 5827 N N . SER A 1 719 ? 16.492 -21.598 13.466 1.00 42.06 719 SER A N 1
ATOM 5828 C CA . SER A 1 719 ? 16.144 -23.021 13.545 1.00 42.06 719 SER A CA 1
ATOM 5829 C C . SER A 1 719 ? 16.622 -23.795 12.310 1.00 42.06 719 SER A C 1
ATOM 5831 O O . SER A 1 719 ? 16.713 -23.245 11.218 1.00 42.06 719 SER A O 1
ATOM 5833 N N . ASN A 1 720 ? 16.936 -25.083 12.478 1.00 42.44 720 ASN A N 1
ATOM 5834 C CA . ASN A 1 720 ? 17.664 -25.900 11.490 1.00 42.44 720 ASN A CA 1
ATOM 5835 C C . ASN A 1 720 ? 16.806 -26.402 10.299 1.00 42.44 720 ASN A C 1
ATOM 5837 O O . ASN A 1 720 ? 17.031 -27.509 9.804 1.00 42.44 720 ASN A O 1
ATOM 5841 N N . LEU A 1 721 ? 15.802 -25.639 9.856 1.00 46.59 721 LEU A N 1
ATOM 5842 C CA . LEU A 1 721 ? 14.931 -25.989 8.726 1.00 46.59 721 LEU A CA 1
ATOM 5843 C C . LEU A 1 721 ? 15.355 -25.227 7.458 1.00 46.59 721 LEU A C 1
ATOM 5845 O O . LEU A 1 721 ? 15.934 -24.148 7.535 1.00 46.59 721 LEU A O 1
ATOM 5849 N N . LYS A 1 722 ? 15.101 -25.811 6.279 1.00 52.97 722 LYS A N 1
ATOM 5850 C CA . LYS A 1 722 ? 15.568 -25.287 4.973 1.00 52.97 722 LYS A CA 1
ATOM 5851 C C . LYS A 1 722 ? 14.537 -24.441 4.212 1.00 52.97 722 LYS A C 1
ATOM 5853 O O . LYS A 1 722 ? 14.827 -23.958 3.124 1.00 52.97 722 LYS A O 1
ATOM 5858 N N . SER A 1 723 ? 13.354 -24.288 4.784 1.00 59.84 723 SER A N 1
ATOM 5859 C CA . SER A 1 723 ? 12.212 -23.535 4.274 1.00 59.84 723 SER A CA 1
ATOM 5860 C C . SER A 1 723 ? 11.679 -22.686 5.421 1.00 59.84 723 SER A C 1
ATOM 5862 O O . SER A 1 723 ? 11.667 -23.157 6.562 1.00 59.84 723 SER A O 1
ATOM 5864 N N . GLY A 1 724 ? 11.218 -21.466 5.141 1.00 68.88 724 GLY A N 1
ATOM 5865 C CA . GLY A 1 724 ? 10.303 -20.811 6.077 1.00 68.88 724 GLY A CA 1
ATOM 5866 C C . GLY A 1 724 ? 8.952 -21.526 6.051 1.00 68.88 724 GLY A C 1
ATOM 5867 O O . GLY A 1 724 ? 8.719 -22.407 5.215 1.00 68.88 724 GLY A O 1
ATOM 5868 N N . LEU A 1 725 ? 8.101 -21.206 7.019 1.00 76.06 725 LEU A N 1
ATOM 5869 C CA . LEU A 1 725 ? 6.927 -22.016 7.294 1.00 76.06 725 LEU A CA 1
ATOM 5870 C C . LEU A 1 725 ? 5.678 -21.158 7.309 1.00 76.06 725 LEU A C 1
ATOM 5872 O O . LEU A 1 725 ? 5.569 -20.192 8.061 1.00 76.06 725 LEU A O 1
ATOM 5876 N N . PHE A 1 726 ? 4.709 -21.584 6.528 1.00 82.12 726 PHE A N 1
ATOM 5877 C CA . PHE A 1 726 ? 3.371 -21.044 6.553 1.00 82.12 726 PHE A CA 1
ATOM 5878 C C . PHE A 1 726 ? 2.492 -21.897 7.494 1.00 82.12 726 PHE A C 1
ATOM 5880 O O . PHE A 1 726 ? 2.609 -23.111 7.601 1.00 82.12 726 PHE A O 1
ATOM 5887 N N . TYR A 1 727 ? 1.668 -21.240 8.287 1.00 79.81 727 TYR A N 1
ATOM 5888 C CA . TYR A 1 727 ? 0.683 -21.764 9.215 1.00 79.81 727 TYR A CA 1
ATOM 5889 C C . TYR A 1 727 ? -0.530 -20.805 9.121 1.00 79.81 727 TYR A C 1
ATOM 5891 O O . TYR A 1 727 ? -0.594 -19.993 8.211 1.00 79.81 727 TYR A O 1
ATOM 5899 N N . CYS A 1 728 ? -1.531 -20.943 9.991 1.00 85.50 728 CYS A N 1
ATOM 5900 C CA . CYS A 1 728 ? -2.803 -20.218 9.978 1.00 85.50 728 CYS A CA 1
ATOM 5901 C C . CYS A 1 728 ? -3.714 -20.860 11.066 1.00 85.50 728 CYS A C 1
ATOM 5903 O O . CYS A 1 728 ? -3.470 -22.001 11.469 1.00 85.50 728 CYS A O 1
ATOM 5905 N N . LEU A 1 729 ? -4.660 -20.126 11.650 1.00 83.19 729 LEU A N 1
ATOM 5906 C CA . LEU A 1 729 ? -5.376 -20.416 12.886 1.00 83.19 729 LEU A CA 1
ATOM 5907 C C . LEU A 1 729 ? -6.768 -19.833 12.961 1.00 83.19 729 LEU A C 1
ATOM 5909 O O . LEU A 1 729 ? -7.088 -18.824 12.378 1.00 83.19 729 LEU A O 1
ATOM 5913 N N . ASN A 1 730 ? -7.518 -20.480 13.829 1.00 82.19 730 ASN A N 1
ATOM 5914 C CA . ASN A 1 730 ? -8.784 -20.136 14.438 1.00 82.19 730 ASN A CA 1
ATOM 5915 C C . ASN A 1 730 ? -8.713 -18.793 15.157 1.00 82.19 730 ASN A C 1
ATOM 5917 O O . ASN A 1 730 ? -7.636 -18.248 15.329 1.00 82.19 730 ASN A O 1
ATOM 5921 N N . ALA A 1 731 ? -9.825 -18.235 15.606 1.00 81.12 731 ALA A N 1
ATOM 5922 C CA . ALA A 1 731 ? -9.763 -17.016 16.407 1.00 81.12 731 ALA A CA 1
ATOM 5923 C C . ALA A 1 731 ? -9.805 -17.184 17.888 1.00 81.12 731 ALA A C 1
ATOM 5925 O O . ALA A 1 731 ? -9.535 -16.250 18.614 1.00 81.12 731 ALA A O 1
ATOM 5926 N N . ARG A 1 732 ? -10.189 -18.359 18.326 1.00 81.00 732 ARG A N 1
ATOM 5927 C CA . ARG A 1 732 ? -11.339 -18.446 19.197 1.00 81.00 732 ARG A CA 1
ATOM 5928 C C . ARG A 1 732 ? -11.108 -19.330 20.386 1.00 81.00 732 ARG A C 1
ATOM 5930 O O . ARG A 1 732 ? -11.665 -19.176 21.458 1.00 81.00 732 ARG A O 1
ATOM 5937 N N . ASP A 1 733 ? -10.350 -20.370 20.134 1.00 77.19 733 ASP A N 1
ATOM 5938 C CA . ASP A 1 733 ? -10.079 -21.353 21.136 1.00 77.19 733 ASP A CA 1
ATOM 5939 C C . ASP A 1 733 ? -8.685 -21.935 20.927 1.00 77.19 733 ASP A C 1
ATOM 5941 O O . ASP A 1 733 ? -7.907 -22.135 21.847 1.00 77.19 733 ASP A O 1
ATOM 5945 N N . GLY A 1 734 ? -8.260 -22.178 19.709 1.00 76.38 734 GLY A N 1
ATOM 5946 C CA . GLY A 1 734 ? -7.088 -23.005 19.537 1.00 76.38 734 GLY A CA 1
ATOM 5947 C C . GLY A 1 734 ? -6.890 -23.462 18.136 1.00 76.38 734 GLY A C 1
ATOM 5948 O O . GLY A 1 734 ? -5.767 -23.622 17.710 1.00 76.38 734 GLY A O 1
ATOM 5949 N N . THR A 1 735 ? -7.986 -23.734 17.462 1.00 83.31 735 THR A N 1
ATOM 5950 C CA . THR A 1 735 ? -8.025 -24.438 16.192 1.00 83.31 735 THR A CA 1
ATOM 5951 C C . THR A 1 735 ? -6.824 -24.237 15.251 1.00 83.31 735 THR A C 1
ATOM 5953 O O . THR A 1 735 ? -6.443 -23.107 14.967 1.00 83.31 735 THR A O 1
ATOM 5956 N N . TYR A 1 736 ? -6.245 -25.308 14.712 1.00 84.12 736 TYR A N 1
ATOM 5957 C CA . TYR A 1 736 ? -5.058 -25.306 13.857 1.00 84.12 736 TYR A CA 1
ATOM 5958 C C . TYR A 1 736 ? -5.376 -26.201 12.673 1.00 84.12 736 TYR A C 1
ATOM 5960 O O . TYR A 1 736 ? -5.289 -27.420 12.803 1.00 84.12 736 TYR A O 1
ATOM 5968 N N . LYS A 1 737 ? -5.737 -25.606 11.525 1.00 79.19 737 LYS A N 1
ATOM 5969 C CA . LYS A 1 737 ? -6.605 -26.238 10.511 1.00 79.19 737 LYS A CA 1
ATOM 5970 C C . LYS A 1 737 ? -6.123 -27.698 10.182 1.00 79.19 737 LYS A C 1
ATOM 5972 O O . LYS A 1 737 ? -6.907 -28.625 10.378 1.00 79.19 737 LYS A O 1
ATOM 5977 N N . TRP A 1 738 ? -4.848 -27.993 9.823 1.00 80.38 738 TRP A N 1
ATOM 5978 C CA . TRP A 1 738 ? -4.309 -29.225 9.149 1.00 80.38 738 TRP A CA 1
ATOM 5979 C C . TRP A 1 738 ? -2.851 -29.705 9.563 1.00 80.38 738 TRP A C 1
ATOM 5981 O O . TRP A 1 738 ? -2.731 -30.219 10.678 1.00 80.38 738 TRP A O 1
ATOM 5991 N N . ASN A 1 739 ? -1.757 -29.635 8.755 1.00 78.50 739 ASN A N 1
ATOM 5992 C CA . ASN A 1 739 ? -0.352 -30.074 9.063 1.00 78.50 739 ASN A CA 1
ATOM 5993 C C . ASN A 1 739 ? 0.823 -29.299 8.317 1.00 78.50 739 ASN A C 1
ATOM 5995 O O . ASN A 1 739 ? 0.937 -29.449 7.106 1.00 78.50 739 ASN A O 1
ATOM 5999 N N . PRO A 1 740 ? 1.790 -28.628 9.009 1.00 79.31 740 PRO A N 1
ATOM 6000 C CA . PRO A 1 740 ? 2.665 -27.494 8.559 1.00 79.31 740 PRO A CA 1
ATOM 6001 C C . PRO A 1 740 ? 3.148 -27.298 7.087 1.00 79.31 740 PRO A C 1
ATOM 6003 O O . PRO A 1 740 ? 3.762 -28.209 6.526 1.00 79.31 740 PRO A O 1
ATOM 6006 N N . THR A 1 741 ? 3.055 -26.062 6.539 1.00 79.75 741 THR A N 1
ATOM 6007 C CA . THR A 1 741 ? 3.664 -25.624 5.246 1.00 79.75 741 THR A CA 1
ATOM 6008 C C . THR A 1 741 ? 5.178 -25.488 5.276 1.00 79.75 741 THR A C 1
ATOM 6010 O O . THR A 1 741 ? 5.688 -24.730 6.095 1.00 79.75 741 THR A O 1
ATOM 6013 N N . PRO A 1 742 ? 5.882 -26.005 4.256 1.00 76.69 742 PRO A N 1
ATOM 6014 C CA . PRO A 1 742 ? 7.173 -25.525 3.779 1.00 76.69 742 PRO A CA 1
ATOM 6015 C C . PRO A 1 742 ? 7.069 -24.810 2.411 1.00 76.69 742 PRO A C 1
ATOM 6017 O O . PRO A 1 742 ? 6.608 -25.411 1.444 1.00 76.69 742 PRO A O 1
ATOM 6020 N N . ILE A 1 743 ? 7.595 -23.586 2.297 1.00 73.00 743 ILE A N 1
ATOM 6021 C CA . ILE A 1 743 ? 7.760 -22.881 1.005 1.00 73.00 743 ILE A CA 1
ATOM 6022 C C . ILE A 1 743 ? 9.186 -22.331 0.799 1.00 73.00 743 ILE A C 1
ATOM 6024 O O . ILE A 1 743 ? 9.974 -22.328 1.757 1.00 73.00 743 ILE A O 1
ATOM 6028 N N . PRO A 1 744 ? 9.567 -21.941 -0.441 1.00 63.97 744 PRO A N 1
ATOM 6029 C CA . PRO A 1 744 ? 10.896 -21.407 -0.747 1.00 63.97 744 PRO A CA 1
ATOM 6030 C C . PRO A 1 744 ? 11.360 -20.199 0.096 1.00 63.97 744 PRO A C 1
ATOM 6032 O O . PRO A 1 744 ? 10.672 -19.658 0.957 1.00 63.97 744 PRO A O 1
ATOM 6035 N N . ILE A 1 745 ? 12.634 -19.837 -0.078 1.00 61.97 745 ILE A N 1
ATOM 6036 C CA . ILE A 1 745 ? 13.379 -18.970 0.852 1.00 61.97 745 ILE A CA 1
ATOM 6037 C C . ILE A 1 745 ? 12.908 -17.510 0.755 1.00 61.97 745 ILE A C 1
ATOM 6039 O O . ILE A 1 745 ? 12.725 -16.993 -0.339 1.00 61.97 745 ILE A O 1
ATOM 6043 N N . PHE A 1 746 ? 12.777 -16.835 1.903 1.00 53.66 746 PHE A N 1
ATOM 6044 C CA . PHE A 1 746 ? 12.101 -15.540 2.065 1.00 53.66 746 PHE A CA 1
ATOM 6045 C C . PHE A 1 746 ? 13.022 -14.316 2.032 1.00 53.66 746 PHE A C 1
ATOM 6047 O O . PHE A 1 746 ? 14.148 -14.358 2.532 1.00 53.66 746 PHE A O 1
ATOM 6054 N N . SER A 1 747 ? 12.503 -13.195 1.518 1.00 44.25 747 SER A N 1
ATOM 6055 C CA . SER A 1 747 ? 13.147 -11.874 1.532 1.00 44.25 747 SER A CA 1
ATOM 6056 C C . SER A 1 747 ? 12.973 -11.225 2.887 1.00 44.25 747 SER A C 1
ATOM 6058 O O . SER A 1 747 ? 12.025 -11.542 3.600 1.00 44.25 747 SER A O 1
ATOM 6060 N N . GLU A 1 748 ? 13.776 -10.217 3.229 1.00 41.25 748 GLU A N 1
ATOM 6061 C CA . GLU A 1 748 ? 13.336 -9.200 4.199 1.00 41.25 748 GLU A CA 1
ATOM 6062 C C . GLU A 1 748 ? 12.282 -8.290 3.560 1.00 41.25 748 GLU A C 1
ATOM 6064 O O . GLU A 1 748 ? 12.417 -7.068 3.575 1.00 41.25 748 GLU A O 1
ATOM 6069 N N . GLY A 1 749 ? 11.223 -8.891 3.012 1.00 42.66 749 GLY A N 1
ATOM 6070 C CA . GLY A 1 749 ? 10.276 -8.251 2.117 1.00 42.66 749 GLY A CA 1
ATOM 6071 C C . GLY A 1 749 ? 9.562 -7.102 2.798 1.00 42.66 749 GLY A C 1
ATOM 6072 O O . GLY A 1 749 ? 9.836 -5.956 2.454 1.00 42.66 749 GLY A O 1
ATOM 6073 N N . GLY A 1 750 ? 8.753 -7.411 3.823 1.00 48.00 750 GLY A N 1
ATOM 6074 C CA . GLY A 1 750 ? 7.714 -6.488 4.303 1.00 48.00 750 GLY A CA 1
ATOM 6075 C C . GLY A 1 750 ? 6.799 -6.270 3.128 1.00 48.00 750 GLY A C 1
ATOM 6076 O O . GLY A 1 750 ? 7.056 -5.487 2.229 1.00 48.00 750 GLY A O 1
ATOM 6077 N N . SER A 1 751 ? 5.921 -7.234 3.040 1.00 51.88 751 SER A N 1
ATOM 6078 C CA . SER A 1 751 ? 5.512 -7.776 1.774 1.00 51.88 751 SER A CA 1
ATOM 6079 C C . SER A 1 751 ? 4.375 -8.660 2.201 1.00 51.88 751 SER A C 1
ATOM 6081 O O . SER A 1 751 ? 4.625 -9.749 2.712 1.00 51.88 751 SER A O 1
ATOM 6083 N N . THR A 1 752 ? 3.195 -8.081 2.235 1.00 59.16 752 THR A N 1
ATOM 6084 C CA . THR A 1 752 ? 1.957 -8.741 2.547 1.00 59.16 752 THR A CA 1
ATOM 6085 C C . THR A 1 752 ? 1.323 -9.261 1.245 1.00 59.16 752 THR A C 1
ATOM 6087 O O . THR A 1 752 ? 2.032 -9.796 0.400 1.00 59.16 752 THR A O 1
ATOM 6090 N N . ILE A 1 753 ? 0.012 -9.284 1.125 1.00 74.06 753 ILE A N 1
ATOM 6091 C CA . ILE A 1 753 ? -0.751 -10.473 0.742 1.00 74.06 753 ILE A CA 1
ATOM 6092 C C . ILE A 1 753 ? -2.160 -10.148 0.164 1.00 74.06 753 ILE A C 1
ATOM 6094 O O . ILE A 1 753 ? -2.628 -9.040 0.405 1.00 74.06 753 ILE A O 1
ATOM 6098 N N . THR A 1 754 ? -2.842 -10.978 -0.658 1.00 79.56 754 THR A N 1
ATOM 6099 C CA . THR A 1 754 ? -4.001 -10.509 -1.501 1.00 79.56 754 THR A CA 1
ATOM 6100 C C . THR A 1 754 ? -4.968 -11.543 -2.089 1.00 79.56 754 THR A C 1
ATOM 6102 O O . THR A 1 754 ? -4.806 -12.699 -1.778 1.00 79.56 754 THR A O 1
ATOM 6105 N N . LEU A 1 755 ? -6.086 -11.148 -2.759 1.00 82.25 755 LEU A N 1
ATOM 6106 C CA . LEU A 1 755 ? -7.333 -11.913 -2.645 1.00 82.25 755 LEU A CA 1
ATOM 6107 C C . LEU A 1 755 ? -8.414 -11.974 -3.717 1.00 82.25 755 LEU A C 1
ATOM 6109 O O . LEU A 1 755 ? -9.385 -11.258 -3.530 1.00 82.25 755 LEU A O 1
ATOM 6113 N N . TYR A 1 756 ? -8.378 -12.828 -4.754 1.00 81.88 756 TYR A N 1
ATOM 6114 C CA . TYR A 1 756 ? -9.564 -12.945 -5.626 1.00 81.88 756 TYR A CA 1
ATOM 6115 C C . TYR A 1 756 ? -9.822 -14.133 -6.547 1.00 81.88 756 TYR A C 1
ATOM 6117 O O . TYR A 1 756 ? -9.282 -15.209 -6.422 1.00 81.88 756 TYR A O 1
ATOM 6125 N N . ASP A 1 757 ? -10.795 -14.012 -7.436 1.00 80.56 757 ASP A N 1
ATOM 6126 C CA . ASP A 1 757 ? -11.756 -15.070 -7.625 1.00 80.56 757 ASP A CA 1
ATOM 6127 C C . ASP A 1 757 ? -11.330 -16.104 -8.670 1.00 80.56 757 ASP A C 1
ATOM 6129 O O . ASP A 1 757 ? -12.175 -16.552 -9.418 1.00 80.56 757 ASP A O 1
ATOM 6133 N N . ILE A 1 758 ? -10.061 -16.527 -8.800 1.00 82.06 758 ILE A N 1
ATOM 6134 C CA . ILE A 1 758 ? -9.681 -17.352 -9.974 1.00 82.06 758 ILE A CA 1
ATOM 6135 C C . ILE A 1 758 ? -10.417 -18.612 -10.256 1.00 82.06 758 ILE A C 1
ATOM 6137 O O . ILE A 1 758 ? -10.236 -19.074 -11.362 1.00 82.06 758 ILE A O 1
ATOM 6141 N N . ASN A 1 759 ? -11.256 -19.163 -9.401 1.00 75.94 759 ASN A N 1
ATOM 6142 C CA . ASN A 1 759 ? -12.232 -20.088 -9.946 1.00 75.94 759 ASN A CA 1
ATOM 6143 C C . ASN A 1 759 ? -13.685 -19.741 -9.712 1.00 75.94 759 ASN A C 1
ATOM 6145 O O . ASN A 1 759 ? -14.498 -20.631 -9.801 1.00 75.94 759 ASN A O 1
ATOM 6149 N N . THR A 1 760 ? -14.032 -18.467 -9.590 1.00 77.81 760 THR A N 1
ATOM 6150 C CA . THR A 1 760 ? -15.371 -17.877 -9.422 1.00 77.81 760 THR A CA 1
ATOM 6151 C C . THR A 1 760 ? -16.174 -18.346 -8.235 1.00 77.81 760 THR A C 1
ATOM 6153 O O . THR A 1 760 ? -17.145 -17.702 -7.895 1.00 77.81 760 THR A O 1
ATOM 6156 N N . ASP A 1 761 ? -15.981 -19.568 -7.757 1.00 71.88 761 ASP A N 1
ATOM 6157 C CA . ASP A 1 761 ? -17.141 -20.357 -7.397 1.00 71.88 761 ASP A CA 1
ATOM 6158 C C . ASP A 1 761 ? -17.587 -20.133 -5.948 1.00 71.88 761 ASP A C 1
ATOM 6160 O O . ASP A 1 761 ? -18.784 -20.190 -5.673 1.00 71.88 761 ASP A O 1
ATOM 6164 N N . GLY A 1 762 ? -16.630 -19.824 -5.062 1.00 70.75 762 GLY A N 1
ATOM 6165 C CA . GLY A 1 762 ? -16.752 -19.492 -3.631 1.00 70.75 762 GLY A CA 1
ATOM 6166 C C . GLY A 1 762 ? -15.814 -20.243 -2.661 1.00 70.75 762 GLY A C 1
ATOM 6167 O O . GLY A 1 762 ? -16.267 -21.166 -2.010 1.00 70.75 762 GLY A O 1
ATOM 6168 N N . ILE A 1 763 ? -14.527 -19.906 -2.507 1.00 80.06 763 ILE A N 1
ATOM 6169 C CA . ILE A 1 763 ? -13.731 -20.195 -1.280 1.00 80.06 763 ILE A CA 1
ATOM 6170 C C . ILE A 1 763 ? -12.322 -19.654 -1.381 1.00 80.06 763 ILE A C 1
ATOM 6172 O O . ILE A 1 763 ? -11.794 -19.670 -2.476 1.00 80.06 763 ILE A O 1
ATOM 6176 N N . PRO A 1 764 ? -11.655 -19.279 -0.284 1.00 83.62 764 PRO A N 1
ATOM 6177 C CA . PRO A 1 764 ? -10.637 -18.272 -0.431 1.00 83.62 764 PRO A CA 1
ATOM 6178 C C . PRO A 1 764 ? -9.207 -18.779 -0.596 1.00 83.62 764 PRO A C 1
ATOM 6180 O O . PRO A 1 764 ? -8.679 -19.337 0.356 1.00 83.62 764 PRO A O 1
ATOM 6183 N N . GLU A 1 765 ? -8.540 -18.528 -1.727 1.00 88.38 765 GLU A N 1
ATOM 6184 C CA . GLU A 1 765 ? -7.282 -19.196 -2.077 1.00 88.38 765 GLU A CA 1
ATOM 6185 C C . GLU A 1 765 ? -5.951 -18.344 -2.041 1.00 88.38 765 GLU A C 1
ATOM 6187 O O . GLU A 1 765 ? -5.800 -17.666 -3.018 1.00 88.38 765 GLU A O 1
ATOM 6192 N N . ILE A 1 766 ? -4.974 -18.366 -1.065 1.00 87.50 766 ILE A N 1
ATOM 6193 C CA . ILE A 1 766 ? -4.225 -17.235 -0.317 1.00 87.50 766 ILE A CA 1
ATOM 6194 C C . ILE A 1 766 ? -2.585 -16.951 -0.394 1.00 87.50 766 ILE A C 1
ATOM 6196 O O . ILE A 1 766 ? -1.825 -17.889 -0.189 1.00 87.50 766 ILE A O 1
ATOM 6200 N N . PHE A 1 767 ? -1.972 -15.760 -0.766 1.00 85.12 767 PHE A N 1
ATOM 6201 C CA . PHE A 1 767 ? -0.562 -15.395 -1.323 1.00 85.12 767 PHE A CA 1
ATOM 6202 C C . PHE A 1 767 ? 0.642 -14.577 -0.694 1.00 85.12 767 PHE A C 1
ATOM 6204 O O . PHE A 1 767 ? 0.658 -13.341 -0.673 1.00 85.12 767 PHE A O 1
ATOM 6211 N N . VAL A 1 768 ? 1.794 -15.229 -0.442 1.00 81.62 768 VAL A N 1
ATOM 6212 C CA . VAL A 1 768 ? 3.152 -14.661 -0.201 1.00 81.62 768 VAL A CA 1
ATOM 6213 C C . VAL A 1 768 ? 3.996 -14.175 -1.416 1.00 81.62 768 VAL A C 1
ATOM 6215 O O . VAL A 1 768 ? 3.923 -14.563 -2.567 1.00 81.62 768 VAL A O 1
ATOM 6218 N N . PRO A 1 769 ? 4.714 -13.082 -1.241 1.00 77.88 769 PRO A N 1
ATOM 6219 C CA . PRO A 1 769 ? 6.112 -12.872 -0.804 1.00 77.88 769 PRO A CA 1
ATOM 6220 C C . PRO A 1 769 ? 7.217 -13.939 -0.495 1.00 77.88 769 PRO A C 1
ATOM 6222 O O . PRO A 1 769 ? 7.261 -14.516 0.593 1.00 77.88 769 PRO A O 1
ATOM 6225 N N . GLN A 1 770 ? 8.327 -13.949 -1.276 1.00 75.69 770 GLN A N 1
ATOM 6226 C CA . GLN A 1 770 ? 9.620 -14.620 -0.922 1.00 75.69 770 GLN A CA 1
ATOM 6227 C C . GLN A 1 770 ? 10.888 -13.801 -1.264 1.00 75.69 770 GLN A C 1
ATOM 6229 O O . GLN A 1 770 ? 10.822 -12.610 -1.549 1.00 75.69 770 GLN A O 1
ATOM 6234 N N . ALA A 1 771 ? 12.083 -14.418 -1.230 1.00 68.12 771 ALA A N 1
ATOM 6235 C CA . ALA A 1 771 ? 13.353 -13.845 -1.704 1.00 68.12 771 ALA A CA 1
ATOM 6236 C C . ALA A 1 771 ? 13.686 -14.262 -3.127 1.00 68.12 771 ALA A C 1
ATOM 6238 O O . ALA A 1 771 ? 13.463 -15.407 -3.524 1.00 68.12 771 ALA A O 1
ATOM 6239 N N . GLY A 1 772 ? 14.329 -13.338 -3.843 1.00 64.94 772 GLY A N 1
ATOM 6240 C CA . GLY A 1 772 ? 14.964 -13.578 -5.126 1.00 64.94 772 GLY A CA 1
ATOM 6241 C C . GLY A 1 772 ? 14.028 -14.273 -6.098 1.00 64.94 772 GLY A C 1
ATOM 6242 O O . GLY A 1 772 ? 14.143 -15.481 -6.254 1.00 64.94 772 GLY A O 1
ATOM 6243 N N . GLY A 1 773 ? 13.114 -13.540 -6.724 1.00 69.06 773 GLY A N 1
ATOM 6244 C CA . GLY A 1 773 ? 12.231 -13.991 -7.801 1.00 69.06 773 GLY A CA 1
ATOM 6245 C C . GLY A 1 773 ? 11.377 -15.250 -7.581 1.00 69.06 773 GLY A C 1
ATOM 6246 O O . GLY A 1 773 ? 10.703 -15.623 -8.534 1.00 69.06 773 GLY A O 1
ATOM 6247 N N . HIS A 1 774 ? 11.417 -15.933 -6.430 1.00 78.00 774 HIS A N 1
ATOM 6248 C CA . HIS A 1 774 ? 10.623 -17.137 -6.161 1.00 78.00 774 HIS A CA 1
ATOM 6249 C C . HIS A 1 774 ? 9.227 -16.782 -5.710 1.00 78.00 774 HIS A C 1
ATOM 6251 O O . HIS A 1 774 ? 9.043 -16.089 -4.717 1.00 78.00 774 HIS A O 1
ATOM 6257 N N . ILE A 1 775 ? 8.251 -17.276 -6.430 1.00 84.19 775 ILE A N 1
ATOM 6258 C CA . ILE A 1 775 ? 6.862 -17.062 -6.112 1.00 84.19 775 ILE A CA 1
ATOM 6259 C C . ILE A 1 775 ? 6.046 -18.151 -6.750 1.00 84.19 775 ILE A C 1
ATOM 6261 O O . ILE A 1 775 ? 6.455 -18.786 -7.707 1.00 84.19 775 ILE A O 1
ATOM 6265 N N . SER A 1 776 ? 4.911 -18.389 -6.148 1.00 85.06 776 SER A N 1
ATOM 6266 C CA . SER A 1 776 ? 4.146 -19.597 -6.082 1.00 85.06 776 SER A CA 1
ATOM 6267 C C . SER A 1 776 ? 2.652 -19.069 -5.886 1.00 85.06 776 SER A C 1
ATOM 6269 O O . SER A 1 776 ? 2.522 -17.893 -5.586 1.00 85.06 776 SER A O 1
ATOM 6271 N N . CYS A 1 777 ? 1.509 -19.781 -6.086 1.00 88.69 777 CYS A N 1
ATOM 6272 C CA . CYS A 1 777 ? 0.201 -19.611 -5.309 1.00 88.69 777 CYS A CA 1
ATOM 6273 C C . CYS A 1 777 ? -0.619 -20.661 -4.319 1.00 88.69 777 CYS A C 1
ATOM 6275 O O . CYS A 1 777 ? -1.475 -21.368 -4.757 1.00 88.69 777 CYS A O 1
ATOM 6277 N N . LEU A 1 778 ? -0.470 -20.812 -2.974 1.00 87.31 778 LEU A N 1
ATOM 6278 C CA . LEU A 1 778 ? -1.032 -21.611 -1.888 1.00 87.31 778 LEU A CA 1
ATOM 6279 C C . LEU A 1 778 ? -2.574 -21.424 -1.920 1.00 87.31 778 LEU A C 1
ATOM 6281 O O . LEU A 1 778 ? -3.024 -20.520 -1.245 1.00 87.31 778 LEU A O 1
ATOM 6285 N N . ASP A 1 779 ? -3.344 -22.144 -2.759 1.00 82.56 779 ASP A N 1
ATOM 6286 C CA . ASP A 1 779 ? -4.828 -22.131 -3.011 1.00 82.56 779 ASP A CA 1
ATOM 6287 C C . ASP A 1 779 ? -5.769 -21.943 -1.745 1.00 82.56 779 ASP A C 1
ATOM 6289 O O . ASP A 1 779 ? -5.377 -21.225 -0.856 1.00 82.56 779 ASP A O 1
ATOM 6293 N N . GLY A 1 780 ? -7.032 -22.381 -1.557 1.00 80.25 780 GLY A N 1
ATOM 6294 C CA . GLY A 1 780 ? -7.918 -21.860 -0.461 1.00 80.25 780 GLY A CA 1
ATOM 6295 C C . GLY A 1 780 ? -8.593 -22.713 0.573 1.00 80.25 780 GLY A C 1
ATOM 6296 O O . GLY A 1 780 ? -8.578 -22.412 1.768 1.00 80.25 780 GLY A O 1
ATOM 6297 N N . LYS A 1 781 ? -9.045 -23.890 0.160 1.00 80.88 781 LYS A N 1
ATOM 6298 C CA . LYS A 1 781 ? -9.465 -24.970 1.075 1.00 80.88 781 LYS A CA 1
ATOM 6299 C C . LYS A 1 781 ? -8.670 -26.286 1.490 1.00 80.88 781 LYS A C 1
ATOM 6301 O O . LYS A 1 781 ? -9.262 -27.085 2.175 1.00 80.88 781 LYS A O 1
ATOM 6306 N N . THR A 1 782 ? -7.417 -26.599 1.107 1.00 78.19 782 THR A N 1
ATOM 6307 C CA . THR A 1 782 ? -6.305 -27.439 1.631 1.00 78.19 782 THR A CA 1
ATOM 6308 C C . THR A 1 782 ? -4.915 -26.896 1.277 1.00 78.19 782 THR A C 1
ATOM 6310 O O . THR A 1 782 ? -4.385 -27.175 0.212 1.00 78.19 782 THR A O 1
ATOM 6313 N N . GLY A 1 783 ? -4.292 -26.251 2.245 1.00 76.62 783 GLY A N 1
ATOM 6314 C CA . GLY A 1 783 ? -3.016 -25.554 2.204 1.00 76.62 783 GLY A CA 1
ATOM 6315 C C . GLY A 1 783 ? -1.888 -26.265 1.492 1.00 76.62 783 GLY A C 1
ATOM 6316 O O . GLY A 1 783 ? -1.334 -27.099 2.198 1.00 76.62 783 GLY A O 1
ATOM 6317 N N . ARG A 1 784 ? -1.605 -26.002 0.183 1.00 83.06 784 ARG A N 1
ATOM 6318 C CA . ARG A 1 784 ? -0.757 -26.769 -0.772 1.00 83.06 784 ARG A CA 1
ATOM 6319 C C . ARG A 1 784 ? -0.406 -26.054 -2.191 1.00 83.06 784 ARG A C 1
ATOM 6321 O O . ARG A 1 784 ? -1.063 -25.057 -2.469 1.00 83.06 784 ARG A O 1
ATOM 6328 N N . PRO A 1 785 ? 0.570 -26.565 -3.043 1.00 83.75 785 PRO A N 1
ATOM 6329 C CA . PRO A 1 785 ? 0.937 -26.256 -4.506 1.00 83.75 785 PRO A CA 1
ATOM 6330 C C . PRO A 1 785 ? 0.309 -26.926 -5.802 1.00 83.75 785 PRO A C 1
ATOM 6332 O O . PRO A 1 785 ? 0.194 -28.159 -5.842 1.00 83.75 785 PRO A O 1
ATOM 6335 N N . TYR A 1 786 ? 0.181 -26.177 -6.934 1.00 82.94 786 TYR A N 1
ATOM 6336 C CA . TYR A 1 786 ? 0.116 -26.550 -8.388 1.00 82.94 786 TYR A CA 1
ATOM 6337 C C . TYR A 1 786 ? 1.445 -26.165 -9.130 1.00 82.94 786 TYR A C 1
ATOM 6339 O O . TYR A 1 786 ? 1.686 -26.700 -10.214 1.00 82.94 786 TYR A O 1
ATOM 6347 N N . TRP A 1 787 ? 2.281 -25.228 -8.639 1.00 86.62 787 TRP A N 1
ATOM 6348 C CA . TRP A 1 787 ? 3.512 -24.678 -9.261 1.00 86.62 787 TRP A CA 1
ATOM 6349 C C . TRP A 1 787 ? 4.357 -23.773 -8.329 1.00 86.62 787 TRP A C 1
ATOM 6351 O O . TRP A 1 787 ? 3.842 -23.097 -7.454 1.00 86.62 787 TRP A O 1
ATOM 6361 N N . HIS A 1 788 ? 5.661 -23.653 -8.604 1.00 84.88 788 HIS A N 1
ATOM 6362 C CA . HIS A 1 788 ? 6.520 -22.572 -8.091 1.00 84.88 788 HIS A CA 1
ATOM 6363 C C . HIS A 1 788 ? 7.315 -21.979 -9.265 1.00 84.88 788 HIS A C 1
ATOM 6365 O O . HIS A 1 788 ? 7.830 -22.721 -10.105 1.00 84.88 788 HIS A O 1
ATOM 6371 N N . GLN A 1 789 ? 7.467 -20.663 -9.306 1.00 83.81 789 GLN A N 1
ATOM 6372 C CA . GLN A 1 789 ? 8.101 -19.893 -10.370 1.00 83.81 789 GLN A CA 1
ATOM 6373 C C . GLN A 1 789 ? 9.294 -19.105 -9.855 1.00 83.81 789 GLN A C 1
ATOM 6375 O O . GLN A 1 789 ? 9.187 -18.284 -8.951 1.00 83.81 789 GLN A O 1
ATOM 6380 N N . ARG A 1 790 ? 10.443 -19.297 -10.504 1.00 81.88 790 ARG A N 1
ATOM 6381 C CA . ARG A 1 790 ? 11.609 -18.429 -10.339 1.00 81.88 790 ARG A CA 1
ATOM 6382 C C . ARG A 1 790 ? 11.674 -17.451 -11.503 1.00 81.88 790 ARG A C 1
ATOM 6384 O O . ARG A 1 790 ? 11.871 -17.839 -12.653 1.00 81.88 790 ARG A O 1
ATOM 6391 N N . LEU A 1 791 ? 11.505 -16.179 -11.198 1.00 78.00 791 LEU A N 1
ATOM 6392 C CA . LEU A 1 791 ? 11.730 -15.051 -12.098 1.00 78.00 791 LEU A CA 1
ATOM 6393 C C . LEU A 1 791 ? 13.211 -14.671 -12.086 1.00 78.00 791 LEU A C 1
ATOM 6395 O O . LEU A 1 791 ? 13.934 -15.091 -11.189 1.00 78.00 791 LEU A O 1
ATOM 6399 N N . ARG A 1 792 ? 13.695 -13.868 -13.035 1.00 69.31 792 ARG A N 1
ATOM 6400 C CA . ARG A 1 792 ? 15.100 -13.417 -13.054 1.00 69.31 792 ARG A CA 1
ATOM 6401 C C . ARG A 1 792 ? 15.271 -12.158 -12.195 1.00 69.31 792 ARG A C 1
ATOM 6403 O O . ARG A 1 792 ? 14.592 -11.167 -12.432 1.00 69.31 792 ARG A O 1
ATOM 6410 N N . GLY A 1 793 ? 16.240 -12.150 -11.278 1.00 63.31 793 GLY A N 1
ATOM 6411 C CA . GLY A 1 793 ? 16.557 -10.976 -10.445 1.00 63.31 793 GLY A CA 1
ATOM 6412 C C . GLY A 1 793 ? 16.474 -11.210 -8.933 1.00 63.31 793 GLY A C 1
ATOM 6413 O O . GLY A 1 793 ? 16.446 -12.355 -8.472 1.00 63.31 793 GLY A O 1
ATOM 6414 N N . GLY A 1 794 ? 16.493 -10.120 -8.161 1.00 65.69 794 GLY A N 1
ATOM 6415 C CA . GLY A 1 794 ? 16.330 -10.154 -6.704 1.00 65.69 794 GLY A CA 1
ATOM 6416 C C . GLY A 1 794 ? 14.862 -10.231 -6.269 1.00 65.69 794 GLY A C 1
ATOM 6417 O O . GLY A 1 794 ? 14.003 -10.692 -7.017 1.00 65.69 794 GLY A O 1
ATOM 6418 N N . ASP A 1 795 ? 14.588 -9.778 -5.050 1.00 69.88 795 ASP A N 1
ATOM 6419 C CA . ASP A 1 795 ? 13.254 -9.759 -4.443 1.00 69.88 795 ASP A CA 1
ATOM 6420 C C . ASP A 1 795 ? 12.275 -8.925 -5.294 1.00 69.88 795 ASP A C 1
ATOM 6422 O O . ASP A 1 795 ? 12.462 -7.721 -5.448 1.00 69.88 795 ASP A O 1
ATOM 6426 N N . VAL A 1 796 ? 11.215 -9.522 -5.838 1.00 73.62 796 VAL A N 1
ATOM 6427 C CA . VAL A 1 796 ? 9.975 -8.794 -6.158 1.00 73.62 796 VAL A CA 1
ATOM 6428 C C . VAL A 1 796 ? 9.514 -8.119 -4.874 1.00 73.62 796 VAL A C 1
ATOM 6430 O O . VAL A 1 796 ? 9.886 -8.541 -3.775 1.00 73.62 796 VAL A O 1
ATOM 6433 N N . LYS A 1 797 ? 8.811 -7.001 -4.991 1.00 69.19 797 LYS A N 1
ATOM 6434 C CA . LYS A 1 797 ? 8.513 -6.144 -3.841 1.00 69.19 797 LYS A CA 1
ATOM 6435 C C . LYS A 1 797 ? 7.040 -5.930 -3.564 1.00 69.19 797 LYS A C 1
ATOM 6437 O O . LYS A 1 797 ? 6.721 -5.298 -2.565 1.00 69.19 797 LYS A O 1
ATOM 6442 N N . CYS A 1 798 ? 6.222 -6.468 -4.451 1.00 69.44 798 CYS A N 1
ATOM 6443 C CA . CYS A 1 798 ? 4.899 -5.990 -4.748 1.00 69.44 798 CYS A CA 1
ATOM 6444 C C . CYS A 1 798 ? 4.205 -6.951 -5.658 1.00 69.44 798 CYS A C 1
ATOM 6446 O O . CYS A 1 798 ? 4.897 -7.558 -6.476 1.00 69.44 798 CYS A O 1
ATOM 6448 N N . LEU A 1 799 ? 2.868 -7.055 -5.607 1.00 76.62 799 LEU A N 1
ATOM 6449 C CA . LEU A 1 799 ? 2.153 -7.943 -6.532 1.00 76.62 799 LEU A CA 1
ATOM 6450 C C . LEU A 1 799 ? 0.600 -7.660 -6.691 1.00 76.62 799 LEU A C 1
ATOM 6452 O O . LEU A 1 799 ? 0.073 -6.787 -6.030 1.00 76.62 799 LEU A O 1
ATOM 6456 N N . SER A 1 800 ? -0.157 -8.157 -7.682 1.00 81.81 800 SER A N 1
ATOM 6457 C CA . SER A 1 800 ? -1.496 -7.614 -8.094 1.00 81.81 800 SER A CA 1
ATOM 6458 C C . SER A 1 800 ? -2.063 -8.373 -9.279 1.00 81.81 800 SER A C 1
ATOM 6460 O O . SER A 1 800 ? -1.279 -8.932 -10.007 1.00 81.81 800 SER A O 1
ATOM 6462 N N . VAL A 1 801 ? -3.361 -8.407 -9.571 1.00 82.25 801 VAL A N 1
ATOM 6463 C CA . VAL A 1 801 ? -3.947 -9.321 -10.592 1.00 82.25 801 VAL A CA 1
ATOM 6464 C C . VAL A 1 801 ? -4.814 -8.606 -11.671 1.00 82.25 801 VAL A C 1
ATOM 6466 O O . VAL A 1 801 ? -5.529 -7.744 -11.227 1.00 82.25 801 VAL A O 1
ATOM 6469 N N . ALA A 1 802 ? -4.790 -8.876 -13.008 1.00 81.50 802 ALA A N 1
ATOM 6470 C CA . ALA A 1 802 ? -5.878 -8.695 -14.043 1.00 81.50 802 ALA A CA 1
ATOM 6471 C C . ALA A 1 802 ? -5.561 -9.093 -15.525 1.00 81.50 802 ALA A C 1
ATOM 6473 O O . ALA A 1 802 ? -4.418 -9.083 -15.899 1.00 81.50 802 ALA A O 1
ATOM 6474 N N . ASP A 1 803 ? -6.539 -9.449 -16.385 1.00 78.19 803 ASP A N 1
ATOM 6475 C CA . ASP A 1 803 ? -6.453 -10.004 -17.797 1.00 78.19 803 ASP A CA 1
ATOM 6476 C C . ASP A 1 803 ? -5.894 -9.016 -18.846 1.00 78.19 803 ASP A C 1
ATOM 6478 O O . ASP A 1 803 ? -6.655 -8.287 -19.481 1.00 78.19 803 ASP A O 1
ATOM 6482 N N . PHE A 1 804 ? -4.578 -8.920 -19.057 1.00 74.50 804 PHE A N 1
ATOM 6483 C CA . PHE A 1 804 ? -3.959 -7.702 -19.624 1.00 74.50 804 PHE A CA 1
ATOM 6484 C C . PHE A 1 804 ? -4.157 -7.374 -21.097 1.00 74.50 804 PHE A C 1
ATOM 6486 O O . PHE A 1 804 ? -3.612 -6.430 -21.677 1.00 74.50 804 PHE A O 1
ATOM 6493 N N . ASN A 1 805 ? -5.047 -8.151 -21.660 1.00 73.31 805 ASN A N 1
ATOM 6494 C CA . ASN A 1 805 ? -5.374 -8.370 -23.036 1.00 73.31 805 ASN A CA 1
ATOM 6495 C C . ASN A 1 805 ? -6.909 -8.347 -23.256 1.00 73.31 805 ASN A C 1
ATOM 6497 O O . ASN A 1 805 ? -7.336 -8.474 -24.403 1.00 73.31 805 ASN A O 1
ATOM 6501 N N . GLN A 1 806 ? -7.721 -8.184 -22.193 1.00 74.31 806 GLN A N 1
ATOM 6502 C CA . GLN A 1 806 ? -9.185 -8.366 -22.177 1.00 74.31 806 GLN A CA 1
ATOM 6503 C C . GLN A 1 806 ? -9.661 -9.734 -22.712 1.00 74.31 806 GLN A C 1
ATOM 6505 O O . GLN A 1 806 ? -10.800 -9.858 -23.180 1.00 74.31 806 GLN A O 1
ATOM 6510 N N . ASP A 1 807 ? -8.824 -10.778 -22.680 1.00 75.00 807 ASP A N 1
ATOM 6511 C CA . ASP A 1 807 ? -9.087 -12.043 -23.367 1.00 75.00 807 ASP A CA 1
ATOM 6512 C C . ASP A 1 807 ? -10.124 -12.936 -22.662 1.00 75.00 807 ASP A C 1
ATOM 6514 O O . ASP A 1 807 ? -11.111 -13.333 -23.293 1.00 75.00 807 ASP A O 1
ATOM 6518 N N . GLY A 1 808 ? -10.030 -13.153 -21.347 1.00 74.88 808 GLY A N 1
ATOM 6519 C CA . GLY A 1 808 ? -10.846 -14.146 -20.638 1.00 74.88 808 GLY A CA 1
ATOM 6520 C C . GLY A 1 808 ? -10.280 -14.745 -19.353 1.00 74.88 808 GLY A C 1
ATOM 6521 O O . GLY A 1 808 ? -11.045 -15.416 -18.665 1.00 74.88 808 GLY A O 1
ATOM 6522 N N . LYS A 1 809 ? -8.997 -14.550 -19.027 1.00 81.81 809 LYS A N 1
ATOM 6523 C CA . LYS A 1 809 ? -8.427 -14.966 -17.731 1.00 81.81 809 LYS A CA 1
ATOM 6524 C C . LYS A 1 809 ? -7.468 -13.894 -17.259 1.00 81.81 809 LYS A C 1
ATOM 6526 O O . LYS A 1 809 ? -6.632 -13.487 -18.054 1.00 81.81 809 LYS A O 1
ATOM 6531 N N . LEU A 1 810 ? -7.560 -13.525 -15.985 1.00 85.25 810 LEU A N 1
ATOM 6532 C CA . LEU A 1 810 ? -6.824 -12.414 -15.405 1.00 85.25 810 LEU A CA 1
ATOM 6533 C C . LEU A 1 810 ? -5.277 -12.537 -15.433 1.00 85.25 810 LEU A C 1
ATOM 6535 O O . LEU A 1 810 ? -4.794 -13.419 -16.102 1.00 85.25 810 LEU A O 1
ATOM 6539 N N . GLU A 1 811 ? -4.446 -11.692 -14.807 1.00 86.81 811 GLU A N 1
ATOM 6540 C CA . GLU A 1 811 ? -2.982 -11.749 -15.038 1.00 86.81 811 GLU A CA 1
ATOM 6541 C C . GLU A 1 811 ? -2.150 -10.912 -13.999 1.00 86.81 811 GLU A C 1
ATOM 6543 O O . GLU A 1 811 ? -2.328 -9.711 -13.890 1.00 86.81 811 GLU A O 1
ATOM 6548 N N . VAL A 1 812 ? -1.234 -11.505 -13.209 1.00 87.50 812 VAL A N 1
ATOM 6549 C CA . VAL A 1 812 ? -0.326 -10.818 -12.235 1.00 87.50 812 VAL A CA 1
ATOM 6550 C C . VAL A 1 812 ? 1.089 -10.502 -12.805 1.00 87.50 812 VAL A C 1
ATOM 6552 O O . VAL A 1 812 ? 1.992 -11.302 -12.613 1.00 87.50 812 VAL A O 1
ATOM 6555 N N . ILE A 1 813 ? 1.359 -9.395 -13.510 1.00 86.31 813 ILE A N 1
ATOM 6556 C CA . ILE A 1 813 ? 2.692 -9.098 -14.141 1.00 86.31 813 ILE A CA 1
ATOM 6557 C C . ILE A 1 813 ? 3.790 -8.878 -13.048 1.00 86.31 813 ILE A C 1
ATOM 6559 O O . ILE A 1 813 ? 3.466 -8.898 -11.887 1.00 86.31 813 ILE A O 1
ATOM 6563 N N . VAL A 1 814 ? 5.110 -8.805 -13.274 1.00 82.50 814 VAL A N 1
ATOM 6564 C CA . VAL A 1 814 ? 6.095 -8.818 -12.144 1.00 82.50 814 VAL A CA 1
ATOM 6565 C C . VAL A 1 814 ? 7.116 -7.674 -12.120 1.00 82.50 814 VAL A C 1
ATOM 6567 O O . VAL A 1 814 ? 8.026 -7.750 -12.924 1.00 82.50 814 VAL A O 1
ATOM 6570 N N . ALA A 1 815 ? 7.217 -6.814 -11.092 1.00 78.88 815 ALA A N 1
ATOM 6571 C CA . ALA A 1 815 ? 8.508 -6.178 -10.730 1.00 78.88 815 ALA A CA 1
ATOM 6572 C C . ALA A 1 815 ? 9.181 -6.904 -9.590 1.00 78.88 815 ALA A C 1
ATOM 6574 O O . ALA A 1 815 ? 9.088 -6.541 -8.412 1.00 78.88 815 ALA A O 1
ATOM 6575 N N . THR A 1 816 ? 10.059 -7.819 -10.002 1.00 76.50 816 THR A N 1
ATOM 6576 C CA . THR A 1 816 ? 11.347 -7.932 -9.313 1.00 76.50 816 THR A CA 1
ATOM 6577 C C . THR A 1 816 ? 11.798 -6.519 -9.013 1.00 76.50 816 THR A C 1
ATOM 6579 O O . THR A 1 816 ? 11.756 -5.689 -9.910 1.00 76.50 816 THR A O 1
ATOM 6582 N N . ALA A 1 817 ? 12.242 -6.200 -7.808 1.00 69.62 817 ALA A N 1
ATOM 6583 C CA . ALA A 1 817 ? 12.658 -4.836 -7.494 1.00 69.62 817 ALA A CA 1
ATOM 6584 C C . ALA A 1 817 ? 14.084 -4.514 -8.023 1.00 69.62 817 ALA A C 1
ATOM 6586 O O . ALA A 1 817 ? 14.842 -3.695 -7.506 1.00 69.62 817 ALA A O 1
ATOM 6587 N N . ASN A 1 818 ? 14.388 -5.213 -9.120 1.00 67.56 818 ASN A N 1
ATOM 6588 C CA . ASN A 1 818 ? 15.262 -4.875 -10.223 1.00 67.56 818 ASN A CA 1
ATOM 6589 C C . ASN A 1 818 ? 14.514 -4.075 -11.323 1.00 67.56 818 ASN A C 1
ATOM 6591 O O . ASN A 1 818 ? 15.081 -3.808 -12.383 1.00 67.56 818 ASN A O 1
ATOM 6595 N N . GLU A 1 819 ? 13.224 -3.812 -11.090 1.00 68.69 819 GLU A N 1
ATOM 6596 C CA . GLU A 1 819 ? 12.140 -3.337 -11.960 1.00 68.69 819 GLU A CA 1
ATOM 6597 C C . GLU A 1 819 ? 12.154 -3.886 -13.383 1.00 68.69 819 GLU A C 1
ATOM 6599 O O . GLU A 1 819 ? 11.768 -3.225 -14.352 1.00 68.69 819 GLU A O 1
ATOM 6604 N N . ASP A 1 820 ? 12.611 -5.119 -13.515 1.00 74.38 820 ASP A N 1
ATOM 6605 C CA . ASP A 1 820 ? 12.340 -5.901 -14.697 1.00 74.38 820 ASP A CA 1
ATOM 6606 C C . ASP A 1 820 ? 10.894 -6.402 -14.558 1.00 74.38 820 ASP A C 1
ATOM 6608 O O . ASP A 1 820 ? 10.630 -7.109 -13.582 1.00 74.38 820 ASP A O 1
ATOM 6612 N N . ASN A 1 821 ? 9.996 -6.024 -15.487 1.00 78.69 821 ASN A N 1
ATOM 6613 C CA . ASN A 1 821 ? 8.592 -6.484 -15.516 1.00 78.69 821 ASN A CA 1
ATOM 6614 C C . ASN A 1 821 ? 8.488 -7.918 -16.037 1.00 78.69 821 ASN A C 1
ATOM 6616 O O . ASN A 1 821 ? 9.235 -8.260 -16.960 1.00 78.69 821 ASN A O 1
ATOM 6620 N N . TYR A 1 822 ? 7.474 -8.687 -15.636 1.00 83.88 822 TYR A N 1
ATOM 6621 C CA . TYR A 1 822 ? 7.136 -9.958 -16.297 1.00 83.88 822 TYR A CA 1
ATOM 6622 C C . TYR A 1 822 ? 5.632 -10.246 -16.321 1.00 83.88 822 TYR A C 1
ATOM 6624 O O . TYR A 1 822 ? 5.097 -10.669 -15.315 1.00 83.88 822 TYR A O 1
ATOM 6632 N N . CYS A 1 823 ? 4.946 -10.111 -17.452 1.00 86.62 823 CYS A N 1
ATOM 6633 C CA . CYS A 1 823 ? 3.616 -10.700 -17.606 1.00 86.62 823 CYS A CA 1
ATOM 6634 C C . CYS A 1 823 ? 3.812 -12.196 -17.778 1.00 86.62 823 CYS A C 1
ATOM 6636 O O . CYS A 1 823 ? 4.641 -12.628 -18.574 1.00 86.62 823 CYS A O 1
ATOM 6638 N N . LEU A 1 824 ? 3.061 -12.996 -17.052 1.00 88.81 824 LEU A N 1
ATOM 6639 C CA . LEU A 1 824 ? 2.919 -14.429 -17.206 1.00 88.81 824 LEU A CA 1
ATOM 6640 C C . LEU A 1 824 ? 1.524 -14.786 -17.701 1.00 88.81 824 LEU A C 1
ATOM 6642 O O . LEU A 1 824 ? 0.686 -13.935 -17.939 1.00 88.81 824 LEU A O 1
ATOM 6646 N N . ASP A 1 825 ? 1.315 -16.048 -18.027 1.00 86.06 825 ASP A N 1
ATOM 6647 C CA . ASP A 1 825 ? -0.000 -16.535 -18.407 1.00 86.06 825 ASP A CA 1
ATOM 6648 C C . ASP A 1 825 ? -0.780 -16.773 -17.141 1.00 86.06 825 ASP A C 1
ATOM 6650 O O . ASP A 1 825 ? -0.229 -17.348 -16.205 1.00 86.06 825 ASP A O 1
ATOM 6654 N N . ALA A 1 826 ? -2.063 -16.453 -17.156 1.00 85.88 826 ALA A N 1
ATOM 6655 C CA . ALA A 1 826 ? -2.926 -16.937 -16.116 1.00 85.88 826 ALA A CA 1
ATOM 6656 C C . ALA A 1 826 ? -3.836 -18.098 -16.535 1.00 85.88 826 ALA A C 1
ATOM 6658 O O . ALA A 1 826 ? -5.053 -17.985 -16.536 1.00 85.88 826 ALA A O 1
ATOM 6659 N N . VAL A 1 827 ? -3.221 -19.263 -16.788 1.00 84.62 827 VAL A N 1
ATOM 6660 C CA . VAL A 1 827 ? -3.571 -20.595 -16.241 1.00 84.62 827 VAL A CA 1
ATOM 6661 C C . VAL A 1 827 ? -2.311 -21.473 -16.073 1.00 84.62 827 VAL A C 1
ATOM 6663 O O . VAL A 1 827 ? -2.397 -22.706 -16.051 1.00 84.62 827 VAL A O 1
ATOM 6666 N N . SER A 1 828 ? -1.115 -20.889 -15.930 1.00 82.75 828 SER A N 1
ATOM 6667 C CA . SER A 1 828 ? 0.141 -21.642 -15.757 1.00 82.75 828 SER A CA 1
ATOM 6668 C C . SER A 1 828 ? 1.386 -20.842 -15.358 1.00 82.75 828 SER A C 1
ATOM 6670 O O . SER A 1 828 ? 2.435 -21.465 -15.209 1.00 82.75 828 SER A O 1
ATOM 6672 N N . GLY A 1 829 ? 1.305 -19.506 -15.334 1.00 84.12 829 GLY A N 1
ATOM 6673 C CA . GLY A 1 829 ? 2.380 -18.521 -15.186 1.00 84.12 829 GLY A CA 1
ATOM 6674 C C . GLY A 1 829 ? 3.678 -18.888 -15.869 1.00 84.12 829 GLY A C 1
ATOM 6675 O O . GLY A 1 829 ? 4.784 -18.575 -15.440 1.00 84.12 829 GLY A O 1
ATOM 6676 N N . LYS A 1 830 ? 3.524 -19.437 -17.064 1.00 85.50 830 LYS A N 1
ATOM 6677 C CA . LYS A 1 830 ? 4.520 -19.311 -18.108 1.00 85.50 830 LYS A CA 1
ATOM 6678 C C . LYS A 1 830 ? 4.522 -17.849 -18.570 1.00 85.50 830 LYS A C 1
ATOM 6680 O O . LYS A 1 830 ? 3.526 -17.379 -19.106 1.00 85.50 830 LYS A O 1
ATOM 6685 N N . ILE A 1 831 ? 5.644 -17.151 -18.372 1.00 86.69 831 ILE A N 1
ATOM 6686 C CA . ILE A 1 831 ? 5.891 -15.755 -18.791 1.00 86.69 831 ILE A CA 1
ATOM 6687 C C . ILE A 1 831 ? 5.321 -15.498 -20.215 1.00 86.69 831 ILE A C 1
ATOM 6689 O O . ILE A 1 831 ? 5.771 -16.128 -21.176 1.00 86.69 831 ILE A O 1
ATOM 6693 N N . LEU A 1 832 ? 4.327 -14.608 -20.349 1.00 81.31 832 LEU A N 1
ATOM 6694 C CA . LEU A 1 832 ? 3.753 -14.090 -21.599 1.00 81.31 832 LEU A CA 1
ATOM 6695 C C . LEU A 1 832 ? 4.668 -13.029 -22.216 1.00 81.31 832 LEU A C 1
ATOM 6697 O O . LEU A 1 832 ? 5.026 -13.142 -23.389 1.00 81.31 832 LEU A O 1
ATOM 6701 N N . TRP A 1 833 ? 5.088 -12.031 -21.434 1.00 77.88 833 TRP A N 1
ATOM 6702 C CA . TRP A 1 833 ? 6.074 -11.028 -21.844 1.00 77.88 833 TRP A CA 1
ATOM 6703 C C . TRP A 1 833 ? 6.948 -10.588 -20.668 1.00 77.88 833 TRP A C 1
ATOM 6705 O O . TRP A 1 833 ? 6.571 -10.717 -19.517 1.00 77.88 833 TRP A O 1
ATOM 6715 N N . MET A 1 834 ? 8.147 -10.070 -20.925 1.00 79.06 834 MET A N 1
ATOM 6716 C CA . MET A 1 834 ? 8.989 -9.498 -19.869 1.00 79.06 834 MET A CA 1
ATOM 6717 C C . MET A 1 834 ? 9.742 -8.282 -20.384 1.00 79.06 834 MET A C 1
ATOM 6719 O O . MET A 1 834 ? 10.244 -8.283 -21.511 1.00 79.06 834 MET A O 1
ATOM 6723 N N . GLN A 1 835 ? 9.836 -7.255 -19.549 1.00 69.69 835 GLN A N 1
ATOM 6724 C CA . GLN A 1 835 ? 10.414 -5.970 -19.907 1.00 69.69 835 GLN A CA 1
ATOM 6725 C C . GLN A 1 835 ? 11.523 -5.620 -18.914 1.00 69.69 835 GLN A C 1
ATOM 6727 O O . GLN A 1 835 ? 11.326 -4.946 -17.908 1.00 69.69 835 GLN A O 1
ATOM 6732 N N . VAL A 1 836 ? 12.717 -6.119 -19.238 1.00 65.25 836 VAL A N 1
ATOM 6733 C CA . VAL A 1 836 ? 13.976 -5.802 -18.556 1.00 65.25 836 VAL A CA 1
ATOM 6734 C C . VAL A 1 836 ? 14.389 -4.384 -18.934 1.00 65.25 836 VAL A C 1
ATOM 6736 O O . VAL A 1 836 ? 14.872 -4.149 -20.045 1.00 65.25 836 VAL A O 1
ATOM 6739 N N . LEU A 1 837 ? 14.186 -3.435 -18.022 1.00 55.62 837 LEU A N 1
ATOM 6740 C CA . LEU A 1 837 ? 14.541 -2.031 -18.245 1.00 55.62 837 LEU A CA 1
ATOM 6741 C C . LEU A 1 837 ? 15.988 -1.717 -17.885 1.00 55.62 837 LEU A C 1
ATOM 6743 O O . LEU A 1 837 ? 16.598 -0.832 -18.490 1.00 55.62 837 LEU A O 1
ATOM 6747 N N . CYS A 1 838 ? 16.572 -2.490 -16.971 1.00 51.62 838 CYS A N 1
ATOM 6748 C CA . CYS A 1 838 ? 18.008 -2.485 -16.768 1.00 51.62 838 CYS A CA 1
ATOM 6749 C C . CYS A 1 838 ? 18.674 -3.524 -17.681 1.00 51.62 838 CYS A C 1
ATOM 6751 O O . CYS A 1 838 ? 18.944 -4.666 -17.296 1.00 51.62 838 CYS A O 1
ATOM 6753 N N . GLU A 1 839 ? 19.041 -3.126 -18.898 1.00 46.66 839 GLU A N 1
ATOM 6754 C CA . GLU A 1 839 ? 20.199 -3.755 -19.538 1.00 46.66 839 GLU A CA 1
ATOM 6755 C C . GLU A 1 839 ? 21.455 -3.239 -18.816 1.00 46.66 839 GLU A C 1
ATOM 6757 O O . GLU A 1 839 ? 21.917 -2.129 -19.085 1.00 46.66 839 GLU A O 1
ATOM 6762 N N . ASN A 1 840 ? 21.966 -4.019 -17.848 1.00 42.69 840 ASN A N 1
ATOM 6763 C CA . ASN A 1 840 ? 23.123 -3.637 -17.031 1.00 42.69 840 ASN A CA 1
ATOM 6764 C C . ASN A 1 840 ? 24.306 -3.267 -17.936 1.00 42.69 840 ASN A C 1
ATOM 6766 O O . ASN A 1 840 ? 24.816 -4.105 -18.677 1.00 42.69 840 ASN A O 1
ATOM 6770 N N . GLN A 1 841 ? 24.769 -2.022 -17.824 1.00 38.22 841 GLN A N 1
ATOM 6771 C CA . GLN A 1 841 ? 26.074 -1.600 -18.350 1.00 38.22 841 GLN A CA 1
ATOM 6772 C C . GLN A 1 841 ? 27.185 -1.730 -17.290 1.00 38.22 841 GLN A C 1
ATOM 6774 O O . GLN A 1 841 ? 28.353 -1.514 -17.601 1.00 38.22 841 GLN A O 1
ATOM 6779 N N . GLY A 1 842 ? 26.817 -2.097 -16.056 1.00 44.81 842 GLY A N 1
ATOM 6780 C CA . GLY A 1 842 ? 27.721 -2.480 -14.971 1.00 44.81 842 GLY A CA 1
ATOM 6781 C C . GLY A 1 842 ? 28.002 -3.987 -14.928 1.00 44.81 842 GLY A C 1
ATOM 6782 O O . GLY A 1 842 ? 27.336 -4.789 -15.584 1.00 44.81 842 GLY A O 1
ATOM 6783 N N . THR A 1 843 ? 29.007 -4.352 -14.138 1.00 44.31 843 THR A N 1
ATOM 6784 C CA . THR A 1 843 ? 29.486 -5.730 -13.934 1.00 44.31 843 THR A CA 1
ATOM 6785 C C . THR A 1 843 ? 28.744 -6.413 -12.784 1.00 44.31 843 THR A C 1
ATOM 6787 O O . THR A 1 843 ? 27.879 -5.807 -12.149 1.00 44.31 843 THR A O 1
ATOM 6790 N N . VAL A 1 844 ? 29.151 -7.637 -12.427 1.00 44.34 844 VAL A N 1
ATOM 6791 C CA . VAL A 1 844 ? 28.741 -8.302 -11.167 1.00 44.34 844 VAL A CA 1
ATOM 6792 C C . VAL A 1 844 ? 28.995 -7.432 -9.906 1.00 44.34 844 VAL A C 1
ATOM 6794 O O . VAL A 1 844 ? 28.423 -7.697 -8.856 1.00 44.34 844 VAL A O 1
ATOM 6797 N N . MET A 1 845 ? 29.844 -6.395 -9.974 1.00 41.22 845 MET A N 1
ATOM 6798 C CA . MET A 1 845 ? 30.315 -5.627 -8.807 1.00 41.22 845 MET A CA 1
ATOM 6799 C C . MET A 1 845 ? 29.416 -4.474 -8.338 1.00 41.22 845 MET A C 1
ATOM 6801 O O . MET A 1 845 ? 29.723 -3.878 -7.306 1.00 41.22 845 MET A O 1
ATOM 6805 N N . ASP A 1 846 ? 28.345 -4.123 -9.051 1.00 46.28 846 ASP A N 1
ATOM 6806 C CA . ASP A 1 846 ? 27.336 -3.190 -8.523 1.00 46.28 846 ASP A CA 1
ATOM 6807 C C . ASP A 1 846 ? 26.366 -3.942 -7.589 1.00 46.28 846 ASP A C 1
ATOM 6809 O O . ASP A 1 846 ? 25.168 -4.022 -7.825 1.00 46.28 846 ASP A O 1
ATOM 6813 N N . THR A 1 847 ? 26.900 -4.531 -6.514 1.00 41.53 847 THR A N 1
ATOM 6814 C CA . THR A 1 847 ? 26.100 -5.104 -5.413 1.00 41.53 847 THR A CA 1
ATOM 6815 C C . THR A 1 847 ? 25.537 -4.016 -4.499 1.00 41.53 847 THR A C 1
ATOM 6817 O O . THR A 1 847 ? 24.491 -4.213 -3.894 1.00 41.53 847 THR A O 1
ATOM 6820 N N . ASP A 1 848 ? 26.152 -2.827 -4.494 1.00 40.19 848 ASP A N 1
ATOM 6821 C CA . ASP A 1 848 ? 25.549 -1.577 -4.005 1.00 40.19 848 ASP A CA 1
ATOM 6822 C C . ASP A 1 848 ? 24.527 -1.014 -5.019 1.00 40.19 848 ASP A C 1
ATOM 6824 O O . ASP A 1 848 ? 24.418 0.200 -5.213 1.00 40.19 848 ASP A O 1
ATOM 6828 N N . LEU A 1 849 ? 23.759 -1.890 -5.678 1.00 45.16 849 LEU A N 1
ATOM 6829 C CA . LEU A 1 849 ? 22.502 -1.530 -6.327 1.00 45.16 849 LEU A CA 1
ATOM 6830 C C . LEU A 1 849 ? 21.519 -1.179 -5.210 1.00 45.16 849 LEU A C 1
ATOM 6832 O O . LEU A 1 849 ? 20.742 -2.006 -4.734 1.00 45.16 849 LEU A O 1
ATOM 6836 N N . GLY A 1 850 ? 21.705 0.053 -4.722 1.00 45.69 850 GLY A N 1
ATOM 6837 C CA . GLY A 1 850 ? 21.209 0.563 -3.455 1.00 45.69 850 GLY A CA 1
ATOM 6838 C C . GLY A 1 850 ? 19.729 0.317 -3.385 1.00 45.69 850 GLY A C 1
ATOM 6839 O O . GLY A 1 850 ? 18.969 0.925 -4.131 1.00 45.69 850 GLY A O 1
ATOM 6840 N N . ARG A 1 851 ? 19.347 -0.656 -2.564 1.00 52.47 851 ARG A N 1
ATOM 6841 C CA . ARG A 1 851 ? 18.088 -1.316 -2.798 1.00 52.47 851 ARG A CA 1
ATOM 6842 C C . ARG A 1 851 ? 16.938 -0.383 -2.320 1.00 52.47 851 ARG A C 1
ATOM 6844 O O . ARG A 1 851 ? 16.656 -0.350 -1.141 1.00 52.47 851 ARG A O 1
ATOM 6851 N N . SER A 1 852 ? 16.325 0.466 -3.157 1.00 52.72 852 SER A N 1
ATOM 6852 C CA . SER A 1 852 ? 15.156 1.289 -2.750 1.00 52.72 852 SER A CA 1
ATOM 6853 C C . SER A 1 852 ? 13.864 0.486 -2.870 1.00 52.72 852 SER A C 1
ATOM 6855 O O . SER A 1 852 ? 13.730 -0.482 -2.121 1.00 52.72 852 SER A O 1
ATOM 6857 N N . HIS A 1 853 ? 12.947 0.845 -3.772 1.00 58.84 853 HIS A N 1
ATOM 6858 C CA . HIS A 1 853 ? 11.610 0.248 -3.928 1.00 58.84 853 HIS A CA 1
ATOM 6859 C C . HIS A 1 853 ? 10.933 0.806 -5.203 1.00 58.84 853 HIS A C 1
ATOM 6861 O O . HIS A 1 853 ? 10.911 2.016 -5.419 1.00 58.84 853 HIS A O 1
ATOM 6867 N N . VAL A 1 854 ? 10.362 -0.049 -6.045 1.00 66.19 854 VAL A N 1
ATOM 6868 C CA . VAL A 1 854 ? 9.267 0.331 -6.953 1.00 66.19 854 VAL A CA 1
ATOM 6869 C C . VAL A 1 854 ? 8.119 0.807 -6.074 1.00 66.19 854 VAL A C 1
ATOM 6871 O O . VAL A 1 854 ? 8.162 0.416 -4.930 1.00 66.19 854 VAL A O 1
ATOM 6874 N N . ASP A 1 855 ? 7.126 1.550 -6.563 1.00 71.31 855 ASP A N 1
ATOM 6875 C CA . ASP A 1 855 ? 5.740 1.199 -6.227 1.00 71.31 855 ASP A CA 1
ATOM 6876 C C . ASP A 1 855 ? 4.888 1.200 -7.469 1.00 71.31 855 ASP A C 1
ATOM 6878 O O . ASP A 1 855 ? 5.340 0.736 -8.516 1.00 71.31 855 ASP A O 1
ATOM 6882 N N . LEU A 1 856 ? 3.665 1.732 -7.378 1.00 73.31 856 LEU A N 1
ATOM 6883 C CA . LEU A 1 856 ? 2.621 1.393 -8.269 1.00 73.31 856 LEU A CA 1
ATOM 6884 C C . LEU A 1 856 ? 1.245 1.954 -7.914 1.00 73.31 856 LEU A C 1
ATOM 6886 O O . LEU A 1 856 ? 0.895 2.166 -6.765 1.00 73.31 856 LEU A O 1
ATOM 6890 N N . LEU A 1 857 ? 0.417 2.031 -8.945 1.00 74.31 857 LEU A N 1
ATOM 6891 C CA . LEU A 1 857 ? -0.955 2.386 -8.952 1.00 74.31 857 LEU A CA 1
ATOM 6892 C C . LEU A 1 857 ? -1.775 1.569 -9.951 1.00 74.31 857 LEU A C 1
ATOM 6894 O O . LEU A 1 857 ? -1.239 0.934 -10.843 1.00 74.31 857 LEU A O 1
ATOM 6898 N N . ASN A 1 858 ? -3.072 1.527 -9.731 1.00 71.19 858 ASN A N 1
ATOM 6899 C CA . ASN A 1 858 ? -4.065 0.955 -10.605 1.00 71.19 858 ASN A CA 1
ATOM 6900 C C . ASN A 1 858 ? -4.783 2.176 -11.031 1.00 71.19 858 ASN A C 1
ATOM 6902 O O . ASN A 1 858 ? -5.414 2.834 -10.205 1.00 71.19 858 ASN A O 1
ATOM 6906 N N . LEU A 1 859 ? -4.648 2.463 -12.305 1.00 70.31 859 LEU A N 1
ATOM 6907 C CA . LEU A 1 859 ? -5.763 3.119 -12.902 1.00 70.31 859 LEU A CA 1
ATOM 6908 C C . LEU A 1 859 ? -6.750 2.208 -13.495 1.00 70.31 859 LEU A C 1
ATOM 6910 O O . LEU A 1 859 ? -7.938 2.489 -13.408 1.00 70.31 859 LEU A O 1
ATOM 6914 N N . GLN A 1 860 ? -6.269 1.184 -14.169 1.00 72.44 860 GLN A N 1
ATOM 6915 C CA . GLN A 1 860 ? -7.168 0.531 -15.052 1.00 72.44 860 GLN A CA 1
ATOM 6916 C C . GLN A 1 860 ? -7.462 1.561 -16.203 1.00 72.44 860 GLN A C 1
ATOM 6918 O O . GLN A 1 860 ? -8.568 1.924 -16.537 1.00 72.44 860 GLN A O 1
ATOM 6923 N N . ALA A 1 861 ? -6.397 2.006 -16.912 1.00 74.81 861 ALA A N 1
ATOM 6924 C CA . ALA A 1 861 ? -6.480 3.087 -17.927 1.00 74.81 861 ALA A CA 1
ATOM 6925 C C . ALA A 1 861 ? -6.150 2.770 -19.391 1.00 74.81 861 ALA A C 1
ATOM 6927 O O . ALA A 1 861 ? -5.057 2.296 -19.670 1.00 74.81 861 ALA A O 1
ATOM 6928 N N . ASP A 1 862 ? -6.989 3.195 -20.344 1.00 77.69 862 ASP A N 1
ATOM 6929 C CA . ASP A 1 862 ? -6.610 3.308 -21.765 1.00 77.69 862 ASP A CA 1
ATOM 6930 C C . ASP A 1 862 ? -6.063 4.720 -22.000 1.00 77.69 862 ASP A C 1
ATOM 6932 O O . ASP A 1 862 ? -6.799 5.706 -22.141 1.00 77.69 862 ASP A O 1
ATOM 6936 N N . LEU A 1 863 ? -4.738 4.822 -21.954 1.00 78.31 863 LEU A N 1
ATOM 6937 C CA . LEU A 1 863 ? -4.019 6.087 -21.896 1.00 78.31 863 LEU A CA 1
ATOM 6938 C C . LEU A 1 863 ? -3.565 6.553 -23.269 1.00 78.31 863 LEU A C 1
ATOM 6940 O O . LEU A 1 863 ? -3.562 7.754 -23.558 1.00 78.31 863 LEU A O 1
ATOM 6944 N N . ASP A 1 864 ? -3.123 5.610 -24.107 1.00 70.25 864 ASP A N 1
ATOM 6945 C CA . ASP A 1 864 ? -2.699 5.896 -25.476 1.00 70.25 864 ASP A CA 1
ATOM 6946 C C . ASP A 1 864 ? -3.758 5.604 -26.552 1.00 70.25 864 ASP A C 1
ATOM 6948 O O . ASP A 1 864 ? -3.523 5.912 -27.728 1.00 70.25 864 ASP A O 1
ATOM 6952 N N . GLN A 1 865 ? -4.965 5.224 -26.105 1.00 74.81 865 GLN A N 1
ATOM 6953 C CA . GLN A 1 865 ? -6.207 5.058 -26.872 1.00 74.81 865 GLN A CA 1
ATOM 6954 C C . GLN A 1 865 ? -6.107 3.902 -27.875 1.00 74.81 865 GLN A C 1
ATOM 6956 O O . GLN A 1 865 ? -6.366 4.037 -29.076 1.00 74.81 865 GLN A O 1
ATOM 6961 N N . ASP A 1 866 ? -5.664 2.763 -27.348 1.00 65.19 866 ASP A N 1
ATOM 6962 C CA . ASP A 1 866 ? -5.338 1.513 -28.038 1.00 65.19 866 ASP A CA 1
ATOM 6963 C C . ASP A 1 866 ? -6.419 0.429 -27.840 1.00 65.19 866 ASP A C 1
ATOM 6965 O O . ASP A 1 866 ? -6.413 -0.581 -28.557 1.00 65.19 866 ASP A O 1
ATOM 6969 N N . GLY A 1 867 ? -7.376 0.658 -26.931 1.00 67.88 867 GLY A N 1
ATOM 6970 C CA . GLY A 1 867 ? -8.457 -0.262 -26.571 1.00 67.88 867 GLY A CA 1
ATOM 6971 C C . GLY A 1 867 ? -8.028 -1.375 -25.616 1.00 67.88 867 GLY A C 1
ATOM 6972 O O . GLY A 1 867 ? -8.865 -2.154 -25.171 1.00 67.88 867 GLY A O 1
ATOM 6973 N N . PHE A 1 868 ? -6.737 -1.451 -25.308 1.00 74.31 868 PHE A N 1
ATOM 6974 C CA . PHE A 1 868 ? -6.189 -2.133 -24.148 1.00 74.31 868 PHE A CA 1
ATOM 6975 C C . PHE A 1 868 ? -5.900 -1.059 -23.114 1.00 74.31 868 PHE A C 1
ATOM 6977 O O . PHE A 1 868 ? -6.160 0.120 -23.335 1.00 74.31 868 PHE A O 1
ATOM 6984 N N . HIS A 1 869 ? -5.380 -1.477 -21.973 1.00 80.88 869 HIS A N 1
ATOM 6985 C CA . HIS A 1 869 ? -5.125 -0.552 -20.898 1.00 80.88 869 HIS A CA 1
ATOM 6986 C C . HIS A 1 869 ? -3.697 -0.725 -20.416 1.00 80.88 869 HIS A C 1
ATOM 6988 O O . HIS A 1 869 ? -3.043 -1.745 -20.651 1.00 80.88 869 HIS A O 1
ATOM 6994 N N . ASP A 1 870 ? -3.189 0.333 -19.820 1.00 78.06 870 ASP A N 1
ATOM 6995 C CA . ASP A 1 870 ? -1.814 0.747 -19.966 1.00 78.06 870 ASP A CA 1
ATOM 6996 C C . ASP A 1 870 ? -1.171 0.913 -18.610 1.00 78.06 870 ASP A C 1
ATOM 6998 O O . ASP A 1 870 ? -1.808 1.279 -17.649 1.00 78.06 870 ASP A O 1
ATOM 7002 N N . MET A 1 871 ? 0.106 0.593 -18.538 1.00 80.56 871 MET A N 1
ATOM 7003 C CA . MET A 1 871 ? 0.967 0.611 -17.371 1.00 80.56 871 MET A CA 1
ATOM 7004 C C . MET A 1 871 ? 1.161 2.176 -17.039 1.00 80.56 871 MET A C 1
ATOM 7006 O O . MET A 1 871 ? 1.537 2.845 -17.985 1.00 80.56 871 MET A O 1
ATOM 7010 N N . VAL A 1 872 ? 0.846 2.812 -15.853 1.00 80.75 872 VAL A N 1
ATOM 7011 C CA . VAL A 1 872 ? 1.598 3.643 -14.803 1.00 80.75 872 VAL A CA 1
ATOM 7012 C C . VAL A 1 872 ? 1.677 3.150 -13.193 1.00 80.75 872 VAL A C 1
ATOM 7014 O O . VAL A 1 872 ? 0.803 3.595 -12.489 1.00 80.75 872 VAL A O 1
ATOM 7017 N N . MET A 1 873 ? 2.479 2.343 -12.335 1.00 78.81 873 MET A N 1
ATOM 7018 C CA . MET A 1 873 ? 3.890 1.794 -11.843 1.00 78.81 873 MET A CA 1
ATOM 7019 C C . MET A 1 873 ? 5.090 2.635 -11.316 1.00 78.81 873 MET A C 1
ATOM 7021 O O . MET A 1 873 ? 6.082 2.823 -12.012 1.00 78.81 873 MET A O 1
ATOM 7025 N N . LEU A 1 874 ? 5.182 3.015 -10.059 1.00 77.06 874 LEU A N 1
ATOM 7026 C CA . LEU A 1 874 ? 6.339 3.779 -9.583 1.00 77.06 874 LEU A CA 1
ATOM 7027 C C . LEU A 1 874 ? 7.714 3.126 -9.606 1.00 77.06 874 LEU A C 1
ATOM 7029 O O . LEU A 1 874 ? 7.890 1.982 -9.251 1.00 77.06 874 LEU A O 1
ATOM 7033 N N . ASN A 1 875 ? 8.736 3.928 -9.896 1.00 68.94 875 ASN A N 1
ATOM 7034 C CA . ASN A 1 875 ? 10.116 3.631 -9.520 1.00 68.94 875 ASN A CA 1
ATOM 7035 C C . ASN A 1 875 ? 10.873 4.895 -9.130 1.00 68.94 875 ASN A C 1
ATOM 7037 O O . ASN A 1 875 ? 10.327 5.991 -9.196 1.00 68.94 875 ASN A O 1
ATOM 7041 N N . SER A 1 876 ? 12.165 4.752 -8.847 1.00 61.66 876 SER A N 1
ATOM 7042 C CA . SER A 1 876 ? 13.083 5.768 -8.342 1.00 61.66 876 SER A CA 1
ATOM 7043 C C . SER A 1 876 ? 13.741 6.671 -9.413 1.00 61.66 876 SER A C 1
ATOM 7045 O O . SER A 1 876 ? 14.500 7.579 -9.066 1.00 61.66 876 SER A O 1
ATOM 7047 N N . GLN A 1 877 ? 13.401 6.506 -10.708 1.00 58.81 877 GLN A N 1
ATOM 7048 C CA . GLN A 1 877 ? 13.928 7.206 -11.903 1.00 58.81 877 GLN A CA 1
ATOM 7049 C C . GLN A 1 877 ? 13.444 8.774 -11.976 1.00 58.81 877 GLN A C 1
ATOM 7051 O O . GLN A 1 877 ? 13.881 9.381 -11.022 1.00 58.81 877 GLN A O 1
ATOM 7056 N N . TYR A 1 878 ? 12.791 9.782 -12.712 1.00 57.00 878 TYR A N 1
ATOM 7057 C CA . TYR A 1 878 ? 12.068 10.430 -13.928 1.00 57.00 878 TYR A CA 1
ATOM 7058 C C . TYR A 1 878 ? 10.514 10.715 -13.881 1.00 57.00 878 TYR A C 1
ATOM 7060 O O . TYR A 1 878 ? 9.897 10.748 -14.938 1.00 57.00 878 TYR A O 1
ATOM 7068 N N . PHE A 1 879 ? 9.944 10.763 -12.677 1.00 66.25 879 PHE A N 1
ATOM 7069 C CA . PHE A 1 879 ? 8.610 10.715 -12.023 1.00 66.25 879 PHE A CA 1
ATOM 7070 C C . PHE A 1 879 ? 7.399 9.818 -12.390 1.00 66.25 879 PHE A C 1
ATOM 7072 O O . PHE A 1 879 ? 6.837 9.211 -11.487 1.00 66.25 879 PHE A O 1
ATOM 7079 N N . PHE A 1 880 ? 6.993 9.675 -13.643 1.00 76.69 880 PHE A N 1
ATOM 7080 C CA . PHE A 1 880 ? 6.015 8.647 -14.065 1.00 76.69 880 PHE A CA 1
ATOM 7081 C C . PHE A 1 880 ? 6.568 7.974 -15.304 1.00 76.69 880 PHE A C 1
ATOM 7083 O O . PHE A 1 880 ? 7.150 8.720 -16.059 1.00 76.69 880 PHE A O 1
ATOM 7090 N N . SER A 1 881 ? 6.353 6.696 -15.609 1.00 75.19 881 SER A N 1
ATOM 7091 C CA . SER A 1 881 ? 6.431 6.153 -16.973 1.00 75.19 881 SER A CA 1
ATOM 7092 C C . SER A 1 881 ? 5.061 5.624 -17.310 1.00 75.19 881 SER A C 1
ATOM 7094 O O . SER A 1 881 ? 4.116 5.832 -16.547 1.00 75.19 881 SER A O 1
ATOM 7096 N N . ILE A 1 882 ? 4.966 5.088 -18.518 1.00 77.06 882 ILE A N 1
ATOM 7097 C CA . ILE A 1 882 ? 3.782 4.569 -19.139 1.00 77.06 882 ILE A CA 1
ATOM 7098 C C . ILE A 1 882 ? 4.223 3.394 -20.049 1.00 77.06 882 ILE A C 1
ATOM 7100 O O . ILE A 1 882 ? 5.084 3.629 -20.897 1.00 77.06 882 ILE A O 1
ATOM 7104 N N . PHE A 1 883 ? 3.682 2.173 -19.924 1.00 75.50 883 PHE A N 1
ATOM 7105 C CA . PHE A 1 883 ? 3.806 1.048 -20.895 1.00 75.50 883 PHE A CA 1
ATOM 7106 C C . PHE A 1 883 ? 2.378 0.547 -21.267 1.00 75.50 883 PHE A C 1
ATOM 7108 O O . PHE A 1 883 ? 1.419 1.152 -20.822 1.00 75.50 883 PHE A O 1
ATOM 7115 N N . SER A 1 884 ? 2.182 -0.525 -22.048 1.00 74.06 884 SER A N 1
ATOM 7116 C CA . SER A 1 884 ? 0.848 -1.088 -22.383 1.00 74.06 884 SER A CA 1
ATOM 7117 C C . SER A 1 884 ? 0.667 -2.531 -21.901 1.00 74.06 884 SER A C 1
ATOM 7119 O O . SER A 1 884 ? 1.646 -3.275 -21.854 1.00 74.06 884 SER A O 1
ATOM 7121 N N . GLY A 1 885 ? -0.557 -2.959 -21.572 1.00 72.50 885 GLY A N 1
ATOM 7122 C CA . GLY A 1 885 ? -0.821 -4.299 -21.011 1.00 72.50 885 GLY A CA 1
ATOM 7123 C C . GLY A 1 885 ? -0.736 -5.408 -22.043 1.00 72.50 885 GLY A C 1
ATOM 7124 O O . GLY A 1 885 ? -0.214 -6.495 -21.788 1.00 72.50 885 GLY A O 1
ATOM 7125 N N . LYS A 1 886 ? -1.118 -5.049 -23.268 1.00 70.88 886 LYS A N 1
ATOM 7126 C CA . LYS A 1 886 ? -1.053 -5.869 -24.474 1.00 70.88 886 LYS A CA 1
ATOM 7127 C C . LYS A 1 886 ? 0.300 -6.572 -24.664 1.00 70.88 886 LYS A C 1
ATOM 7129 O O . LYS A 1 886 ? 0.340 -7.719 -25.104 1.00 70.88 886 LYS A O 1
ATOM 7134 N N . ASP A 1 887 ? 1.405 -5.864 -24.422 1.00 66.56 887 ASP A N 1
ATOM 7135 C CA . ASP A 1 887 ? 2.752 -6.291 -24.834 1.00 66.56 887 ASP A CA 1
ATOM 7136 C C . ASP A 1 887 ? 3.923 -5.723 -24.004 1.00 66.56 887 ASP A C 1
ATOM 7138 O O . ASP A 1 887 ? 5.086 -6.000 -24.314 1.00 66.56 887 ASP A O 1
ATOM 7142 N N . GLY A 1 888 ? 3.661 -4.903 -22.983 1.00 67.88 888 GLY A N 1
ATOM 7143 C CA . GLY A 1 888 ? 4.696 -4.216 -22.213 1.00 67.88 888 GLY A CA 1
ATOM 7144 C C . GLY A 1 888 ? 5.466 -3.136 -22.992 1.00 67.88 888 GLY A C 1
ATOM 7145 O O . GLY A 1 888 ? 6.564 -2.761 -22.569 1.00 67.88 888 GLY A O 1
ATOM 7146 N N . ARG A 1 889 ? 4.956 -2.633 -24.134 1.00 65.75 889 ARG A N 1
ATOM 7147 C CA . ARG A 1 889 ? 5.584 -1.540 -24.921 1.00 65.75 889 ARG A CA 1
ATOM 7148 C C . ARG A 1 889 ? 5.497 -0.204 -24.194 1.00 65.75 889 ARG A C 1
ATOM 7150 O O . ARG A 1 889 ? 4.515 0.047 -23.522 1.00 65.75 889 ARG A O 1
ATOM 7157 N N . TRP A 1 890 ? 6.462 0.697 -24.371 1.00 66.62 890 TRP A N 1
ATOM 7158 C CA . TRP A 1 890 ? 6.492 1.977 -23.643 1.00 66.62 890 TRP A CA 1
ATOM 7159 C C . TRP A 1 890 ? 5.724 3.099 -24.352 1.00 66.62 890 TRP A C 1
ATOM 7161 O O . TRP A 1 890 ? 5.828 3.237 -25.574 1.00 66.62 890 TRP A O 1
ATOM 7171 N N . LEU A 1 891 ? 5.036 3.952 -23.591 1.00 61.50 891 LEU A N 1
ATOM 7172 C CA . LEU A 1 891 ? 4.101 4.976 -24.072 1.00 61.50 891 LEU A CA 1
ATOM 7173 C C . LEU A 1 891 ? 4.485 6.425 -23.689 1.00 61.50 891 LEU A C 1
ATOM 7175 O O . LEU A 1 891 ? 4.278 7.329 -24.503 1.00 61.50 891 LEU A O 1
ATOM 7179 N N . GLY A 1 892 ? 5.067 6.684 -22.508 1.00 60.09 892 GLY A N 1
ATOM 7180 C CA . GLY A 1 892 ? 5.295 8.052 -21.996 1.00 60.09 892 GLY A CA 1
ATOM 7181 C C . GLY A 1 892 ? 6.016 8.124 -20.638 1.00 60.09 892 GLY A C 1
ATOM 7182 O O . GLY A 1 892 ? 6.303 7.092 -20.049 1.00 60.09 892 GLY A O 1
ATOM 7183 N N . HIS A 1 893 ? 6.416 9.325 -20.181 1.00 66.56 893 HIS A N 1
ATOM 7184 C CA . HIS A 1 893 ? 6.949 9.541 -18.817 1.00 66.56 893 HIS A CA 1
ATOM 7185 C C . HIS A 1 893 ? 6.950 11.018 -18.363 1.00 66.56 893 HIS A C 1
ATOM 7187 O O . HIS A 1 893 ? 7.134 11.904 -19.201 1.00 66.56 893 HIS A O 1
ATOM 7193 N N . ALA A 1 894 ? 6.828 11.278 -17.054 1.00 59.84 894 ALA A N 1
ATOM 7194 C CA . ALA A 1 894 ? 6.683 12.596 -16.417 1.00 59.84 894 ALA A CA 1
ATOM 7195 C C . ALA A 1 894 ? 7.926 13.034 -15.611 1.00 59.84 894 ALA A C 1
ATOM 7197 O O . ALA A 1 894 ? 8.035 12.749 -14.425 1.00 59.84 894 ALA A O 1
ATOM 7198 N N . GLN A 1 895 ? 8.872 13.758 -16.218 1.00 57.50 895 GLN A N 1
ATOM 7199 C CA . GLN A 1 895 ? 10.069 14.224 -15.491 1.00 57.50 895 GLN A CA 1
ATOM 7200 C C . GLN A 1 895 ? 9.913 15.581 -14.786 1.00 57.50 895 GLN A C 1
ATOM 7202 O O . GLN A 1 895 ? 10.649 15.871 -13.838 1.00 57.50 895 GLN A O 1
ATOM 7207 N N . GLU A 1 896 ? 9.086 16.460 -15.339 1.00 51.44 896 GLU A N 1
ATOM 7208 C CA . GLU A 1 896 ? 9.229 17.908 -15.165 1.00 51.44 896 GLU A CA 1
ATOM 7209 C C . GLU A 1 896 ? 8.569 18.413 -13.868 1.00 51.44 896 GLU A C 1
ATOM 7211 O O . GLU A 1 896 ? 7.769 17.705 -13.285 1.00 51.44 896 GLU A O 1
ATOM 7216 N N . TYR A 1 897 ? 8.919 19.626 -13.418 1.00 47.06 897 TYR A N 1
ATOM 7217 C CA . TYR A 1 897 ? 8.437 20.280 -12.178 1.00 47.06 897 TYR A CA 1
ATOM 7218 C C . TYR A 1 897 ? 8.985 19.744 -10.838 1.00 47.06 897 TYR A C 1
ATOM 7220 O O . TYR A 1 897 ? 8.262 19.255 -9.988 1.00 47.06 897 TYR A O 1
ATOM 7228 N N . LEU A 1 898 ? 10.284 19.973 -10.585 1.00 46.69 898 LEU A N 1
ATOM 7229 C CA . LEU A 1 898 ? 10.941 19.928 -9.252 1.00 46.69 898 LEU A CA 1
ATOM 7230 C C . LEU A 1 898 ? 10.957 18.582 -8.491 1.00 46.69 898 LEU A C 1
ATOM 7232 O O . LEU A 1 898 ? 11.624 18.476 -7.463 1.00 46.69 898 LEU A O 1
ATOM 7236 N N . PHE A 1 899 ? 10.314 17.543 -9.012 1.00 54.53 899 PHE A N 1
ATOM 7237 C CA . PHE A 1 899 ? 10.145 16.259 -8.340 1.00 54.53 899 PHE A CA 1
ATOM 7238 C C . PHE A 1 899 ? 11.468 15.514 -8.028 1.00 54.53 899 PHE A C 1
ATOM 7240 O O . PHE A 1 899 ? 12.293 15.341 -8.938 1.00 54.53 899 PHE A O 1
ATOM 7247 N N . PRO A 1 900 ? 11.676 15.006 -6.789 1.00 51.16 900 PRO A N 1
ATOM 7248 C CA . PRO A 1 900 ? 12.906 14.330 -6.345 1.00 51.16 900 PRO A CA 1
ATOM 7249 C C . PRO A 1 900 ? 13.385 13.151 -7.217 1.00 51.16 900 PRO A C 1
ATOM 7251 O O . PRO A 1 900 ? 12.635 12.587 -8.013 1.00 51.16 900 PRO A O 1
ATOM 7254 N N . LYS A 1 901 ? 14.665 12.766 -7.061 1.00 50.62 901 LYS A N 1
ATOM 7255 C CA . LYS A 1 901 ? 15.327 11.564 -7.642 1.00 50.62 901 LYS A CA 1
ATOM 7256 C C . LYS A 1 901 ? 14.886 10.246 -6.995 1.00 50.62 901 LYS A C 1
ATOM 7258 O O . LYS A 1 901 ? 15.717 9.412 -6.659 1.00 50.62 901 LYS A O 1
ATOM 7263 N N . ALA A 1 902 ? 13.618 10.176 -6.648 1.00 53.78 902 ALA A N 1
ATOM 7264 C CA . ALA A 1 902 ? 13.218 9.419 -5.490 1.00 53.78 902 ALA A CA 1
ATOM 7265 C C . ALA A 1 902 ? 11.708 9.172 -5.568 1.00 53.78 902 ALA A C 1
ATOM 7267 O O . ALA A 1 902 ? 10.996 9.993 -6.166 1.00 53.78 902 ALA A O 1
ATOM 7268 N N . VAL A 1 903 ? 11.254 8.023 -5.067 1.00 58.62 903 VAL A N 1
ATOM 7269 C CA . VAL A 1 903 ? 9.911 7.517 -5.275 1.00 58.62 903 VAL A CA 1
ATOM 7270 C C . VAL A 1 903 ? 9.081 7.313 -3.981 1.00 58.62 903 VAL A C 1
ATOM 7272 O O . VAL A 1 903 ? 9.188 6.284 -3.387 1.00 58.62 903 VAL A O 1
ATOM 7275 N N . PRO A 1 904 ? 8.241 8.255 -3.524 1.00 57.38 904 PRO A N 1
ATOM 7276 C CA . PRO A 1 904 ? 6.901 8.114 -2.886 1.00 57.38 904 PRO A CA 1
ATOM 7277 C C . PRO A 1 904 ? 6.428 7.327 -1.631 1.00 57.38 904 PRO A C 1
ATOM 7279 O O . PRO A 1 904 ? 5.351 6.761 -1.676 1.00 57.38 904 PRO A O 1
ATOM 7282 N N . HIS A 1 905 ? 7.083 7.385 -0.463 1.00 57.56 905 HIS A N 1
ATOM 7283 C CA . HIS A 1 905 ? 6.856 6.403 0.629 1.00 57.56 905 HIS A CA 1
ATOM 7284 C C . HIS A 1 905 ? 5.468 5.730 0.916 1.00 57.56 905 HIS A C 1
ATOM 7286 O O . HIS A 1 905 ? 5.456 4.525 1.091 1.00 57.56 905 HIS A O 1
ATOM 7292 N N . TYR A 1 906 ? 4.321 6.383 1.110 1.00 64.56 906 TYR A N 1
ATOM 7293 C CA . TYR A 1 906 ? 3.071 5.691 1.465 1.00 64.56 906 TYR A CA 1
ATOM 7294 C C . TYR A 1 906 ? 1.871 6.619 1.205 1.00 64.56 906 TYR A C 1
ATOM 7296 O O . TYR A 1 906 ? 1.908 7.791 1.587 1.00 64.56 906 TYR A O 1
ATOM 7304 N N . TYR A 1 907 ? 0.831 6.139 0.517 1.00 74.31 907 TYR A N 1
ATOM 7305 C CA . TYR A 1 907 ? -0.154 7.006 -0.130 1.00 74.31 907 TYR A CA 1
ATOM 7306 C C . TYR A 1 907 ? -1.640 6.682 -0.317 1.00 74.31 907 TYR A C 1
ATOM 7308 O O . TYR A 1 907 ? -2.057 5.841 -1.089 1.00 74.31 907 TYR A O 1
ATOM 7316 N N . LEU A 1 908 ? -2.472 7.577 0.192 1.00 75.69 908 LEU A N 1
ATOM 7317 C CA . LEU A 1 908 ? -3.838 7.741 -0.256 1.00 75.69 908 LEU A CA 1
ATOM 7318 C C . LEU A 1 908 ? -3.901 8.160 -1.686 1.00 75.69 908 LEU A C 1
ATOM 7320 O O . LEU A 1 908 ? -3.379 9.215 -2.031 1.00 75.69 908 LEU A O 1
ATOM 7324 N N . LEU A 1 909 ? -4.609 7.276 -2.371 1.00 75.19 909 LEU A N 1
ATOM 7325 C CA . LEU A 1 909 ? -5.081 7.191 -3.735 1.00 75.19 909 LEU A CA 1
ATOM 7326 C C . LEU A 1 909 ? -6.636 7.286 -3.482 1.00 75.19 909 LEU A C 1
ATOM 7328 O O . LEU A 1 909 ? -7.309 6.313 -3.311 1.00 75.19 909 LEU A O 1
ATOM 7332 N N . CYS A 1 910 ? -7.265 8.418 -3.158 1.00 76.06 910 CYS A N 1
ATOM 7333 C CA . CYS A 1 910 ? -8.742 8.550 -2.992 1.00 76.06 910 CYS A CA 1
ATOM 7334 C C . CYS A 1 910 ? -9.296 9.918 -3.457 1.00 76.06 910 CYS A C 1
ATOM 7336 O O . CYS A 1 910 ? -8.559 10.895 -3.424 1.00 76.06 910 CYS A O 1
ATOM 7338 N N . ASP A 1 911 ? -10.540 9.986 -3.925 1.00 70.75 911 ASP A N 1
ATOM 7339 C CA . ASP A 1 911 ? -11.105 11.174 -4.604 1.00 70.75 911 ASP A CA 1
ATOM 7340 C C . ASP A 1 911 ? -11.530 12.335 -3.693 1.00 70.75 911 ASP A C 1
ATOM 7342 O O . ASP A 1 911 ? -11.365 12.170 -2.497 1.00 70.75 911 ASP A O 1
ATOM 7346 N N . LEU A 1 912 ? -11.981 13.513 -4.168 1.00 71.69 912 LEU A N 1
ATOM 7347 C CA . LEU A 1 912 ? -12.330 14.634 -3.256 1.00 71.69 912 LEU A CA 1
ATOM 7348 C C . LEU A 1 912 ? -13.334 15.747 -3.720 1.00 71.69 912 LEU A C 1
ATOM 7350 O O . LEU A 1 912 ? -13.746 16.487 -2.825 1.00 71.69 912 LEU A O 1
ATOM 7354 N N . ASN A 1 913 ? -13.711 15.994 -4.999 1.00 67.62 913 ASN A N 1
ATOM 7355 C CA . ASN A 1 913 ? -14.424 17.255 -5.410 1.00 67.62 913 ASN A CA 1
ATOM 7356 C C . ASN A 1 913 ? -15.918 17.214 -5.747 1.00 67.62 913 ASN A C 1
ATOM 7358 O O . ASN A 1 913 ? -16.553 18.269 -5.649 1.00 67.62 913 ASN A O 1
ATOM 7362 N N . GLN A 1 914 ? -16.458 16.081 -6.167 1.00 71.00 914 GLN A N 1
ATOM 7363 C CA . GLN A 1 914 ? -17.680 15.933 -6.977 1.00 71.00 914 GLN A CA 1
ATOM 7364 C C . GLN A 1 914 ? -17.387 16.158 -8.496 1.00 71.00 914 GLN A C 1
ATOM 7366 O O . GLN A 1 914 ? -18.017 17.022 -9.117 1.00 71.00 914 GLN A O 1
ATOM 7371 N N . ASP A 1 915 ? -16.377 15.448 -9.065 1.00 68.00 915 ASP A N 1
ATOM 7372 C CA . ASP A 1 915 ? -16.163 15.188 -10.520 1.00 68.00 915 ASP A CA 1
ATOM 7373 C C . ASP A 1 915 ? -15.802 13.742 -11.014 1.00 68.00 915 ASP A C 1
ATOM 7375 O O . ASP A 1 915 ? -15.629 13.558 -12.235 1.00 68.00 915 ASP A O 1
ATOM 7379 N N . HIS A 1 916 ? -15.786 12.719 -10.145 1.00 71.31 916 HIS A N 1
ATOM 7380 C CA . HIS A 1 916 ? -15.603 11.271 -10.430 1.00 71.31 916 HIS A CA 1
ATOM 7381 C C . HIS A 1 916 ? -14.294 10.744 -10.904 1.00 71.31 916 HIS A C 1
ATOM 7383 O O . HIS A 1 916 ? -14.223 9.886 -11.805 1.00 71.31 916 HIS A O 1
ATOM 7389 N N . ARG A 1 917 ? -13.233 11.316 -10.375 1.00 72.44 917 ARG A N 1
ATOM 7390 C CA . ARG A 1 917 ? -11.933 10.987 -10.870 1.00 72.44 917 ARG A CA 1
ATOM 7391 C C . ARG A 1 917 ? -10.876 11.264 -9.827 1.00 72.44 917 ARG A C 1
ATOM 7393 O O . ARG A 1 917 ? -10.197 12.268 -9.891 1.00 72.44 917 ARG A O 1
ATOM 7400 N N . LEU A 1 918 ? -10.645 10.263 -8.992 1.00 78.94 918 LEU A N 1
ATOM 7401 C CA . LEU A 1 918 ? -9.548 10.096 -8.027 1.00 78.94 918 LEU A CA 1
ATOM 7402 C C . LEU A 1 918 ? -8.348 11.056 -8.314 1.00 78.94 918 LEU A C 1
ATOM 7404 O O . LEU A 1 918 ? -7.480 10.767 -9.144 1.00 78.94 918 LEU A O 1
ATOM 7408 N N . ASP A 1 919 ? -8.270 12.128 -7.526 1.00 77.75 919 ASP A N 1
ATOM 7409 C CA . ASP A 1 919 ? -7.218 13.144 -7.221 1.00 77.75 919 ASP A CA 1
ATOM 7410 C C . ASP A 1 919 ? -5.695 12.818 -7.209 1.00 77.75 919 ASP A C 1
ATOM 7412 O O . ASP A 1 919 ? -5.311 12.167 -8.162 1.00 77.75 919 ASP A O 1
ATOM 7416 N N . PHE A 1 920 ? -4.780 13.310 -6.292 1.00 83.00 920 PHE A N 1
ATOM 7417 C CA . PHE A 1 920 ? -3.350 12.879 -5.918 1.00 83.00 920 PHE A CA 1
ATOM 7418 C C . PHE A 1 920 ? -2.508 13.784 -4.963 1.00 83.00 920 PHE A C 1
ATOM 7420 O O . PHE A 1 920 ? -1.793 14.707 -5.353 1.00 83.00 920 PHE A O 1
ATOM 7427 N N . LEU A 1 921 ? -2.490 13.467 -3.672 1.00 79.56 921 LEU A N 1
ATOM 7428 C CA . LEU A 1 921 ? -1.976 14.294 -2.553 1.00 79.56 921 LEU A CA 1
ATOM 7429 C C . LEU A 1 921 ? -0.419 14.192 -2.275 1.00 79.56 921 LEU A C 1
ATOM 7431 O O . LEU A 1 921 ? 0.134 13.473 -3.048 1.00 79.56 921 LEU A O 1
ATOM 7435 N N . PHE A 1 922 ? 0.352 14.872 -1.356 1.00 78.19 922 PHE A N 1
ATOM 7436 C CA . PHE A 1 922 ? 1.804 14.642 -0.853 1.00 78.19 922 PHE A CA 1
ATOM 7437 C C . PHE A 1 922 ? 2.765 15.832 -0.344 1.00 78.19 922 PHE A C 1
ATOM 7439 O O . PHE A 1 922 ? 3.273 16.546 -1.173 1.00 78.19 922 PHE A O 1
ATOM 7446 N N . VAL A 1 923 ? 3.298 16.032 0.893 1.00 71.69 923 VAL A N 1
ATOM 7447 C CA . VAL A 1 923 ? 4.014 17.310 1.323 1.00 71.69 923 VAL A CA 1
ATOM 7448 C C . VAL A 1 923 ? 5.591 17.406 1.488 1.00 71.69 923 VAL A C 1
ATOM 7450 O O . VAL A 1 923 ? 6.130 16.807 2.410 1.00 71.69 923 VAL A O 1
ATOM 7453 N N . LEU A 1 924 ? 6.380 18.205 0.700 1.00 67.31 924 LEU A N 1
ATOM 7454 C CA . LEU A 1 924 ? 7.897 18.222 0.592 1.00 67.31 924 LEU A CA 1
ATOM 7455 C C . LEU A 1 924 ? 8.629 19.293 1.334 1.00 67.31 924 LEU A C 1
ATOM 7457 O O . LEU A 1 924 ? 8.556 20.457 0.966 1.00 67.31 924 LEU A O 1
ATOM 7461 N N . ASN A 1 925 ? 9.472 18.900 2.278 1.00 65.44 925 ASN A N 1
ATOM 7462 C CA . ASN A 1 925 ? 10.122 19.881 3.133 1.00 65.44 925 ASN A CA 1
ATOM 7463 C C . ASN A 1 925 ? 9.016 20.795 3.688 1.00 65.44 925 ASN A C 1
ATOM 7465 O O . ASN A 1 925 ? 9.072 22.017 3.578 1.00 65.44 925 ASN A O 1
ATOM 7469 N N . SER A 1 926 ? 7.930 20.134 4.113 1.00 66.88 926 SER A N 1
ATOM 7470 C CA . SER A 1 926 ? 6.667 20.745 4.501 1.00 66.88 926 SER A CA 1
ATOM 7471 C C . SER A 1 926 ? 5.913 21.429 3.325 1.00 66.88 926 SER A C 1
ATOM 7473 O O . SER A 1 926 ? 5.186 22.383 3.534 1.00 66.88 926 SER A O 1
ATOM 7475 N N . ARG A 1 927 ? 5.992 20.980 2.054 1.00 69.88 927 ARG A N 1
ATOM 7476 C CA . ARG A 1 927 ? 5.297 21.606 0.888 1.00 69.88 927 ARG A CA 1
ATOM 7477 C C . ARG A 1 927 ? 4.185 20.798 0.212 1.00 69.88 927 ARG A C 1
ATOM 7479 O O . ARG A 1 927 ? 4.463 19.809 -0.452 1.00 69.88 927 ARG A O 1
ATOM 7486 N N . LEU A 1 928 ? 2.994 21.383 0.123 1.00 77.50 928 LEU A N 1
ATOM 7487 C CA . LEU A 1 928 ? 1.977 20.990 -0.857 1.00 77.50 928 LEU A CA 1
ATOM 7488 C C . LEU A 1 928 ? 2.449 21.098 -2.320 1.00 77.50 928 LEU A C 1
ATOM 7490 O O . LEU A 1 928 ? 2.986 22.146 -2.678 1.00 77.50 928 LEU A O 1
ATOM 7494 N N . ILE A 1 929 ? 2.096 20.151 -3.189 1.00 76.12 929 ILE A N 1
ATOM 7495 C CA . ILE A 1 929 ? 1.701 20.442 -4.582 1.00 76.12 929 ILE A CA 1
ATOM 7496 C C . ILE A 1 929 ? 0.234 19.907 -4.776 1.00 76.12 929 ILE A C 1
ATOM 7498 O O . ILE A 1 929 ? -0.417 19.932 -3.742 1.00 76.12 929 ILE A O 1
ATOM 7502 N N . CYS A 1 930 ? -0.315 19.570 -5.965 1.00 76.81 930 CYS A N 1
ATOM 7503 C CA . CYS A 1 930 ? -1.493 18.700 -6.327 1.00 76.81 930 CYS A CA 1
ATOM 7504 C C . CYS A 1 930 ? -2.036 19.080 -7.747 1.00 76.81 930 CYS A C 1
ATOM 7506 O O . CYS A 1 930 ? -2.366 20.230 -7.902 1.00 76.81 930 CYS A O 1
ATOM 7508 N N . ILE A 1 931 ? -2.164 18.223 -8.783 1.00 78.50 931 ILE A N 1
ATOM 7509 C CA . ILE A 1 931 ? -2.603 18.500 -10.190 1.00 78.50 931 ILE A CA 1
ATOM 7510 C C . ILE A 1 931 ? -4.017 18.080 -10.777 1.00 78.50 931 ILE A C 1
ATOM 7512 O O . ILE A 1 931 ? -3.925 17.244 -11.659 1.00 78.50 931 ILE A O 1
ATOM 7516 N N . TYR A 1 932 ? -5.245 18.580 -10.442 1.00 72.75 932 TYR A N 1
ATOM 7517 C CA . TYR A 1 932 ? -6.580 18.067 -10.992 1.00 72.75 932 TYR A CA 1
ATOM 7518 C C . TYR A 1 932 ? -6.591 17.470 -12.451 1.00 72.75 932 TYR A C 1
ATOM 7520 O O . TYR A 1 932 ? -5.832 17.859 -13.331 1.00 72.75 932 TYR A O 1
ATOM 7528 N N . ASP A 1 933 ? -7.478 16.540 -12.807 1.00 77.75 933 ASP A N 1
ATOM 7529 C CA . ASP A 1 933 ? -7.559 15.950 -14.165 1.00 77.75 933 ASP A CA 1
ATOM 7530 C C . ASP A 1 933 ? -6.187 15.472 -14.680 1.00 77.75 933 ASP A C 1
ATOM 7532 O O . ASP A 1 933 ? -5.767 15.735 -15.811 1.00 77.75 933 ASP A O 1
ATOM 7536 N N . LEU A 1 934 ? -5.413 14.840 -13.799 1.00 81.25 934 LEU A N 1
ATOM 7537 C CA . LEU A 1 934 ? -4.008 14.517 -13.991 1.00 81.25 934 LEU A CA 1
ATOM 7538 C C . LEU A 1 934 ? -3.701 13.352 -14.966 1.00 81.25 934 LEU A C 1
ATOM 7540 O O . LEU A 1 934 ? -2.555 13.157 -15.364 1.00 81.25 934 LEU A O 1
ATOM 7544 N N . GLU A 1 935 ? -4.669 12.570 -15.424 1.00 80.94 935 GLU A N 1
ATOM 7545 C CA . GLU A 1 935 ? -4.513 11.504 -16.425 1.00 80.94 935 GLU A CA 1
ATOM 7546 C C . GLU A 1 935 ? -5.049 11.979 -17.724 1.00 80.94 935 GLU A C 1
ATOM 7548 O O . GLU A 1 935 ? -4.374 11.872 -18.726 1.00 80.94 935 GLU A O 1
ATOM 7553 N N . GLU A 1 936 ? -6.116 12.738 -17.669 1.00 76.00 936 GLU A N 1
ATOM 7554 C CA . GLU A 1 936 ? -6.152 13.862 -18.551 1.00 76.00 936 GLU A CA 1
ATOM 7555 C C . GLU A 1 936 ? -4.745 14.584 -18.610 1.00 76.00 936 GLU A C 1
ATOM 7557 O O . GLU A 1 936 ? -4.279 14.816 -19.719 1.00 76.00 936 GLU A O 1
ATOM 7562 N N . TYR A 1 937 ? -3.915 14.727 -17.552 1.00 75.12 937 TYR A N 1
ATOM 7563 C CA . TYR A 1 937 ? -2.447 15.023 -17.623 1.00 75.12 937 TYR A CA 1
ATOM 7564 C C . TYR A 1 937 ? -1.504 13.855 -18.048 1.00 75.12 937 TYR A C 1
ATOM 7566 O O . TYR A 1 937 ? -0.407 14.156 -18.504 1.00 75.12 937 TYR A O 1
ATOM 7574 N N . LEU A 1 938 ? -1.857 12.555 -18.044 1.00 76.25 938 LEU A N 1
ATOM 7575 C CA . LEU A 1 938 ? -1.118 11.499 -18.782 1.00 76.25 938 LEU A CA 1
ATOM 7576 C C . LEU A 1 938 ? -1.441 11.527 -20.263 1.00 76.25 938 LEU A C 1
ATOM 7578 O O . LEU A 1 938 ? -0.518 11.727 -21.035 1.00 76.25 938 LEU A O 1
ATOM 7582 N N . LYS A 1 939 ? -2.700 11.398 -20.681 1.00 74.38 939 LYS A N 1
ATOM 7583 C CA . LYS A 1 939 ? -3.208 11.777 -22.003 1.00 74.38 939 LYS A CA 1
ATOM 7584 C C . LYS A 1 939 ? -2.666 13.149 -22.467 1.00 74.38 939 LYS A C 1
ATOM 7586 O O . LYS A 1 939 ? -2.488 13.305 -23.673 1.00 74.38 939 LYS A O 1
ATOM 7591 N N . LYS A 1 940 ? -2.275 14.099 -21.585 1.00 67.56 940 LYS A N 1
ATOM 7592 C CA . LYS A 1 940 ? -1.480 15.317 -21.937 1.00 67.56 940 LYS A CA 1
ATOM 7593 C C . LYS A 1 940 ? 0.068 15.186 -21.860 1.00 67.56 940 LYS A C 1
ATOM 7595 O O . LYS A 1 940 ? 0.741 15.994 -22.496 1.00 67.56 940 LYS A O 1
ATOM 7600 N N . LEU A 1 941 ? 0.665 14.215 -21.156 1.00 63.22 941 LEU A N 1
ATOM 7601 C CA . LEU A 1 941 ? 2.128 13.939 -21.090 1.00 63.22 941 LEU A CA 1
ATOM 7602 C C . LEU A 1 941 ? 2.639 12.885 -22.098 1.00 63.22 941 LEU A C 1
ATOM 7604 O O . LEU A 1 941 ? 3.815 12.869 -22.472 1.00 63.22 941 LEU A O 1
ATOM 7608 N N . ILE A 1 942 ? 1.765 11.955 -22.472 1.00 64.00 942 ILE A N 1
ATOM 7609 C CA . ILE A 1 942 ? 1.899 10.911 -23.492 1.00 64.00 942 ILE A CA 1
ATOM 7610 C C . ILE A 1 942 ? 2.232 11.540 -24.849 1.00 64.00 942 ILE A C 1
ATOM 7612 O O . ILE A 1 942 ? 3.242 11.155 -25.463 1.00 64.00 942 ILE A O 1
ATOM 7616 N N . PRO A 1 943 ? 1.458 12.520 -25.355 1.00 56.62 943 PRO A N 1
ATOM 7617 C CA . PRO A 1 943 ? 1.940 13.402 -26.405 1.00 56.62 943 PRO A CA 1
ATOM 7618 C C . PRO A 1 943 ? 3.103 14.241 -25.863 1.00 56.62 943 PRO A C 1
ATOM 7620 O O . PRO A 1 943 ? 3.022 14.843 -24.797 1.00 56.62 943 PRO A O 1
ATOM 7623 N N . ALA A 1 944 ? 4.211 14.290 -26.606 1.00 51.09 944 ALA A N 1
ATOM 7624 C CA . ALA A 1 944 ? 5.384 15.044 -26.173 1.00 51.09 944 ALA A CA 1
ATOM 7625 C C . ALA A 1 944 ? 5.059 16.544 -25.990 1.00 51.09 944 ALA A C 1
ATOM 7627 O O . ALA A 1 944 ? 4.322 17.098 -26.814 1.00 51.09 944 ALA A O 1
ATOM 7628 N N . PRO A 1 945 ? 5.660 17.232 -24.995 1.00 45.41 945 PRO A N 1
ATOM 7629 C CA . PRO A 1 945 ? 5.350 18.626 -24.693 1.00 45.41 945 PRO A CA 1
ATOM 7630 C C . PRO A 1 945 ? 5.355 19.548 -25.921 1.00 45.41 945 PRO A C 1
ATOM 7632 O O . PRO A 1 945 ? 6.314 19.593 -26.704 1.00 45.41 945 PRO A O 1
ATOM 7635 N N . LEU A 1 946 ? 4.284 20.340 -26.054 1.00 40.00 946 LEU A N 1
ATOM 7636 C CA . LEU A 1 946 ? 3.979 21.201 -27.210 1.00 40.00 946 LEU A CA 1
ATOM 7637 C C . LEU A 1 946 ? 5.099 22.197 -27.580 1.00 40.00 946 LEU A C 1
ATOM 7639 O O . LEU A 1 946 ? 5.144 22.691 -28.711 1.00 40.00 946 LEU A O 1
ATOM 7643 N N . PHE A 1 947 ? 6.053 22.442 -26.677 1.00 42.50 947 PHE A N 1
ATOM 7644 C CA . PHE A 1 947 ? 7.294 23.194 -26.908 1.00 42.50 947 PHE A CA 1
ATOM 7645 C C . PHE A 1 947 ? 8.102 22.702 -28.119 1.00 42.50 947 PHE A C 1
ATOM 7647 O O . PHE A 1 947 ? 8.746 23.503 -28.800 1.00 42.50 947 PHE A O 1
ATOM 7654 N N . ALA A 1 948 ? 8.020 21.409 -28.455 1.00 38.72 948 ALA A N 1
ATOM 7655 C CA . ALA A 1 948 ? 8.689 20.833 -29.621 1.00 38.72 948 ALA A CA 1
ATOM 7656 C C . ALA A 1 948 ? 8.174 21.374 -30.976 1.00 38.72 948 ALA A C 1
ATOM 7658 O O . ALA A 1 948 ? 8.768 21.069 -32.014 1.00 38.72 948 ALA A O 1
ATOM 7659 N N . SER A 1 949 ? 7.095 22.166 -31.004 1.00 37.72 949 SER A N 1
ATOM 7660 C CA . SER A 1 949 ? 6.524 22.771 -32.220 1.00 37.72 949 SER A CA 1
ATOM 7661 C C . SER A 1 949 ? 7.372 23.901 -32.829 1.00 37.72 949 SER A C 1
ATOM 7663 O O . SER A 1 949 ? 7.353 24.077 -34.050 1.00 37.72 949 SER A O 1
ATOM 7665 N N . SER A 1 950 ? 8.161 24.627 -32.027 1.00 40.03 950 SER A N 1
ATOM 7666 C CA . SER A 1 950 ? 8.997 25.742 -32.503 1.00 40.03 950 SER A CA 1
ATOM 7667 C C . SER A 1 950 ? 10.147 25.234 -33.401 1.00 40.03 950 SER A C 1
ATOM 7669 O O . SER A 1 950 ? 10.822 24.275 -33.029 1.00 40.03 950 SER A O 1
ATOM 7671 N N . PRO A 1 951 ? 10.424 25.823 -34.584 1.00 42.53 951 PRO A N 1
ATOM 7672 C CA . PRO A 1 951 ? 11.510 25.387 -35.474 1.00 42.53 951 PRO A CA 1
ATOM 7673 C C . PRO A 1 951 ? 12.898 25.908 -35.034 1.00 42.53 951 PRO A C 1
ATOM 7675 O O . PRO A 1 951 ? 13.650 26.456 -35.839 1.00 42.53 951 PRO A O 1
ATOM 7678 N N . SER A 1 952 ? 13.237 25.779 -33.747 1.00 49.03 952 SER A N 1
ATOM 7679 C CA . SER A 1 952 ? 14.553 26.140 -33.198 1.00 49.03 952 SER A CA 1
ATOM 7680 C C . SER A 1 952 ? 15.556 24.975 -33.263 1.00 49.03 952 SER A C 1
ATOM 7682 O O . SER A 1 952 ? 15.197 23.812 -33.493 1.00 49.03 952 SER A O 1
ATOM 7684 N N . GLN A 1 953 ? 16.843 25.276 -33.051 1.00 43.47 953 GLN A N 1
ATOM 7685 C CA . GLN A 1 953 ? 17.875 24.239 -32.933 1.00 43.47 953 GLN A CA 1
ATOM 7686 C C . GLN A 1 953 ? 17.658 23.382 -31.675 1.00 43.47 953 GLN A C 1
ATOM 7688 O O . GLN A 1 953 ? 17.741 22.158 -31.761 1.00 43.47 953 GLN A O 1
ATOM 7693 N N . ASP A 1 954 ? 17.269 23.999 -30.557 1.00 49.53 954 ASP A N 1
ATOM 7694 C CA . ASP A 1 954 ? 16.984 23.301 -29.297 1.00 49.53 954 ASP A CA 1
ATOM 7695 C C . ASP A 1 954 ? 15.804 22.334 -29.439 1.00 49.53 954 ASP A C 1
ATOM 7697 O O . ASP A 1 954 ? 15.912 21.166 -29.074 1.00 49.53 954 ASP A O 1
ATOM 7701 N N . ALA A 1 955 ? 14.709 22.759 -30.082 1.00 53.00 955 ALA A N 1
ATOM 7702 C CA . ALA A 1 955 ? 13.576 21.882 -30.375 1.00 53.00 955 ALA A CA 1
ATOM 7703 C C . ALA A 1 955 ? 13.967 20.708 -31.290 1.00 53.00 955 ALA A C 1
ATOM 7705 O O . ALA A 1 955 ? 13.430 19.610 -31.154 1.00 53.00 955 ALA A O 1
ATOM 7706 N N . SER A 1 956 ? 14.939 20.896 -32.188 1.00 58.78 956 SER A N 1
ATOM 7707 C CA . SER A 1 956 ? 15.469 19.809 -33.022 1.00 58.78 956 SER A CA 1
ATOM 7708 C C . SER A 1 956 ? 16.280 18.791 -32.207 1.00 58.78 956 SER A C 1
ATOM 7710 O O . SER A 1 956 ? 16.216 17.597 -32.496 1.00 58.78 956 SER A O 1
ATOM 7712 N N . ILE A 1 957 ? 17.001 19.237 -31.172 1.00 60.75 957 ILE A N 1
ATOM 7713 C CA . ILE A 1 957 ? 17.730 18.370 -30.230 1.00 60.75 957 ILE A CA 1
ATOM 7714 C C . ILE A 1 957 ? 16.753 17.656 -29.282 1.00 60.75 957 ILE A C 1
ATOM 7716 O O . ILE A 1 957 ? 16.885 16.453 -29.071 1.00 60.75 957 ILE A O 1
ATOM 7720 N N . LEU A 1 958 ? 15.726 18.348 -28.780 1.00 56.19 958 LEU A N 1
ATOM 7721 C CA . LEU A 1 958 ? 14.672 17.757 -27.947 1.00 56.19 958 LEU A CA 1
ATOM 7722 C C . LEU A 1 958 ? 13.870 16.692 -28.713 1.00 56.19 958 LEU A C 1
ATOM 7724 O O . LEU A 1 958 ? 13.663 15.600 -28.189 1.00 56.19 958 LEU A O 1
ATOM 7728 N N . ARG A 1 959 ? 13.507 16.938 -29.983 1.00 66.94 959 ARG A N 1
ATOM 7729 C CA . ARG A 1 959 ? 12.907 15.909 -30.857 1.00 66.94 959 ARG A CA 1
ATOM 7730 C C . ARG A 1 959 ? 13.855 14.736 -31.112 1.00 66.94 959 ARG A C 1
ATOM 7732 O O . ARG A 1 959 ? 13.412 13.594 -31.090 1.00 66.94 959 ARG A O 1
ATOM 7739 N N . LEU A 1 960 ? 15.150 14.988 -31.328 1.00 70.50 960 LEU A N 1
ATOM 7740 C CA . LEU A 1 960 ? 16.136 13.915 -31.501 1.00 70.50 960 LEU A CA 1
ATOM 7741 C C . LEU A 1 960 ? 16.265 13.057 -30.230 1.00 70.50 960 LEU A C 1
ATOM 7743 O O . LEU A 1 960 ? 16.335 11.833 -30.330 1.00 70.50 960 LEU A O 1
ATOM 7747 N N . SER A 1 961 ? 16.235 13.687 -29.053 1.00 62.34 961 SER A N 1
ATOM 7748 C CA . SER A 1 961 ? 16.178 13.010 -27.755 1.00 62.34 961 SER A CA 1
ATOM 7749 C C . SER A 1 961 ? 14.894 12.185 -27.611 1.00 62.34 961 SER A C 1
ATOM 7751 O O . SER A 1 961 ? 14.963 11.008 -27.270 1.00 62.34 961 SER A O 1
ATOM 7753 N N . TYR A 1 962 ? 13.733 12.742 -27.978 1.00 66.00 962 TYR A N 1
ATOM 7754 C CA . TYR A 1 962 ? 12.450 12.032 -27.971 1.00 66.00 962 TYR A CA 1
ATOM 7755 C C . TYR A 1 962 ? 12.441 10.812 -28.907 1.00 66.00 962 TYR A C 1
ATOM 7757 O O . TYR A 1 962 ? 12.032 9.731 -28.493 1.00 66.00 962 TYR A O 1
ATOM 7765 N N . PHE A 1 963 ? 12.979 10.924 -30.125 1.00 75.50 963 PHE A N 1
ATOM 7766 C CA . PHE A 1 963 ? 13.129 9.777 -31.029 1.00 75.50 963 PHE A CA 1
ATOM 7767 C C . PHE A 1 963 ? 14.136 8.745 -30.510 1.00 75.50 963 PHE A C 1
ATOM 7769 O O . PHE A 1 963 ? 13.912 7.547 -30.661 1.00 75.50 963 PHE A O 1
ATOM 7776 N N . HIS A 1 964 ? 15.219 9.178 -29.858 1.00 72.12 964 HIS A N 1
ATOM 7777 C CA . HIS A 1 964 ? 16.178 8.268 -29.228 1.00 72.12 964 HIS A CA 1
ATOM 7778 C C . HIS A 1 964 ? 15.567 7.517 -28.036 1.00 72.12 964 HIS A C 1
ATOM 7780 O O . HIS A 1 964 ? 15.818 6.326 -27.862 1.00 72.12 964 HIS A O 1
ATOM 7786 N N . LYS A 1 965 ? 14.729 8.204 -27.254 1.00 57.31 965 LYS A N 1
ATOM 7787 C CA . LYS A 1 965 ? 13.924 7.673 -26.150 1.00 57.31 965 LYS A CA 1
ATOM 7788 C C . LYS A 1 965 ? 12.906 6.647 -26.668 1.00 57.31 965 LYS A C 1
ATOM 7790 O O . LYS A 1 965 ? 13.001 5.488 -26.280 1.00 57.31 965 LYS A O 1
ATOM 7795 N N . LEU A 1 966 ? 12.056 7.007 -27.639 1.00 62.22 966 LEU A N 1
ATOM 7796 C CA . LEU A 1 966 ? 11.138 6.075 -28.321 1.00 62.22 966 LEU A CA 1
ATOM 7797 C C . LEU A 1 966 ? 11.863 4.855 -28.915 1.00 62.22 966 LEU A C 1
ATOM 7799 O O . LEU A 1 966 ? 11.371 3.735 -28.810 1.00 62.22 966 LEU A O 1
ATOM 7803 N N . PHE A 1 967 ? 13.047 5.050 -29.508 1.00 72.25 967 PHE A N 1
ATOM 7804 C CA . PHE A 1 967 ? 13.861 3.957 -30.038 1.00 72.25 967 PHE A CA 1
ATOM 7805 C C . PHE A 1 967 ? 14.347 2.991 -28.943 1.00 72.25 967 PHE A C 1
ATOM 7807 O O . PHE A 1 967 ? 14.171 1.779 -29.099 1.00 72.25 967 PHE A O 1
ATOM 7814 N N . ARG A 1 968 ? 14.963 3.506 -27.862 1.00 60.75 968 ARG A N 1
ATOM 7815 C CA . ARG A 1 968 ? 15.441 2.686 -26.728 1.00 60.75 968 ARG A CA 1
ATOM 7816 C C . ARG A 1 968 ? 14.302 1.869 -26.131 1.00 60.75 968 ARG A C 1
ATOM 7818 O O . ARG A 1 968 ? 14.485 0.708 -25.794 1.00 60.75 968 ARG A O 1
ATOM 7825 N N . LEU A 1 969 ? 13.132 2.492 -26.057 1.00 53.25 969 LEU A N 1
ATOM 7826 C CA . LEU A 1 969 ? 11.925 1.970 -25.431 1.00 53.25 969 LEU A CA 1
ATOM 7827 C C . LEU A 1 969 ? 11.034 1.191 -26.427 1.00 53.25 969 LEU A C 1
ATOM 7829 O O . LEU A 1 969 ? 9.883 0.888 -26.134 1.00 53.25 969 LEU A O 1
ATOM 7833 N N . ARG A 1 970 ? 11.591 0.840 -27.600 1.00 69.12 970 ARG A N 1
ATOM 7834 C CA . ARG A 1 970 ? 11.034 -0.052 -28.640 1.00 69.12 970 ARG A CA 1
ATOM 7835 C C . ARG A 1 970 ? 9.675 0.365 -29.237 1.00 69.12 970 ARG A C 1
ATOM 7837 O O . ARG A 1 970 ? 9.061 -0.413 -29.961 1.00 69.12 970 ARG A O 1
ATOM 7844 N N . ALA A 1 971 ? 9.242 1.607 -29.025 1.00 62.09 971 ALA A N 1
ATOM 7845 C CA . ALA A 1 971 ? 7.939 2.141 -29.431 1.00 62.09 971 ALA A CA 1
ATOM 7846 C C . ALA A 1 971 ? 7.865 2.488 -30.940 1.00 62.09 971 ALA A C 1
ATOM 7848 O O . ALA A 1 971 ? 7.647 3.639 -31.331 1.00 62.09 971 ALA A O 1
ATOM 7849 N N . TYR A 1 972 ? 8.090 1.501 -31.815 1.00 79.94 972 TYR A N 1
ATOM 7850 C CA . TYR A 1 972 ? 8.292 1.714 -33.257 1.00 79.94 972 TYR A CA 1
ATOM 7851 C C . TYR A 1 972 ? 7.055 2.213 -34.008 1.00 79.94 972 TYR A C 1
ATOM 7853 O O . TYR A 1 972 ? 7.187 3.025 -34.920 1.00 79.94 972 TYR A O 1
ATOM 7861 N N . GLU A 1 973 ? 5.858 1.795 -33.600 1.00 73.56 973 GLU A N 1
ATOM 7862 C CA . GLU A 1 973 ? 4.580 2.252 -34.166 1.00 73.56 973 GLU A CA 1
ATOM 7863 C C . GLU A 1 973 ? 4.412 3.773 -33.969 1.00 73.56 973 GLU A C 1
ATOM 7865 O O . GLU A 1 973 ? 4.144 4.527 -34.908 1.00 73.56 973 GLU A O 1
ATOM 7870 N N . ARG A 1 974 ? 4.660 4.228 -32.734 1.00 70.50 974 ARG A N 1
ATOM 7871 C CA . ARG A 1 974 ? 4.614 5.629 -32.301 1.00 70.50 974 ARG A CA 1
ATOM 7872 C C . ARG A 1 974 ? 5.722 6.458 -32.951 1.00 70.50 974 ARG A C 1
ATOM 7874 O O . ARG A 1 974 ? 5.474 7.574 -33.400 1.00 70.50 974 ARG A O 1
ATOM 7881 N N . LEU A 1 975 ? 6.921 5.889 -33.073 1.00 79.19 975 LEU A N 1
ATOM 7882 C CA . LEU A 1 975 ? 8.042 6.500 -33.784 1.00 79.19 975 LEU A CA 1
ATOM 7883 C C . LEU A 1 975 ? 7.744 6.668 -35.287 1.00 79.19 975 LEU A C 1
ATOM 7885 O O . LEU A 1 975 ? 8.019 7.734 -35.830 1.00 79.19 975 LEU A O 1
ATOM 7889 N N . GLU A 1 976 ? 7.117 5.690 -35.954 1.00 82.19 976 GLU A N 1
ATOM 7890 C CA . GLU A 1 976 ? 6.672 5.820 -37.355 1.00 82.19 976 GLU A CA 1
ATOM 7891 C C . GLU A 1 976 ? 5.554 6.874 -37.495 1.00 82.19 976 GLU A C 1
ATOM 7893 O O . GLU A 1 976 ? 5.619 7.709 -38.401 1.00 82.19 976 GLU A O 1
ATOM 7898 N N . LYS A 1 977 ? 4.587 6.915 -36.561 1.00 78.19 977 LYS A N 1
ATOM 7899 C CA . LYS A 1 977 ? 3.523 7.940 -36.483 1.00 78.19 977 LYS A CA 1
ATOM 7900 C C . LYS A 1 977 ? 4.129 9.350 -36.408 1.00 78.19 977 LYS A C 1
ATOM 7902 O O . LYS A 1 977 ? 3.867 10.167 -37.291 1.00 78.19 977 LYS A O 1
ATOM 7907 N N . GLU A 1 978 ? 5.022 9.606 -35.455 1.00 74.25 978 GLU A N 1
ATOM 7908 C CA . GLU A 1 978 ? 5.705 10.900 -35.281 1.00 74.25 978 GLU A CA 1
ATOM 7909 C C . GLU A 1 978 ? 6.619 11.285 -36.460 1.00 74.25 978 GLU A C 1
ATOM 7911 O O . GLU A 1 978 ? 6.617 12.438 -36.900 1.00 74.25 978 GLU A O 1
ATOM 7916 N N . LEU A 1 979 ? 7.364 10.326 -37.025 1.00 76.75 979 LEU A N 1
ATOM 7917 C CA . LEU A 1 979 ? 8.189 10.549 -38.220 1.00 76.75 979 LEU A CA 1
ATOM 7918 C C . LEU A 1 979 ? 7.340 10.866 -39.465 1.00 76.75 979 LEU A C 1
ATOM 7920 O O . LEU A 1 979 ? 7.790 11.621 -40.329 1.00 76.75 979 LEU A O 1
ATOM 7924 N N . SER A 1 980 ? 6.130 10.305 -39.568 1.00 72.62 980 SER A N 1
ATOM 7925 C CA . SER A 1 980 ? 5.234 10.504 -40.716 1.00 72.62 980 SER A CA 1
ATOM 7926 C C . SER A 1 980 ? 4.504 11.851 -40.694 1.00 72.62 980 SER A C 1
ATOM 7928 O O . SER A 1 980 ? 4.400 12.506 -41.731 1.00 72.62 980 SER A O 1
ATOM 7930 N N . GLN A 1 981 ? 4.052 12.312 -39.521 1.00 65.06 981 GLN A N 1
ATOM 7931 C CA . GLN A 1 981 ? 3.179 13.488 -39.402 1.00 65.06 981 GLN A CA 1
ATOM 7932 C C . GLN A 1 981 ? 3.824 14.812 -39.843 1.00 65.06 981 GLN A C 1
ATOM 7934 O O . GLN A 1 981 ? 3.109 15.782 -40.092 1.00 65.06 981 GLN A O 1
ATOM 7939 N N . LYS A 1 982 ? 5.162 14.902 -39.903 1.00 61.34 982 LYS A N 1
ATOM 7940 C CA . LYS A 1 982 ? 5.880 16.162 -40.183 1.00 61.34 982 LYS A CA 1
ATOM 7941 C C . LYS A 1 982 ? 7.075 15.962 -41.133 1.00 61.34 982 LYS A C 1
ATOM 7943 O O . LYS A 1 982 ? 8.195 16.383 -40.850 1.00 61.34 982 LYS A O 1
ATOM 7948 N N . ALA A 1 983 ? 6.827 15.324 -42.278 1.00 43.53 983 ALA A N 1
ATOM 7949 C CA . ALA A 1 983 ? 7.828 14.829 -43.238 1.00 43.53 983 ALA A CA 1
ATOM 7950 C C . ALA A 1 983 ? 8.676 15.881 -44.012 1.00 43.53 983 ALA A C 1
ATOM 7952 O O . ALA A 1 983 ? 9.320 15.533 -45.002 1.00 43.53 983 ALA A O 1
ATOM 7953 N N . SER A 1 984 ? 8.707 17.158 -43.609 1.00 50.44 984 SER A N 1
ATOM 7954 C CA . SER A 1 984 ? 9.324 18.257 -44.379 1.00 50.44 984 SER A CA 1
ATOM 7955 C C . SER A 1 984 ? 10.282 19.135 -43.556 1.00 50.44 984 SER A C 1
ATOM 7957 O O . SER A 1 984 ? 10.050 20.333 -43.384 1.00 50.44 984 SER A O 1
ATOM 7959 N N . PHE A 1 985 ? 11.381 18.559 -43.056 1.00 51.31 985 PHE A N 1
ATOM 7960 C CA . PHE A 1 985 ? 12.400 19.290 -42.288 1.00 51.31 985 PHE A CA 1
ATOM 7961 C C . PHE A 1 985 ? 13.832 19.050 -42.793 1.00 51.31 985 PHE A C 1
ATOM 7963 O O . PHE A 1 985 ? 14.409 17.985 -42.583 1.00 51.31 985 PHE A O 1
ATOM 7970 N N . GLN A 1 986 ? 14.452 20.085 -43.370 1.00 53.50 986 GLN A N 1
ATOM 7971 C CA . GLN A 1 986 ? 15.908 20.140 -43.552 1.00 53.50 986 GLN A CA 1
ATOM 7972 C C . GLN A 1 986 ? 16.559 20.486 -42.203 1.00 53.50 986 GLN A C 1
ATOM 7974 O O . GLN A 1 986 ? 16.544 21.639 -41.780 1.00 53.50 986 GLN A O 1
ATOM 7979 N N . THR A 1 987 ? 17.091 19.483 -41.502 1.00 60.72 987 THR A N 1
ATOM 7980 C CA . THR A 1 987 ? 17.733 19.636 -40.181 1.00 60.72 987 THR A CA 1
ATOM 7981 C C . THR A 1 987 ? 19.149 19.052 -40.182 1.00 60.72 987 THR A C 1
ATOM 7983 O O . THR A 1 987 ? 19.408 18.098 -40.915 1.00 60.72 987 THR A O 1
ATOM 7986 N N . PRO A 1 988 ? 20.067 19.541 -39.322 1.00 65.69 988 PRO A N 1
ATOM 7987 C CA . PRO A 1 988 ? 21.434 19.006 -39.202 1.00 65.69 988 PRO A CA 1
ATOM 7988 C C . PRO A 1 988 ? 21.511 17.575 -38.624 1.00 65.69 988 PRO A C 1
ATOM 7990 O O . PRO A 1 988 ? 22.599 17.034 -38.437 1.00 65.69 988 PRO A O 1
ATOM 7993 N N . TRP A 1 989 ? 20.360 16.958 -38.342 1.00 73.88 989 TRP A N 1
ATOM 7994 C CA . TRP A 1 989 ? 20.218 15.611 -37.789 1.00 73.88 989 TRP A CA 1
ATOM 7995 C C . TRP A 1 989 ? 19.539 14.634 -38.768 1.00 73.88 989 TRP A C 1
ATOM 7997 O O . TRP A 1 989 ? 19.067 13.577 -38.355 1.00 73.88 989 TRP A O 1
ATOM 8007 N N . GLN A 1 990 ? 19.468 14.959 -40.065 1.00 80.94 990 GLN A N 1
ATOM 8008 C CA . GLN A 1 990 ? 18.775 14.158 -41.088 1.00 80.94 990 GLN A CA 1
ATOM 8009 C C . GLN A 1 990 ? 19.271 12.695 -41.178 1.00 80.94 990 GLN A C 1
ATOM 8011 O O . GLN A 1 990 ? 18.486 11.788 -41.458 1.00 80.94 990 GLN A O 1
ATOM 8016 N N . GLN A 1 991 ? 20.540 12.436 -40.849 1.00 85.56 991 GLN A N 1
ATOM 8017 C CA . GLN A 1 991 ? 21.106 11.095 -40.672 1.00 85.56 991 GLN A CA 1
ATOM 8018 C C . GLN A 1 991 ? 20.346 10.265 -39.623 1.00 85.56 991 GLN A C 1
ATOM 8020 O O . GLN A 1 991 ? 20.097 9.081 -39.850 1.00 85.56 991 GLN A O 1
ATOM 8025 N N . TRP A 1 992 ? 19.908 10.874 -38.517 1.00 85.69 992 TRP A N 1
ATOM 8026 C CA . TRP A 1 992 ? 19.120 10.205 -37.479 1.00 85.69 992 TRP A CA 1
ATOM 8027 C C . TRP A 1 992 ? 17.665 9.975 -37.902 1.00 85.69 992 TRP A C 1
ATOM 8029 O O . TRP A 1 992 ? 17.110 8.927 -37.590 1.00 85.69 992 TRP A O 1
ATOM 8039 N N . PHE A 1 993 ? 17.058 10.887 -38.671 1.00 85.44 993 PHE A N 1
ATOM 8040 C CA . PHE A 1 993 ? 15.722 10.660 -39.244 1.00 85.44 993 PHE A CA 1
ATOM 8041 C C . PHE A 1 993 ? 15.707 9.421 -40.149 1.00 85.44 993 PHE A C 1
ATOM 8043 O O . PHE A 1 993 ? 14.890 8.525 -39.942 1.00 85.44 993 PHE A O 1
ATOM 8050 N N . TYR A 1 994 ? 16.649 9.317 -41.095 1.00 88.38 994 TYR A N 1
ATOM 8051 C CA . TYR A 1 994 ? 16.764 8.122 -41.939 1.00 88.38 994 TYR A CA 1
ATOM 8052 C C . TYR A 1 994 ? 17.116 6.863 -41.132 1.00 88.38 994 TYR A C 1
ATOM 8054 O O . TYR A 1 994 ? 16.637 5.780 -41.453 1.00 88.38 994 TYR A O 1
ATOM 8062 N N . PHE A 1 995 ? 17.904 6.984 -40.062 1.00 91.06 995 PHE A N 1
ATOM 8063 C CA . PHE A 1 995 ? 18.202 5.862 -39.171 1.00 91.06 995 PHE A CA 1
ATOM 8064 C C . PHE A 1 995 ? 16.941 5.313 -38.481 1.00 91.06 995 PHE A C 1
ATOM 8066 O O . PHE A 1 995 ? 16.673 4.114 -38.559 1.00 91.06 995 PHE A O 1
ATOM 8073 N N . TYR A 1 996 ? 16.124 6.180 -37.874 1.00 90.44 996 TYR A N 1
ATOM 8074 C CA . TYR A 1 996 ? 14.888 5.762 -37.206 1.00 90.44 996 TYR A CA 1
ATOM 8075 C C . TYR A 1 996 ? 13.810 5.283 -38.189 1.00 90.44 996 TYR A C 1
ATOM 8077 O O . TYR A 1 996 ? 13.127 4.305 -37.890 1.00 90.44 996 TYR A O 1
ATOM 8085 N N . GLN A 1 997 ? 13.711 5.872 -39.388 1.00 89.56 997 GLN A N 1
ATOM 8086 C CA . GLN A 1 997 ? 12.873 5.332 -40.471 1.00 89.56 997 GLN A CA 1
ATOM 8087 C C . GLN A 1 997 ? 13.309 3.913 -40.874 1.00 89.56 997 GLN A C 1
ATOM 8089 O O . GLN A 1 997 ? 12.464 3.031 -41.011 1.00 89.56 997 GLN A O 1
ATOM 8094 N N . GLY A 1 998 ? 14.619 3.666 -40.995 1.00 89.75 998 GLY A N 1
ATOM 8095 C CA . GLY A 1 998 ? 15.164 2.331 -41.257 1.00 89.75 998 GLY A CA 1
ATOM 8096 C C . GLY A 1 998 ? 14.838 1.321 -40.155 1.00 89.75 998 GLY A C 1
ATOM 8097 O O . GLY A 1 998 ? 14.522 0.172 -40.459 1.00 89.75 998 GLY A O 1
ATOM 8098 N N . ILE A 1 999 ? 14.846 1.741 -38.886 1.00 89.56 999 ILE A N 1
ATOM 8099 C CA . ILE A 1 999 ? 14.462 0.882 -37.756 1.00 89.56 999 ILE A CA 1
ATOM 8100 C C . ILE A 1 999 ? 12.966 0.547 -37.786 1.00 89.56 999 ILE A C 1
ATOM 8102 O O . ILE A 1 999 ? 12.632 -0.630 -37.703 1.00 89.56 999 ILE A O 1
ATOM 8106 N N . CYS A 1 1000 ? 12.080 1.534 -37.970 1.00 88.94 1000 CYS A N 1
ATOM 8107 C CA . CYS A 1 1000 ? 10.629 1.292 -38.033 1.00 88.94 1000 CYS A CA 1
ATOM 8108 C C . CYS A 1 1000 ? 10.245 0.421 -39.242 1.00 88.94 1000 CYS A C 1
ATOM 8110 O O . CYS A 1 1000 ? 9.368 -0.438 -39.155 1.00 88.94 1000 CYS A O 1
ATOM 8112 N N . ALA A 1 1001 ? 10.944 0.596 -40.370 1.00 87.94 1001 ALA A N 1
ATOM 8113 C CA . ALA A 1 1001 ? 10.820 -0.296 -41.514 1.00 87.94 1001 ALA A CA 1
ATOM 8114 C C . ALA A 1 1001 ? 11.267 -1.726 -41.161 1.00 87.94 1001 ALA A C 1
ATOM 8116 O O . ALA A 1 1001 ? 10.546 -2.671 -41.462 1.00 87.94 1001 ALA A O 1
ATOM 8117 N N . LEU A 1 1002 ? 12.411 -1.899 -40.486 1.00 88.25 1002 LEU A N 1
ATOM 8118 C CA . LEU A 1 1002 ? 12.932 -3.218 -40.117 1.00 88.25 1002 LEU A CA 1
ATOM 8119 C C . LEU A 1 1002 ? 12.039 -3.957 -39.108 1.00 88.25 1002 LEU A C 1
ATOM 8121 O O . LEU A 1 1002 ? 11.821 -5.154 -39.280 1.00 88.25 1002 LEU A O 1
ATOM 8125 N N . SER A 1 1003 ? 11.515 -3.270 -38.088 1.00 84.75 1003 SER A N 1
ATOM 8126 C CA . SER A 1 1003 ? 10.639 -3.880 -37.076 1.00 84.75 1003 SER A CA 1
ATOM 8127 C C . SER A 1 1003 ? 9.304 -4.351 -37.660 1.00 84.75 1003 SER A C 1
ATOM 8129 O O . SER A 1 1003 ? 8.765 -5.352 -37.207 1.00 84.75 1003 SER A O 1
ATOM 8131 N N . ARG A 1 1004 ? 8.800 -3.675 -38.703 1.00 81.56 1004 ARG A N 1
ATOM 8132 C CA . ARG A 1 1004 ? 7.600 -4.065 -39.471 1.00 81.56 1004 ARG A CA 1
ATOM 8133 C C . ARG A 1 1004 ? 7.921 -4.877 -40.739 1.00 81.56 1004 ARG A C 1
ATOM 8135 O O . ARG A 1 1004 ? 7.106 -4.942 -41.653 1.00 81.56 1004 ARG A O 1
ATOM 8142 N N . GLU A 1 1005 ? 9.114 -5.468 -40.811 1.00 80.38 1005 GLU A N 1
ATOM 8143 C CA . GLU A 1 1005 ? 9.610 -6.327 -41.904 1.00 80.38 1005 GLU A CA 1
ATOM 8144 C C . GLU A 1 1005 ? 9.647 -5.702 -43.321 1.00 80.38 1005 GLU A C 1
ATOM 8146 O O . GLU A 1 1005 ? 9.821 -6.403 -44.319 1.00 80.38 1005 GLU A O 1
ATOM 8151 N N . LYS A 1 1006 ? 9.541 -4.372 -43.421 1.00 83.56 1006 LYS A N 1
ATOM 8152 C CA . LYS A 1 1006 ? 9.608 -3.589 -44.665 1.00 83.56 1006 LYS A CA 1
ATOM 8153 C C . LYS A 1 1006 ? 11.062 -3.395 -45.131 1.00 83.56 1006 LYS A C 1
ATOM 8155 O O . LYS A 1 1006 ? 12.029 -3.611 -44.393 1.00 83.56 1006 LYS A O 1
ATOM 8160 N N . GLU A 1 1007 ? 11.238 -2.910 -46.362 1.00 84.88 1007 GLU A N 1
ATOM 8161 C CA . GLU A 1 1007 ? 12.561 -2.580 -46.908 1.00 84.88 1007 GLU A CA 1
ATOM 8162 C C . GLU A 1 1007 ? 13.232 -1.421 -46.146 1.00 84.88 1007 GLU A C 1
ATOM 8164 O O . GLU A 1 1007 ? 12.899 -0.249 -46.299 1.00 84.88 1007 GLU A O 1
ATOM 8169 N N . SER A 1 1008 ? 14.220 -1.761 -45.318 1.00 88.88 1008 SER A N 1
ATOM 8170 C CA . SER A 1 1008 ? 14.926 -0.837 -44.416 1.00 88.88 1008 SER A CA 1
ATOM 8171 C C . SER A 1 1008 ? 16.326 -0.432 -44.898 1.00 88.88 1008 SER A C 1
ATOM 8173 O O . SER A 1 1008 ? 16.844 0.621 -44.522 1.00 88.88 1008 SER A O 1
ATOM 8175 N N . LEU A 1 1009 ? 16.949 -1.242 -45.763 1.00 89.31 1009 LEU A N 1
ATOM 8176 C CA . LEU A 1 1009 ? 18.355 -1.086 -46.160 1.00 89.31 1009 LEU A CA 1
ATOM 8177 C C . LEU A 1 1009 ? 18.644 0.236 -46.894 1.00 89.31 1009 LEU A C 1
ATOM 8179 O O . LEU A 1 1009 ? 19.741 0.782 -46.770 1.00 89.31 1009 LEU A O 1
ATOM 8183 N N . GLU A 1 1010 ? 17.682 0.768 -47.653 1.00 89.12 1010 GLU A N 1
ATOM 8184 C CA . GLU A 1 1010 ? 17.851 2.039 -48.368 1.00 89.12 1010 GLU A CA 1
ATOM 8185 C C . GLU A 1 1010 ? 17.910 3.235 -47.401 1.00 89.12 1010 GLU A C 1
ATOM 8187 O O . GLU A 1 1010 ? 18.746 4.125 -47.565 1.00 89.12 1010 GLU A O 1
ATOM 8192 N N . PHE A 1 1011 ? 17.089 3.227 -46.344 1.00 89.94 1011 PHE A N 1
ATOM 8193 C CA . PHE A 1 1011 ? 17.111 4.241 -45.288 1.00 89.94 1011 PHE A CA 1
ATOM 8194 C C . PHE A 1 1011 ? 18.448 4.237 -44.533 1.00 89.94 1011 PHE A C 1
ATOM 8196 O O . PHE A 1 1011 ? 19.069 5.288 -44.363 1.00 89.94 1011 PHE A O 1
ATOM 8203 N N . PHE A 1 1012 ? 18.967 3.057 -44.174 1.00 92.62 1012 PHE A N 1
ATOM 8204 C CA . PHE A 1 1012 ? 20.293 2.950 -43.556 1.00 92.62 1012 PHE A CA 1
ATOM 8205 C C . PHE A 1 1012 ? 21.420 3.422 -44.491 1.00 92.62 1012 PHE A C 1
ATOM 8207 O O . PHE A 1 1012 ? 22.339 4.101 -44.037 1.00 92.62 1012 PHE A O 1
ATOM 8214 N N . LYS A 1 1013 ? 21.346 3.154 -45.801 1.00 90.06 1013 LYS A N 1
ATOM 8215 C CA . LYS A 1 1013 ? 22.315 3.690 -46.779 1.00 90.06 1013 LYS A CA 1
ATOM 8216 C C . LYS A 1 1013 ? 22.246 5.219 -46.894 1.00 90.06 1013 LYS A C 1
ATOM 8218 O O . LYS A 1 1013 ? 23.291 5.868 -46.905 1.00 90.06 1013 LYS A O 1
ATOM 8223 N N . LYS A 1 1014 ? 21.042 5.807 -46.902 1.00 89.25 1014 LYS A N 1
ATOM 8224 C CA . LYS A 1 1014 ? 20.842 7.271 -46.865 1.00 89.25 1014 LYS A CA 1
ATOM 8225 C C . LYS A 1 1014 ? 21.447 7.879 -45.594 1.00 89.25 1014 LYS A C 1
ATOM 8227 O O . LYS A 1 1014 ? 22.214 8.833 -45.690 1.00 89.25 1014 LYS A O 1
ATOM 8232 N N . SER A 1 1015 ? 21.197 7.278 -44.429 1.00 89.12 1015 SER A N 1
ATOM 8233 C CA . SER A 1 1015 ? 21.795 7.691 -43.151 1.00 89.12 1015 SER A CA 1
ATOM 8234 C C . SER A 1 1015 ? 23.333 7.667 -43.181 1.00 89.12 1015 SER A C 1
ATOM 8236 O O . SER A 1 1015 ? 23.974 8.678 -42.888 1.00 89.12 1015 SER A O 1
ATOM 8238 N N . GLN A 1 1016 ? 23.934 6.560 -43.637 1.00 89.38 1016 GLN A N 1
ATOM 8239 C CA . GLN A 1 1016 ? 25.392 6.412 -43.737 1.00 89.38 1016 GLN A CA 1
ATOM 8240 C C . GLN A 1 1016 ? 26.026 7.397 -44.732 1.00 89.38 1016 GLN A C 1
ATOM 8242 O O . GLN A 1 1016 ? 27.133 7.874 -44.498 1.00 89.38 1016 GLN A O 1
ATOM 8247 N N . SER A 1 1017 ? 25.334 7.742 -45.824 1.00 89.94 1017 SER A N 1
ATOM 8248 C CA . SER A 1 1017 ? 25.840 8.719 -46.803 1.00 89.94 1017 SER A CA 1
ATOM 8249 C C . SER A 1 1017 ? 25.989 10.136 -46.232 1.00 89.94 1017 SER A C 1
ATOM 8251 O O . SER A 1 1017 ? 26.827 10.900 -46.705 1.00 89.94 1017 SER A O 1
ATOM 8253 N N . LEU A 1 1018 ? 25.219 10.465 -45.187 1.00 86.94 1018 LEU A N 1
ATOM 8254 C CA . LEU A 1 1018 ? 25.294 11.732 -44.456 1.00 86.94 1018 LEU A CA 1
ATOM 8255 C C . LEU A 1 1018 ? 26.283 11.683 -43.278 1.00 86.94 1018 LEU A C 1
ATOM 8257 O O . LEU A 1 1018 ? 26.792 12.723 -42.868 1.00 86.94 1018 LEU A O 1
ATOM 8261 N N . SER A 1 1019 ? 26.566 10.496 -42.731 1.00 86.81 1019 SER A N 1
ATOM 8262 C CA . SER A 1 1019 ? 27.563 10.291 -41.672 1.00 86.81 1019 SER A CA 1
ATOM 8263 C C . SER A 1 1019 ? 28.263 8.928 -41.828 1.00 86.81 1019 SER A C 1
ATOM 8265 O O . SER A 1 1019 ? 27.785 7.920 -41.299 1.00 86.81 1019 SER A O 1
ATOM 8267 N N . PRO A 1 1020 ? 29.402 8.859 -42.548 1.00 83.06 1020 PRO A N 1
ATOM 8268 C CA . PRO A 1 1020 ? 30.062 7.585 -42.860 1.00 83.06 1020 PRO A CA 1
ATOM 8269 C C . PRO A 1 1020 ? 30.530 6.792 -41.630 1.00 83.06 1020 PRO A C 1
ATOM 8271 O O . PRO A 1 1020 ? 30.474 5.561 -41.629 1.00 83.06 1020 PRO A O 1
ATOM 8274 N N . ASN A 1 1021 ? 30.938 7.494 -40.568 1.00 81.81 1021 ASN A N 1
ATOM 8275 C CA . ASN A 1 1021 ? 31.470 6.916 -39.326 1.00 81.81 1021 ASN A CA 1
ATOM 8276 C C . ASN A 1 1021 ? 30.375 6.535 -38.305 1.00 81.81 1021 ASN A C 1
ATOM 8278 O O . ASN A 1 1021 ? 30.681 6.264 -37.147 1.00 81.81 1021 ASN A O 1
ATOM 8282 N N . PHE A 1 1022 ? 29.098 6.546 -38.695 1.00 87.56 1022 PHE A N 1
ATOM 8283 C CA . PHE A 1 1022 ? 27.976 6.271 -37.796 1.00 87.56 1022 PHE A CA 1
ATOM 8284 C C . PHE A 1 1022 ? 27.855 4.759 -37.521 1.00 87.56 1022 PHE A C 1
ATOM 8286 O O . PHE A 1 1022 ? 27.205 4.026 -38.270 1.00 87.56 1022 PHE A O 1
ATOM 8293 N N . LEU A 1 1023 ? 28.519 4.290 -36.456 1.00 87.69 1023 LEU A N 1
ATOM 8294 C CA . LEU A 1 1023 ? 28.663 2.866 -36.116 1.00 87.69 1023 LEU A CA 1
ATOM 8295 C C . LEU A 1 1023 ? 27.319 2.136 -35.981 1.00 87.69 1023 LEU A C 1
ATOM 8297 O O . LEU A 1 1023 ? 27.180 1.019 -36.477 1.00 87.69 1023 LEU A O 1
ATOM 8301 N N . ASP A 1 1024 ? 26.310 2.779 -35.390 1.00 90.12 1024 ASP A N 1
ATOM 8302 C CA . ASP A 1 1024 ? 24.962 2.228 -35.230 1.00 90.12 1024 ASP A CA 1
ATOM 8303 C C . ASP A 1 1024 ? 24.329 1.852 -36.577 1.00 90.12 1024 ASP A C 1
ATOM 8305 O O . ASP A 1 1024 ? 23.733 0.787 -36.713 1.00 90.12 1024 ASP A O 1
ATOM 8309 N N . VAL A 1 1025 ? 24.506 2.688 -37.607 1.00 91.94 1025 VAL A N 1
ATOM 8310 C CA . VAL A 1 1025 ? 24.004 2.415 -38.963 1.00 91.94 1025 VAL A CA 1
ATOM 8311 C C . VAL A 1 1025 ? 24.720 1.215 -39.573 1.00 91.94 1025 VAL A C 1
ATOM 8313 O O . VAL A 1 1025 ? 24.080 0.378 -40.206 1.00 91.94 1025 VAL A O 1
ATOM 8316 N N . GLN A 1 1026 ? 26.036 1.112 -39.372 1.00 90.62 1026 GLN A N 1
ATOM 8317 C CA . GLN A 1 1026 ? 26.825 -0.020 -39.858 1.00 90.62 1026 GLN A CA 1
ATOM 8318 C C . GLN A 1 1026 ? 26.369 -1.320 -39.176 1.00 90.62 1026 GLN A C 1
ATOM 8320 O O . GLN A 1 1026 ? 26.097 -2.309 -39.856 1.00 90.62 1026 GLN A O 1
ATOM 8325 N N . PHE A 1 1027 ? 26.180 -1.305 -37.853 1.00 91.44 1027 PHE A N 1
ATOM 8326 C CA . PHE A 1 1027 ? 25.660 -2.456 -37.115 1.00 91.44 1027 PHE A CA 1
ATOM 8327 C C . PHE A 1 1027 ? 24.249 -2.845 -37.585 1.00 91.44 1027 PHE A C 1
ATOM 8329 O O . PHE A 1 1027 ? 24.006 -4.011 -37.899 1.00 91.44 1027 PHE A O 1
ATOM 8336 N N . MET A 1 1028 ? 23.344 -1.874 -37.754 1.00 91.94 1028 MET A N 1
ATOM 8337 C CA . MET A 1 1028 ? 21.995 -2.124 -38.274 1.00 91.94 1028 MET A CA 1
ATOM 8338 C C . MET A 1 1028 ? 21.995 -2.742 -39.678 1.00 91.94 1028 MET A C 1
ATOM 8340 O O . MET A 1 1028 ? 21.208 -3.654 -39.930 1.00 91.94 1028 MET A O 1
ATOM 8344 N N . GLN A 1 1029 ? 22.894 -2.329 -40.579 1.00 91.44 1029 GLN A N 1
ATOM 8345 C CA . GLN A 1 1029 ? 23.043 -2.977 -41.890 1.00 91.44 1029 GLN A CA 1
ATOM 8346 C C . GLN A 1 1029 ? 23.425 -4.460 -41.753 1.00 91.44 1029 GLN A C 1
ATOM 8348 O O . GLN A 1 1029 ? 22.854 -5.300 -42.451 1.00 91.44 1029 GLN A O 1
ATOM 8353 N N . ALA A 1 1030 ? 24.319 -4.812 -40.821 1.00 90.62 1030 ALA A N 1
ATOM 8354 C CA . ALA A 1 1030 ? 24.642 -6.213 -40.545 1.00 90.62 1030 ALA A CA 1
ATOM 8355 C C . ALA A 1 1030 ? 23.419 -7.003 -40.041 1.00 90.62 1030 ALA A C 1
ATOM 8357 O O . ALA A 1 1030 ? 23.218 -8.138 -40.478 1.00 90.62 1030 ALA A O 1
ATOM 8358 N N . LEU A 1 1031 ? 22.563 -6.408 -39.197 1.00 90.00 1031 LEU A N 1
ATOM 8359 C CA . LEU A 1 1031 ? 21.328 -7.056 -38.726 1.00 90.00 1031 LEU A CA 1
ATOM 8360 C C . LEU A 1 1031 ? 20.317 -7.281 -39.859 1.00 90.00 1031 LEU A C 1
ATOM 8362 O O . LEU A 1 1031 ? 19.741 -8.365 -39.955 1.00 90.00 1031 LEU A O 1
ATOM 8366 N N . VAL A 1 1032 ? 20.146 -6.303 -40.759 1.00 90.94 1032 VAL A N 1
ATOM 8367 C CA . VAL A 1 1032 ? 19.311 -6.455 -41.966 1.00 90.94 1032 VAL A CA 1
ATOM 8368 C C . VAL A 1 1032 ? 19.822 -7.616 -42.822 1.00 90.94 1032 VAL A C 1
ATOM 8370 O O . VAL A 1 1032 ? 19.045 -8.497 -43.189 1.00 90.94 1032 VAL A O 1
ATOM 8373 N N . HIS A 1 1033 ? 21.131 -7.676 -43.086 1.00 90.69 1033 HIS A N 1
ATOM 8374 C CA . HIS A 1 1033 ? 21.729 -8.764 -43.861 1.00 90.69 1033 HIS A CA 1
ATOM 8375 C C . HIS A 1 1033 ? 21.616 -10.132 -43.158 1.00 90.69 1033 HIS A C 1
ATOM 8377 O O . HIS A 1 1033 ? 21.382 -11.131 -43.838 1.00 90.69 1033 HIS A O 1
ATOM 8383 N N . LEU A 1 1034 ? 21.704 -10.207 -41.823 1.00 87.75 1034 LEU A N 1
ATOM 8384 C CA . LEU A 1 1034 ? 21.458 -11.443 -41.059 1.00 87.75 1034 LEU A CA 1
ATOM 8385 C C . LEU A 1 1034 ? 19.998 -11.906 -41.160 1.00 87.75 1034 LEU A C 1
ATOM 8387 O O . LEU A 1 1034 ? 19.756 -13.073 -41.468 1.00 87.75 1034 LEU A O 1
ATOM 8391 N N . ASN A 1 1035 ? 19.035 -10.999 -40.968 1.00 86.94 1035 ASN A N 1
ATOM 8392 C CA . ASN A 1 1035 ? 17.603 -11.293 -41.100 1.00 86.94 1035 ASN A CA 1
ATOM 8393 C C . ASN A 1 1035 ? 17.215 -11.695 -42.537 1.00 86.94 1035 ASN A C 1
ATOM 8395 O O . ASN A 1 1035 ? 16.293 -12.483 -42.721 1.00 86.94 1035 ASN A O 1
ATOM 8399 N N . GLN A 1 1036 ? 17.944 -11.207 -43.548 1.00 86.88 1036 GLN A N 1
ATOM 8400 C CA . GLN A 1 1036 ? 17.801 -11.594 -44.959 1.00 86.88 1036 GLN A CA 1
ATOM 8401 C C . GLN A 1 1036 ? 18.675 -12.805 -45.365 1.00 86.88 1036 GLN A C 1
ATOM 8403 O O . GLN A 1 1036 ? 18.745 -13.136 -46.548 1.00 86.88 1036 GLN A O 1
ATOM 8408 N N . ASN A 1 1037 ? 19.360 -13.470 -44.420 1.00 82.56 1037 ASN A N 1
ATOM 8409 C CA . ASN A 1 1037 ? 20.272 -14.609 -44.649 1.00 82.56 1037 ASN A CA 1
ATOM 8410 C C . ASN A 1 1037 ? 21.448 -14.313 -45.624 1.00 82.56 1037 ASN A C 1
ATOM 8412 O O . ASN A 1 1037 ? 22.093 -15.221 -46.152 1.00 82.56 1037 ASN A O 1
ATOM 8416 N N . GLN A 1 1038 ? 21.781 -13.036 -45.839 1.00 86.12 1038 GLN A N 1
ATOM 8417 C CA . GLN A 1 1038 ? 22.869 -12.546 -46.696 1.00 86.12 1038 GLN A CA 1
ATOM 8418 C C . GLN A 1 1038 ? 24.210 -12.547 -45.941 1.00 86.12 1038 GLN A C 1
ATOM 8420 O O . GLN A 1 1038 ? 24.844 -11.514 -45.717 1.00 86.12 1038 GLN A O 1
ATOM 8425 N N . THR A 1 1039 ? 24.652 -13.737 -45.527 1.00 84.38 1039 THR A N 1
ATOM 8426 C CA . THR A 1 1039 ? 25.753 -13.917 -44.562 1.00 84.38 1039 THR A CA 1
ATOM 8427 C C . THR A 1 1039 ? 27.075 -13.243 -44.936 1.00 84.38 1039 THR A C 1
ATOM 8429 O O . THR A 1 1039 ? 27.781 -12.794 -44.040 1.00 84.38 1039 THR A O 1
ATOM 8432 N N . LYS A 1 1040 ? 27.429 -13.149 -46.226 1.00 88.06 1040 LYS A N 1
ATOM 8433 C CA . LYS A 1 1040 ? 28.739 -12.629 -46.665 1.00 88.06 1040 LYS A CA 1
ATOM 8434 C C . LYS A 1 1040 ? 28.966 -11.162 -46.287 1.00 88.06 1040 LYS A C 1
ATOM 8436 O O . LYS A 1 1040 ? 30.007 -10.847 -45.717 1.00 88.06 1040 LYS A O 1
ATOM 8441 N N . GLU A 1 1041 ? 28.001 -10.281 -46.557 1.00 87.88 1041 GLU A N 1
ATOM 8442 C CA . GLU A 1 1041 ? 28.142 -8.860 -46.203 1.00 87.88 1041 GLU A CA 1
ATOM 8443 C C . GLU A 1 1041 ? 27.942 -8.634 -44.697 1.00 87.88 1041 GLU A C 1
ATOM 8445 O O . GLU A 1 1041 ? 28.659 -7.829 -44.109 1.00 87.88 1041 GLU A O 1
ATOM 8450 N N . ALA A 1 1042 ? 27.069 -9.409 -44.037 1.00 89.19 1042 ALA A N 1
ATOM 8451 C CA . ALA A 1 1042 ? 26.948 -9.382 -42.577 1.00 89.19 1042 ALA A CA 1
ATOM 8452 C C . ALA A 1 1042 ? 28.284 -9.704 -41.879 1.00 89.19 1042 ALA A C 1
ATOM 8454 O O . ALA A 1 1042 ? 28.741 -8.928 -41.043 1.00 89.19 1042 ALA A O 1
ATOM 8455 N N . VAL A 1 1043 ? 28.949 -10.803 -42.263 1.00 91.56 1043 VAL A N 1
ATOM 8456 C CA . VAL A 1 1043 ? 30.272 -11.187 -41.735 1.00 91.56 1043 VAL A CA 1
ATOM 8457 C C . VAL A 1 1043 ? 31.294 -10.078 -41.975 1.00 91.56 1043 VAL A C 1
ATOM 8459 O O . VAL A 1 1043 ? 31.993 -9.691 -41.046 1.00 91.56 1043 VAL A O 1
ATOM 8462 N N . ARG A 1 1044 ? 31.345 -9.510 -43.184 1.00 92.44 1044 ARG A N 1
ATOM 8463 C CA . ARG A 1 1044 ? 32.278 -8.430 -43.538 1.00 92.44 1044 ARG A CA 1
ATOM 8464 C C . ARG A 1 1044 ? 32.120 -7.182 -42.660 1.00 92.44 1044 ARG A C 1
ATOM 8466 O O . ARG A 1 1044 ? 33.123 -6.581 -42.279 1.00 92.44 1044 ARG A O 1
ATOM 8473 N N . ILE A 1 1045 ? 30.884 -6.788 -42.347 1.00 90.38 1045 ILE A N 1
ATOM 8474 C CA . ILE A 1 1045 ? 30.605 -5.625 -41.492 1.00 90.38 1045 ILE A CA 1
ATOM 8475 C C . ILE A 1 1045 ? 30.933 -5.939 -40.025 1.00 90.38 1045 ILE A C 1
ATOM 8477 O O . ILE A 1 1045 ? 31.585 -5.136 -39.359 1.00 90.38 1045 ILE A O 1
ATOM 8481 N N . LEU A 1 1046 ? 30.548 -7.119 -39.528 1.00 91.50 1046 LEU A N 1
ATOM 8482 C CA . LEU A 1 1046 ? 30.845 -7.544 -38.155 1.00 91.50 1046 LEU A CA 1
ATOM 8483 C C . LEU A 1 1046 ? 32.357 -7.683 -37.916 1.00 91.50 1046 LEU A C 1
ATOM 8485 O O . LEU A 1 1046 ? 32.855 -7.178 -36.916 1.00 91.50 1046 LEU A O 1
ATOM 8489 N N . GLU A 1 1047 ? 33.103 -8.267 -38.861 1.00 93.44 1047 GLU A N 1
ATOM 8490 C CA . GLU A 1 1047 ? 34.572 -8.306 -38.837 1.00 93.44 1047 GLU A CA 1
ATOM 8491 C C . GLU A 1 1047 ? 35.187 -6.901 -38.765 1.00 93.44 1047 GLU A C 1
ATOM 8493 O O . GLU A 1 1047 ? 36.139 -6.682 -38.017 1.00 93.44 1047 GLU A O 1
ATOM 8498 N N . PHE A 1 1048 ? 34.654 -5.938 -39.527 1.00 91.31 1048 PHE A N 1
ATOM 8499 C CA . PHE A 1 1048 ? 35.137 -4.557 -39.512 1.00 91.31 1048 PHE A CA 1
ATOM 8500 C C . PHE A 1 1048 ? 34.890 -3.876 -38.157 1.00 91.31 1048 PHE A C 1
ATOM 8502 O O . PHE A 1 1048 ? 35.806 -3.248 -37.621 1.00 91.31 1048 PHE A O 1
ATOM 8509 N N . LEU A 1 1049 ? 33.691 -4.025 -37.586 1.00 90.19 1049 LEU A N 1
ATOM 8510 C CA . LEU A 1 1049 ? 33.351 -3.448 -36.284 1.00 90.19 1049 LEU A CA 1
ATOM 8511 C C . LEU A 1 1049 ? 34.169 -4.102 -35.160 1.00 90.19 1049 LEU A C 1
ATOM 8513 O O . LEU A 1 1049 ? 34.889 -3.405 -34.454 1.00 90.19 1049 LEU A O 1
ATOM 8517 N N . MET A 1 1050 ? 34.175 -5.434 -35.062 1.00 90.94 1050 MET A N 1
ATOM 8518 C CA . MET A 1 1050 ? 34.923 -6.177 -34.034 1.00 90.94 1050 MET A CA 1
ATOM 8519 C C . MET A 1 1050 ? 36.445 -5.981 -34.128 1.00 90.94 1050 MET A C 1
ATOM 8521 O O . MET A 1 1050 ? 37.148 -6.050 -33.118 1.00 90.94 1050 MET A O 1
ATOM 8525 N N . LYS A 1 1051 ? 36.988 -5.710 -35.325 1.00 90.44 1051 LYS A N 1
ATOM 8526 C CA . LYS A 1 1051 ? 38.422 -5.436 -35.487 1.00 90.44 1051 LYS A CA 1
ATOM 8527 C C . LYS A 1 1051 ? 38.824 -4.036 -35.023 1.00 90.44 1051 LYS A C 1
ATOM 8529 O O . LYS A 1 1051 ? 39.854 -3.936 -34.354 1.00 90.44 1051 LYS A O 1
ATOM 8534 N N . ASN A 1 1052 ? 38.065 -3.004 -35.408 1.00 89.12 1052 ASN A N 1
ATOM 8535 C CA . ASN A 1 1052 ? 38.457 -1.592 -35.276 1.00 89.12 1052 ASN A CA 1
ATOM 8536 C C . ASN A 1 1052 ? 37.779 -0.858 -34.103 1.00 89.12 1052 ASN A C 1
ATOM 8538 O O . ASN A 1 1052 ? 38.373 0.062 -33.552 1.00 89.12 1052 ASN A O 1
ATOM 8542 N N . PHE A 1 1053 ? 36.576 -1.285 -33.713 1.00 89.88 1053 PHE A N 1
ATOM 8543 C CA . PHE A 1 1053 ? 35.747 -0.705 -32.648 1.00 89.88 1053 PHE A CA 1
ATOM 8544 C C . PHE A 1 1053 ? 35.339 -1.797 -31.633 1.00 89.88 1053 PHE A C 1
ATOM 8546 O O . PHE A 1 1053 ? 34.150 -2.060 -31.436 1.00 89.88 1053 PHE A O 1
ATOM 8553 N N . PRO A 1 1054 ? 36.312 -2.513 -31.025 1.00 85.56 1054 PRO A N 1
ATOM 8554 C CA . PRO A 1 1054 ? 36.027 -3.685 -30.195 1.00 85.56 1054 PRO A CA 1
ATOM 8555 C C . PRO A 1 1054 ? 35.209 -3.329 -28.947 1.00 85.56 1054 PRO A C 1
ATOM 8557 O O . PRO A 1 1054 ? 34.307 -4.072 -28.573 1.00 85.56 1054 PRO A O 1
ATOM 8560 N N . PHE A 1 1055 ? 35.489 -2.177 -28.332 1.00 84.50 1055 PHE A N 1
ATOM 8561 C CA . PHE A 1 1055 ? 34.829 -1.721 -27.108 1.00 84.50 1055 PHE A CA 1
ATOM 8562 C C . PHE A 1 1055 ? 33.385 -1.259 -27.354 1.00 84.50 1055 PHE A C 1
ATOM 8564 O O . PHE A 1 1055 ? 32.519 -1.501 -26.520 1.00 84.50 1055 PHE A O 1
ATOM 8571 N N . ASP A 1 1056 ? 33.096 -0.686 -28.526 1.00 83.88 1056 ASP A N 1
ATOM 8572 C CA . ASP A 1 1056 ? 31.746 -0.279 -28.934 1.00 83.88 1056 ASP A CA 1
ATOM 8573 C C . ASP A 1 1056 ? 30.867 -1.470 -29.359 1.00 83.88 1056 ASP A C 1
ATOM 8575 O O . ASP A 1 1056 ? 29.637 -1.388 -29.321 1.00 83.88 1056 ASP A O 1
ATOM 8579 N N . PHE A 1 1057 ? 31.473 -2.594 -29.761 1.00 87.44 1057 PHE A N 1
ATOM 8580 C CA . PHE A 1 1057 ? 30.751 -3.728 -30.341 1.00 87.44 1057 PHE A CA 1
ATOM 8581 C C . PHE A 1 1057 ? 29.742 -4.376 -29.382 1.00 87.44 1057 PHE A C 1
ATOM 8583 O O . PHE A 1 1057 ? 28.627 -4.690 -29.802 1.00 87.44 1057 PHE A O 1
ATOM 8590 N N . HIS A 1 1058 ? 30.093 -4.570 -28.106 1.00 85.06 1058 HIS A N 1
ATOM 8591 C CA . HIS A 1 1058 ? 29.165 -5.164 -27.137 1.00 85.06 1058 HIS A CA 1
ATOM 8592 C C . HIS A 1 1058 ? 28.000 -4.221 -26.775 1.00 85.06 1058 HIS A C 1
ATOM 8594 O O . HIS A 1 1058 ? 26.854 -4.663 -26.881 1.00 85.06 1058 HIS A O 1
ATOM 8600 N N . PRO A 1 1059 ? 28.224 -2.923 -26.470 1.00 81.12 1059 PRO A N 1
ATOM 8601 C CA . PRO A 1 1059 ? 27.150 -1.934 -26.367 1.00 81.12 1059 PRO A CA 1
ATOM 8602 C C . PRO A 1 1059 ? 26.227 -1.886 -27.593 1.00 81.12 1059 PRO A C 1
ATOM 8604 O O . PRO A 1 1059 ? 25.009 -1.851 -27.431 1.00 81.12 1059 PRO A O 1
ATOM 8607 N N . LEU A 1 1060 ? 26.771 -1.931 -28.818 1.00 83.38 1060 LEU A N 1
ATOM 8608 C CA . LEU A 1 1060 ? 25.970 -1.991 -30.049 1.00 83.38 1060 LEU A CA 1
ATOM 8609 C C . LEU A 1 1060 ? 25.160 -3.294 -30.145 1.00 83.38 1060 LEU A C 1
ATOM 8611 O O . LEU A 1 1060 ? 23.982 -3.256 -30.497 1.00 83.38 1060 LEU A O 1
ATOM 8615 N N . TYR A 1 1061 ? 25.752 -4.437 -29.790 1.00 84.88 1061 TYR A N 1
ATOM 8616 C CA . TYR A 1 1061 ? 25.042 -5.713 -29.757 1.00 84.88 1061 TYR A CA 1
ATOM 8617 C C . TYR A 1 1061 ? 23.874 -5.693 -28.764 1.00 84.88 1061 TYR A C 1
ATOM 8619 O O . TYR A 1 1061 ? 22.755 -5.999 -29.171 1.00 84.88 1061 TYR A O 1
ATOM 8627 N N . LEU A 1 1062 ? 24.085 -5.277 -27.510 1.00 75.94 1062 LEU A N 1
ATOM 8628 C CA . LEU A 1 1062 ? 23.008 -5.155 -26.515 1.00 75.94 1062 LEU A CA 1
ATOM 8629 C C . LEU A 1 1062 ? 21.880 -4.238 -27.017 1.00 75.94 1062 LEU A C 1
ATOM 8631 O O . LEU A 1 1062 ? 20.733 -4.664 -27.117 1.00 75.94 1062 LEU A O 1
ATOM 8635 N N . LYS A 1 1063 ? 22.238 -3.034 -27.473 1.00 77.31 1063 LYS A N 1
ATOM 8636 C CA . LYS A 1 1063 ? 21.316 -1.978 -27.922 1.00 77.31 1063 LYS A CA 1
ATOM 8637 C C . LYS A 1 1063 ? 20.432 -2.347 -29.123 1.00 77.31 1063 LYS A C 1
ATOM 8639 O O . LYS A 1 1063 ? 19.413 -1.688 -29.338 1.00 77.31 1063 LYS A O 1
ATOM 8644 N N . TYR A 1 1064 ? 20.812 -3.347 -29.924 1.00 85.00 1064 TYR A N 1
ATOM 8645 C CA . TYR A 1 1064 ? 20.121 -3.690 -31.175 1.00 85.00 1064 TYR A CA 1
ATOM 8646 C C . TYR A 1 1064 ? 19.768 -5.184 -31.347 1.00 85.00 1064 TYR A C 1
ATOM 8648 O O . TYR A 1 1064 ? 19.064 -5.524 -32.301 1.00 85.00 1064 TYR A O 1
ATOM 8656 N N . ARG A 1 1065 ? 20.194 -6.091 -30.449 1.00 81.44 1065 ARG A N 1
ATOM 8657 C CA . ARG A 1 1065 ? 19.969 -7.556 -30.560 1.00 81.44 1065 ARG A CA 1
ATOM 8658 C C . ARG A 1 1065 ? 18.505 -7.963 -30.724 1.00 81.44 1065 ARG A C 1
ATOM 8660 O O . ARG A 1 1065 ? 18.230 -8.930 -31.427 1.00 81.44 1065 ARG A O 1
ATOM 8667 N N . HIS A 1 1066 ? 17.566 -7.224 -30.134 1.00 79.06 1066 HIS A N 1
ATOM 8668 C CA . HIS A 1 1066 ? 16.126 -7.508 -30.218 1.00 79.06 1066 HIS A CA 1
ATOM 8669 C C . HIS A 1 1066 ? 15.532 -7.294 -31.620 1.00 79.06 1066 HIS A C 1
ATOM 8671 O O . HIS A 1 1066 ? 14.423 -7.745 -31.878 1.00 79.06 1066 HIS A O 1
ATOM 8677 N N . LEU A 1 1067 ? 16.263 -6.656 -32.544 1.00 83.81 1067 LEU A N 1
ATOM 8678 C CA . LEU A 1 1067 ? 15.878 -6.537 -33.957 1.00 83.81 1067 LEU A CA 1
ATOM 8679 C C . LEU A 1 1067 ? 16.376 -7.719 -34.819 1.00 83.81 1067 LEU A C 1
ATOM 8681 O O . LEU A 1 1067 ? 16.141 -7.740 -36.029 1.00 83.81 1067 LEU A O 1
ATOM 8685 N N . LEU A 1 1068 ? 17.051 -8.718 -34.233 1.00 83.44 1068 LEU A N 1
ATOM 8686 C CA . LEU A 1 1068 ? 17.366 -9.986 -34.901 1.00 83.44 1068 LEU A CA 1
ATOM 8687 C C . LEU A 1 1068 ? 16.231 -10.997 -34.721 1.00 83.44 1068 LEU A C 1
ATOM 8689 O O . LEU A 1 1068 ? 15.918 -11.396 -33.600 1.00 83.44 1068 LEU A O 1
ATOM 8693 N N . LYS A 1 1069 ? 15.703 -11.516 -35.834 1.00 82.69 1069 LYS A N 1
ATOM 8694 C CA . LYS A 1 1069 ? 14.796 -12.674 -35.821 1.00 82.69 1069 LYS A CA 1
ATOM 8695 C C . LYS A 1 1069 ? 15.535 -13.929 -35.347 1.00 82.69 1069 LYS A C 1
ATOM 8697 O O . LYS A 1 1069 ? 16.731 -14.061 -35.604 1.00 82.69 1069 LYS A O 1
ATOM 8702 N N . ASN A 1 1070 ? 14.825 -14.919 -34.802 1.00 80.25 1070 ASN A N 1
ATOM 8703 C CA . ASN A 1 1070 ? 15.402 -16.189 -34.318 1.00 80.25 1070 ASN A CA 1
ATOM 8704 C C . ASN A 1 1070 ? 16.336 -16.875 -35.341 1.00 80.25 1070 ASN A C 1
ATOM 8706 O O . ASN A 1 1070 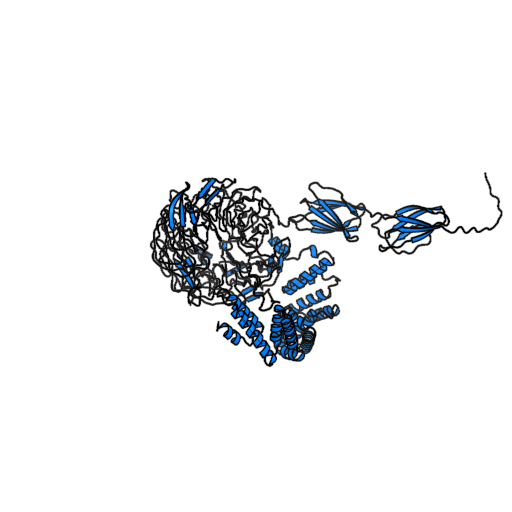? 17.385 -17.406 -34.979 1.00 80.25 1070 ASN A O 1
ATOM 8710 N N . GLN A 1 1071 ? 16.007 -16.818 -36.639 1.00 81.19 1071 GLN A N 1
ATOM 8711 C CA . GLN A 1 1071 ? 16.884 -17.321 -37.707 1.00 81.19 1071 GLN A CA 1
ATOM 8712 C C . GLN A 1 1071 ? 18.201 -16.528 -37.811 1.00 81.19 1071 GLN A C 1
ATOM 8714 O O . GLN A 1 1071 ? 19.268 -17.131 -37.917 1.00 81.19 1071 GLN A O 1
ATOM 8719 N N . GLY A 1 1072 ? 18.139 -15.195 -37.735 1.00 83.19 1072 GLY A N 1
ATOM 8720 C CA . GLY A 1 1072 ? 19.298 -14.298 -37.735 1.00 83.19 1072 GLY A CA 1
ATOM 8721 C C . GLY A 1 1072 ? 20.159 -14.438 -36.476 1.00 83.19 1072 GLY A C 1
ATOM 8722 O O . GLY A 1 1072 ? 21.381 -14.478 -36.591 1.00 83.19 1072 GLY A O 1
ATOM 8723 N N . GLN A 1 1073 ? 19.543 -14.613 -35.300 1.00 83.00 1073 GLN A N 1
ATOM 8724 C CA . GLN A 1 1073 ? 20.242 -14.904 -34.038 1.00 83.00 1073 GLN A CA 1
ATOM 8725 C C . GLN A 1 1073 ? 21.012 -16.231 -34.116 1.00 83.00 1073 GLN A C 1
ATOM 8727 O O . GLN A 1 1073 ? 22.217 -16.268 -33.864 1.00 83.00 1073 GLN A O 1
ATOM 8732 N N . ASN A 1 1074 ? 20.353 -17.309 -34.558 1.00 82.69 1074 ASN A N 1
ATOM 8733 C CA . ASN A 1 1074 ? 20.998 -18.608 -34.775 1.00 82.69 1074 ASN A CA 1
ATOM 8734 C C . ASN A 1 1074 ? 22.130 -18.517 -35.811 1.00 82.69 1074 ASN A C 1
ATOM 8736 O O . ASN A 1 1074 ? 23.190 -19.125 -35.635 1.00 82.69 1074 ASN A O 1
ATOM 8740 N N . LYS A 1 1075 ? 21.950 -17.715 -36.871 1.00 85.19 1075 LYS A N 1
ATOM 8741 C CA . LYS A 1 1075 ? 22.999 -17.482 -37.870 1.00 85.19 1075 LYS A CA 1
ATOM 8742 C C . LYS A 1 1075 ? 24.188 -16.732 -37.277 1.00 85.19 1075 LYS A C 1
ATOM 8744 O O . LYS A 1 1075 ? 25.317 -17.177 -37.473 1.00 85.19 1075 LYS A O 1
ATOM 8749 N N . LEU A 1 1076 ? 23.951 -15.672 -36.504 1.00 85.81 1076 LEU A N 1
ATOM 8750 C CA . LEU A 1 1076 ? 24.993 -14.937 -35.790 1.00 85.81 1076 LEU A CA 1
ATOM 8751 C C . LEU A 1 1076 ? 25.759 -15.859 -34.832 1.00 85.81 1076 LEU A C 1
ATOM 8753 O O . LEU A 1 1076 ? 26.979 -15.934 -34.944 1.00 85.81 1076 LEU A O 1
ATOM 8757 N N . ARG A 1 1077 ? 25.069 -16.652 -33.996 1.00 84.06 1077 ARG A N 1
ATOM 8758 C CA . ARG A 1 1077 ? 25.696 -17.642 -33.094 1.00 84.06 1077 ARG A CA 1
ATOM 8759 C C . ARG A 1 1077 ? 26.573 -18.650 -33.850 1.00 84.06 1077 ARG A C 1
ATOM 8761 O O . ARG A 1 1077 ? 27.645 -18.994 -33.366 1.00 84.06 1077 ARG A O 1
ATOM 8768 N N . SER A 1 1078 ? 26.168 -19.076 -35.052 1.00 85.94 1078 SER A N 1
ATOM 8769 C CA . SER A 1 1078 ? 26.968 -19.985 -35.895 1.00 85.94 1078 SER A CA 1
ATOM 8770 C C . SER A 1 1078 ? 28.193 -19.335 -36.561 1.00 85.94 1078 SER A C 1
ATOM 8772 O O . SER A 1 1078 ? 29.144 -20.034 -36.903 1.00 85.94 1078 SER A O 1
ATOM 8774 N N . LEU A 1 1079 ? 28.179 -18.013 -36.760 1.00 88.06 1079 LEU A N 1
ATOM 8775 C CA . LEU A 1 1079 ? 29.243 -17.261 -37.439 1.00 88.06 1079 LEU A CA 1
ATOM 8776 C C . LEU A 1 1079 ? 30.246 -16.640 -36.456 1.00 88.06 1079 LEU A C 1
ATOM 8778 O O . LEU A 1 1079 ? 31.428 -16.524 -36.785 1.00 88.06 1079 LEU A O 1
ATOM 8782 N N . LEU A 1 1080 ? 29.787 -16.264 -35.258 1.00 86.06 1080 LEU A N 1
ATOM 8783 C CA . LEU A 1 1080 ? 30.555 -15.509 -34.269 1.00 86.06 1080 LEU A CA 1
ATOM 8784 C C . LEU A 1 1080 ? 31.922 -16.139 -33.923 1.00 86.06 1080 LEU A C 1
ATOM 8786 O O . LEU A 1 1080 ? 32.890 -15.383 -33.923 1.00 86.06 1080 LEU A O 1
ATOM 8790 N N . PRO A 1 1081 ? 32.080 -17.471 -33.740 1.00 87.38 1081 PRO A N 1
ATOM 8791 C CA . PRO A 1 1081 ? 33.389 -18.068 -33.446 1.00 87.38 1081 PRO A CA 1
ATOM 8792 C C . PRO A 1 1081 ? 34.445 -17.816 -34.535 1.00 87.38 1081 PRO A C 1
ATOM 8794 O O . PRO A 1 1081 ? 35.602 -17.542 -34.229 1.00 87.38 1081 PRO A O 1
ATOM 8797 N N . SER A 1 1082 ? 34.041 -17.844 -35.811 1.00 88.75 1082 SER A N 1
ATOM 8798 C CA . SER A 1 1082 ? 34.932 -17.567 -36.949 1.00 88.75 1082 SER A CA 1
ATOM 8799 C C . SER A 1 1082 ? 35.319 -16.085 -37.025 1.00 88.75 1082 SER A C 1
ATOM 8801 O O . SER A 1 1082 ? 36.452 -15.745 -37.363 1.00 88.75 1082 SER A O 1
ATOM 8803 N N . ILE A 1 1083 ? 34.398 -15.190 -36.651 1.00 90.69 1083 ILE A N 1
ATOM 8804 C CA . ILE A 1 1083 ? 34.653 -13.744 -36.606 1.00 90.69 1083 ILE A CA 1
ATOM 8805 C C . ILE A 1 1083 ? 35.578 -13.405 -35.427 1.00 90.69 1083 ILE A C 1
ATOM 8807 O O . ILE A 1 1083 ? 36.553 -12.681 -35.620 1.00 90.69 1083 ILE A O 1
ATOM 8811 N N . ILE A 1 1084 ? 35.335 -13.971 -34.238 1.00 88.69 1084 ILE A N 1
ATOM 8812 C CA . ILE A 1 1084 ? 36.210 -13.864 -33.056 1.00 88.69 1084 ILE A CA 1
ATOM 8813 C C . ILE A 1 1084 ? 37.642 -14.268 -33.428 1.00 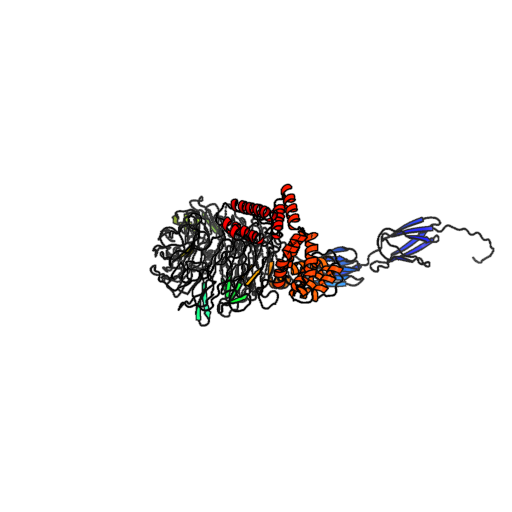88.69 1084 ILE A C 1
ATOM 8815 O O . ILE A 1 1084 ? 38.551 -13.444 -33.329 1.00 88.69 1084 ILE A O 1
ATOM 8819 N N . GLN A 1 1085 ? 37.827 -15.484 -33.959 1.00 86.94 1085 GLN A N 1
ATOM 8820 C CA . GLN A 1 1085 ? 39.148 -16.026 -34.303 1.00 86.94 1085 GLN A CA 1
ATOM 8821 C C . GLN A 1 1085 ? 39.925 -15.144 -35.298 1.00 86.94 1085 GLN A C 1
ATOM 8823 O O . GLN A 1 1085 ? 41.149 -15.090 -35.254 1.00 86.94 1085 GLN A O 1
ATOM 8828 N N . LYS A 1 1086 ? 39.224 -14.445 -36.197 1.00 89.31 1086 LYS A N 1
ATOM 8829 C CA . LYS A 1 1086 ? 39.814 -13.578 -37.230 1.00 89.31 1086 LYS A CA 1
ATOM 8830 C C . LYS A 1 1086 ? 40.038 -12.127 -36.774 1.00 89.31 1086 LYS A C 1
ATOM 8832 O O . LYS A 1 1086 ? 40.716 -11.361 -37.463 1.00 89.31 1086 LYS A O 1
ATOM 8837 N N . THR A 1 1087 ? 39.417 -11.713 -35.669 1.00 90.19 1087 THR A N 1
ATOM 8838 C CA . THR A 1 1087 ? 39.449 -10.326 -35.167 1.00 90.19 1087 THR A CA 1
ATOM 8839 C C . THR A 1 1087 ? 40.213 -10.160 -33.857 1.00 90.19 1087 THR A C 1
ATOM 8841 O O . THR A 1 1087 ? 40.527 -9.015 -33.513 1.00 90.19 1087 THR A O 1
ATOM 8844 N N . GLU A 1 1088 ? 40.536 -11.267 -33.174 1.00 88.25 1088 GLU A N 1
ATOM 8845 C CA . GLU A 1 1088 ? 41.316 -11.325 -31.924 1.00 88.25 1088 GLU A CA 1
ATOM 8846 C C . GLU A 1 1088 ? 40.714 -10.413 -30.836 1.00 88.25 1088 GLU A C 1
ATOM 8848 O O . GLU A 1 1088 ? 41.413 -9.734 -30.082 1.00 88.25 1088 GLU A O 1
ATOM 8853 N N . ILE A 1 1089 ? 39.379 -10.326 -30.811 1.00 88.19 1089 ILE A N 1
ATOM 8854 C CA . ILE A 1 1089 ? 38.649 -9.398 -29.939 1.00 88.19 1089 ILE A CA 1
ATOM 8855 C C . ILE A 1 1089 ? 38.752 -9.794 -28.458 1.00 88.19 1089 ILE A C 1
ATOM 8857 O O . ILE A 1 1089 ? 38.852 -8.928 -27.593 1.00 88.19 1089 ILE A O 1
ATOM 8861 N N . ASP A 1 1090 ? 38.803 -11.093 -28.170 1.00 86.00 1090 ASP A N 1
ATOM 8862 C CA . ASP A 1 1090 ? 38.931 -11.643 -26.822 1.00 86.00 1090 ASP A CA 1
ATOM 8863 C C . ASP A 1 1090 ? 40.286 -11.286 -26.192 1.00 86.00 1090 ASP A C 1
ATOM 8865 O O . ASP A 1 1090 ? 40.345 -10.910 -25.023 1.00 86.00 1090 ASP A O 1
ATOM 8869 N N . LEU A 1 1091 ? 41.361 -11.321 -26.990 1.00 86.12 1091 LEU A N 1
ATOM 8870 C CA . LEU A 1 1091 ? 42.702 -10.897 -26.592 1.00 86.12 1091 LEU A CA 1
ATOM 8871 C C . LEU A 1 1091 ? 42.744 -9.389 -26.323 1.00 86.12 1091 LEU A C 1
ATOM 8873 O O . LEU A 1 1091 ? 43.359 -8.963 -25.349 1.00 86.12 1091 LEU A O 1
ATOM 8877 N N . LYS A 1 1092 ? 42.040 -8.572 -27.119 1.00 88.88 1092 LYS A N 1
ATOM 8878 C CA . LYS A 1 1092 ? 41.923 -7.120 -26.874 1.00 88.88 1092 LYS A CA 1
ATOM 8879 C C . LYS A 1 1092 ? 41.192 -6.818 -25.567 1.00 88.88 1092 LYS A C 1
ATOM 8881 O O . LYS A 1 1092 ? 41.666 -5.978 -24.805 1.00 88.88 1092 LYS A O 1
ATOM 8886 N N . PHE A 1 1093 ? 40.091 -7.517 -25.279 1.00 89.88 1093 PHE A N 1
ATOM 8887 C CA . PHE A 1 1093 ? 39.415 -7.403 -23.984 1.00 89.88 1093 PHE A CA 1
ATOM 8888 C C . PHE A 1 1093 ? 40.308 -7.897 -22.840 1.00 89.88 1093 PHE A C 1
ATOM 8890 O O . PHE A 1 1093 ? 40.452 -7.196 -21.847 1.00 89.88 1093 PHE A O 1
ATOM 8897 N N . TYR A 1 1094 ? 41.004 -9.026 -22.993 1.00 87.00 1094 TYR A N 1
ATOM 8898 C CA . TYR A 1 1094 ? 41.923 -9.524 -21.965 1.00 87.00 1094 TYR A CA 1
ATOM 8899 C C . TYR A 1 1094 ? 43.092 -8.559 -21.688 1.00 87.00 1094 TYR A C 1
ATOM 8901 O O . TYR A 1 1094 ? 43.444 -8.326 -20.534 1.00 87.00 1094 TYR A O 1
ATOM 8909 N N . HIS A 1 1095 ? 43.658 -7.915 -22.713 1.00 88.50 1095 HIS A N 1
ATOM 8910 C CA . HIS A 1 1095 ? 44.674 -6.875 -22.521 1.00 88.50 1095 HIS A CA 1
ATOM 8911 C C . HIS A 1 1095 ? 44.115 -5.615 -21.837 1.00 88.50 1095 HIS A C 1
ATOM 8913 O O . HIS A 1 1095 ? 44.812 -5.023 -21.011 1.00 88.50 1095 HIS A O 1
ATOM 8919 N N . ALA A 1 1096 ? 42.866 -5.229 -22.123 1.00 87.19 1096 ALA A N 1
ATOM 8920 C CA . ALA A 1 1096 ? 42.187 -4.147 -21.410 1.00 87.19 1096 ALA A CA 1
ATOM 8921 C C . ALA A 1 1096 ? 41.926 -4.508 -19.933 1.00 87.19 1096 ALA A C 1
ATOM 8923 O O . ALA A 1 1096 ? 42.194 -3.685 -19.060 1.00 87.19 1096 ALA A O 1
ATOM 8924 N N . TYR A 1 1097 ? 41.525 -5.754 -19.644 1.00 87.81 1097 TYR A N 1
ATOM 8925 C CA . TYR A 1 1097 ? 41.425 -6.300 -18.285 1.00 87.81 1097 TYR A CA 1
ATOM 8926 C C . TYR A 1 1097 ? 42.758 -6.197 -17.541 1.00 87.81 1097 TYR A C 1
ATOM 8928 O O . TYR A 1 1097 ? 42.807 -5.582 -16.478 1.00 87.81 1097 TYR A O 1
ATOM 8936 N N . CYS A 1 1098 ? 43.851 -6.718 -18.111 1.00 86.88 1098 CYS A N 1
ATOM 8937 C CA . CYS A 1 1098 ? 45.171 -6.623 -17.487 1.00 86.88 1098 CYS A CA 1
ATOM 8938 C C . CYS A 1 1098 ? 45.577 -5.163 -17.232 1.00 86.88 1098 CYS A C 1
ATOM 8940 O O . CYS A 1 1098 ? 46.087 -4.855 -16.158 1.00 86.88 1098 CYS A O 1
ATOM 8942 N N . SER A 1 1099 ? 45.331 -4.260 -18.189 1.00 88.44 1099 SER A N 1
ATOM 8943 C CA . SER A 1 1099 ? 45.639 -2.835 -18.026 1.00 88.44 1099 SER A CA 1
ATOM 8944 C C . SER A 1 1099 ? 44.865 -2.220 -16.858 1.00 88.44 1099 SER A C 1
ATOM 8946 O O . SER A 1 1099 ? 45.489 -1.631 -15.981 1.00 88.44 1099 SER A O 1
ATOM 8948 N N . ALA A 1 1100 ? 43.540 -2.393 -16.820 1.00 86.44 1100 ALA A N 1
ATOM 8949 C CA . ALA A 1 1100 ? 42.675 -1.860 -15.767 1.00 86.44 1100 ALA A CA 1
ATOM 8950 C C . ALA A 1 1100 ? 42.968 -2.482 -14.388 1.00 86.44 1100 ALA A C 1
ATOM 8952 O O . ALA A 1 1100 ? 42.914 -1.800 -13.366 1.00 86.44 1100 ALA A O 1
ATOM 8953 N N . PHE A 1 1101 ? 43.332 -3.766 -14.345 1.00 84.06 1101 PHE A N 1
ATOM 8954 C CA . PHE A 1 1101 ? 43.735 -4.450 -13.117 1.00 84.06 1101 PHE A CA 1
ATOM 8955 C C . PHE A 1 1101 ? 45.047 -3.874 -12.558 1.00 84.06 1101 PHE A C 1
ATOM 8957 O O . PHE A 1 1101 ? 45.113 -3.511 -11.384 1.00 84.06 1101 PHE A O 1
ATOM 8964 N N . TYR A 1 1102 ? 46.075 -3.698 -13.398 1.00 85.56 1102 TYR A N 1
ATOM 8965 C CA . TYR A 1 1102 ? 47.352 -3.114 -12.967 1.00 85.56 1102 TYR A CA 1
ATOM 8966 C C . TYR A 1 1102 ? 47.279 -1.608 -12.650 1.00 85.56 1102 TYR A C 1
ATOM 8968 O O . TYR A 1 1102 ? 48.128 -1.113 -11.909 1.00 85.56 1102 TYR A O 1
ATOM 8976 N N . THR A 1 1103 ? 46.268 -0.881 -13.139 1.00 84.19 1103 THR A N 1
ATOM 8977 C CA . THR A 1 1103 ? 45.963 0.504 -12.724 1.00 84.19 1103 THR A CA 1
ATOM 8978 C C . THR A 1 1103 ? 44.978 0.597 -11.549 1.00 84.19 1103 THR A C 1
ATOM 8980 O O . THR A 1 1103 ? 44.620 1.705 -11.151 1.00 84.19 1103 THR A O 1
ATOM 8983 N N . ASN A 1 1104 ? 44.575 -0.534 -10.949 1.00 80.12 1104 ASN A N 1
ATOM 8984 C CA . ASN A 1 1104 ? 43.627 -0.627 -9.825 1.00 80.12 1104 ASN A CA 1
ATOM 8985 C C . ASN A 1 1104 ? 42.201 -0.104 -10.143 1.00 80.12 1104 ASN A C 1
ATOM 8987 O O . ASN A 1 1104 ? 41.429 0.245 -9.247 1.00 80.12 1104 ASN A O 1
ATOM 8991 N N . GLN A 1 1105 ? 41.821 -0.074 -11.424 1.00 78.88 1105 GLN A N 1
ATOM 8992 C CA . GLN A 1 1105 ? 40.488 0.287 -11.922 1.00 78.88 1105 GLN A CA 1
ATOM 8993 C C . GLN A 1 1105 ? 39.551 -0.936 -11.886 1.00 78.88 1105 GLN A C 1
ATOM 8995 O O . GLN A 1 1105 ? 39.068 -1.408 -12.913 1.00 78.88 1105 GLN A O 1
ATOM 9000 N N . ASN A 1 1106 ? 39.305 -1.475 -10.687 1.00 75.69 1106 ASN A N 1
ATOM 9001 C CA . ASN A 1 1106 ? 38.685 -2.798 -10.502 1.00 75.69 1106 ASN A CA 1
ATOM 9002 C C . ASN A 1 1106 ? 37.345 -2.986 -11.251 1.00 75.69 1106 ASN A C 1
ATOM 9004 O O . ASN A 1 1106 ? 37.171 -3.992 -11.930 1.00 75.69 1106 ASN A O 1
ATOM 9008 N N . ARG A 1 1107 ? 36.441 -1.991 -11.227 1.00 72.50 1107 ARG A N 1
ATOM 9009 C CA . ARG A 1 1107 ? 35.160 -2.038 -11.969 1.00 72.50 1107 ARG A CA 1
ATOM 9010 C C . ARG A 1 1107 ? 35.347 -2.210 -13.485 1.00 72.50 1107 ARG A C 1
ATOM 9012 O O . ARG A 1 1107 ? 34.606 -2.962 -14.109 1.00 72.50 1107 ARG A O 1
ATOM 9019 N N . GLU A 1 1108 ? 36.335 -1.533 -14.071 1.00 79.25 1108 GLU A N 1
ATOM 9020 C CA . GLU A 1 1108 ? 36.645 -1.617 -15.506 1.00 79.25 1108 GLU A CA 1
ATOM 9021 C C . GLU A 1 1108 ? 37.347 -2.937 -15.846 1.00 79.25 1108 GLU A C 1
ATOM 9023 O O . GLU A 1 1108 ? 37.041 -3.560 -16.862 1.00 79.25 1108 GLU A O 1
ATOM 9028 N N . ALA A 1 1109 ? 38.242 -3.400 -14.969 1.00 81.44 1109 ALA A N 1
ATOM 9029 C CA . ALA A 1 1109 ? 38.900 -4.694 -15.105 1.00 81.44 1109 ALA A CA 1
ATOM 9030 C C . ALA A 1 1109 ? 37.863 -5.824 -15.200 1.00 81.44 1109 ALA A C 1
ATOM 9032 O O . ALA A 1 1109 ? 37.891 -6.622 -16.137 1.00 81.44 1109 ALA A O 1
ATOM 9033 N N . ASP A 1 1110 ? 36.896 -5.839 -14.287 1.00 81.12 1110 ASP A N 1
ATOM 9034 C CA . ASP A 1 1110 ? 35.863 -6.872 -14.234 1.00 81.12 1110 ASP A CA 1
ATOM 9035 C C . ASP A 1 1110 ? 34.975 -6.887 -15.491 1.00 81.12 1110 ASP A C 1
ATOM 9037 O O . ASP A 1 1110 ? 34.646 -7.958 -16.001 1.00 81.12 1110 ASP A O 1
ATOM 9041 N N . TYR A 1 1111 ? 34.680 -5.713 -16.059 1.00 82.69 1111 TYR A N 1
ATOM 9042 C CA . TYR A 1 1111 ? 33.932 -5.579 -17.313 1.00 82.69 1111 TYR A CA 1
ATOM 9043 C C . TYR A 1 1111 ? 34.695 -6.202 -18.485 1.00 82.69 1111 TYR A C 1
ATOM 9045 O O . TYR A 1 1111 ? 34.148 -6.988 -19.260 1.00 82.69 1111 TYR A O 1
ATOM 9053 N N . PHE A 1 1112 ? 35.990 -5.908 -18.592 1.00 86.94 1112 PHE A N 1
ATOM 9054 C CA . PHE A 1 1112 ? 36.827 -6.475 -19.643 1.00 86.94 1112 PHE A CA 1
ATOM 9055 C C . PHE A 1 1112 ? 37.098 -7.977 -19.454 1.00 86.94 1112 PHE A C 1
ATOM 9057 O O . PHE A 1 1112 ? 37.212 -8.690 -20.455 1.00 86.94 1112 PHE A O 1
ATOM 9064 N N . LEU A 1 1113 ? 37.123 -8.485 -18.216 1.00 88.00 1113 LEU A N 1
ATOM 9065 C CA . LEU A 1 1113 ? 37.192 -9.923 -17.940 1.00 88.00 1113 LEU A CA 1
ATOM 9066 C C . LEU A 1 1113 ? 35.930 -10.637 -18.454 1.00 88.00 1113 LEU A C 1
ATOM 9068 O O . LEU A 1 1113 ? 36.053 -11.577 -19.242 1.00 88.00 1113 LEU A O 1
ATOM 9072 N N . GLU A 1 1114 ? 34.734 -10.142 -18.112 1.00 88.00 1114 GLU A N 1
ATOM 9073 C CA . GLU A 1 1114 ? 33.463 -10.674 -18.629 1.00 88.00 1114 GLU A CA 1
ATOM 9074 C C . GLU A 1 1114 ? 33.404 -10.649 -20.166 1.00 88.00 1114 GLU A C 1
ATOM 9076 O O . GLU A 1 1114 ? 33.045 -11.648 -20.793 1.00 88.00 1114 GLU A O 1
ATOM 9081 N N . LEU A 1 1115 ? 33.806 -9.541 -20.802 1.00 87.25 1115 LEU A N 1
ATOM 9082 C CA . LEU A 1 1115 ? 33.845 -9.435 -22.266 1.00 87.25 1115 LEU A CA 1
ATOM 9083 C C . LEU A 1 1115 ? 34.842 -10.416 -22.906 1.00 87.25 1115 LEU A C 1
ATOM 9085 O O . LEU A 1 1115 ? 34.543 -10.996 -23.952 1.00 87.25 1115 LEU A O 1
ATOM 9089 N N . SER A 1 1116 ? 35.995 -10.652 -22.272 1.00 89.75 1116 SER A N 1
ATOM 9090 C CA . SER A 1 1116 ? 36.998 -11.620 -22.747 1.00 89.75 1116 SER A CA 1
ATOM 9091 C C . SER A 1 1116 ? 36.533 -13.084 -22.675 1.00 89.75 1116 SER A C 1
ATOM 9093 O O . SER A 1 1116 ? 37.112 -13.940 -23.352 1.00 89.75 1116 SER A O 1
ATOM 9095 N N . LEU A 1 1117 ? 35.478 -13.360 -21.895 1.00 87.88 1117 LEU A N 1
ATOM 9096 C CA . LEU A 1 1117 ? 34.790 -14.650 -21.817 1.00 87.88 1117 LEU A CA 1
ATOM 9097 C C . LEU A 1 1117 ? 33.592 -14.720 -22.770 1.00 87.88 1117 LEU A C 1
ATOM 9099 O O . LEU A 1 1117 ? 33.539 -15.652 -23.573 1.00 87.88 1117 LEU A O 1
ATOM 9103 N N . ARG A 1 1118 ? 32.699 -13.713 -22.761 1.00 85.94 1118 ARG A N 1
ATOM 9104 C CA . ARG A 1 1118 ? 31.525 -13.614 -23.660 1.00 85.94 1118 ARG A CA 1
ATOM 9105 C C . ARG A 1 1118 ? 31.907 -13.650 -25.148 1.00 85.94 1118 ARG A C 1
ATOM 9107 O O . ARG A 1 1118 ? 31.116 -14.111 -25.969 1.00 85.94 1118 ARG A O 1
ATOM 9114 N N . TYR A 1 1119 ? 33.106 -13.173 -25.496 1.00 87.88 1119 TYR A N 1
ATOM 9115 C CA . TYR A 1 1119 ? 33.658 -13.211 -26.857 1.00 87.88 1119 TYR A CA 1
ATOM 9116 C C . TYR A 1 1119 ? 34.893 -14.105 -27.013 1.00 87.88 1119 TYR A C 1
ATOM 9118 O O . TYR A 1 1119 ? 35.540 -14.053 -28.055 1.00 87.88 1119 TYR A O 1
ATOM 9126 N N . GLY A 1 1120 ? 35.231 -14.921 -26.014 1.00 85.44 1120 GLY A N 1
ATOM 9127 C CA . GLY A 1 1120 ? 36.300 -15.911 -26.126 1.00 85.44 1120 GLY A CA 1
ATOM 9128 C C . GLY A 1 1120 ? 35.838 -17.213 -26.791 1.00 85.44 1120 GLY A C 1
ATOM 9129 O O . GLY A 1 1120 ? 34.649 -17.444 -27.004 1.00 85.44 1120 GLY A O 1
ATOM 9130 N N . LEU A 1 1121 ? 36.791 -18.082 -27.133 1.00 84.88 1121 LEU A N 1
ATOM 9131 C CA . LEU A 1 1121 ? 36.520 -19.400 -27.715 1.00 84.88 1121 LEU A CA 1
ATOM 9132 C C . LEU A 1 1121 ? 36.663 -20.485 -26.626 1.00 84.88 1121 LEU A C 1
ATOM 9134 O O . LEU A 1 1121 ? 37.798 -20.748 -26.232 1.00 84.88 1121 LEU A O 1
ATOM 9138 N N . PRO A 1 1122 ? 35.589 -21.187 -26.193 1.00 78.69 1122 PRO A N 1
ATOM 9139 C CA . PRO A 1 1122 ? 35.618 -22.124 -25.049 1.00 78.69 1122 PRO A CA 1
ATOM 9140 C C . PRO A 1 1122 ? 36.503 -23.380 -25.173 1.00 78.69 1122 PRO A C 1
ATOM 9142 O O . PRO A 1 1122 ? 36.367 -24.325 -24.402 1.00 78.69 1122 PRO A O 1
ATOM 9145 N N . LYS A 1 1123 ? 37.363 -23.449 -26.192 1.00 78.94 1123 LYS A N 1
ATOM 9146 C CA . LYS A 1 1123 ? 38.279 -24.567 -26.460 1.00 78.94 1123 LYS A CA 1
ATOM 9147 C C . LYS A 1 1123 ? 39.748 -24.144 -26.523 1.00 78.94 1123 LYS A C 1
ATOM 9149 O O . LYS A 1 1123 ? 40.581 -24.978 -26.873 1.00 78.94 1123 LYS A O 1
ATOM 9154 N N . THR A 1 1124 ? 40.077 -22.881 -26.238 1.00 81.19 1124 THR A N 1
ATOM 9155 C CA . THR A 1 1124 ? 41.474 -22.421 -26.195 1.00 81.19 1124 THR A CA 1
ATOM 9156 C C . THR A 1 1124 ? 41.987 -22.380 -24.749 1.00 81.19 1124 THR A C 1
ATOM 9158 O O . THR A 1 1124 ? 41.211 -22.056 -23.846 1.00 81.19 1124 THR A O 1
ATOM 9161 N N . PRO A 1 1125 ? 43.272 -22.697 -24.490 1.00 80.12 1125 PRO A N 1
ATOM 9162 C CA . PRO A 1 1125 ? 43.833 -22.668 -23.134 1.00 80.12 1125 PRO A CA 1
ATOM 9163 C C . PRO A 1 1125 ? 43.686 -21.307 -22.441 1.00 80.12 1125 PRO A C 1
ATOM 9165 O O . PRO A 1 1125 ? 43.490 -21.235 -21.230 1.00 80.12 1125 PRO A O 1
ATOM 9168 N N . GLU A 1 1126 ? 43.740 -20.220 -23.212 1.00 80.69 1126 GLU A N 1
ATOM 9169 C CA . GLU A 1 1126 ? 43.611 -18.848 -22.723 1.00 80.69 1126 GLU A CA 1
ATOM 9170 C C . GLU A 1 1126 ? 42.195 -18.550 -22.215 1.00 80.69 1126 GLU A C 1
ATOM 9172 O O . GLU A 1 1126 ? 42.044 -17.747 -21.297 1.00 80.69 1126 GLU A O 1
ATOM 9177 N N . HIS A 1 1127 ? 41.161 -19.195 -22.772 1.00 85.50 1127 HIS A N 1
ATOM 9178 C CA . HIS A 1 1127 ? 39.796 -19.084 -22.253 1.00 85.50 1127 HIS A CA 1
ATOM 9179 C C . HIS A 1 1127 ? 39.668 -19.792 -20.904 1.00 85.50 1127 HIS A C 1
ATOM 9181 O O . HIS A 1 1127 ? 39.162 -19.184 -19.966 1.00 85.50 1127 HIS A O 1
ATOM 9187 N N . SER A 1 1128 ? 40.224 -21.002 -20.764 1.00 83.94 1128 SER A N 1
ATOM 9188 C CA . SER A 1 1128 ? 40.225 -21.744 -19.493 1.00 83.94 1128 SER A CA 1
ATOM 9189 C C . SER A 1 1128 ? 40.884 -20.964 -18.349 1.00 83.94 1128 SER A C 1
ATOM 9191 O O . SER A 1 1128 ? 40.331 -20.905 -17.258 1.00 83.94 1128 SER A O 1
ATOM 9193 N N . VAL A 1 1129 ? 42.017 -20.295 -18.595 1.00 85.75 1129 VAL A N 1
ATOM 9194 C CA . VAL A 1 1129 ? 42.696 -19.485 -17.561 1.00 85.75 1129 VAL A CA 1
ATOM 9195 C C . VAL A 1 1129 ? 41.860 -18.265 -17.144 1.00 85.75 1129 VAL A C 1
ATOM 9197 O O . VAL A 1 1129 ? 41.766 -17.955 -15.957 1.00 85.75 1129 VAL A O 1
ATOM 9200 N N . ARG A 1 1130 ? 41.205 -17.583 -18.094 1.00 89.19 1130 ARG A N 1
ATOM 9201 C CA . ARG A 1 1130 ? 40.281 -16.468 -17.794 1.00 89.19 1130 ARG A CA 1
ATOM 9202 C C . ARG A 1 1130 ? 39.027 -16.952 -17.061 1.00 89.19 1130 ARG A C 1
ATOM 9204 O O . ARG A 1 1130 ? 38.503 -16.251 -16.199 1.00 89.19 1130 ARG A O 1
ATOM 9211 N N . LEU A 1 1131 ? 38.550 -18.148 -17.402 1.00 88.12 1131 LEU A N 1
ATOM 9212 C CA . LEU A 1 1131 ? 37.407 -18.798 -16.772 1.00 88.12 1131 LEU A CA 1
ATOM 9213 C C . LEU A 1 1131 ? 37.722 -19.141 -15.312 1.00 88.12 1131 LEU A C 1
ATOM 9215 O O . LEU A 1 1131 ? 36.917 -18.824 -14.445 1.00 88.12 1131 LEU A O 1
ATOM 9219 N N . GLU A 1 1132 ? 38.897 -19.708 -15.026 1.00 87.62 1132 GLU A N 1
ATOM 9220 C CA . GLU A 1 1132 ? 39.367 -19.952 -13.656 1.00 87.62 1132 GLU A CA 1
ATOM 9221 C C . GLU A 1 1132 ? 39.448 -18.649 -12.843 1.00 87.62 1132 GLU A C 1
ATOM 9223 O O . GLU A 1 1132 ? 38.951 -18.605 -11.721 1.00 87.62 1132 GLU A O 1
ATOM 9228 N N . GLN A 1 1133 ? 39.982 -17.563 -13.418 1.00 86.56 1133 GLN A N 1
ATOM 9229 C CA . GLN A 1 1133 ? 40.014 -16.239 -12.774 1.00 86.56 1133 GLN A CA 1
ATOM 9230 C C . GLN A 1 1133 ? 38.605 -15.704 -12.460 1.00 86.56 1133 GLN A C 1
ATOM 9232 O O . GLN A 1 1133 ? 38.357 -15.192 -11.366 1.00 86.56 1133 GLN A O 1
ATOM 9237 N N . TYR A 1 1134 ? 37.662 -15.839 -13.396 1.00 88.31 1134 TYR A N 1
ATOM 9238 C CA . TYR A 1 1134 ? 36.278 -15.393 -13.214 1.00 88.31 1134 TYR A CA 1
ATOM 9239 C C . TYR A 1 1134 ? 35.503 -16.272 -12.218 1.00 88.31 1134 TYR A C 1
ATOM 9241 O O . TYR A 1 1134 ? 34.754 -15.749 -11.396 1.00 88.31 1134 TYR A O 1
ATOM 9249 N N . ILE A 1 1135 ? 35.744 -17.586 -12.210 1.00 86.81 1135 ILE A N 1
ATOM 9250 C CA . ILE A 1 1135 ? 35.188 -18.522 -11.223 1.00 86.81 1135 ILE A CA 1
ATOM 9251 C C . ILE A 1 1135 ? 35.732 -18.229 -9.822 1.00 86.81 1135 ILE A C 1
ATOM 9253 O O . ILE A 1 1135 ? 34.938 -18.120 -8.892 1.00 86.81 1135 ILE A O 1
ATOM 9257 N N . GLN A 1 1136 ? 37.041 -18.007 -9.665 1.00 85.75 1136 GLN A N 1
ATOM 9258 C CA . GLN A 1 1136 ? 37.637 -17.588 -8.388 1.00 85.75 1136 GLN A CA 1
ATOM 9259 C C . GLN A 1 1136 ? 37.048 -16.258 -7.897 1.00 85.75 1136 GLN A C 1
ATOM 9261 O O . GLN A 1 1136 ? 36.824 -16.083 -6.700 1.00 85.75 1136 GLN A O 1
ATOM 9266 N N . LYS A 1 1137 ? 36.736 -15.330 -8.811 1.00 83.81 1137 LYS A N 1
ATOM 9267 C CA . LYS A 1 1137 ? 36.052 -14.074 -8.480 1.00 83.81 1137 LYS A CA 1
ATOM 9268 C C . LYS A 1 1137 ? 34.599 -14.297 -8.037 1.00 83.81 1137 LYS A C 1
ATOM 9270 O O . LYS A 1 1137 ? 34.188 -13.706 -7.042 1.00 83.81 1137 LYS A O 1
ATOM 9275 N N . ILE A 1 1138 ? 33.835 -15.142 -8.734 1.00 82.50 1138 ILE A N 1
ATOM 9276 C CA . ILE A 1 1138 ? 32.469 -15.528 -8.335 1.00 82.50 1138 ILE A CA 1
ATOM 9277 C C . ILE A 1 1138 ? 32.494 -16.194 -6.959 1.00 82.50 1138 ILE A C 1
ATOM 9279 O O . ILE A 1 1138 ? 31.728 -15.801 -6.084 1.00 82.50 1138 ILE A O 1
ATOM 9283 N N . GLN A 1 1139 ? 33.413 -17.139 -6.742 1.00 82.06 1139 GLN A N 1
ATOM 9284 C CA . GLN A 1 1139 ? 33.634 -17.773 -5.446 1.00 82.06 1139 GLN A CA 1
ATOM 9285 C C . GLN A 1 1139 ? 33.914 -16.714 -4.376 1.00 82.06 1139 GLN A C 1
ATOM 9287 O O . GLN A 1 1139 ? 33.153 -16.649 -3.421 1.00 82.06 1139 GLN A O 1
ATOM 9292 N N . TYR A 1 1140 ? 34.896 -15.825 -4.567 1.00 81.31 1140 TYR A N 1
ATOM 9293 C CA . TYR A 1 1140 ? 35.228 -14.732 -3.636 1.00 81.31 1140 TYR A CA 1
ATOM 9294 C C . TYR A 1 1140 ? 34.038 -13.821 -3.286 1.00 81.31 1140 TYR A C 1
ATOM 9296 O O . TYR A 1 1140 ? 33.900 -13.392 -2.140 1.00 81.31 1140 TYR A O 1
ATOM 9304 N N . LEU A 1 1141 ? 33.157 -13.531 -4.249 1.00 74.88 1141 LEU A N 1
ATOM 9305 C CA . LEU A 1 1141 ? 31.927 -12.776 -3.998 1.00 74.88 1141 LEU A CA 1
ATOM 9306 C C . LEU A 1 1141 ? 30.927 -13.593 -3.166 1.00 74.88 1141 LEU A C 1
ATOM 9308 O O . LEU A 1 1141 ? 30.412 -13.088 -2.174 1.00 74.88 1141 LEU A O 1
ATOM 9312 N N . LEU A 1 1142 ? 30.730 -14.874 -3.489 1.00 73.88 1142 LEU A N 1
ATOM 9313 C CA . LEU A 1 1142 ? 29.913 -15.796 -2.691 1.00 73.88 1142 LEU A CA 1
ATOM 9314 C C . LEU A 1 1142 ? 30.515 -16.081 -1.297 1.00 73.88 1142 LEU A C 1
ATOM 9316 O O . LEU A 1 1142 ? 29.765 -16.388 -0.376 1.00 73.88 1142 LEU A O 1
ATOM 9320 N N . GLU A 1 1143 ? 31.835 -15.946 -1.101 1.00 72.88 1143 GLU A N 1
ATOM 9321 C CA . GLU A 1 1143 ? 32.489 -16.031 0.219 1.00 72.88 1143 GLU A CA 1
ATOM 9322 C C . GLU A 1 1143 ? 32.233 -14.795 1.086 1.00 72.88 1143 GLU A C 1
ATOM 9324 O O . GLU A 1 1143 ? 32.173 -14.914 2.305 1.00 72.88 1143 GLU A O 1
ATOM 9329 N N . LYS A 1 1144 ? 32.065 -13.612 0.479 1.00 68.12 1144 LYS A N 1
ATOM 9330 C CA . LYS A 1 1144 ? 31.661 -12.395 1.204 1.00 68.12 1144 LYS A CA 1
ATOM 9331 C C . LYS A 1 1144 ? 30.199 -12.419 1.639 1.00 68.12 1144 LYS A C 1
ATOM 9333 O O . LYS A 1 1144 ? 29.838 -11.704 2.571 1.00 68.12 1144 LYS A O 1
ATOM 9338 N N . ILE A 1 1145 ? 29.371 -13.230 0.984 1.00 65.75 1145 ILE A N 1
ATOM 9339 C CA . ILE A 1 1145 ? 27.949 -13.403 1.295 1.00 65.75 1145 ILE A CA 1
ATOM 9340 C C . ILE A 1 1145 ? 27.813 -14.421 2.444 1.00 65.75 1145 ILE A C 1
ATOM 9342 O O . ILE A 1 1145 ? 27.286 -15.528 2.302 1.00 65.75 1145 ILE A O 1
ATOM 9346 N N . ASP A 1 1146 ? 28.334 -14.014 3.604 1.00 52.12 1146 ASP A N 1
ATOM 9347 C CA . ASP A 1 1146 ? 28.429 -14.786 4.854 1.00 52.12 1146 ASP A CA 1
ATOM 9348 C C . ASP A 1 1146 ? 27.196 -14.580 5.766 1.00 52.12 1146 ASP A C 1
ATOM 9350 O O . ASP A 1 1146 ? 27.227 -14.788 6.980 1.00 52.12 1146 ASP A O 1
ATOM 9354 N N . HIS A 1 1147 ? 26.086 -14.097 5.196 1.00 52.69 1147 HIS A N 1
ATOM 9355 C CA . HIS A 1 1147 ? 24.842 -13.784 5.900 1.00 52.69 1147 HIS A CA 1
ATOM 9356 C C . HIS A 1 1147 ? 23.644 -14.420 5.184 1.00 52.69 1147 HIS A C 1
ATOM 9358 O O . HIS A 1 1147 ? 23.528 -14.364 3.962 1.00 52.69 1147 HIS A O 1
ATOM 9364 N N . LEU A 1 1148 ? 22.709 -14.989 5.954 1.00 45.94 1148 LEU A N 1
ATOM 9365 C CA . LEU A 1 1148 ? 21.511 -15.655 5.416 1.00 45.94 1148 LEU A CA 1
ATOM 9366 C C . LEU A 1 1148 ? 20.615 -14.697 4.598 1.00 45.94 1148 LEU A C 1
ATOM 9368 O O . LEU A 1 1148 ? 19.967 -15.099 3.632 1.00 45.94 1148 LEU A O 1
ATOM 9372 N N . TYR A 1 1149 ? 20.610 -13.419 4.986 1.00 45.66 1149 TYR A N 1
ATOM 9373 C CA . TYR A 1 1149 ? 19.769 -12.352 4.436 1.00 45.66 1149 TYR A CA 1
ATOM 9374 C C . TYR A 1 1149 ? 20.115 -11.961 2.985 1.00 45.66 1149 TYR A C 1
ATOM 9376 O O . TYR A 1 1149 ? 19.250 -11.481 2.254 1.00 45.66 1149 TYR A O 1
ATOM 9384 N N . SER A 1 1150 ? 21.340 -12.231 2.530 1.00 54.59 1150 SER A N 1
ATOM 9385 C CA . SER A 1 1150 ? 21.830 -11.919 1.179 1.00 54.59 1150 SER A CA 1
ATOM 9386 C C . SER A 1 1150 ? 21.747 -13.111 0.207 1.00 54.59 1150 SER A C 1
ATOM 9388 O O . SER A 1 1150 ? 22.416 -13.168 -0.824 1.00 54.59 1150 SER A O 1
ATOM 9390 N N . THR A 1 1151 ? 20.848 -14.067 0.476 1.00 57.16 1151 THR A N 1
ATOM 9391 C CA . THR A 1 1151 ? 20.556 -15.196 -0.432 1.00 57.16 1151 THR A CA 1
ATOM 9392 C C . THR A 1 1151 ? 20.099 -14.735 -1.829 1.00 57.16 1151 THR A C 1
ATOM 9394 O O . THR A 1 1151 ? 20.417 -15.384 -2.825 1.00 57.16 1151 THR A O 1
ATOM 9397 N N . HIS A 1 1152 ? 19.418 -13.588 -1.936 1.00 60.34 1152 HIS A N 1
ATOM 9398 C CA . HIS A 1 1152 ? 19.026 -12.997 -3.221 1.00 60.34 1152 HIS A CA 1
ATOM 9399 C C . HIS A 1 1152 ? 20.241 -12.562 -4.069 1.00 60.34 1152 HIS A C 1
ATOM 9401 O O . HIS A 1 1152 ? 20.257 -12.796 -5.279 1.00 60.34 1152 HIS A O 1
ATOM 9407 N N . GLU A 1 1153 ? 21.298 -12.034 -3.437 1.00 64.88 1153 GLU A N 1
ATOM 9408 C CA . GLU A 1 1153 ? 22.562 -11.658 -4.091 1.00 64.88 1153 GLU A CA 1
ATOM 9409 C C . GLU A 1 1153 ? 23.267 -12.883 -4.693 1.00 64.88 1153 GLU A C 1
ATOM 9411 O O . GLU A 1 1153 ? 23.754 -12.823 -5.823 1.00 64.88 1153 GLU A O 1
ATOM 9416 N N . ARG A 1 1154 ? 23.259 -14.030 -3.988 1.00 70.00 1154 ARG A N 1
ATOM 9417 C CA . ARG A 1 1154 ? 23.846 -15.291 -4.489 1.00 70.00 1154 ARG A CA 1
ATOM 9418 C C . ARG A 1 1154 ? 23.230 -15.710 -5.824 1.00 70.00 1154 ARG A C 1
ATOM 9420 O O . ARG A 1 1154 ? 23.950 -16.089 -6.748 1.00 70.00 1154 ARG A O 1
ATOM 9427 N N . PHE A 1 1155 ? 21.904 -15.620 -5.941 1.00 68.56 1155 PHE A N 1
ATOM 9428 C CA . PHE A 1 1155 ? 21.213 -15.920 -7.193 1.00 68.56 1155 PHE A CA 1
ATOM 9429 C C . PHE A 1 1155 ? 21.454 -14.859 -8.272 1.00 68.56 1155 PHE A C 1
ATOM 9431 O O . PHE A 1 1155 ? 21.644 -15.228 -9.424 1.00 68.56 1155 PHE A O 1
ATOM 9438 N N . PHE A 1 1156 ? 21.503 -13.569 -7.926 1.00 70.00 1156 PHE A N 1
ATOM 9439 C CA . PHE A 1 1156 ? 21.815 -12.511 -8.894 1.00 70.00 1156 PHE A CA 1
ATOM 9440 C C . PHE A 1 1156 ? 23.211 -12.696 -9.518 1.00 70.00 1156 PHE A C 1
ATOM 9442 O O . PHE A 1 1156 ? 23.361 -12.636 -10.740 1.00 70.00 1156 PHE A O 1
ATOM 9449 N N . ILE A 1 1157 ? 24.216 -13.020 -8.694 1.00 74.12 1157 ILE A N 1
ATOM 9450 C CA . ILE A 1 1157 ? 25.571 -13.374 -9.147 1.00 74.12 1157 ILE A CA 1
ATOM 9451 C C . ILE A 1 1157 ? 25.530 -14.594 -10.080 1.00 74.12 1157 ILE A C 1
ATOM 9453 O O . ILE A 1 1157 ? 26.187 -14.586 -11.122 1.00 74.12 1157 ILE A O 1
ATOM 9457 N N . LYS A 1 1158 ? 24.738 -15.622 -9.745 1.00 75.75 1158 LYS A N 1
ATOM 9458 C CA . LYS A 1 1158 ? 24.569 -16.826 -10.572 1.00 75.75 1158 LYS A CA 1
ATOM 9459 C C . LYS A 1 1158 ? 23.915 -16.521 -11.926 1.00 75.75 1158 LYS A C 1
ATOM 9461 O O . LYS A 1 1158 ? 24.441 -16.951 -12.950 1.00 75.75 1158 LYS A O 1
ATOM 9466 N N . ASP A 1 1159 ? 22.809 -15.779 -11.945 1.00 72.50 1159 ASP A N 1
ATOM 9467 C CA . ASP A 1 1159 ? 22.079 -15.410 -13.167 1.00 72.50 1159 ASP A CA 1
ATOM 9468 C C . ASP A 1 1159 ? 22.962 -14.580 -14.112 1.00 72.50 1159 ASP A C 1
ATOM 9470 O O . ASP A 1 1159 ? 23.002 -14.835 -15.318 1.00 72.50 1159 ASP A O 1
ATOM 9474 N N . HIS A 1 1160 ? 23.730 -13.625 -13.571 1.00 75.38 1160 HIS A N 1
ATOM 9475 C CA . HIS A 1 1160 ? 24.679 -12.833 -14.358 1.00 75.38 1160 HIS A CA 1
ATOM 9476 C C . HIS A 1 1160 ? 25.844 -13.693 -14.871 1.00 75.38 1160 HIS A C 1
ATOM 9478 O O . HIS A 1 1160 ? 26.189 -13.613 -16.051 1.00 75.38 1160 HIS A O 1
ATOM 9484 N N . ALA A 1 1161 ? 26.411 -14.570 -14.035 1.00 78.44 1161 ALA A N 1
ATOM 9485 C CA . ALA A 1 1161 ? 27.462 -15.503 -14.447 1.00 78.44 1161 ALA A CA 1
ATOM 9486 C C . ALA A 1 1161 ? 26.997 -16.448 -15.570 1.00 78.44 1161 ALA A C 1
ATOM 9488 O O . ALA A 1 1161 ? 27.747 -16.689 -16.517 1.00 78.44 1161 ALA A O 1
ATOM 9489 N N . LEU A 1 1162 ? 25.747 -16.921 -15.527 1.00 77.62 1162 LEU A N 1
ATOM 9490 C CA . LEU A 1 1162 ? 25.144 -17.738 -16.585 1.00 77.62 1162 LEU A CA 1
ATOM 9491 C C . LEU A 1 1162 ? 25.022 -16.995 -17.926 1.00 77.62 1162 LEU A C 1
ATOM 9493 O O . LEU A 1 1162 ? 25.075 -17.640 -18.970 1.00 77.62 1162 LEU A O 1
ATOM 9497 N N . GLU A 1 1163 ? 24.926 -15.661 -17.952 1.00 74.75 1163 GLU A N 1
ATOM 9498 C CA . GLU A 1 1163 ? 25.018 -14.921 -19.219 1.00 74.75 1163 GLU A CA 1
ATOM 9499 C C . GLU A 1 1163 ? 26.450 -14.797 -19.772 1.00 74.75 1163 GLU A C 1
ATOM 9501 O O . GLU A 1 1163 ? 26.633 -14.537 -20.968 1.00 74.75 1163 GLU A O 1
ATOM 9506 N N . VAL A 1 1164 ? 27.463 -14.892 -18.905 1.00 79.38 1164 VAL A N 1
ATOM 9507 C CA . VAL A 1 1164 ? 28.885 -14.765 -19.265 1.00 79.38 1164 VAL A CA 1
ATOM 9508 C C . VAL A 1 1164 ? 29.444 -16.118 -19.716 1.00 79.38 1164 VAL A C 1
ATOM 9510 O O . VAL A 1 1164 ? 30.188 -16.179 -20.695 1.00 79.38 1164 VAL A O 1
ATOM 9513 N N . ILE A 1 1165 ? 29.056 -17.202 -19.033 1.00 81.75 1165 ILE A N 1
ATOM 9514 C CA . ILE A 1 1165 ? 29.551 -18.575 -19.232 1.00 81.75 1165 ILE A CA 1
ATOM 9515 C C . ILE A 1 1165 ? 28.408 -19.624 -19.241 1.00 81.75 1165 ILE A C 1
ATOM 9517 O O . ILE A 1 1165 ? 28.422 -20.564 -18.444 1.00 81.75 1165 ILE A O 1
ATOM 9521 N N . PRO A 1 1166 ? 27.421 -19.522 -20.159 1.00 76.75 1166 PRO A N 1
ATOM 9522 C CA . PRO A 1 1166 ? 26.214 -20.367 -20.158 1.00 76.75 1166 PRO A CA 1
ATOM 9523 C C . PRO A 1 1166 ? 26.493 -21.872 -20.274 1.00 76.75 1166 PRO A C 1
ATOM 9525 O O . PRO A 1 1166 ? 25.785 -22.680 -19.678 1.00 76.75 1166 PRO A O 1
ATOM 9528 N N . ASP A 1 1167 ? 27.547 -22.259 -20.998 1.00 80.00 1167 ASP A N 1
ATOM 9529 C CA . ASP A 1 1167 ? 27.924 -23.666 -21.191 1.00 80.00 1167 ASP A CA 1
ATOM 9530 C C . ASP A 1 1167 ? 28.495 -24.321 -19.904 1.00 80.00 1167 ASP A C 1
ATOM 9532 O O . ASP A 1 1167 ? 28.707 -25.532 -19.872 1.00 80.00 1167 ASP A O 1
ATOM 9536 N N . TYR A 1 1168 ? 28.710 -23.546 -18.829 1.00 78.69 1168 TYR A N 1
ATOM 9537 C CA . TYR A 1 1168 ? 29.265 -23.989 -17.538 1.00 78.69 1168 TYR A CA 1
ATOM 9538 C C . TYR A 1 1168 ? 28.224 -24.033 -16.407 1.00 78.69 1168 TYR A C 1
ATOM 9540 O O . TYR A 1 1168 ? 28.584 -24.099 -15.230 1.00 78.69 1168 TYR A O 1
ATOM 9548 N N . ALA A 1 1169 ? 26.930 -24.034 -16.746 1.00 76.62 1169 ALA A N 1
ATOM 9549 C CA . ALA A 1 1169 ? 25.832 -23.999 -15.779 1.00 76.62 1169 ALA A CA 1
ATOM 9550 C C . ALA A 1 1169 ? 25.951 -25.050 -14.660 1.00 76.62 1169 ALA A C 1
ATOM 9552 O O . ALA A 1 1169 ? 25.748 -24.712 -13.500 1.00 76.62 1169 ALA A O 1
ATOM 9553 N N . SER A 1 1170 ? 26.347 -26.290 -14.977 1.00 77.62 1170 SER A N 1
ATOM 9554 C CA . SER A 1 1170 ? 26.513 -27.370 -13.989 1.00 77.62 1170 SER A CA 1
ATOM 9555 C C . SER A 1 1170 ? 27.631 -27.120 -12.967 1.00 77.62 1170 SER A C 1
ATOM 9557 O O . SER A 1 1170 ? 27.508 -27.565 -11.832 1.00 77.62 1170 SER A O 1
ATOM 9559 N N . LEU A 1 1171 ? 28.686 -26.392 -13.349 1.00 76.88 1171 LEU A N 1
ATOM 9560 C CA . LEU A 1 1171 ? 29.801 -26.036 -12.464 1.00 76.88 1171 LEU A CA 1
ATOM 9561 C C . LEU A 1 1171 ? 29.429 -24.860 -11.550 1.00 76.88 1171 LEU A C 1
ATOM 9563 O O . LEU A 1 1171 ? 29.734 -24.880 -10.362 1.00 76.88 1171 LEU A O 1
ATOM 9567 N N . LEU A 1 1172 ? 28.696 -23.869 -12.073 1.00 75.00 1172 LEU A N 1
ATOM 9568 C CA . LEU A 1 1172 ? 28.087 -22.819 -11.245 1.00 75.00 1172 LEU A CA 1
ATOM 9569 C C . LEU A 1 1172 ? 27.068 -23.406 -10.257 1.00 75.00 1172 LEU A C 1
ATOM 9571 O O . LEU A 1 1172 ? 27.012 -22.997 -9.103 1.00 75.00 1172 LEU A O 1
ATOM 9575 N N . ASP A 1 1173 ? 26.301 -24.404 -10.688 1.00 70.94 1173 ASP A N 1
ATOM 9576 C CA . ASP A 1 1173 ? 25.396 -25.177 -9.840 1.00 70.94 1173 ASP A CA 1
ATOM 9577 C C . ASP A 1 1173 ? 26.113 -25.917 -8.703 1.00 70.94 1173 ASP A C 1
ATOM 9579 O O . ASP A 1 1173 ? 25.534 -26.053 -7.633 1.00 70.94 1173 ASP A O 1
ATOM 9583 N N . GLU A 1 1174 ? 27.327 -26.421 -8.929 1.00 73.38 1174 GLU A N 1
ATOM 9584 C CA . GLU A 1 1174 ? 28.146 -27.115 -7.926 1.00 73.38 1174 GLU A CA 1
ATOM 9585 C C . GLU A 1 1174 ? 28.737 -26.116 -6.918 1.00 73.38 1174 GLU A C 1
ATOM 9587 O O . GLU A 1 1174 ? 28.524 -26.254 -5.713 1.00 73.38 1174 GLU A O 1
ATOM 9592 N N . ILE A 1 1175 ? 29.327 -25.020 -7.410 1.00 67.88 1175 ILE A N 1
ATOM 9593 C CA . ILE A 1 1175 ? 29.837 -23.901 -6.594 1.00 67.88 1175 ILE A CA 1
ATOM 9594 C C . ILE A 1 1175 ? 28.733 -23.291 -5.707 1.00 67.88 1175 ILE A C 1
ATOM 9596 O O . ILE A 1 1175 ? 28.989 -22.923 -4.562 1.00 67.88 1175 ILE A O 1
ATOM 9600 N N . CYS A 1 1176 ? 27.495 -23.210 -6.206 1.00 63.41 1176 CYS A N 1
ATOM 9601 C CA . CYS A 1 1176 ? 26.329 -22.747 -5.447 1.00 63.41 1176 CYS A CA 1
ATOM 9602 C C . CYS A 1 1176 ? 25.636 -23.838 -4.596 1.00 63.41 1176 CYS A C 1
ATOM 9604 O O . CYS A 1 1176 ? 24.584 -23.555 -4.027 1.00 63.41 1176 CYS A O 1
ATOM 9606 N N . LYS A 1 1177 ? 26.169 -25.069 -4.525 1.00 58.50 1177 LYS A N 1
ATOM 9607 C CA . LYS A 1 1177 ? 25.666 -26.173 -3.671 1.00 58.50 1177 LYS A CA 1
ATOM 9608 C C . LYS A 1 1177 ? 26.618 -26.550 -2.534 1.00 58.50 1177 LYS A C 1
ATOM 9610 O O . LYS A 1 1177 ? 26.173 -27.172 -1.572 1.00 58.50 1177 LYS A O 1
ATOM 9615 N N . GLU A 1 1178 ? 27.897 -26.183 -2.619 1.00 42.62 1178 GLU A N 1
ATOM 9616 C CA . GLU A 1 1178 ? 28.875 -26.373 -1.534 1.00 42.62 1178 GLU A CA 1
ATOM 9617 C C . GLU A 1 1178 ? 28.771 -25.316 -0.408 1.00 42.62 1178 GLU A C 1
ATOM 9619 O O . GLU A 1 1178 ? 29.498 -25.415 0.584 1.00 42.62 1178 GLU A O 1
ATOM 9624 N N . LYS A 1 1179 ? 27.882 -24.315 -0.536 1.00 41.28 1179 LYS A N 1
ATOM 9625 C CA . LYS A 1 1179 ? 27.703 -23.180 0.394 1.00 41.28 1179 LYS A CA 1
ATOM 9626 C C . LYS A 1 1179 ? 26.244 -22.757 0.578 1.00 41.28 1179 LYS A C 1
ATOM 9628 O O . LYS A 1 1179 ? 26.010 -21.926 1.487 1.00 41.28 1179 LYS A O 1
#

Radius of gyration: 37.0 Å; Cα contacts (8 Å, |Δi|>4): 4452; chains: 1; bounding box: 75×129×105 Å

Sequence (1179 aa):
MGKLFNSRFLYSFYFAPGQITIEARAEIQGKLSPVFPEIIIDKIPQKKSATLSLPPGNHSILMKLQDKDYEPLEFPIYVPAGQKVKLEKHFVHRKGKVRLSSIVPPVEARFVNQKSGKKFYFLIREQDYAEHTLDVGEYEMTFQKENYFSQTKRVTIREKEVLSFPIHLEPMLLESWTLGEEQETKSIYLADVDGNGKLELLCFSPQGSITAYDFWKKARLWHIPYKLPEIAYHVVFHDIDRDGIPDFIIPHHHCFLVISGKTHRELFSLPSYWGRIFALVDANQDGYEDIILMRGYNKGIECYDSKTGKPLWSNGQTVGTFCPPVLLNQKNLLYARDGKLIKLDITNGKEDIYLKYSDNASNADDIRIVSLPENKQGILCYSEDEGLLCFDLISGKKLWHWKHHPQNIQAMTLADIDQDGKDEIFIHLEQLYCLDMSTGKVKWQFDTRNPKKLPREIHTEKWETAPLVADLDQDGSSEVVVYTPENKIYILNAQTGAKINEFSTTKSVQSLILFDANHDGQMEILFLAGNQVFCIRHLSEHRIRIFEKNNLSNAALALADFDDNGTQDIILGNREGEVFILDGQSWREIWHYKMPDPTEPISHPPIMADVCGDSRKEILIYAQKTIMAVSKEKQILWIFQAEDKGYNKLFFVADVNKDGRKEVIITTNHKGFVYCLNGQTGEKLWKKDITRLYSSPQICDLEGEGCQEILATASVFYSNLKSGLFYCLNARDGTYKWNPTPIPIFSEGGSTITLYDINTDGIPEIFVPQAGGHISCLDGKTGRPYWHQRLRGGDVKCLSVADFNQDGKLEVIVATANEDNYCLDAVSGKILWMQVLCENQGTVMDTDLGRSHVDLLNLQADLDQDGFHDMVMLNSQYFFSIFSGKDGRWLGHAQEYLFPKAVPHYYLLCDLNQDHRLDFLFVLNSRLICIYDLEEYLKKLIPAPLFASSPSQDASILRLSYFHKLFRLRAYERLEKELSQKASFQTPWQQWFYFYQGICALSREKESLEFFKKSQSLSPNFLDVQFMQALVHLNQNQTKEAVRILEFLMKNFPFDFHPLYLKYRHLLKNQGQNKLRSLLPSIIQKTEIDLKFYHAYCSAFYTNQNREADYFLELSLRYGLPKTPEHSVRLEQYIQKIQYLLEKIDHLYSTHERFFIKDHALEVIPDYASLLDEICKEK